Protein AF-0000000068764923 (afdb_homodimer)

Organism: NCBI:txid1432552

Radius of gyration: 31.27 Å; Cα contacts (8 Å, |Δi|>4): 2140; chains: 2; bounding box: 56×94×77 Å

Solvent-accessible surface area (backbone atoms only — not comparable to full-atom values): 47232 Å² total; per-residue (Å²): 127,62,71,65,59,90,81,52,29,37,33,24,18,56,44,36,68,24,25,23,21,57,48,64,47,67,68,20,26,53,31,45,53,64,51,40,36,46,62,86,60,22,57,45,35,33,51,14,73,40,88,62,92,67,84,58,90,91,56,55,43,50,33,43,45,40,57,38,33,69,86,36,44,70,63,53,49,50,53,43,43,71,34,52,28,41,24,39,32,36,37,50,56,47,13,29,32,25,30,49,44,74,63,93,64,67,37,66,55,26,51,51,51,52,50,51,52,41,49,54,32,50,75,60,61,23,41,41,32,39,25,52,28,58,42,49,42,21,38,50,34,31,74,74,54,44,22,33,64,27,71,64,44,34,56,37,50,36,52,52,43,49,49,49,50,62,75,38,58,90,56,50,48,38,35,28,46,40,50,32,56,53,43,26,81,59,26,25,16,43,50,43,37,34,68,69,60,92,89,56,63,59,62,40,46,46,52,39,18,47,50,36,51,48,43,27,43,13,47,36,41,46,47,38,38,70,76,37,74,77,45,40,35,26,48,29,39,66,57,41,48,41,34,23,53,33,51,40,61,58,12,43,48,35,8,52,52,52,41,47,62,58,39,50,59,53,42,24,41,63,69,20,42,78,56,55,44,51,60,42,53,27,57,77,63,70,36,80,76,87,77,58,94,60,44,68,65,41,22,53,36,40,49,65,30,45,25,30,29,48,63,30,50,37,21,24,40,67,80,62,44,86,86,62,31,43,82,85,40,75,67,76,28,34,79,57,91,77,49,57,59,47,93,80,66,47,37,57,40,36,63,35,52,26,51,33,53,49,54,50,36,64,48,66,73,46,42,33,29,44,54,27,35,56,52,65,39,77,83,59,69,46,98,88,67,46,34,78,45,58,70,50,43,52,53,49,42,48,36,51,50,24,47,36,50,35,42,46,35,46,49,55,59,54,33,43,17,34,33,26,50,41,39,35,38,32,83,84,64,34,28,34,58,49,29,37,28,31,25,44,47,39,45,42,67,87,70,48,68,81,58,49,77,42,76,29,49,42,32,59,49,46,24,45,19,46,77,47,53,63,73,44,76,120,129,64,70,66,59,89,81,51,29,39,34,24,18,56,45,36,69,26,25,22,20,58,49,64,48,67,67,20,27,55,31,45,53,65,52,38,36,46,62,85,59,22,56,44,35,33,51,13,74,40,89,63,89,66,84,58,90,92,55,54,44,48,31,43,44,40,58,38,33,67,84,37,43,69,62,52,49,50,53,42,43,70,34,52,30,40,25,40,33,37,37,48,55,46,13,29,31,26,29,50,43,75,61,93,66,67,37,65,55,25,52,50,49,51,50,51,52,41,50,54,32,48,75,59,61,24,40,40,32,39,24,53,27,59,41,49,43,22,38,49,33,31,74,75,54,43,23,33,65,28,71,63,44,33,57,38,49,36,52,50,44,49,50,49,51,62,75,36,57,89,54,52,47,38,37,29,46,41,49,33,55,56,44,26,80,58,26,26,17,43,48,43,38,35,69,68,60,90,89,56,62,59,61,40,46,45,54,39,17,48,51,36,52,48,42,26,43,12,46,37,42,46,47,40,38,72,75,35,73,77,45,39,35,25,49,29,39,66,55,40,48,40,33,23,53,33,51,39,61,56,13,42,50,35,9,52,51,52,40,47,61,58,39,50,60,52,43,24,43,64,70,18,42,79,56,56,46,52,61,41,53,27,58,75,63,68,35,79,77,87,77,58,96,60,46,66,65,40,23,55,36,40,48,64,31,46,26,29,30,46,64,32,50,37,22,24,40,66,81,64,44,86,87,62,32,43,84,86,39,77,66,77,28,34,81,57,91,76,49,56,58,47,92,77,66,47,37,56,41,37,62,36,51,26,51,34,53,51,54,51,35,65,48,65,73,46,41,32,29,44,54,27,33,59,53,67,39,79,82,60,70,45,96,86,68,45,34,77,45,59,70,50,45,52,53,49,42,47,36,52,51,23,46,35,50,35,41,47,34,47,50,55,60,53,34,43,17,34,34,24,50,40,38,36,39,32,84,85,64,34,28,35,57,49,29,37,30,32,26,43,46,38,45,41,67,86,69,49,68,82,56,48,75,43,75,28,50,42,31,60,48,47,25,46,19,48,76,46,53,64,73,42,74,119

Secondary structure (DSSP, 8-state):
---PPTT-EEEEE--HHHHT--TTSTTPPPBSGGG--SSTTHHHHHTTSS---S--TTS--GGGTTT-HHHHHHHHHHHHHHHT-SEEEEE--HHHH-SSS--SS--HHHHHHHHHHHHHHHHTTPEEEEEEESS--BHHHHHHH-GGGSTHHHHHHHHHHHHHHHHTBTTB-EEEEETTGGGGGT-HHHHH-----TT--HHHHHHHHHHHHHHHHHHHHHHHHHH-TT-EEEEEEE-PPEEESBS-HHHHHHHHHHHHHHHHHHHHHHHSS--TTHHHHHHHHT----PPTTHHHHTTS--SEEEEEES--EEE-TT--TTTS-TT-SS--BPPTTS-B-TTS-B--HHHHHHHHHHHHHHH---EEEEEE---B-----TTS----HHHHHHHHHHHHHHHHHHHTT--EEEEEEETSS----TTT--SSSB--SEEE---TTS-S---EEE-HHHHHHHHHHHTTTS---/---PPTT-EEEEE--HHHHT--TTSTTPPPBSGGG--SSTTHHHHHTTSS---S--TTS--GGGTTT-HHHHHHHHHHHHHHHT-SEEEEE--HHHH-SSS--SS--HHHHHHHHHHHHHHHHTTPEEEEEEESS--BHHHHHHH-GGGSTHHHHHHHHHHHHHHHHTTTT--EEEEETTGGGGGT-HHHHH-----TT--HHHHHHHHHHHHHHHHHHHHHHHHHH-TT-EEEEEEE-PPEEESBS-HHHHHHHHHHHHHHHHHHHHHHHSS--TTHHHHHHHHT----PPTTHHHHTT---SEEEEEES--EEE-TT--TTTS-TT-SS--B--TTS-B-TTS-B--HHHHHHHHHHHHHHH---EEEEEE---B-----TTS----HHHHHHHHHHHHHHHHHHHTT--EEEEEEETSS----TTT--SSSB--SEEE---TTS-S---EEE-HHHHHHHHHHHTTTS---

InterPro domains:
  IPR001360 Glycoside hydrolase family 1 [PF00232] (3-470)
  IPR001360 Glycoside hydrolase family 1 [PR00131] (302-316)
  IPR001360 Glycoside hydrolase family 1 [PR00131] (368-376)
  IPR001360 Glycoside hydrolase family 1 [PR00131] (389-400)
  IPR001360 Glycoside hydrolase family 1 [PR00131] (410-427)
  IPR001360 Glycoside hydrolase family 1 [PR00131] (435-447)
  IPR001360 Glycoside hydrolase family 1 [PTHR10353] (4-470)
  IPR017853 Glycoside hydrolase superfamily [SSF51445] (2-471)
  IPR018120 Glycoside hydrolase family 1, active site [PS00572] (368-376)
  IPR033132 Glycosyl hydrolases family 1, N-terminal conserved site [PS00653] (8-22)

Foldseek 3Di:
DFFFDPQFFEFAEDELQWAAACCCPLNFAHWLLQQQFFDDCRQCSLQQNDDGLDHDPVTHRCSNPWLNCLVCVLVVLVLRLLLPGQEYEYEQALRSQPVLLPDQGTRVSSLVSVLVNLVSCVVSNYAYAYEHAELTDRSNCCVPPVWLLHLCNLVSLLSSLLCVLQSCPPSHAHYEYAAQQLLCVLRVCSNTNHHDDPPDLVVQSSVLSSLSSLLSLLSSLVSNCVSPVRHFYEYEFEAFQADQLDPPPQSVVFSVVLVCSRCQSVCLQQVLDGDPCVVVVCVVSVYDHDDDPCSSVSSNSHGQAYEYEDEAHFYGGNPDDPVAFDPLDSRTGHQRPPADAAPSGGGQDLLSLLVRLVVVCVVRVHAYEHREYWAFDAWDQDPVRATAPVVGLVSVLSNLVSVSVSVVVVHHYNYHHYPPCEQTQDSRNRFSRRGTHQWYFAAGSSGDGDSDIDGHPVSVQSSVCSVVSNPDSD/DFFFDPQFFEFAEDELQWAAACCCPLNFAHWLLQQQFFDDCRQCSLQQNDDGLDHDPVTHRCSNPWLNCLVCVLVVLVLRLLLPGQEYEYEQALRSQPVLLPDQGTRVSSLVSVLVNLVSCVVSNYAYAYEHAELTDRSNCCVPPVWLLHLCNLVSLLSSLLCCLQSCPPSHAHYEYAAQQLLCLLRVCSNTNHHDDPPDLPVQSSVLSSLSSLLSLLSSLVSNCVSPVSHFYEYEFEAFQADQLDPPPQSVVFSVVLVCSRCQSVCLQQVLDGDPCVVVVCVVSVYDHDDDPCSSVSSNSHGQAYEYEDEAHFYGGNPDDPVAFDPLDSRTGHQRPPADAAPSGGGQDLLSLLVRLVVVCVVRVHAYEHREYWAFDQWDQDPVRATAPVVGLVSVLSNLVSVSVSVVVVHHYNYHHYPPCEQTQDSNNRFSRRGTHQWYFAAGSNGDGDSDIDGHPVSVQSSVCSVVSNPDSD

Structure (mmCIF, N/CA/C/O backbone):
data_AF-0000000068764923-model_v1
#
loop_
_entity.id
_entity.type
_entity.pdbx_description
1 polymer '6-phospho-beta-glucosidase ascB'
#
loop_
_atom_site.group_PDB
_atom_site.id
_atom_site.type_symbol
_atom_site.label_atom_id
_atom_site.label_alt_id
_atom_site.label_comp_id
_atom_site.label_asym_id
_atom_site.label_entity_id
_atom_site.label_seq_id
_atom_site.pdbx_PDB_ins_code
_atom_site.Cartn_x
_atom_site.Cartn_y
_atom_site.Cartn_z
_atom_site.occupancy
_atom_site.B_iso_or_equiv
_atom_site.auth_seq_id
_atom_site.auth_comp_id
_atom_site.auth_asym_id
_atom_site.auth_atom_id
_atom_site.pdbx_PDB_model_num
ATOM 1 N N . MET A 1 1 ? -26.125 1.589 7.277 1 59.94 1 MET A N 1
ATOM 2 C CA . MET A 1 1 ? -25.062 2.547 6.977 1 59.94 1 MET A CA 1
ATOM 3 C C . MET A 1 1 ? -24.047 2.602 8.109 1 59.94 1 MET A C 1
ATOM 5 O O . MET A 1 1 ? -24.391 2.396 9.273 1 59.94 1 MET A O 1
ATOM 9 N N . ALA A 1 2 ? -22.828 2.75 7.758 1 69.12 2 ALA A N 1
ATOM 10 C CA . ALA A 1 2 ? -21.797 2.803 8.797 1 69.12 2 ALA A CA 1
ATOM 11 C C . ALA A 1 2 ? -22.031 3.975 9.742 1 69.12 2 ALA A C 1
ATOM 13 O O . ALA A 1 2 ? -22.594 4.996 9.344 1 69.12 2 ALA A O 1
ATOM 14 N N . SER A 1 3 ? -21.844 3.689 11.031 1 87.06 3 SER A N 1
ATOM 15 C CA . SER A 1 3 ? -21.953 4.723 12.055 1 87.06 3 SER A CA 1
ATOM 16 C C . SER A 1 3 ? -20.594 5.02 12.68 1 87.06 3 SER A C 1
ATOM 18 O O . SER A 1 3 ? -19.672 4.203 12.594 1 87.06 3 SER A O 1
ATOM 20 N N . PHE A 1 4 ? -20.453 6.215 13.047 1 96.94 4 PHE A N 1
ATOM 21 C CA . PHE A 1 4 ? -19.234 6.566 13.758 1 96.94 4 PHE A CA 1
ATOM 22 C C . PHE A 1 4 ? -19.156 5.828 15.094 1 96.94 4 PHE A C 1
ATOM 24 O O . PHE A 1 4 ? -20.172 5.652 15.773 1 96.94 4 PHE A O 1
ATOM 31 N N . PRO A 1 5 ? -18.031 5.336 15.453 1 96 5 PRO A N 1
ATOM 32 C CA . PRO A 1 5 ? -17.906 4.539 16.672 1 96 5 PRO A CA 1
ATOM 33 C C . PRO A 1 5 ? -18.172 5.352 17.938 1 96 5 PRO A C 1
ATOM 35 O O . PRO A 1 5 ? -18.031 6.578 17.922 1 96 5 PRO A O 1
ATOM 38 N N . GLN A 1 6 ? -18.453 4.633 18.984 1 94.12 6 GLN A N 1
ATOM 39 C CA . GLN A 1 6 ? -18.562 5.27 20.297 1 94.12 6 GLN A CA 1
ATOM 40 C C . GLN A 1 6 ? -17.203 5.789 20.766 1 94.12 6 GLN A C 1
ATOM 42 O O . GLN A 1 6 ? -16.188 5.105 20.625 1 94.12 6 GLN A O 1
ATOM 47 N N . GLY A 1 7 ? -17.234 6.988 21.141 1 95.06 7 GLY A N 1
ATOM 48 C CA . GLY A 1 7 ? -15.992 7.582 21.609 1 95.06 7 GLY A CA 1
ATOM 49 C C . GLY A 1 7 ? -15.219 8.289 20.516 1 95.06 7 GLY A C 1
ATOM 50 O O . GLY A 1 7 ? -14.094 8.758 20.734 1 95.06 7 GLY A O 1
ATOM 51 N N . PHE A 1 8 ? -15.875 8.336 19.375 1 98.19 8 PHE A N 1
ATOM 52 C CA . PHE A 1 8 ? -15.258 9.078 18.281 1 98.19 8 PHE A CA 1
ATOM 53 C C . PHE A 1 8 ? -14.984 10.523 18.688 1 98.19 8 PHE A C 1
ATOM 55 O O . PHE A 1 8 ? -15.852 11.18 19.266 1 98.19 8 PHE A O 1
ATOM 62 N N . LEU A 1 9 ? -13.828 11.055 18.406 1 98.75 9 LEU A N 1
ATOM 63 C CA . LEU A 1 9 ? -13.445 12.406 18.781 1 98.75 9 LEU A CA 1
ATOM 64 C C . LEU A 1 9 ? -13.852 13.414 17.719 1 98.75 9 LEU A C 1
ATOM 66 O O . LEU A 1 9 ? -13.297 13.414 16.609 1 98.75 9 LEU A O 1
ATOM 70 N N . TRP A 1 10 ? -14.781 14.281 18.031 1 98.75 10 TRP A N 1
ATOM 71 C CA . TRP A 1 10 ? -15.234 15.352 17.141 1 98.75 10 TRP A CA 1
ATOM 72 C C . TRP A 1 10 ? -14.656 16.688 17.578 1 98.75 10 TRP A C 1
ATOM 74 O O . TRP A 1 10 ? -14.711 17.047 18.766 1 98.75 10 TRP A O 1
ATOM 84 N N . GLY A 1 11 ? -14.062 17.438 16.719 1 98.69 11 GLY A N 1
ATOM 85 C CA . GLY A 1 11 ? -13.578 18.75 17.141 1 98.69 11 GLY A CA 1
ATOM 86 C C . GLY A 1 11 ? -13.078 19.594 15.977 1 98.69 11 GLY A C 1
ATOM 87 O O . GLY A 1 11 ? -13.617 19.516 14.867 1 98.69 11 GLY A O 1
ATOM 88 N N . GLY A 1 12 ? -12.219 20.453 16.219 1 98.56 12 GLY A N 1
ATOM 89 C CA . GLY A 1 12 ? -11.602 21.391 15.289 1 98.56 12 GLY A CA 1
ATOM 90 C C . GLY A 1 12 ? -10.164 21.719 15.641 1 98.56 12 GLY A C 1
ATOM 91 O O . GLY A 1 12 ? -9.68 21.359 16.719 1 98.56 12 GLY A O 1
ATOM 92 N N . ALA A 1 13 ? -9.555 22.312 14.641 1 98.69 13 ALA A N 1
ATOM 93 C CA . ALA A 1 13 ? -8.117 22.547 14.773 1 98.69 13 ALA A CA 1
ATOM 94 C C . ALA A 1 13 ? -7.773 24.016 14.531 1 98.69 13 ALA A C 1
ATOM 96 O O . ALA A 1 13 ? -8.453 24.703 13.766 1 98.69 13 ALA A O 1
ATOM 97 N N . LEU A 1 14 ? -6.793 24.5 15.133 1 97.94 14 LEU A N 1
ATOM 98 C CA . LEU A 1 14 ? -6.074 25.719 14.82 1 97.94 14 LEU A CA 1
ATOM 99 C C . LEU A 1 14 ? -4.594 25.594 15.156 1 97.94 14 LEU A C 1
ATOM 101 O O . LEU A 1 14 ? -4.141 24.516 15.562 1 97.94 14 LEU A O 1
ATOM 105 N N . ALA A 1 15 ? -3.789 26.547 14.914 1 97.88 15 ALA A N 1
ATOM 106 C CA . ALA A 1 15 ? -2.359 26.562 15.211 1 97.88 15 ALA A CA 1
ATOM 107 C C . ALA A 1 15 ? -1.965 27.859 15.938 1 97.88 15 ALA A C 1
ATOM 109 O O . ALA A 1 15 ? -2.488 28.922 15.641 1 97.88 15 ALA A O 1
ATOM 110 N N . ALA A 1 16 ? -1.054 27.734 16.797 1 97.81 16 ALA A N 1
ATOM 111 C CA . ALA A 1 16 ? -0.562 28.875 17.562 1 97.81 16 ALA A CA 1
ATOM 112 C C . ALA A 1 16 ? -0.099 29.984 16.625 1 97.81 16 ALA A C 1
ATOM 114 O O . ALA A 1 16 ? -0.461 31.156 16.812 1 97.81 16 ALA A O 1
ATOM 115 N N . ASN A 1 17 ? 0.595 29.672 15.609 1 94.88 17 ASN A N 1
ATOM 116 C CA . ASN A 1 17 ? 1.232 30.656 14.75 1 94.88 17 ASN A CA 1
ATOM 117 C C . ASN A 1 17 ? 0.215 31.359 13.859 1 94.88 17 ASN A C 1
ATOM 119 O O . ASN A 1 17 ? 0.528 32.375 13.234 1 94.88 17 ASN A O 1
ATOM 123 N N . GLN A 1 18 ? -1.007 30.875 13.781 1 97.19 18 GLN A N 1
ATOM 124 C CA . GLN A 1 18 ? -2.027 31.469 12.914 1 97.19 18 GLN A CA 1
ATOM 125 C C . GLN A 1 18 ? -3.137 32.125 13.734 1 97.19 18 GLN A C 1
ATOM 127 O O . GLN A 1 18 ? -4.023 32.781 13.188 1 97.19 18 GLN A O 1
ATOM 132 N N . SER A 1 19 ? -3.074 31.969 15.117 1 98.31 19 SER A N 1
ATOM 133 C CA . SER A 1 19 ? -4.25 32.375 15.891 1 98.31 19 SER A CA 1
ATOM 134 C C . SER A 1 19 ? -3.854 33.156 17.125 1 98.31 19 SER A C 1
ATOM 136 O O . SER A 1 19 ? -4.523 34.156 17.484 1 98.31 19 SER A O 1
ATOM 138 N N . GLU A 1 20 ? -2.744 32.875 17.781 1 98.31 20 GLU A N 1
ATOM 139 C CA . GLU A 1 20 ? -2.467 33.375 19.125 1 98.31 20 GLU A CA 1
ATOM 140 C C . GLU A 1 20 ? -2.141 34.844 19.125 1 98.31 20 GLU A C 1
ATOM 142 O O . GLU A 1 20 ? -2.617 35.594 19.984 1 98.31 20 GLU A O 1
ATOM 147 N N . GLY A 1 21 ? -1.337 35.219 18.125 1 97.88 21 GLY A N 1
ATOM 148 C CA . GLY A 1 21 ? -0.789 36.562 18.234 1 97.88 21 GLY A CA 1
ATOM 149 C C . GLY A 1 21 ? 0.154 36.719 19.406 1 97.88 21 GLY A C 1
ATOM 150 O O . GLY A 1 21 ? 0.957 35.844 19.703 1 97.88 21 GLY A O 1
ATOM 151 N N . ALA A 1 22 ? 0.207 38 19.969 1 98.06 22 ALA A N 1
ATOM 152 C CA . ALA A 1 22 ? 1.109 38.25 21.094 1 98.06 22 ALA A CA 1
ATOM 153 C C . ALA A 1 22 ? 2.521 37.781 20.781 1 98.06 22 ALA A C 1
ATOM 155 O O . ALA A 1 22 ? 3.125 37.031 21.562 1 98.06 22 ALA A O 1
ATOM 156 N N . TYR A 1 23 ? 3.076 38.188 19.656 1 96.44 23 TYR A N 1
ATOM 157 C CA . TYR A 1 23 ? 4.242 37.531 19.078 1 96.44 23 TYR A CA 1
ATOM 158 C C . TYR A 1 23 ? 5.496 37.812 19.891 1 96.44 23 TYR A C 1
ATOM 160 O O . TYR A 1 23 ? 6.504 37.125 19.75 1 96.44 23 TYR A O 1
ATOM 168 N N . LEU A 1 24 ? 5.449 38.812 20.844 1 96.88 24 LEU A N 1
ATOM 169 C CA . LEU A 1 24 ? 6.582 39.062 21.734 1 96.88 24 LEU A CA 1
ATOM 170 C C . LEU A 1 24 ? 6.117 39.25 23.172 1 96.88 24 LEU A C 1
ATOM 172 O O . LEU A 1 24 ? 6.832 39.844 24 1 96.88 24 LEU A O 1
ATOM 176 N N . GLU A 1 25 ? 4.941 38.844 23.453 1 98.06 25 GLU A N 1
ATOM 177 C CA . GLU A 1 25 ? 4.41 38.969 24.812 1 98.06 25 GLU A CA 1
ATOM 178 C C . GLU A 1 25 ? 4.715 37.719 25.656 1 98.06 25 GLU A C 1
ATOM 180 O O . GLU A 1 25 ? 4.922 36.656 25.109 1 98.06 25 GLU A O 1
ATOM 185 N N . GLY A 1 26 ? 4.773 37.906 26.953 1 97.5 26 GLY A N 1
ATOM 186 C CA . GLY A 1 26 ? 4.957 36.812 27.875 1 97.5 26 GLY A CA 1
ATOM 187 C C . GLY A 1 26 ? 6.324 36.156 27.766 1 97.5 26 GLY A C 1
ATOM 188 O O . GLY A 1 26 ? 6.461 34.969 27.938 1 97.5 26 GLY A O 1
ATOM 189 N N . GLY A 1 27 ? 7.277 36.844 27.234 1 97.69 27 GLY A N 1
ATOM 190 C CA . GLY A 1 27 ? 8.633 36.344 27.125 1 97.69 27 GLY A CA 1
ATOM 191 C C . GLY A 1 27 ? 8.875 35.562 25.844 1 97.69 27 GLY A C 1
ATOM 192 O O . GLY A 1 27 ? 9.945 34.969 25.656 1 97.69 27 GLY A O 1
ATOM 193 N N . LYS A 1 28 ? 7.895 35.562 25 1 98.19 28 LYS A N 1
ATOM 194 C CA . LYS A 1 28 ? 8.023 34.812 23.75 1 98.19 28 LYS A CA 1
ATOM 195 C C . LYS A 1 28 ? 9.125 35.375 22.859 1 98.19 28 LYS A C 1
ATOM 197 O O . LYS A 1 28 ? 9.266 36.594 22.75 1 98.19 28 LYS A O 1
ATOM 202 N N . GLY A 1 29 ? 9.938 34.5 22.234 1 97.5 29 GLY A N 1
ATOM 203 C CA . GLY A 1 29 ? 10.891 34.906 21.219 1 97.5 29 GLY A CA 1
ATOM 204 C C . GLY A 1 29 ? 10.328 34.875 19.812 1 97.5 29 GLY A C 1
ATOM 205 O O . GLY A 1 29 ? 9.211 34.406 19.609 1 97.5 29 GLY A O 1
ATOM 206 N N . LEU A 1 30 ? 11.125 35.406 18.922 1 96.25 30 LEU A N 1
ATOM 207 C CA . LEU A 1 30 ? 10.742 35.375 17.516 1 96.25 30 LEU A CA 1
ATOM 208 C C . LEU A 1 30 ? 10.844 34 16.922 1 96.25 30 LEU A C 1
ATOM 210 O O . LEU A 1 30 ? 11.758 33.219 17.266 1 96.25 30 LEU A O 1
ATOM 214 N N . THR A 1 31 ? 9.938 33.688 16.016 1 95.94 31 THR A N 1
ATOM 215 C CA . THR A 1 31 ? 9.992 32.438 15.289 1 95.94 31 THR A CA 1
ATOM 216 C C . THR A 1 31 ? 9.969 32.688 13.781 1 95.94 31 THR A C 1
ATOM 218 O O . THR A 1 31 ? 9.773 33.812 13.336 1 95.94 31 THR A O 1
ATOM 221 N N . THR A 1 32 ? 10.141 31.625 12.984 1 95.12 32 THR A N 1
ATOM 222 C CA . THR A 1 32 ? 10.172 31.719 11.523 1 95.12 32 THR A CA 1
ATOM 223 C C . THR A 1 32 ? 8.867 32.281 10.992 1 95.12 32 THR A C 1
ATOM 225 O O . THR A 1 32 ? 8.875 33.125 10.094 1 95.12 32 THR A O 1
ATOM 228 N N . VAL A 1 33 ? 7.734 31.938 11.516 1 93.94 33 VAL A N 1
ATOM 229 C CA . VAL A 1 33 ? 6.441 32.375 11 1 93.94 33 VAL A CA 1
ATOM 230 C C . VAL A 1 33 ? 6.262 33.875 11.258 1 93.94 33 VAL A C 1
ATOM 232 O O . VAL A 1 33 ? 5.641 34.562 10.453 1 93.94 33 VAL A O 1
ATOM 235 N N . ASP A 1 34 ? 6.859 34.375 12.328 1 95.12 34 ASP A N 1
ATOM 236 C CA . ASP A 1 34 ? 6.773 35.812 12.656 1 95.12 34 ASP A CA 1
ATOM 237 C C . ASP A 1 34 ? 7.492 36.656 11.609 1 95.12 34 ASP A C 1
ATOM 239 O O . ASP A 1 34 ? 7.301 37.875 11.555 1 95.12 34 ASP A O 1
ATOM 243 N N . THR A 1 35 ? 8.266 36.031 10.82 1 94.94 35 THR A N 1
ATOM 244 C CA . THR A 1 35 ? 9.039 36.781 9.828 1 94.94 35 THR A CA 1
ATOM 245 C C . THR A 1 35 ? 8.398 36.656 8.453 1 94.94 35 THR A C 1
ATOM 247 O O . THR A 1 35 ? 8.945 37.156 7.465 1 94.94 35 THR A O 1
ATOM 250 N N . LEU A 1 36 ? 7.273 36 8.297 1 95.12 36 LEU A N 1
ATOM 251 C CA . LEU A 1 36 ? 6.57 35.875 7.027 1 95.12 36 LEU A CA 1
ATOM 252 C C . LEU A 1 36 ? 5.617 37.062 6.816 1 95.12 36 LEU A C 1
ATOM 254 O O . LEU A 1 36 ? 4.613 37.188 7.52 1 95.12 36 LEU A O 1
ATOM 258 N N . PRO A 1 37 ? 5.902 37.875 5.891 1 95.12 37 PRO A N 1
ATOM 259 C CA . PRO A 1 37 ? 5.02 39.031 5.652 1 95.12 37 PRO A CA 1
ATOM 260 C C . PRO A 1 37 ? 3.787 38.656 4.828 1 95.12 37 PRO A C 1
ATOM 262 O O . PRO A 1 37 ? 3.727 37.562 4.254 1 95.12 37 PRO A O 1
ATOM 265 N N . HIS A 1 38 ? 2.838 39.5 4.871 1 94.5 38 HIS A N 1
ATOM 266 C CA . HIS A 1 38 ? 1.777 39.438 3.871 1 94.5 38 HIS A CA 1
ATOM 267 C C . HIS A 1 38 ? 2.262 39.969 2.529 1 94.5 38 HIS A C 1
ATOM 269 O O . HIS A 1 38 ? 3.203 40.781 2.475 1 94.5 38 HIS A O 1
ATOM 275 N N . GLY A 1 39 ? 1.652 39.438 1.392 1 90 39 GLY A N 1
ATOM 276 C CA . GLY A 1 39 ? 1.951 40.031 0.093 1 90 39 GLY A CA 1
ATOM 277 C C . GLY A 1 39 ? 2.906 39.188 -0.733 1 90 39 GLY A C 1
ATOM 278 O O . GLY A 1 39 ? 3.045 38 -0.497 1 90 39 GLY A O 1
ATOM 279 N N . ALA A 1 40 ? 3.566 39.781 -1.659 1 88.81 40 ALA A N 1
ATOM 280 C CA . ALA A 1 40 ? 4.289 39.125 -2.734 1 88.81 40 ALA A CA 1
ATOM 281 C C . ALA A 1 40 ? 5.555 38.438 -2.207 1 88.81 40 ALA A C 1
ATOM 283 O O . ALA A 1 40 ? 6.027 37.469 -2.777 1 88.81 40 ALA A O 1
ATOM 284 N N . HIS A 1 41 ? 6.059 38.906 -1.112 1 91.31 41 HIS A N 1
ATOM 285 C CA . HIS A 1 41 ? 7.332 38.406 -0.616 1 91.31 41 HIS A CA 1
ATOM 286 C C . HIS A 1 41 ? 7.133 37.156 0.227 1 91.31 41 HIS A C 1
ATOM 288 O O . HIS A 1 41 ? 8.094 36.438 0.537 1 91.31 41 HIS A O 1
ATOM 294 N N . ARG A 1 42 ? 6 36.844 0.603 1 93.06 42 ARG A N 1
ATOM 295 C CA . ARG A 1 42 ? 5.727 35.75 1.534 1 93.06 42 ARG A CA 1
ATOM 296 C C . ARG A 1 42 ? 6.254 34.438 0.997 1 93.06 42 ARG A C 1
ATOM 298 O O . ARG A 1 42 ? 7 33.719 1.683 1 93.06 42 ARG A O 1
ATOM 305 N N . LEU A 1 43 ? 5.957 34.094 -0.267 1 89.94 43 LEU A N 1
ATOM 306 C CA . LEU A 1 43 ? 6.301 32.812 -0.817 1 89.94 43 LEU A CA 1
ATOM 307 C C . LEU A 1 43 ? 7.812 32.656 -0.955 1 89.94 43 LEU A C 1
ATOM 309 O O . LEU A 1 43 ? 8.375 31.641 -0.534 1 89.94 43 LEU A O 1
ATOM 313 N N . PRO A 1 44 ? 8.516 33.625 -1.48 1 89.88 44 PRO A N 1
ATOM 314 C CA . PRO A 1 44 ? 9.969 33.5 -1.544 1 89.88 44 PRO A CA 1
ATOM 315 C C . PRO A 1 44 ? 10.609 33.312 -0.171 1 89.88 44 PRO A C 1
ATOM 317 O O . PRO A 1 44 ? 11.578 32.562 -0.043 1 89.88 44 PRO A O 1
ATOM 320 N N . VAL A 1 45 ? 10.062 33.938 0.827 1 91.06 45 VAL A N 1
ATOM 321 C CA . VAL A 1 45 ? 10.594 33.75 2.176 1 91.06 45 VAL A CA 1
ATOM 322 C C . VAL A 1 45 ? 10.289 32.344 2.668 1 91.06 45 VAL A C 1
ATOM 324 O O . VAL A 1 45 ? 11.18 31.656 3.176 1 91.06 45 VAL A O 1
ATOM 327 N N . LYS A 1 46 ? 9.117 31.859 2.43 1 91.69 46 LYS A N 1
ATOM 328 C CA . LYS A 1 46 ? 8.68 30.531 2.857 1 91.69 46 LYS A CA 1
ATOM 329 C C . LYS A 1 46 ? 9.547 29.438 2.223 1 91.69 46 LYS A C 1
ATOM 331 O O . LYS A 1 46 ? 9.789 28.406 2.836 1 91.69 46 LYS A O 1
ATOM 336 N N . LEU A 1 47 ? 10.062 29.719 1.025 1 89.12 47 LEU A N 1
ATOM 337 C CA . LEU A 1 47 ? 10.836 28.734 0.274 1 89.12 47 LEU A CA 1
ATOM 338 C C . LEU A 1 47 ? 12.312 28.812 0.63 1 89.12 47 LEU A C 1
ATOM 340 O O . LEU A 1 47 ? 13.117 28.031 0.121 1 89.12 47 LEU A O 1
ATOM 344 N N . GLY A 1 48 ? 12.695 29.766 1.476 1 87.44 48 GLY A N 1
ATOM 345 C CA . GLY A 1 48 ? 14.078 29.938 1.881 1 87.44 48 GLY A CA 1
ATOM 346 C C . GLY A 1 48 ? 14.922 30.656 0.842 1 87.44 48 GLY A C 1
ATOM 347 O O . GLY A 1 48 ? 16.156 30.594 0.889 1 87.44 48 GLY A O 1
ATOM 348 N N . LEU A 1 49 ? 14.266 31.234 -0.124 1 86.94 49 LEU A N 1
ATOM 349 C CA . LEU A 1 49 ? 14.961 31.891 -1.224 1 86.94 49 LEU A CA 1
ATOM 350 C C . LEU A 1 49 ? 15.297 33.344 -0.866 1 86.94 49 LEU A C 1
ATOM 352 O O . LEU A 1 49 ? 16.281 33.906 -1.374 1 86.94 49 LEU A O 1
ATOM 356 N N . GLU A 1 50 ? 14.484 33.969 -0.112 1 87.62 50 GLU A N 1
ATOM 357 C CA . GLU A 1 50 ? 14.75 35.281 0.433 1 87.62 50 GLU A CA 1
ATOM 358 C C . GLU A 1 50 ? 15.008 35.219 1.935 1 87.62 50 GLU A C 1
ATOM 360 O O . GLU A 1 50 ? 14.117 34.906 2.715 1 87.62 50 GLU A O 1
ATOM 365 N N . LYS A 1 51 ? 16.25 35.562 2.211 1 87.62 51 LYS A N 1
ATOM 366 C CA . LYS A 1 51 ? 16.625 35.531 3.625 1 87.62 51 LYS A CA 1
ATOM 367 C C . LYS A 1 51 ? 15.938 36.656 4.391 1 87.62 51 LYS A C 1
ATOM 369 O O . LYS A 1 51 ? 15.969 37.812 3.963 1 87.62 51 LYS A O 1
ATOM 374 N N . ARG A 1 52 ? 15.203 36.219 5.473 1 82.44 52 ARG A N 1
ATOM 375 C CA . ARG A 1 52 ? 14.516 37.156 6.34 1 82.44 52 ARG A CA 1
ATOM 376 C C . ARG A 1 52 ? 14.859 36.906 7.805 1 82.44 52 ARG A C 1
ATOM 378 O O . ARG A 1 52 ? 14.102 36.25 8.516 1 82.44 52 ARG A O 1
ATOM 385 N N . PHE A 1 53 ? 15.914 37.562 8.266 1 85.5 53 PHE A N 1
ATOM 386 C CA . PHE A 1 53 ? 16.344 37.312 9.641 1 85.5 53 PHE A CA 1
ATOM 387 C C . PHE A 1 53 ? 15.891 38.469 10.547 1 85.5 53 PHE A C 1
ATOM 389 O O . PHE A 1 53 ? 15.875 38.312 11.773 1 85.5 53 PHE A O 1
ATOM 396 N N . THR A 1 54 ? 15.523 39.531 9.867 1 88.12 54 THR A N 1
ATOM 397 C CA . THR A 1 54 ? 15.031 40.688 10.625 1 88.12 54 THR A CA 1
ATOM 398 C C . THR A 1 54 ? 13.711 41.188 10.062 1 88.12 54 THR A C 1
ATOM 400 O O . THR A 1 54 ? 13.461 41.094 8.852 1 88.12 54 THR A O 1
ATOM 403 N N . LEU A 1 55 ? 12.914 41.688 10.961 1 94.25 55 LEU A N 1
ATOM 404 C CA . LEU A 1 55 ? 11.641 42.25 10.547 1 94.25 55 LEU A CA 1
ATOM 405 C C . LEU A 1 55 ? 11.844 43.594 9.82 1 94.25 55 LEU A C 1
ATOM 407 O O . LEU A 1 55 ? 12.719 44.375 10.188 1 94.25 55 LEU A O 1
ATOM 411 N N . ARG A 1 56 ? 11.031 43.781 8.859 1 93.75 56 ARG A N 1
ATOM 412 C CA . ARG A 1 56 ? 11.047 45.031 8.141 1 93.75 56 ARG A CA 1
ATOM 413 C C . ARG A 1 56 ? 9.906 45.938 8.594 1 93.75 56 ARG A C 1
ATOM 415 O O . ARG A 1 56 ? 8.781 45.469 8.789 1 93.75 56 ARG A O 1
ATOM 422 N N . GLY A 1 57 ? 10.211 47.219 8.68 1 92.06 57 GLY A N 1
ATOM 423 C CA . GLY A 1 57 ? 9.227 48.156 9.164 1 92.06 57 GLY A CA 1
ATOM 424 C C . GLY A 1 57 ? 8.141 48.469 8.156 1 92.06 57 GLY A C 1
ATOM 425 O O . GLY A 1 57 ? 7.066 48.938 8.516 1 92.06 57 GLY A O 1
ATOM 426 N N . ASP A 1 58 ? 8.359 48.219 6.859 1 92.75 58 ASP A N 1
ATOM 427 C CA . ASP A 1 58 ? 7.422 48.562 5.801 1 92.75 58 ASP A CA 1
ATOM 428 C C . ASP A 1 58 ? 6.539 47.375 5.43 1 92.75 58 ASP A C 1
ATOM 430 O O . ASP A 1 58 ? 5.879 47.375 4.387 1 92.75 58 ASP A O 1
ATOM 434 N N . GLU A 1 59 ? 6.586 46.312 6.246 1 93.75 59 GLU A N 1
ATOM 435 C CA . GLU A 1 59 ? 5.809 45.094 5.949 1 93.75 59 GLU A CA 1
ATOM 436 C C . GLU A 1 59 ? 4.809 44.812 7.062 1 93.75 59 GLU A C 1
ATOM 438 O O . GLU A 1 59 ? 5.023 45.188 8.211 1 93.75 59 GLU A O 1
ATOM 443 N N . PHE A 1 60 ? 3.711 44.219 6.629 1 95.81 60 PHE A N 1
ATOM 444 C CA . PHE A 1 60 ? 2.703 43.719 7.562 1 95.81 60 PHE A CA 1
ATOM 445 C C . PHE A 1 60 ? 2.885 42.25 7.828 1 95.81 60 PHE A C 1
ATOM 447 O O . PHE A 1 60 ? 3.02 41.438 6.895 1 95.81 60 PHE A O 1
ATOM 454 N N . TYR A 1 61 ? 2.936 41.875 9.07 1 96.56 61 TYR A N 1
ATOM 455 C CA . TYR A 1 61 ? 3.092 40.5 9.477 1 96.56 61 TYR A CA 1
ATOM 456 C C . TYR A 1 61 ? 1.812 39.969 10.117 1 96.56 61 TYR A C 1
ATOM 458 O O . TYR A 1 61 ? 1.562 40.188 11.305 1 96.56 61 TYR A O 1
ATOM 466 N N . PRO A 1 62 ? 1.046 39.188 9.445 1 96.62 62 PRO A N 1
ATOM 467 C CA . PRO A 1 62 ? -0.283 38.75 9.891 1 96.62 62 PRO A CA 1
ATOM 468 C C . PRO A 1 62 ? -0.245 38 11.211 1 96.62 62 PRO A C 1
ATOM 470 O O . PRO A 1 62 ? -1.177 38.094 12.016 1 96.62 62 PRO A O 1
ATOM 473 N N . SER A 1 63 ? 0.792 37.281 11.547 1 96.12 63 SER A N 1
ATOM 474 C CA . SER A 1 63 ? 0.869 36.406 12.703 1 96.12 63 SER A CA 1
ATOM 475 C C . SER A 1 63 ? 1.06 37.188 13.992 1 96.12 63 SER A C 1
ATOM 477 O O . SER A 1 63 ? 0.892 36.656 15.086 1 96.12 63 SER A O 1
ATOM 479 N N . HIS A 1 64 ? 1.484 38.438 13.922 1 97.38 64 HIS A N 1
ATOM 480 C CA . HIS A 1 64 ? 1.859 39.219 15.094 1 97.38 64 HIS A CA 1
ATOM 481 C C . HIS A 1 64 ? 0.666 39.406 16.016 1 97.38 64 HIS A C 1
ATOM 483 O O . HIS A 1 64 ? 0.807 39.375 17.25 1 97.38 64 HIS A O 1
ATOM 489 N N . GLN A 1 65 ? -0.435 39.625 15.359 1 97.56 65 GLN A N 1
ATOM 490 C CA . GLN A 1 65 ? -1.661 39.781 16.141 1 97.56 65 GLN A CA 1
ATOM 491 C C . GLN A 1 65 ? -2.598 38.594 15.906 1 97.56 65 GLN A C 1
ATOM 493 O O . GLN A 1 65 ? -3.324 38.188 16.812 1 97.56 65 GLN A O 1
ATOM 498 N N . ALA A 1 66 ? -2.529 38.094 14.648 1 97.94 66 ALA A N 1
ATOM 499 C CA . ALA A 1 66 ? -3.424 37.031 14.211 1 97.94 66 ALA A CA 1
ATOM 500 C C . ALA A 1 66 ? -4.867 37.344 14.594 1 97.94 66 ALA A C 1
ATOM 502 O O . ALA A 1 66 ? -5.398 38.406 14.266 1 97.94 66 ALA A O 1
ATOM 503 N N . ILE A 1 67 ? -5.449 36.469 15.383 1 98.44 67 ILE A N 1
ATOM 504 C CA . ILE A 1 67 ? -6.824 36.75 15.766 1 98.44 67 ILE A CA 1
ATOM 505 C C . ILE A 1 67 ? -6.902 36.969 17.281 1 98.44 67 ILE A C 1
ATOM 507 O O . ILE A 1 67 ? -7.977 36.812 17.875 1 98.44 67 ILE A O 1
ATOM 511 N N . ASP A 1 68 ? -5.77 37.094 17.906 1 98.56 68 ASP A N 1
ATOM 512 C CA . ASP A 1 68 ? -5.625 37.438 19.312 1 98.56 68 ASP A CA 1
ATOM 513 C C . ASP A 1 68 ? -6.176 36.312 20.203 1 98.56 68 ASP A C 1
ATOM 515 O O . ASP A 1 68 ? -6.773 36.594 21.25 1 98.56 68 ASP A O 1
ATOM 519 N N . PHE A 1 69 ? -6.035 35.125 19.797 1 98.69 69 PHE A N 1
ATOM 520 C CA . PHE A 1 69 ? -6.438 33.969 20.578 1 98.69 69 PHE A CA 1
ATOM 521 C C . PHE A 1 69 ? -5.75 33.969 21.938 1 98.69 69 PHE A C 1
ATOM 523 O O . PHE A 1 69 ? -6.344 33.562 22.938 1 98.69 69 PHE A O 1
ATOM 530 N N . TYR A 1 70 ? -4.52 34.438 22.047 1 98.75 70 TYR A N 1
ATOM 531 C CA . TYR A 1 70 ? -3.727 34.469 23.266 1 98.75 70 TYR A CA 1
ATOM 532 C C . TYR A 1 70 ? -4.492 35.156 24.391 1 98.75 70 TYR A C 1
ATOM 534 O O . TYR A 1 70 ? -4.496 34.656 25.531 1 98.75 70 TYR A O 1
ATOM 542 N N . HIS A 1 71 ? -5.18 36.219 24.141 1 98.5 71 HIS A N 1
ATOM 543 C CA . HIS A 1 71 ? -5.875 36.969 25.172 1 98.5 71 HIS A CA 1
ATOM 544 C C . HIS A 1 71 ? -7.34 36.562 25.266 1 98.5 71 HIS A C 1
ATOM 546 O O . HIS A 1 71 ? -8.047 36.969 26.188 1 98.5 71 HIS A O 1
ATOM 552 N N . ARG A 1 72 ? -7.758 35.719 24.312 1 98.44 72 ARG A N 1
ATOM 553 C CA . ARG A 1 72 ? -9.195 35.469 24.203 1 98.44 72 ARG A CA 1
ATOM 554 C C . ARG A 1 72 ? -9.5 33.969 24.234 1 98.44 72 ARG A C 1
ATOM 556 O O . ARG A 1 72 ? -10.617 33.562 23.938 1 98.44 72 ARG A O 1
ATOM 563 N N . TYR A 1 73 ? -8.562 33.125 24.547 1 98.5 73 TYR A N 1
ATOM 564 C CA . TYR A 1 73 ? -8.68 31.688 24.391 1 98.5 73 TYR A CA 1
ATOM 565 C C . TYR A 1 73 ? -9.836 31.156 25.234 1 98.5 73 TYR A C 1
ATOM 567 O O . TYR A 1 73 ? -10.469 30.156 24.875 1 98.5 73 TYR A O 1
ATOM 575 N N . LYS A 1 74 ? -10.125 31.719 26.391 1 98.56 74 LYS A N 1
ATOM 576 C CA . LYS A 1 74 ? -11.219 31.234 27.234 1 98.56 74 LYS A CA 1
ATOM 577 C C . LYS A 1 74 ? -12.562 31.375 26.516 1 98.56 74 LYS A C 1
ATOM 579 O O . LYS A 1 74 ? -13.375 30.453 26.531 1 98.56 74 LYS A O 1
ATOM 584 N N . GLU A 1 75 ? -12.742 32.562 25.906 1 98.25 75 GLU A N 1
ATOM 585 C CA . GLU A 1 75 ? -13.969 32.781 25.141 1 98.25 75 GLU A CA 1
ATOM 586 C C . GLU A 1 75 ? -14.031 31.891 23.906 1 98.25 75 GLU A C 1
ATOM 588 O O . GLU A 1 75 ? -15.102 31.359 23.578 1 98.25 75 GLU A O 1
ATOM 593 N N . ASP A 1 76 ? -12.961 31.797 23.266 1 98.62 76 ASP A N 1
ATOM 594 C CA . ASP A 1 76 ? -12.906 30.969 22.062 1 98.62 76 ASP A CA 1
ATOM 595 C C . ASP A 1 76 ? -13.18 29.5 22.422 1 98.62 76 ASP A C 1
ATOM 597 O O . ASP A 1 76 ? -13.93 28.812 21.719 1 98.62 76 ASP A O 1
ATOM 601 N N . ILE A 1 77 ? -12.594 28.969 23.516 1 98.62 77 ILE A N 1
ATOM 602 C CA . ILE A 1 77 ? -12.797 27.578 23.938 1 98.62 77 ILE A CA 1
ATOM 603 C C . ILE A 1 77 ? -14.258 27.375 24.328 1 98.62 77 ILE A C 1
ATOM 605 O O . ILE A 1 77 ? -14.836 26.312 24.078 1 98.62 77 ILE A O 1
ATOM 609 N N . ALA A 1 78 ? -14.844 28.406 24.922 1 98.62 78 ALA A N 1
ATOM 610 C CA . ALA A 1 78 ? -16.266 28.328 25.25 1 98.62 78 ALA A CA 1
ATOM 611 C C . ALA A 1 78 ? -17.109 28.125 24 1 98.62 78 ALA A C 1
ATOM 613 O O . ALA A 1 78 ? -18.109 27.406 24.031 1 98.62 78 ALA A O 1
ATOM 614 N N . LEU A 1 79 ? -16.734 28.781 22.891 1 98.69 79 LEU A N 1
ATOM 615 C CA . LEU A 1 79 ? -17.438 28.609 21.625 1 98.69 79 LEU A CA 1
ATOM 616 C C . LEU A 1 79 ? -17.266 27.172 21.109 1 98.69 79 LEU A C 1
ATOM 618 O O . LEU A 1 79 ? -18.203 26.578 20.578 1 98.69 79 LEU A O 1
ATOM 622 N N . MET A 1 80 ? -16.062 26.625 21.281 1 98.62 80 MET A N 1
ATOM 623 C CA . MET A 1 80 ? -15.805 25.234 20.891 1 98.62 80 MET A CA 1
ATOM 624 C C . MET A 1 80 ? -16.672 24.281 21.703 1 98.62 80 MET A C 1
ATOM 626 O O . MET A 1 80 ? -17.234 23.328 21.172 1 98.62 80 MET A O 1
ATOM 630 N N . ALA A 1 81 ? -16.703 24.578 22.984 1 98.69 81 ALA A N 1
ATOM 631 C CA . ALA A 1 81 ? -17.531 23.766 23.875 1 98.69 81 ALA A CA 1
ATOM 632 C C . ALA A 1 81 ? -19 23.844 23.484 1 98.69 81 ALA A C 1
ATOM 634 O O . ALA A 1 81 ? -19.719 22.844 23.547 1 98.69 81 ALA A O 1
ATOM 635 N N . GLU A 1 82 ? -19.422 25.047 23.141 1 98.56 82 GLU A N 1
ATOM 636 C CA . GLU A 1 82 ? -20.812 25.234 22.703 1 98.56 82 GLU A CA 1
ATOM 637 C C . GLU A 1 82 ? -21.141 24.375 21.484 1 98.56 82 GLU A C 1
ATOM 639 O O . GLU A 1 82 ? -22.25 23.859 21.359 1 98.56 82 GLU A O 1
ATOM 644 N N . MET A 1 83 ? -20.188 24.172 20.578 1 98.38 83 MET A N 1
ATOM 645 C CA . MET A 1 83 ? -20.359 23.344 19.391 1 98.38 83 MET A CA 1
ATOM 646 C C . MET A 1 83 ? -20.359 21.859 19.75 1 98.38 83 MET A C 1
ATOM 648 O O . MET A 1 83 ? -20.781 21.031 18.953 1 98.38 83 MET A O 1
ATOM 652 N N . GLY A 1 84 ? -19.797 21.516 20.938 1 98.5 84 GLY A N 1
ATOM 653 C CA . GLY A 1 84 ? -19.812 20.141 21.391 1 98.5 84 GLY A CA 1
ATOM 654 C C . GLY A 1 84 ? -18.5 19.422 21.156 1 98.5 84 GLY A C 1
ATOM 655 O O . GLY A 1 84 ? -18.453 18.188 21.125 1 98.5 84 GLY A O 1
ATOM 656 N N . PHE A 1 85 ? -17.406 20.109 21.047 1 98.75 85 PHE A N 1
ATOM 657 C CA . PHE A 1 85 ? -16.109 19.516 20.781 1 98.75 85 PHE A CA 1
ATOM 658 C C . PHE A 1 85 ? -15.742 18.5 21.859 1 98.75 85 PHE A C 1
ATOM 660 O O . PHE A 1 85 ? -15.922 18.766 23.047 1 98.75 85 PHE A O 1
ATOM 667 N N . SER A 1 86 ? -15.32 17.375 21.453 1 98.62 86 SER A N 1
ATOM 668 C CA . SER A 1 86 ? -14.703 16.422 22.375 1 98.62 86 SER A CA 1
ATOM 669 C C . SER A 1 86 ? -13.188 16.438 22.25 1 98.62 86 SER A C 1
ATOM 671 O O . SER A 1 86 ? -12.484 15.906 23.109 1 98.62 86 SER A O 1
ATOM 673 N N . VAL A 1 87 ? -12.695 17.047 21.172 1 98.81 87 VAL A N 1
ATOM 674 C CA . VAL A 1 87 ? -11.258 17.219 20.969 1 98.81 87 VAL A CA 1
ATOM 675 C C . VAL A 1 87 ? -10.977 18.594 20.375 1 98.81 87 VAL A C 1
ATOM 677 O O . VAL A 1 87 ? -11.781 19.125 19.609 1 98.81 87 VAL A O 1
ATOM 680 N N . PHE A 1 88 ? -9.922 19.219 20.75 1 98.81 88 PHE A N 1
ATOM 681 C CA . PHE A 1 88 ? -9.445 20.5 20.25 1 98.81 88 PHE A CA 1
ATOM 682 C C . PHE A 1 88 ? -7.965 20.422 19.875 1 98.81 88 PHE A C 1
ATOM 684 O O . PHE A 1 88 ? -7.113 20.219 20.75 1 98.81 88 PHE A O 1
ATOM 691 N N . ARG A 1 89 ? -7.676 20.484 18.547 1 98.88 89 ARG A N 1
ATOM 692 C CA . ARG A 1 89 ? -6.285 20.453 18.109 1 98.88 89 ARG A CA 1
ATOM 693 C C . ARG A 1 89 ? -5.668 21.844 18.125 1 98.88 89 ARG A C 1
ATOM 695 O O . ARG A 1 89 ? -6.223 22.781 17.531 1 98.88 89 ARG A O 1
ATOM 702 N N . THR A 1 90 ? -4.633 21.984 18.781 1 98.69 90 THR A N 1
ATOM 703 C CA . THR A 1 90 ? -3.838 23.219 18.797 1 98.69 90 THR A CA 1
ATOM 704 C C . THR A 1 90 ? -2.346 22.891 18.812 1 98.69 90 THR A C 1
ATOM 706 O O . THR A 1 90 ? -1.953 21.75 18.578 1 98.69 90 THR A O 1
ATOM 709 N N . SER A 1 91 ? -1.517 23.906 18.859 1 98.62 91 SER A N 1
ATOM 710 C CA . SER A 1 91 ? -0.071 23.719 18.938 1 98.62 91 SER A CA 1
ATOM 711 C C . SER A 1 91 ? 0.549 24.609 20 1 98.62 91 SER A C 1
ATOM 713 O O . SER A 1 91 ? -0.102 25.531 20.5 1 98.62 91 SER A O 1
ATOM 715 N N . ILE A 1 92 ? 1.668 24.25 20.391 1 98.56 92 ILE A N 1
ATOM 716 C CA . ILE A 1 92 ? 2.479 25.062 21.281 1 98.56 92 ILE A CA 1
ATOM 717 C C . ILE A 1 92 ? 3.521 25.828 20.484 1 98.56 92 ILE A C 1
ATOM 719 O O . ILE A 1 92 ? 4.199 25.266 19.625 1 98.56 92 ILE A O 1
ATOM 723 N N . ALA A 1 93 ? 3.551 27.125 20.703 1 98.12 93 ALA A N 1
ATOM 724 C CA . ALA A 1 93 ? 4.648 27.891 20.109 1 98.12 93 ALA A CA 1
ATOM 725 C C . ALA A 1 93 ? 5.965 27.594 20.828 1 98.12 93 ALA A C 1
ATOM 727 O O . ALA A 1 93 ? 6.117 27.922 22.016 1 98.12 93 ALA A O 1
ATOM 728 N N . TRP A 1 94 ? 6.902 27.016 20.125 1 98.25 94 TRP A N 1
ATOM 729 C CA . TRP A 1 94 ? 8.188 26.625 20.688 1 98.25 94 TRP A CA 1
ATOM 730 C C . TRP A 1 94 ? 8.844 27.797 21.406 1 98.25 94 TRP A C 1
ATOM 732 O O . TRP A 1 94 ? 9.305 27.672 22.547 1 98.25 94 TRP A O 1
ATOM 742 N N . SER A 1 95 ? 8.711 28.984 20.922 1 97.75 95 SER A N 1
ATOM 743 C CA . SER A 1 95 ? 9.422 30.156 21.422 1 97.75 95 SER A CA 1
ATOM 744 C C . SER A 1 95 ? 8.711 30.766 22.625 1 97.75 95 SER A C 1
ATOM 746 O O . SER A 1 95 ? 9.25 31.656 23.281 1 97.75 95 SER A O 1
ATOM 748 N N . ARG A 1 96 ? 7.5 30.359 22.859 1 98.31 96 ARG A N 1
ATOM 749 C CA . ARG A 1 96 ? 6.863 30.797 24.109 1 98.31 96 ARG A CA 1
ATOM 750 C C . ARG A 1 96 ? 7.438 30.062 25.312 1 98.31 96 ARG A C 1
ATOM 752 O O . ARG A 1 96 ? 7.461 30.594 26.422 1 98.31 96 ARG A O 1
ATOM 759 N N . LEU A 1 97 ? 7.895 28.812 25.078 1 98.56 97 LEU A N 1
ATOM 760 C CA . LEU A 1 97 ? 8.484 28.031 26.156 1 98.56 97 LEU A CA 1
ATOM 761 C C . LEU A 1 97 ? 9.992 28.234 26.219 1 98.56 97 LEU A C 1
ATOM 763 O O . LEU A 1 97 ? 10.562 28.344 27.312 1 98.56 97 LEU A O 1
ATOM 767 N N . PHE A 1 98 ? 10.609 28.25 25.047 1 98.69 98 PHE A N 1
ATOM 768 C CA . PHE A 1 98 ? 12.047 28.5 24.922 1 98.69 98 PHE A CA 1
ATOM 769 C C . PHE A 1 98 ? 12.305 29.594 23.906 1 98.69 98 PHE A C 1
ATOM 771 O O . PHE A 1 98 ? 12.555 29.328 22.719 1 98.69 98 PHE A O 1
ATOM 778 N N . PRO A 1 99 ? 12.375 30.859 24.328 1 98.44 99 PRO A N 1
ATOM 779 C CA . PRO A 1 99 ? 12.445 32.031 23.438 1 98.44 99 PRO A CA 1
ATOM 780 C C . PRO A 1 99 ? 13.617 31.953 22.453 1 98.44 99 PRO A C 1
ATOM 782 O O . PRO A 1 99 ? 13.477 32.344 21.297 1 98.44 99 PRO A O 1
ATOM 785 N N . ARG A 1 100 ? 14.711 31.406 22.922 1 98.06 100 ARG A N 1
ATOM 786 C CA . ARG A 1 100 ? 15.867 31.266 22.047 1 98.06 100 ARG A CA 1
ATOM 787 C C . ARG A 1 100 ? 16.016 29.828 21.562 1 98.06 100 ARG A C 1
ATOM 789 O O . ARG A 1 100 ? 16.734 29.578 20.594 1 98.06 100 ARG A O 1
ATOM 796 N N . GLY A 1 101 ? 15.383 28.891 22.156 1 98.12 101 GLY A N 1
ATOM 797 C CA . GLY A 1 101 ? 15.375 27.484 21.75 1 98.12 101 GLY A CA 1
ATOM 798 C C . GLY A 1 101 ? 16.469 26.672 22.406 1 98.12 101 GLY A C 1
ATOM 799 O O . GLY A 1 101 ? 16.391 25.438 22.453 1 98.12 101 GLY A O 1
ATOM 800 N N . ASP A 1 102 ? 17.5 27.328 22.906 1 98.12 102 ASP A N 1
ATOM 801 C CA . ASP A 1 102 ? 18.625 26.578 23.453 1 98.12 102 ASP A CA 1
ATOM 802 C C . ASP A 1 102 ? 18.797 26.828 24.953 1 98.12 102 ASP A C 1
ATOM 804 O O . ASP A 1 102 ? 19.844 26.531 25.516 1 98.12 102 ASP A O 1
ATOM 808 N N . GLU A 1 103 ? 17.797 27.391 25.562 1 97.81 103 GLU A N 1
ATOM 809 C CA . GLU A 1 103 ? 17.828 27.594 27 1 97.81 103 GLU A CA 1
ATOM 810 C C . GLU A 1 103 ? 17.781 26.266 27.75 1 97.81 103 GLU A C 1
ATOM 812 O O . GLU A 1 103 ? 17.25 25.281 27.234 1 97.81 103 GLU A O 1
ATOM 817 N N . GLN A 1 104 ? 18.203 26.312 28.984 1 97.31 104 GLN A N 1
ATOM 818 C CA . GLN A 1 104 ? 18.125 25.125 29.828 1 97.31 104 GLN A CA 1
ATOM 819 C C . GLN A 1 104 ? 16.797 25.062 30.578 1 97.31 104 GLN A C 1
ATOM 821 O O . GLN A 1 104 ? 16.297 23.969 30.875 1 97.31 104 GLN A O 1
ATOM 826 N N . GLN A 1 105 ? 16.328 26.234 30.906 1 98.25 105 GLN A N 1
ATOM 827 C CA . GLN A 1 105 ? 15.047 26.297 31.609 1 98.25 105 GLN A CA 1
ATOM 828 C C . GLN A 1 105 ? 13.984 26.969 30.75 1 98.25 105 GLN A C 1
ATOM 830 O O . GLN A 1 105 ? 14.266 27.922 30.031 1 98.25 105 GLN A O 1
ATOM 835 N N . PRO A 1 106 ? 12.789 26.5 30.859 1 98.62 106 PRO A N 1
ATOM 836 C CA . PRO A 1 106 ? 11.719 27.094 30.047 1 98.62 106 PRO A CA 1
ATOM 837 C C . PRO A 1 106 ? 11.234 28.422 30.625 1 98.62 106 PRO A C 1
ATOM 839 O O . PRO A 1 106 ? 11.445 28.703 31.797 1 98.62 106 PRO A O 1
ATOM 842 N N . ASN A 1 107 ? 10.672 29.188 29.812 1 98.62 107 ASN A N 1
ATOM 843 C CA . ASN A 1 107 ? 9.969 30.406 30.203 1 98.62 107 ASN A CA 1
ATOM 844 C C . ASN A 1 107 ? 8.711 30.109 31 1 98.62 107 ASN A C 1
ATOM 846 O O . ASN A 1 107 ? 7.754 29.531 30.469 1 98.62 107 ASN A O 1
ATOM 850 N N . PRO A 1 108 ? 8.656 30.5 32.281 1 98.44 108 PRO A N 1
ATOM 851 C CA . PRO A 1 108 ? 7.52 30.141 33.125 1 98.44 108 PRO A CA 1
ATOM 852 C C . PRO A 1 108 ? 6.199 30.703 32.594 1 98.44 108 PRO A C 1
ATOM 854 O O . PRO A 1 108 ? 5.145 30.078 32.781 1 98.44 108 PRO A O 1
ATOM 857 N N . GLN A 1 109 ? 6.234 31.828 31.984 1 98.44 109 GLN A N 1
ATOM 858 C CA . GLN A 1 109 ? 5.012 32.438 31.484 1 98.44 109 GLN A CA 1
ATOM 859 C C . GLN A 1 109 ? 4.43 31.625 30.328 1 98.44 109 GLN A C 1
ATOM 861 O O . GLN A 1 109 ? 3.207 31.531 30.172 1 98.44 109 GLN A O 1
ATOM 866 N N . GLY A 1 110 ? 5.305 31.094 29.562 1 98.5 110 GLY A N 1
ATOM 867 C CA . GLY A 1 110 ? 4.844 30.219 28.5 1 98.5 110 GLY A CA 1
ATOM 868 C C . GLY A 1 110 ? 4.184 28.953 29.016 1 98.5 110 GLY A C 1
ATOM 869 O O . GLY A 1 110 ? 3.119 28.562 28.531 1 98.5 110 GLY A O 1
ATOM 870 N N . ILE A 1 111 ? 4.809 28.359 29.984 1 98.81 111 ILE A N 1
ATOM 871 C CA . ILE A 1 111 ? 4.254 27.156 30.609 1 98.81 111 ILE A CA 1
ATOM 872 C C . ILE A 1 111 ? 2.885 27.469 31.219 1 98.81 111 ILE A C 1
ATOM 874 O O . ILE A 1 111 ? 1.929 26.719 31.031 1 98.81 111 ILE A O 1
ATOM 878 N N . ALA A 1 112 ? 2.811 28.594 31.875 1 98.75 112 ALA A N 1
ATOM 879 C CA . ALA A 1 112 ? 1.575 28.984 32.562 1 98.75 112 ALA A CA 1
ATOM 880 C C . ALA A 1 112 ? 0.448 29.203 31.547 1 98.75 112 ALA A C 1
ATOM 882 O O . ALA A 1 112 ? -0.702 28.828 31.812 1 98.75 112 ALA A O 1
ATOM 883 N N . PHE A 1 113 ? 0.726 29.812 30.516 1 98.62 113 PHE A N 1
ATOM 884 C CA . PHE A 1 113 ? -0.282 30.094 29.5 1 98.62 113 PHE A CA 1
ATOM 885 C C . PHE A 1 113 ? -0.888 28.797 28.969 1 98.62 113 PHE A C 1
ATOM 887 O O . PHE A 1 113 ? -2.107 28.625 28.984 1 98.62 113 PHE A O 1
ATOM 894 N N . TYR A 1 114 ? -0.046 27.875 28.5 1 98.88 114 TYR A N 1
ATOM 895 C CA . TYR A 1 114 ? -0.566 26.656 27.891 1 98.88 114 TYR A CA 1
ATOM 896 C C . TYR A 1 114 ? -1.211 25.75 28.938 1 98.88 114 TYR A C 1
ATOM 898 O O . TYR A 1 114 ? -2.186 25.062 28.641 1 98.88 114 TYR A O 1
ATOM 906 N N . ARG A 1 115 ? -0.628 25.734 30.141 1 98.81 115 ARG A N 1
ATOM 907 C CA . ARG A 1 115 ? -1.321 25.016 31.203 1 98.81 115 ARG A CA 1
ATOM 908 C C . ARG A 1 115 ? -2.746 25.531 31.375 1 98.81 115 ARG A C 1
ATOM 910 O O . ARG A 1 115 ? -3.689 24.75 31.484 1 98.81 115 ARG A O 1
ATOM 917 N N . SER A 1 116 ? -2.844 26.875 31.453 1 98.75 116 SER A N 1
ATOM 918 C CA . SER A 1 116 ? -4.16 27.484 31.594 1 98.75 116 SER A CA 1
ATOM 919 C C . SER A 1 116 ? -5.066 27.141 30.422 1 98.75 116 SER A C 1
ATOM 921 O O . SER A 1 116 ? -6.266 26.906 30.594 1 98.75 116 SER A O 1
ATOM 923 N N . LEU A 1 117 ? -4.531 27.156 29.281 1 98.81 117 LEU A N 1
ATOM 924 C CA . LEU A 1 117 ? -5.273 26.797 28.078 1 98.81 117 LEU A CA 1
ATOM 925 C C . LEU A 1 117 ? -5.797 25.375 28.156 1 98.81 117 LEU A C 1
ATOM 927 O O . LEU A 1 117 ? -6.98 25.125 27.906 1 98.81 117 LEU A O 1
ATOM 931 N N . PHE A 1 118 ? -4.961 24.422 28.516 1 98.88 118 PHE A N 1
ATOM 932 C CA . PHE A 1 118 ? -5.344 23.016 28.578 1 98.88 118 PHE A CA 1
ATOM 933 C C . PHE A 1 118 ? -6.301 22.75 29.734 1 98.88 118 PHE A C 1
ATOM 935 O O . PHE A 1 118 ? -7.207 21.922 29.625 1 98.88 118 PHE A O 1
ATOM 942 N N . GLU A 1 119 ? -6.09 23.484 30.812 1 98.81 119 GLU A N 1
ATOM 943 C CA . GLU A 1 119 ? -7.027 23.391 31.938 1 98.81 119 GLU A CA 1
ATOM 944 C C . GLU A 1 119 ? -8.414 23.891 31.531 1 98.81 119 GLU A C 1
ATOM 946 O O . GLU A 1 119 ? -9.43 23.328 31.969 1 98.81 119 GLU A O 1
ATOM 951 N N . GLU A 1 120 ? -8.414 24.984 30.766 1 98.81 120 GLU A N 1
ATOM 952 C CA . GLU A 1 120 ? -9.695 25.484 30.281 1 98.81 120 GLU A CA 1
ATOM 953 C C . GLU A 1 120 ? -10.406 24.453 29.406 1 98.81 120 GLU A C 1
ATOM 955 O O . GLU A 1 120 ? -11.625 24.281 29.5 1 98.81 120 GLU A O 1
ATOM 960 N N . CYS A 1 121 ? -9.664 23.734 28.531 1 98.81 121 CYS A N 1
ATOM 961 C CA . CYS A 1 121 ? -10.227 22.641 27.766 1 98.81 121 CYS A CA 1
ATOM 962 C C . CYS A 1 121 ? -10.82 21.578 28.672 1 98.81 121 CYS A C 1
ATOM 964 O O . CYS A 1 121 ? -11.953 21.125 28.453 1 98.81 121 CYS A O 1
ATOM 966 N N . LYS A 1 122 ? -10.062 21.188 29.641 1 98.31 122 LYS A N 1
ATOM 967 C CA . LYS A 1 122 ? -10.492 20.156 30.578 1 98.31 122 LYS A CA 1
ATOM 968 C C . LYS A 1 122 ? -11.789 20.562 31.281 1 98.31 122 LYS A C 1
ATOM 970 O O . LYS A 1 122 ? -12.672 19.719 31.5 1 98.31 122 LYS A O 1
ATOM 975 N N . LYS A 1 123 ? -11.867 21.812 31.656 1 98.38 123 LYS A N 1
ATOM 976 C CA . LYS A 1 123 ? -13.062 22.328 32.312 1 98.38 123 LYS A CA 1
ATOM 977 C C . LYS A 1 123 ? -14.305 22.078 31.453 1 98.38 123 LYS A C 1
ATOM 979 O O . LYS A 1 123 ? -15.398 21.875 32 1 98.38 123 LYS A O 1
ATOM 984 N N . HIS A 1 124 ? -14.117 22.078 30.188 1 98.5 124 HIS A N 1
ATOM 985 C CA . HIS A 1 124 ? -15.25 21.922 29.266 1 98.5 124 HIS A CA 1
ATOM 986 C C . HIS A 1 124 ? -15.344 20.5 28.75 1 98.5 124 HIS A C 1
ATOM 988 O O . HIS A 1 124 ? -16.125 20.219 27.844 1 98.5 124 HIS A O 1
ATOM 994 N N . GLY A 1 125 ? -14.492 19.562 29.25 1 97.88 125 GLY A N 1
ATOM 995 C CA . GLY A 1 125 ? -14.508 18.188 28.812 1 97.88 125 GLY A CA 1
ATOM 996 C C . GLY A 1 125 ? -13.914 17.984 27.422 1 97.88 125 GLY A C 1
ATOM 997 O O . GLY A 1 125 ? -14.273 17.047 26.719 1 97.88 125 GLY A O 1
ATOM 998 N N . ILE A 1 126 ? -13.07 18.891 26.969 1 98.69 126 ILE A N 1
ATOM 999 C CA . ILE A 1 126 ? -12.422 18.828 25.672 1 98.69 126 ILE A CA 1
ATOM 1000 C C . ILE A 1 126 ? -11.023 18.25 25.812 1 98.69 126 ILE A C 1
ATOM 1002 O O . ILE A 1 126 ? -10.242 18.688 26.656 1 98.69 126 ILE A O 1
ATOM 1006 N N . GLU A 1 127 ? -10.711 17.234 25.047 1 98.31 127 GLU A N 1
ATOM 1007 C CA . GLU A 1 127 ? -9.375 16.656 25.031 1 98.31 127 GLU A CA 1
ATOM 1008 C C . GLU A 1 127 ? -8.461 17.391 24.047 1 98.31 127 GLU A C 1
ATOM 1010 O O . GLU A 1 127 ? -8.758 17.484 22.859 1 98.31 127 GLU A O 1
ATOM 1015 N N . PRO A 1 128 ? -7.363 17.891 24.547 1 98.75 128 PRO A N 1
ATOM 1016 C CA . PRO A 1 128 ? -6.434 18.547 23.625 1 98.75 128 PRO A CA 1
ATOM 1017 C C . PRO A 1 128 ? -5.668 17.547 22.766 1 98.75 128 PRO A C 1
ATOM 1019 O O . PRO A 1 128 ? -5.297 16.469 23.234 1 98.75 128 PRO A O 1
ATOM 1022 N N . LEU A 1 129 ? -5.547 17.812 21.484 1 98.88 129 LEU A N 1
ATOM 1023 C CA . LEU A 1 129 ? -4.57 17.25 20.547 1 98.88 129 LEU A CA 1
ATOM 1024 C C . LEU A 1 129 ? -3.496 18.281 20.203 1 98.88 129 LEU A C 1
ATOM 1026 O O . LEU A 1 129 ? -3.77 19.266 19.516 1 98.88 129 LEU A O 1
ATOM 1030 N N . VAL A 1 130 ? -2.262 18.031 20.656 1 98.94 130 VAL A N 1
ATOM 1031 C CA . VAL A 1 130 ? -1.294 19.125 20.688 1 98.94 130 VAL A CA 1
ATOM 1032 C C . VAL A 1 130 ? -0.142 18.812 19.734 1 98.94 130 VAL A C 1
ATOM 1034 O O . VAL A 1 130 ? 0.467 17.75 19.812 1 98.94 130 VAL A O 1
ATOM 1037 N N . THR A 1 131 ? 0.125 19.703 18.844 1 98.75 131 THR A N 1
ATOM 1038 C CA . THR A 1 131 ? 1.287 19.641 17.969 1 98.75 131 THR A CA 1
ATOM 1039 C C . THR A 1 131 ? 2.469 20.391 18.578 1 98.75 131 THR A C 1
ATOM 1041 O O . THR A 1 131 ? 2.342 21.562 18.938 1 98.75 131 THR A O 1
ATOM 1044 N N . LEU A 1 132 ? 3.596 19.766 18.641 1 98.69 132 LEU A N 1
ATOM 1045 C CA . LEU A 1 132 ? 4.777 20.344 19.25 1 98.69 132 LEU A CA 1
ATOM 1046 C C . LEU A 1 132 ? 5.438 21.359 18.328 1 98.69 132 LEU A C 1
ATOM 1048 O O . LEU A 1 132 ? 5.91 22.406 18.766 1 98.69 132 LEU A O 1
ATOM 1052 N N . CYS A 1 133 ? 5.441 21 17.062 1 97.88 133 CYS A N 1
ATOM 1053 C CA . CYS A 1 133 ? 6.062 21.875 16.094 1 97.88 133 CYS A CA 1
ATOM 1054 C C . CYS A 1 133 ? 5.156 22.078 14.883 1 97.88 133 CYS A C 1
ATOM 1056 O O . CYS A 1 133 ? 5.133 21.25 13.969 1 97.88 133 CYS A O 1
ATOM 1058 N N . HIS A 1 134 ? 4.484 23.156 14.844 1 97.5 134 HIS A N 1
ATOM 1059 C CA . HIS A 1 134 ? 3.625 23.562 13.734 1 97.5 134 HIS A CA 1
ATOM 1060 C C . HIS A 1 134 ? 4.242 24.719 12.953 1 97.5 134 HIS A C 1
ATOM 1062 O O . HIS A 1 134 ? 3.787 25.859 13.055 1 97.5 134 HIS A O 1
ATOM 1068 N N . PHE A 1 135 ? 5.27 24.406 12.109 1 92.69 135 PHE A N 1
ATOM 1069 C CA . PHE A 1 135 ? 6.02 25.391 11.328 1 92.69 135 PHE A CA 1
ATOM 1070 C C . PHE A 1 135 ? 6.547 26.5 12.227 1 92.69 135 PHE A C 1
ATOM 1072 O O . PHE A 1 135 ? 6.359 27.688 11.93 1 92.69 135 PHE A O 1
ATOM 1079 N N . ASP A 1 136 ? 7.262 26.125 13.273 1 88.88 136 ASP A N 1
ATOM 1080 C CA . ASP A 1 136 ? 7.625 27.062 14.328 1 88.88 136 ASP A CA 1
ATOM 1081 C C . ASP A 1 136 ? 9.031 26.781 14.852 1 88.88 136 ASP A C 1
ATOM 1083 O O . ASP A 1 136 ? 9.211 25.984 15.766 1 88.88 136 ASP A O 1
ATOM 1087 N N . VAL A 1 137 ? 10.008 27.469 14.344 1 96.12 137 VAL A N 1
ATOM 1088 C CA . VAL A 1 137 ? 11.375 27.359 14.852 1 96.12 137 VAL A CA 1
ATOM 1089 C C . VAL A 1 137 ? 11.812 28.703 15.438 1 96.12 137 VAL A C 1
ATOM 1091 O O . VAL A 1 137 ? 11.727 29.734 14.766 1 96.12 137 VAL A O 1
ATOM 1094 N N . PRO A 1 138 ? 12.344 28.703 16.688 1 97.69 138 PRO A N 1
ATOM 1095 C CA . PRO A 1 138 ? 12.891 29.953 17.203 1 97.69 138 PRO A CA 1
ATOM 1096 C C . PRO A 1 138 ? 13.953 30.547 16.281 1 97.69 138 PRO A C 1
ATOM 1098 O O . PRO A 1 138 ? 14.859 29.844 15.844 1 97.69 138 PRO A O 1
ATOM 1101 N N . MET A 1 139 ? 13.859 31.844 16.031 1 96.94 139 MET A N 1
ATOM 1102 C CA . MET A 1 139 ? 14.727 32.5 15.07 1 96.94 139 MET A CA 1
ATOM 1103 C C . MET A 1 139 ? 16.188 32.438 15.508 1 96.94 139 MET A C 1
ATOM 1105 O O . MET A 1 139 ? 17.094 32.344 14.672 1 96.94 139 MET A O 1
ATOM 1109 N N . HIS A 1 140 ? 16.406 32.438 16.797 1 97.5 140 HIS A N 1
ATOM 1110 C CA . HIS A 1 140 ? 17.766 32.312 17.281 1 97.5 140 HIS A CA 1
ATOM 1111 C C . HIS A 1 140 ? 18.406 31.031 16.797 1 97.5 140 HIS A C 1
ATOM 1113 O O . HIS A 1 140 ? 19.578 31.016 16.422 1 97.5 140 HIS A O 1
ATOM 1119 N N . LEU A 1 141 ? 17.719 29.906 16.781 1 98.19 141 LEU A N 1
ATOM 1120 C CA . LEU A 1 141 ? 18.234 28.641 16.312 1 98.19 141 LEU A CA 1
ATOM 1121 C C . LEU A 1 141 ? 18.516 28.688 14.805 1 98.19 141 LEU A C 1
ATOM 1123 O O . LEU A 1 141 ? 19.453 28.031 14.328 1 98.19 141 LEU A O 1
ATOM 1127 N N . VAL A 1 142 ? 17.719 29.406 14.07 1 96.88 142 VAL A N 1
ATOM 1128 C CA . VAL A 1 142 ? 17.938 29.578 12.641 1 96.88 142 VAL A CA 1
ATOM 1129 C C . VAL A 1 142 ? 19.234 30.359 12.398 1 96.88 142 VAL A C 1
ATOM 1131 O O . VAL A 1 142 ? 20.078 29.922 11.609 1 96.88 142 VAL A O 1
ATOM 1134 N N . MET A 1 143 ? 19.391 31.422 13.102 1 95.75 143 MET A N 1
ATOM 1135 C CA . MET A 1 143 ? 20.5 32.344 12.867 1 95.75 143 MET A CA 1
ATOM 1136 C C . MET A 1 143 ? 21.812 31.781 13.398 1 95.75 143 MET A C 1
ATOM 1138 O O . MET A 1 143 ? 22.844 31.906 12.758 1 95.75 143 MET A O 1
ATOM 1142 N N . GLU A 1 144 ? 21.75 31.109 14.531 1 96.94 144 GLU A N 1
ATOM 1143 C CA . GLU A 1 144 ? 22.969 30.703 15.227 1 96.94 144 GLU A CA 1
ATOM 1144 C C . GLU A 1 144 ? 23.406 29.312 14.789 1 96.94 144 GLU A C 1
ATOM 1146 O O . GLU A 1 144 ? 24.609 29.016 14.734 1 96.94 144 GLU A O 1
ATOM 1151 N N . TYR A 1 145 ? 22.422 28.438 14.492 1 97.5 145 TYR A N 1
ATOM 1152 C CA . TYR A 1 145 ? 22.766 27.031 14.289 1 97.5 145 TYR A CA 1
ATOM 1153 C C . TYR A 1 145 ? 22.406 26.578 12.883 1 97.5 145 TYR A C 1
ATOM 1155 O O . TYR A 1 145 ? 22.766 25.469 12.461 1 97.5 145 TYR A O 1
ATOM 1163 N N . GLY A 1 146 ? 21.641 27.391 12.18 1 96 146 GLY A N 1
ATOM 1164 C CA . GLY A 1 146 ? 21.203 26.984 10.852 1 96 146 GLY A CA 1
ATOM 1165 C C . GLY A 1 146 ? 19.969 26.078 10.883 1 96 146 GLY A C 1
ATOM 1166 O O . GLY A 1 146 ? 19.688 25.391 9.906 1 96 146 GLY A O 1
ATOM 1167 N N . SER A 1 147 ? 19.391 26.016 12.023 1 97.69 147 SER A N 1
ATOM 1168 C CA . SER A 1 147 ? 18.156 25.25 12.227 1 97.69 147 SER A CA 1
ATOM 1169 C C . SER A 1 147 ? 18.375 23.766 11.969 1 97.69 147 SER A C 1
ATOM 1171 O O . SER A 1 147 ? 19.359 23.188 12.445 1 97.69 147 SER A O 1
ATOM 1173 N N . TRP A 1 148 ? 17.531 23.031 11.273 1 98.31 148 TRP A N 1
ATOM 1174 C CA . TRP A 1 148 ? 17.453 21.578 11.258 1 98.31 148 TRP A CA 1
ATOM 1175 C C . TRP A 1 148 ? 18.578 20.984 10.422 1 98.31 148 TRP A C 1
ATOM 1177 O O . TRP A 1 148 ? 18.781 19.766 10.438 1 98.31 148 TRP A O 1
ATOM 1187 N N . ARG A 1 149 ? 19.281 21.766 9.672 1 97.44 149 ARG A N 1
ATOM 1188 C CA . ARG A 1 149 ? 20.469 21.219 9.016 1 97.44 149 ARG A CA 1
ATOM 1189 C C . ARG A 1 149 ? 21.516 20.797 10.047 1 97.44 149 ARG A C 1
ATOM 1191 O O . ARG A 1 149 ? 22.406 20.016 9.734 1 97.44 149 ARG A O 1
ATOM 1198 N N . ASN A 1 150 ? 21.375 21.312 11.281 1 98.12 150 ASN A N 1
ATOM 1199 C CA . ASN A 1 150 ? 22.312 21.062 12.367 1 98.12 150 ASN A CA 1
ATOM 1200 C C . ASN A 1 150 ? 21.828 19.969 13.305 1 98.12 150 ASN A C 1
ATOM 1202 O O . ASN A 1 150 ? 20.703 20.016 13.812 1 98.12 150 ASN A O 1
ATOM 1206 N N . ARG A 1 151 ? 22.656 19.062 13.664 1 98.25 151 ARG A N 1
ATOM 1207 C CA . ARG A 1 151 ? 22.344 17.906 14.5 1 98.25 151 ARG A CA 1
ATOM 1208 C C . ARG A 1 151 ? 21.906 18.328 15.891 1 98.25 151 ARG A C 1
ATOM 1210 O O . ARG A 1 151 ? 21.109 17.656 16.531 1 98.25 151 ARG A O 1
ATOM 1217 N N . LYS A 1 152 ? 22.328 19.422 16.375 1 98.56 152 LYS A N 1
ATOM 1218 C CA . LYS A 1 152 ? 22.016 19.906 17.719 1 98.56 152 LYS A CA 1
ATOM 1219 C C . LYS A 1 152 ? 20.516 20.172 17.875 1 98.56 152 LYS A C 1
ATOM 1221 O O . LYS A 1 152 ? 20 20.219 19 1 98.56 152 LYS A O 1
ATOM 1226 N N . MET A 1 153 ? 19.891 20.359 16.734 1 98.69 153 MET A N 1
ATOM 1227 C CA . MET A 1 153 ? 18.438 20.594 16.781 1 98.69 153 MET A CA 1
ATOM 1228 C C . MET A 1 153 ? 17.719 19.406 17.406 1 98.69 153 MET A C 1
ATOM 1230 O O . MET A 1 153 ? 16.672 19.562 18.016 1 98.69 153 MET A O 1
ATOM 1234 N N . VAL A 1 154 ? 18.234 18.172 17.25 1 98.69 154 VAL A N 1
ATOM 1235 C CA . VAL A 1 154 ? 17.641 16.984 17.844 1 98.69 154 VAL A CA 1
ATOM 1236 C C . VAL A 1 154 ? 17.609 17.125 19.359 1 98.69 154 VAL A C 1
ATOM 1238 O O . VAL A 1 154 ? 16.578 16.859 20 1 98.69 154 VAL A O 1
ATOM 1241 N N . ASP A 1 155 ? 18.688 17.672 19.906 1 98.56 155 ASP A N 1
ATOM 1242 C CA . ASP A 1 155 ? 18.781 17.875 21.359 1 98.56 155 ASP A CA 1
ATOM 1243 C C . ASP A 1 155 ? 17.828 18.969 21.812 1 98.56 155 ASP A C 1
ATOM 1245 O O . ASP A 1 155 ? 17.141 18.828 22.828 1 98.56 155 ASP A O 1
ATOM 1249 N N . PHE A 1 156 ? 17.859 20.094 21.125 1 98.69 156 PHE A N 1
ATOM 1250 C CA . PHE A 1 156 ? 17 21.219 21.484 1 98.69 156 PHE A CA 1
ATOM 1251 C C . PHE A 1 156 ? 15.523 20.812 21.453 1 98.69 156 PHE A C 1
ATOM 1253 O O . PHE A 1 156 ? 14.781 21.094 22.391 1 98.69 156 PHE A O 1
ATOM 1260 N N . PHE A 1 157 ? 15.094 20.109 20.453 1 98.56 157 PHE A N 1
ATOM 1261 C CA . PHE A 1 157 ? 13.695 19.703 20.297 1 98.56 157 PHE A CA 1
ATOM 1262 C C . PHE A 1 157 ? 13.328 18.656 21.359 1 98.56 157 PHE A C 1
ATOM 1264 O O . PHE A 1 157 ? 12.219 18.688 21.891 1 98.56 157 PHE A O 1
ATOM 1271 N N . SER A 1 158 ? 14.258 17.703 21.594 1 98.62 158 SER A N 1
ATOM 1272 C CA . SER A 1 158 ? 13.977 16.672 22.594 1 98.62 158 SER A CA 1
ATOM 1273 C C . SER A 1 158 ? 13.805 17.281 23.984 1 98.62 158 SER A C 1
ATOM 1275 O O . SER A 1 158 ? 12.945 16.828 24.75 1 98.62 158 SER A O 1
ATOM 1277 N N . HIS A 1 159 ? 14.617 18.219 24.266 1 98.75 159 HIS A N 1
ATOM 1278 C CA . HIS A 1 159 ? 14.5 18.938 25.531 1 98.75 159 HIS A CA 1
ATOM 1279 C C . HIS A 1 159 ? 13.172 19.672 25.641 1 98.75 159 HIS A C 1
ATOM 1281 O O . HIS A 1 159 ? 12.492 19.594 26.656 1 98.75 159 HIS A O 1
ATOM 1287 N N . TYR A 1 160 ? 12.859 20.344 24.594 1 98.62 160 TYR A N 1
ATOM 1288 C CA . TYR A 1 160 ? 11.586 21.047 24.484 1 98.62 160 TYR A CA 1
ATOM 1289 C C . TYR A 1 160 ? 10.414 20.094 24.625 1 98.62 160 TYR A C 1
ATOM 1291 O O . TYR A 1 160 ? 9.492 20.344 25.422 1 98.62 160 TYR A O 1
ATOM 1299 N N . ALA A 1 161 ? 10.469 18.984 23.938 1 98.81 161 ALA A N 1
ATOM 1300 C CA . ALA A 1 161 ? 9.398 17.984 23.984 1 98.81 161 ALA A CA 1
ATOM 1301 C C . ALA A 1 161 ? 9.25 17.406 25.391 1 98.81 161 ALA A C 1
ATOM 1303 O O . ALA A 1 161 ? 8.133 17.297 25.906 1 98.81 161 ALA A O 1
ATOM 1304 N N . ARG A 1 162 ? 10.367 17.016 25.984 1 98.81 162 ARG A N 1
ATOM 1305 C CA . ARG A 1 162 ? 10.328 16.5 27.344 1 98.81 162 ARG A CA 1
ATOM 1306 C C . ARG A 1 162 ? 9.664 17.484 28.297 1 98.81 162 ARG A C 1
ATOM 1308 O O . ARG A 1 162 ? 8.836 17.094 29.125 1 98.81 162 ARG A O 1
ATOM 1315 N N . THR A 1 163 ? 10.062 18.75 28.141 1 98.88 163 THR A N 1
ATOM 1316 C CA . THR A 1 163 ? 9.484 19.797 28.969 1 98.88 163 THR A CA 1
ATOM 1317 C C . THR A 1 163 ? 7.965 19.844 28.797 1 98.88 163 THR A C 1
ATOM 1319 O O . THR A 1 163 ? 7.23 19.938 29.781 1 98.88 163 THR A O 1
ATOM 1322 N N . CYS A 1 164 ? 7.473 19.781 27.594 1 98.88 164 CYS A N 1
ATOM 1323 C CA . CYS A 1 164 ? 6.039 19.781 27.328 1 98.88 164 CYS A CA 1
ATOM 1324 C C . CYS A 1 164 ? 5.355 18.578 27.953 1 98.88 164 CYS A C 1
ATOM 1326 O O . CYS A 1 164 ? 4.336 18.719 28.641 1 98.88 164 CYS A O 1
ATOM 1328 N N . PHE A 1 165 ? 5.914 17.375 27.766 1 98.88 165 PHE A N 1
ATOM 1329 C CA . PHE A 1 165 ? 5.301 16.141 28.266 1 98.88 165 PHE A CA 1
ATOM 1330 C C . PHE A 1 165 ? 5.234 16.156 29.797 1 98.88 165 PHE A C 1
ATOM 1332 O O . PHE A 1 165 ? 4.254 15.695 30.375 1 98.88 165 PHE A O 1
ATOM 1339 N N . GLU A 1 166 ? 6.27 16.703 30.391 1 98.81 166 GLU A N 1
ATOM 1340 C CA . GLU A 1 166 ? 6.301 16.781 31.859 1 98.81 166 GLU A CA 1
ATOM 1341 C C . GLU A 1 166 ? 5.352 17.859 32.375 1 98.81 166 GLU A C 1
ATOM 1343 O O . GLU A 1 166 ? 4.566 17.609 33.281 1 98.81 166 GLU A O 1
ATOM 1348 N N . ALA A 1 167 ? 5.383 19 31.812 1 98.81 167 ALA A N 1
ATOM 1349 C CA . ALA A 1 167 ? 4.621 20.156 32.312 1 98.81 167 ALA A CA 1
ATOM 1350 C C . ALA A 1 167 ? 3.121 19.922 32.125 1 98.81 167 ALA A C 1
ATOM 1352 O O . ALA A 1 167 ? 2.318 20.391 32.938 1 98.81 167 ALA A O 1
ATOM 1353 N N . PHE A 1 168 ? 2.768 19.188 31.125 1 98.88 168 PHE A N 1
ATOM 1354 C CA . PHE A 1 168 ? 1.351 19.094 30.797 1 98.88 168 PHE A CA 1
ATOM 1355 C C . PHE A 1 168 ? 0.856 17.656 30.938 1 98.88 168 PHE A C 1
ATOM 1357 O O . PHE A 1 168 ? -0.161 17.281 30.359 1 98.88 168 PHE A O 1
ATOM 1364 N N . ASP A 1 169 ? 1.615 16.844 31.672 1 98.5 169 ASP A N 1
ATOM 1365 C CA . ASP A 1 169 ? 1.205 15.477 32 1 98.5 169 ASP A CA 1
ATOM 1366 C C . ASP A 1 169 ? -0.154 15.469 32.688 1 98.5 169 ASP A C 1
ATOM 1368 O O . ASP A 1 169 ? -0.385 16.234 33.625 1 98.5 169 ASP A O 1
ATOM 1372 N N . GLY A 1 170 ? -1.033 14.672 32.156 1 97.12 170 GLY A N 1
ATOM 1373 C CA . GLY A 1 170 ? -2.369 14.602 32.719 1 97.12 170 GLY A CA 1
ATOM 1374 C C . GLY A 1 170 ? -3.355 15.539 32.062 1 97.12 170 GLY A C 1
ATOM 1375 O O . GLY A 1 170 ? -4.57 15.359 32.188 1 97.12 170 GLY A O 1
ATOM 1376 N N . LEU A 1 171 ? -2.875 16.5 31.375 1 98.44 171 LEU A N 1
ATOM 1377 C CA . LEU A 1 171 ? -3.736 17.469 30.703 1 98.44 171 LEU A CA 1
ATOM 1378 C C . LEU A 1 171 ? -3.834 17.156 29.203 1 98.44 171 LEU A C 1
ATOM 1380 O O . LEU A 1 171 ? -4.84 17.469 28.562 1 98.44 171 LEU A O 1
ATOM 1384 N N . VAL A 1 172 ? -2.785 16.578 28.672 1 98.69 172 VAL A N 1
ATOM 1385 C CA . VAL A 1 172 ? -2.732 16.266 27.234 1 98.69 172 VAL A CA 1
ATOM 1386 C C . VAL A 1 172 ? -2.42 14.781 27.047 1 98.69 172 VAL A C 1
ATOM 1388 O O . VAL A 1 172 ? -1.467 14.258 27.641 1 98.69 172 VAL A O 1
ATOM 1391 N N . LYS A 1 173 ? -3.18 14.18 26.266 1 97.81 173 LYS A N 1
ATOM 1392 C CA . LYS A 1 173 ? -3.004 12.75 25.984 1 97.81 173 LYS A CA 1
ATOM 1393 C C . LYS A 1 173 ? -2.514 12.523 24.562 1 97.81 173 LYS A C 1
ATOM 1395 O O . LYS A 1 173 ? -1.695 11.633 24.312 1 97.81 173 LYS A O 1
ATOM 1400 N N . TYR A 1 174 ? -3.008 13.281 23.594 1 98.81 174 TYR A N 1
ATOM 1401 C CA . TYR A 1 174 ? -2.693 13.109 22.172 1 98.81 174 TYR A CA 1
ATOM 1402 C C . TYR A 1 174 ? -1.692 14.164 21.703 1 98.81 174 TYR A C 1
ATOM 1404 O O . TYR A 1 174 ? -1.925 15.359 21.859 1 98.81 174 TYR A O 1
ATOM 1412 N N . TRP A 1 175 ? -0.619 13.672 21.141 1 98.94 175 TRP A N 1
ATOM 1413 C CA . TRP A 1 175 ? 0.468 14.547 20.719 1 98.94 175 TRP A CA 1
ATOM 1414 C C . TRP A 1 175 ? 0.809 14.312 19.25 1 98.94 175 TRP A C 1
ATOM 1416 O O . TRP A 1 175 ? 0.708 13.188 18.75 1 98.94 175 TRP A O 1
ATOM 1426 N N . LEU A 1 176 ? 1.15 15.352 18.578 1 98.88 176 LEU A N 1
ATOM 1427 C CA . LEU A 1 176 ? 1.819 15.297 17.281 1 98.88 176 LEU A CA 1
ATOM 1428 C C . LEU A 1 176 ? 3.189 15.961 17.359 1 98.88 176 LEU A C 1
ATOM 1430 O O . LEU A 1 176 ? 3.342 17.016 17.969 1 98.88 176 LEU A O 1
ATOM 1434 N N . THR A 1 177 ? 4.164 15.422 16.781 1 98.5 177 THR A N 1
ATOM 1435 C CA . THR A 1 177 ? 5.504 16 16.859 1 98.5 177 THR A CA 1
ATOM 1436 C C . THR A 1 177 ? 5.664 17.156 15.875 1 98.5 177 THR A C 1
ATOM 1438 O O . THR A 1 177 ? 5.746 18.312 16.281 1 98.5 177 THR A O 1
ATOM 1441 N N . PHE A 1 178 ? 5.512 16.781 14.602 1 98.31 178 PHE A N 1
ATOM 1442 C CA . PHE A 1 178 ? 5.652 17.797 13.562 1 98.31 178 PHE A CA 1
ATOM 1443 C C . PHE A 1 178 ? 4.391 17.875 12.711 1 98.31 178 PHE A C 1
ATOM 1445 O O . PHE A 1 178 ? 3.881 16.859 12.258 1 98.31 178 PHE A O 1
ATOM 1452 N N . ASN A 1 179 ? 3.912 19.109 12.547 1 97.94 179 ASN A N 1
ATOM 1453 C CA . ASN A 1 179 ? 2.812 19.328 11.609 1 97.94 179 ASN A CA 1
ATOM 1454 C C . ASN A 1 179 ? 3.246 19.094 10.172 1 97.94 179 ASN A C 1
ATOM 1456 O O . ASN A 1 179 ? 4.238 19.672 9.711 1 97.94 179 ASN A O 1
ATOM 1460 N N . GLU A 1 180 ? 2.461 18.266 9.453 1 96.44 180 GLU A N 1
ATOM 1461 C CA . GLU A 1 180 ? 2.707 18.078 8.031 1 96.44 180 GLU A CA 1
ATOM 1462 C C . GLU A 1 180 ? 4.203 18.016 7.727 1 96.44 180 GLU A C 1
ATOM 1464 O O . GLU A 1 180 ? 4.703 18.797 6.906 1 96.44 180 GLU A O 1
ATOM 1469 N N . ILE A 1 181 ? 4.863 17.078 8.281 1 95.75 181 ILE A N 1
ATOM 1470 C CA . ILE A 1 181 ? 6.316 16.984 8.328 1 95.75 181 ILE A CA 1
ATOM 1471 C C . ILE A 1 181 ? 6.879 16.938 6.906 1 95.75 181 ILE A C 1
ATOM 1473 O O . ILE A 1 181 ? 7.977 17.438 6.648 1 95.75 181 ILE A O 1
ATOM 1477 N N . ASN A 1 182 ? 6.113 16.469 5.953 1 95.62 182 ASN A N 1
ATOM 1478 C CA . ASN A 1 182 ? 6.57 16.312 4.578 1 95.62 182 ASN A CA 1
ATOM 1479 C C . ASN A 1 182 ? 6.648 17.656 3.855 1 95.62 182 ASN A C 1
ATOM 1481 O O . ASN A 1 182 ? 7.297 17.766 2.812 1 95.62 182 ASN A O 1
ATOM 1485 N N . ILE A 1 183 ? 6.125 18.688 4.398 1 94.69 183 ILE A N 1
ATOM 1486 C CA . ILE A 1 183 ? 6.055 19.984 3.744 1 94.69 183 ILE A CA 1
ATOM 1487 C C . ILE A 1 183 ? 7.438 20.625 3.734 1 94.69 183 ILE A C 1
ATOM 1489 O O . ILE A 1 183 ? 7.719 21.5 2.906 1 94.69 183 ILE A O 1
ATOM 1493 N N . MET A 1 184 ? 8.312 20.234 4.641 1 94.44 184 MET A N 1
ATOM 1494 C CA . MET A 1 184 ? 9.641 20.844 4.711 1 94.44 184 MET A CA 1
ATOM 1495 C C . MET A 1 184 ? 10.414 20.609 3.416 1 94.44 184 MET A C 1
ATOM 1497 O O . MET A 1 184 ? 11.328 21.375 3.088 1 94.44 184 MET A O 1
ATOM 1501 N N . LEU A 1 185 ? 10.055 19.562 2.645 1 94.19 185 LEU A N 1
ATOM 1502 C CA . LEU A 1 185 ? 10.727 19.297 1.376 1 94.19 185 LEU A CA 1
ATOM 1503 C C . LEU A 1 185 ? 10.281 20.297 0.312 1 94.19 185 LEU A C 1
ATOM 1505 O O . LEU A 1 185 ? 10.984 20.516 -0.678 1 94.19 185 LEU A O 1
ATOM 1509 N N . HIS A 1 186 ? 9.141 20.953 0.561 1 92.25 186 HIS A N 1
ATOM 1510 C CA . HIS A 1 186 ? 8.555 21.844 -0.437 1 92.25 186 HIS A CA 1
ATOM 1511 C C . HIS A 1 186 ? 8.586 23.297 0.028 1 92.25 186 HIS A C 1
ATOM 1513 O O . HIS A 1 186 ? 8.586 24.203 -0.793 1 92.25 186 HIS A O 1
ATOM 1519 N N . SER A 1 187 ? 8.531 23.453 1.308 1 93.38 187 SER A N 1
ATOM 1520 C CA . SER A 1 187 ? 8.633 24.766 1.962 1 93.38 187 SER A CA 1
ATOM 1521 C C . SER A 1 187 ? 9.641 24.734 3.102 1 93.38 187 SER A C 1
ATOM 1523 O O . SER A 1 187 ? 9.266 24.812 4.273 1 93.38 187 SER A O 1
ATOM 1525 N N . PRO A 1 188 ? 10.914 24.781 2.744 1 95 188 PRO A N 1
ATOM 1526 C CA . PRO A 1 188 ? 11.961 24.438 3.711 1 95 188 PRO A CA 1
ATOM 1527 C C . PRO A 1 188 ? 12.102 25.5 4.809 1 95 188 PRO A C 1
ATOM 1529 O O . PRO A 1 188 ? 12.43 25.156 5.953 1 95 188 PRO A O 1
ATOM 1532 N N . TYR A 1 189 ? 11.836 26.781 4.539 1 94.75 189 TYR A N 1
ATOM 1533 C CA . TYR A 1 189 ? 11.961 27.812 5.574 1 94.75 189 TYR A CA 1
ATOM 1534 C C . TYR A 1 189 ? 10.812 27.719 6.57 1 94.75 189 TYR A C 1
ATOM 1536 O O . TYR A 1 189 ? 11.031 27.656 7.781 1 94.75 189 TYR A O 1
ATOM 1544 N N . SER A 1 190 ? 9.633 27.609 6.094 1 90.94 190 SER A N 1
ATOM 1545 C CA . SER A 1 190 ? 8.484 27.531 7 1 90.94 190 SER A CA 1
ATOM 1546 C C . SER A 1 190 ? 8.461 26.188 7.73 1 90.94 190 SER A C 1
ATOM 1548 O O . SER A 1 190 ? 8.102 26.125 8.906 1 90.94 190 SER A O 1
ATOM 1550 N N . GLY A 1 191 ? 8.922 25.156 7.035 1 92 191 GLY A N 1
ATOM 1551 C CA . GLY A 1 191 ? 8.82 23.812 7.59 1 92 191 GLY A CA 1
ATOM 1552 C C . GLY A 1 191 ? 9.977 23.453 8.5 1 92 191 GLY A C 1
ATOM 1553 O O . GLY A 1 191 ? 9.82 22.641 9.422 1 92 191 GLY A O 1
ATOM 1554 N N . ALA A 1 192 ? 11.164 24.109 8.234 1 95 192 ALA A N 1
ATOM 1555 C CA . ALA A 1 192 ? 12.328 23.609 8.969 1 95 192 ALA A CA 1
ATOM 1556 C C . ALA A 1 192 ? 13.336 24.734 9.227 1 95 192 ALA A C 1
ATOM 1558 O O . ALA A 1 192 ? 14.453 24.484 9.672 1 95 192 ALA A O 1
ATOM 1559 N N . GLY A 1 193 ? 12.984 25.938 8.867 1 96 193 GLY A N 1
ATOM 1560 C CA . GLY A 1 193 ? 13.867 27.062 9.117 1 96 193 GLY A CA 1
ATOM 1561 C C . GLY A 1 193 ? 15.102 27.062 8.242 1 96 193 GLY A C 1
ATOM 1562 O O . GLY A 1 193 ? 16.156 27.578 8.633 1 96 193 GLY A O 1
ATOM 1563 N N . LEU A 1 194 ? 15.008 26.484 7.059 1 96.31 194 LEU A N 1
ATOM 1564 C CA . LEU A 1 194 ? 16.172 26.359 6.191 1 96.31 194 LEU A CA 1
ATOM 1565 C C . LEU A 1 194 ? 16.25 27.531 5.219 1 96.31 194 LEU A C 1
ATOM 1567 O O . LEU A 1 194 ? 15.258 27.891 4.586 1 96.31 194 LEU A O 1
ATOM 1571 N N . VAL A 1 195 ? 17.359 28.125 5.188 1 93.19 195 VAL A N 1
ATOM 1572 C CA . VAL A 1 195 ? 17.719 29.141 4.207 1 93.19 195 VAL A CA 1
ATOM 1573 C C . VAL A 1 195 ? 18.938 28.688 3.422 1 93.19 195 VAL A C 1
ATOM 1575 O O . VAL A 1 195 ? 19.844 28.062 3.979 1 93.19 195 VAL A O 1
ATOM 1578 N N . PHE A 1 196 ? 18.938 28.984 2.135 1 92.31 196 PHE A N 1
ATOM 1579 C CA . PHE A 1 196 ? 19.984 28.422 1.292 1 92.31 196 PHE A CA 1
ATOM 1580 C C . PHE A 1 196 ? 20.922 29.516 0.792 1 92.31 196 PHE A C 1
ATOM 1582 O O . PHE A 1 196 ? 20.484 30.641 0.531 1 92.31 196 PHE A O 1
ATOM 1589 N N . GLU A 1 197 ? 22.203 29.141 0.721 1 89.69 197 GLU A N 1
ATOM 1590 C CA . GLU A 1 197 ? 23.188 29.984 0.06 1 89.69 197 GLU A CA 1
ATOM 1591 C C . GLU A 1 197 ? 23.266 29.672 -1.433 1 89.69 197 GLU A C 1
ATOM 1593 O O . GLU A 1 197 ? 22.859 28.594 -1.872 1 89.69 197 GLU A O 1
ATOM 1598 N N . GLU A 1 198 ? 23.812 30.625 -2.162 1 89.06 198 GLU A N 1
ATOM 1599 C CA . GLU A 1 198 ? 24 30.406 -3.592 1 89.06 198 GLU A CA 1
ATOM 1600 C C . GLU A 1 198 ? 24.922 29.219 -3.848 1 89.06 198 GLU A C 1
ATOM 1602 O O . GLU A 1 198 ? 25.984 29.109 -3.221 1 89.06 198 GLU A O 1
ATOM 1607 N N . GLY A 1 199 ? 24.516 28.312 -4.703 1 90.69 199 GLY A N 1
ATOM 1608 C CA . GLY A 1 199 ? 25.344 27.188 -5.102 1 90.69 199 GLY A CA 1
ATOM 1609 C C . GLY A 1 199 ? 25.219 26 -4.168 1 90.69 199 GLY A C 1
ATOM 1610 O O . GLY A 1 199 ? 25.781 24.922 -4.441 1 90.69 199 GLY A O 1
ATOM 1611 N N . GLU A 1 200 ? 24.531 26.172 -3.094 1 92.19 200 GLU A N 1
ATOM 1612 C CA . GLU A 1 200 ? 24.375 25.094 -2.131 1 92.19 200 GLU A CA 1
ATOM 1613 C C . GLU A 1 200 ? 23.469 24 -2.682 1 92.19 200 GLU A C 1
ATOM 1615 O O . GLU A 1 200 ? 22.484 24.281 -3.377 1 92.19 200 GLU A O 1
ATOM 1620 N N . ASN A 1 201 ? 23.828 22.703 -2.457 1 94.19 201 ASN A N 1
ATOM 1621 C CA . ASN A 1 201 ? 22.938 21.594 -2.787 1 94.19 201 ASN A CA 1
ATOM 1622 C C . ASN A 1 201 ? 21.719 21.562 -1.862 1 94.19 201 ASN A C 1
ATOM 1624 O O . ASN A 1 201 ? 21.781 20.984 -0.775 1 94.19 201 ASN A O 1
ATOM 1628 N N . GLN A 1 202 ? 20.688 22.094 -2.307 1 94.88 202 GLN A N 1
ATOM 1629 C CA . GLN A 1 202 ? 19.484 22.25 -1.49 1 94.88 202 GLN A CA 1
ATOM 1630 C C . GLN A 1 202 ? 18.922 20.891 -1.067 1 94.88 202 GLN A C 1
ATOM 1632 O O . GLN A 1 202 ? 18.438 20.734 0.053 1 94.88 202 GLN A O 1
ATOM 1637 N N . GLU A 1 203 ? 19.031 19.922 -2.033 1 96.62 203 GLU A N 1
ATOM 1638 C CA . GLU A 1 203 ? 18.516 18.594 -1.707 1 96.62 203 GLU A CA 1
ATOM 1639 C C . GLU A 1 203 ? 19.297 17.969 -0.553 1 96.62 203 GLU A C 1
ATOM 1641 O O . GLU A 1 203 ? 18.703 17.359 0.347 1 96.62 203 GLU A O 1
ATOM 1646 N N . GLN A 1 204 ? 20.594 18.094 -0.573 1 97.31 204 GLN A N 1
ATOM 1647 C CA . GLN A 1 204 ? 21.422 17.594 0.516 1 97.31 204 GLN A CA 1
ATOM 1648 C C . GLN A 1 204 ? 21 18.203 1.852 1 97.31 204 GLN A C 1
ATOM 1650 O O . GLN A 1 204 ? 20.875 17.484 2.85 1 97.31 204 GLN A O 1
ATOM 1655 N N . VAL A 1 205 ? 20.781 19.5 1.87 1 97 205 VAL A N 1
ATOM 1656 C CA . VAL A 1 205 ? 20.422 20.203 3.092 1 97 205 VAL A CA 1
ATOM 1657 C C . VAL A 1 205 ? 19.047 19.75 3.568 1 97 205 VAL A C 1
ATOM 1659 O O . VAL A 1 205 ? 18.859 19.438 4.746 1 97 205 VAL A O 1
ATOM 1662 N N . LYS A 1 206 ? 18.094 19.703 2.68 1 97.31 206 LYS A N 1
ATOM 1663 C CA . LYS A 1 206 ? 16.719 19.344 3.012 1 97.31 206 LYS A CA 1
ATOM 1664 C C . LYS A 1 206 ? 16.641 17.938 3.6 1 97.31 206 LYS A C 1
ATOM 1666 O O . LYS A 1 206 ? 16.047 17.734 4.652 1 97.31 206 LYS A O 1
ATOM 1671 N N . TYR A 1 207 ? 17.312 16.969 2.924 1 98.06 207 TYR A N 1
ATOM 1672 C CA . TYR A 1 207 ? 17.172 15.594 3.365 1 98.06 207 TYR A CA 1
ATOM 1673 C C . TYR A 1 207 ? 17.984 15.344 4.641 1 98.06 207 TYR A C 1
ATOM 1675 O O . TYR A 1 207 ? 17.594 14.516 5.473 1 98.06 207 TYR A O 1
ATOM 1683 N N . GLN A 1 208 ? 19.094 16.047 4.844 1 98.31 208 GLN A N 1
ATOM 1684 C CA . GLN A 1 208 ? 19.797 15.969 6.121 1 98.31 208 GLN A CA 1
ATOM 1685 C C . GLN A 1 208 ? 18.938 16.516 7.254 1 98.31 208 GLN A C 1
ATOM 1687 O O . GLN A 1 208 ? 18.875 15.93 8.336 1 98.31 208 GLN A O 1
ATOM 1692 N N . ALA A 1 209 ? 18.312 17.625 6.984 1 98.44 209 ALA A N 1
ATOM 1693 C CA . ALA A 1 209 ? 17.375 18.203 7.953 1 98.44 209 ALA A CA 1
ATOM 1694 C C . ALA A 1 209 ? 16.219 17.234 8.234 1 98.44 209 ALA A C 1
ATOM 1696 O O . ALA A 1 209 ? 15.805 17.094 9.383 1 98.44 209 ALA A O 1
ATOM 1697 N N . ALA A 1 210 ? 15.75 16.609 7.164 1 98.38 210 ALA A N 1
ATOM 1698 C CA . ALA A 1 210 ? 14.695 15.609 7.309 1 98.38 210 ALA A CA 1
ATOM 1699 C C . ALA A 1 210 ? 15.117 14.5 8.258 1 98.38 210 ALA A C 1
ATOM 1701 O O . ALA A 1 210 ? 14.344 14.078 9.125 1 98.38 210 ALA A O 1
ATOM 1702 N N . HIS A 1 211 ? 16.344 14.008 8.094 1 98.75 211 HIS A N 1
ATOM 1703 C CA . HIS A 1 211 ? 16.859 12.961 8.977 1 98.75 211 HIS A CA 1
ATOM 1704 C C . HIS A 1 211 ? 16.859 13.422 10.43 1 98.75 211 HIS A C 1
ATOM 1706 O O . HIS A 1 211 ? 16.438 12.68 11.32 1 98.75 211 HIS A O 1
ATOM 1712 N N . HIS A 1 212 ? 17.281 14.641 10.664 1 98.81 212 HIS A N 1
ATOM 1713 C CA . HIS A 1 212 ? 17.297 15.18 12.016 1 98.81 212 HIS A CA 1
ATOM 1714 C C . HIS A 1 212 ? 15.891 15.266 12.594 1 98.81 212 HIS A C 1
ATOM 1716 O O . HIS A 1 212 ? 15.664 14.883 13.742 1 98.81 212 HIS A O 1
ATOM 1722 N N . GLU A 1 213 ? 14.914 15.75 11.812 1 98.69 213 GLU A N 1
ATOM 1723 C CA . GLU A 1 213 ? 13.531 15.828 12.273 1 98.69 213 GLU A CA 1
ATOM 1724 C C . GLU A 1 213 ? 12.977 14.445 12.602 1 98.69 213 GLU A C 1
ATOM 1726 O O . GLU A 1 213 ? 12.25 14.281 13.578 1 98.69 213 GLU A O 1
ATOM 1731 N N . LEU A 1 214 ? 13.344 13.492 11.781 1 98.88 214 LEU A N 1
ATOM 1732 C CA . LEU A 1 214 ? 12.859 12.133 11.992 1 98.88 214 LEU A CA 1
ATOM 1733 C C . LEU A 1 214 ? 13.422 11.539 13.281 1 98.88 214 LEU A C 1
ATOM 1735 O O . LEU A 1 214 ? 12.688 10.93 14.062 1 98.88 214 LEU A O 1
ATOM 1739 N N . VAL A 1 215 ? 14.719 11.719 13.508 1 98.88 215 VAL A N 1
ATOM 1740 C CA . VAL A 1 215 ? 15.344 11.25 14.742 1 98.88 215 VAL A CA 1
ATOM 1741 C C . VAL A 1 215 ? 14.719 11.953 15.938 1 98.88 215 VAL A C 1
ATOM 1743 O O . VAL A 1 215 ? 14.383 11.312 16.938 1 98.88 215 VAL A O 1
ATOM 1746 N N . ALA A 1 216 ? 14.508 13.242 15.812 1 98.88 216 ALA A N 1
ATOM 1747 C CA . ALA A 1 216 ? 13.898 14.016 16.891 1 98.88 216 ALA A CA 1
ATOM 1748 C C . ALA A 1 216 ? 12.477 13.547 17.172 1 98.88 216 ALA A C 1
ATOM 1750 O O . ALA A 1 216 ? 12.07 13.43 18.328 1 98.88 216 ALA A O 1
ATOM 1751 N N . SER A 1 217 ? 11.742 13.32 16.156 1 98.81 217 SER A N 1
ATOM 1752 C CA . SER A 1 217 ? 10.367 12.836 16.297 1 98.81 217 SER A CA 1
ATOM 1753 C C . SER A 1 217 ? 10.32 11.5 17.016 1 98.81 217 SER A C 1
ATOM 1755 O O . SER A 1 217 ? 9.492 11.297 17.906 1 98.81 217 SER A O 1
ATOM 1757 N N . ALA A 1 218 ? 11.188 10.586 16.625 1 98.94 218 ALA A N 1
ATOM 1758 C CA . ALA A 1 218 ? 11.25 9.266 17.25 1 98.94 218 ALA A CA 1
ATOM 1759 C C . ALA A 1 218 ? 11.648 9.383 18.719 1 98.94 218 ALA A C 1
ATOM 1761 O O . ALA A 1 218 ? 11.094 8.688 19.578 1 98.94 218 ALA A O 1
ATOM 1762 N N . LEU A 1 219 ? 12.594 10.234 18.984 1 98.81 219 LEU A N 1
ATOM 1763 C CA . LEU A 1 219 ? 13.016 10.461 20.375 1 98.81 219 LEU A CA 1
ATOM 1764 C C . LEU A 1 219 ? 11.875 11.039 21.203 1 98.81 219 LEU A C 1
ATOM 1766 O O . LEU A 1 219 ? 11.68 10.656 22.359 1 98.81 219 LEU A O 1
ATOM 1770 N N . ALA A 1 220 ? 11.18 11.961 20.609 1 98.88 220 ALA A N 1
ATOM 1771 C CA . ALA A 1 220 ? 10.031 12.547 21.281 1 98.88 220 ALA A CA 1
ATOM 1772 C C . ALA A 1 220 ? 8.984 11.477 21.594 1 98.88 220 ALA A C 1
ATOM 1774 O O . ALA A 1 220 ? 8.375 11.492 22.672 1 98.88 220 ALA A O 1
ATOM 1775 N N . THR A 1 221 ? 8.75 10.594 20.719 1 98.94 221 THR A N 1
ATOM 1776 C CA . THR A 1 221 ? 7.816 9.492 20.938 1 98.94 221 THR A CA 1
ATOM 1777 C C . THR A 1 221 ? 8.258 8.633 22.109 1 98.94 221 THR A C 1
ATOM 1779 O O . THR A 1 221 ? 7.449 8.289 22.984 1 98.94 221 THR A O 1
ATOM 1782 N N . LYS A 1 222 ? 9.516 8.281 22.141 1 98.88 222 LYS A N 1
ATOM 1783 C CA . LYS A 1 222 ? 10.078 7.516 23.25 1 98.88 222 LYS A CA 1
ATOM 1784 C C . LYS A 1 222 ? 9.883 8.242 24.578 1 98.88 222 LYS A C 1
ATOM 1786 O O . LYS A 1 222 ? 9.406 7.645 25.547 1 98.88 222 LYS A O 1
ATOM 1791 N N . ILE A 1 223 ? 10.203 9.5 24.594 1 98.94 223 ILE A N 1
ATOM 1792 C CA . ILE A 1 223 ? 10.141 10.305 25.812 1 98.94 223 ILE A CA 1
ATOM 1793 C C . ILE A 1 223 ? 8.695 10.406 26.297 1 98.94 223 ILE A C 1
ATOM 1795 O O . ILE A 1 223 ? 8.422 10.297 27.484 1 98.94 223 ILE A O 1
ATOM 1799 N N . ALA A 1 224 ? 7.777 10.617 25.344 1 98.94 224 ALA A N 1
ATOM 1800 C CA . ALA A 1 224 ? 6.363 10.695 25.703 1 98.94 224 ALA A CA 1
ATOM 1801 C C . ALA A 1 224 ? 5.914 9.461 26.469 1 98.94 224 ALA A C 1
ATOM 1803 O O . ALA A 1 224 ? 5.246 9.57 27.5 1 98.94 224 ALA A O 1
ATOM 1804 N N . HIS A 1 225 ? 6.293 8.297 26.031 1 98.81 225 HIS A N 1
ATOM 1805 C CA . HIS A 1 225 ? 5.891 7.035 26.641 1 98.81 225 HIS A CA 1
ATOM 1806 C C . HIS A 1 225 ? 6.594 6.82 27.984 1 98.81 225 HIS A C 1
ATOM 1808 O O . HIS A 1 225 ? 6.023 6.23 28.906 1 98.81 225 HIS A O 1
ATOM 1814 N N . GLU A 1 226 ? 7.855 7.266 28.047 1 98.69 226 GLU A N 1
ATOM 1815 C CA . GLU A 1 226 ? 8.594 7.184 29.297 1 98.69 226 GLU A CA 1
ATOM 1816 C C . GLU A 1 226 ? 7.922 8 30.391 1 98.69 226 GLU A C 1
ATOM 1818 O O . GLU A 1 226 ? 7.867 7.578 31.547 1 98.69 226 GLU A O 1
ATOM 1823 N N . ILE A 1 227 ? 7.48 9.125 30.031 1 98.75 227 ILE A N 1
ATOM 1824 C CA . ILE A 1 227 ? 6.887 10.039 30.984 1 98.75 227 ILE A CA 1
ATOM 1825 C C . ILE A 1 227 ? 5.496 9.547 31.391 1 98.75 227 ILE A C 1
ATOM 1827 O O . ILE A 1 227 ? 5.137 9.562 32.562 1 98.75 227 ILE A O 1
ATOM 1831 N N . ASN A 1 228 ? 4.738 9.133 30.422 1 98.69 228 ASN A N 1
ATOM 1832 C CA . ASN A 1 228 ? 3.396 8.602 30.625 1 98.69 228 ASN A CA 1
ATOM 1833 C C . ASN A 1 228 ? 3.029 7.57 29.562 1 98.69 228 ASN A C 1
ATOM 1835 O O . ASN A 1 228 ? 2.787 7.922 28.406 1 98.69 228 ASN A O 1
ATOM 1839 N N . PRO A 1 229 ? 2.932 6.324 29.938 1 98.06 229 PRO A N 1
ATOM 1840 C CA . PRO A 1 229 ? 2.664 5.27 28.969 1 98.06 229 PRO A CA 1
ATOM 1841 C C . PRO A 1 229 ? 1.299 5.414 28.297 1 98.06 229 PRO A C 1
ATOM 1843 O O . PRO A 1 229 ? 1.022 4.746 27.297 1 98.06 229 PRO A O 1
ATOM 1846 N N . GLN A 1 230 ? 0.475 6.27 28.812 1 97.88 230 GLN A N 1
ATOM 1847 C CA . GLN A 1 230 ? -0.846 6.477 28.219 1 97.88 230 GLN A CA 1
ATOM 1848 C C . GLN A 1 230 ? -0.799 7.52 27.109 1 97.88 230 GLN A C 1
ATOM 1850 O O . GLN A 1 230 ? -1.759 7.668 26.359 1 97.88 230 GLN A O 1
ATOM 1855 N N . ASN A 1 231 ? 0.285 8.211 27.016 1 98.75 231 ASN A N 1
ATOM 1856 C CA . ASN A 1 231 ? 0.429 9.164 25.906 1 98.75 231 ASN A CA 1
ATOM 1857 C C . ASN A 1 231 ? 0.304 8.477 24.562 1 98.75 231 ASN A C 1
ATOM 1859 O O . ASN A 1 231 ? 0.809 7.367 24.375 1 98.75 231 ASN A O 1
ATOM 1863 N N . GLN A 1 232 ? -0.369 9.109 23.656 1 98.81 232 GLN A N 1
ATOM 1864 C CA . GLN A 1 232 ? -0.464 8.688 22.266 1 98.81 232 GLN A CA 1
ATOM 1865 C C . GLN A 1 232 ? 0.186 9.703 21.344 1 98.81 232 GLN A C 1
ATOM 1867 O O . GLN A 1 232 ? -0.224 10.867 21.297 1 98.81 232 GLN A O 1
ATOM 1872 N N . VAL A 1 233 ? 1.149 9.25 20.609 1 98.94 233 VAL A N 1
ATOM 1873 C CA . VAL A 1 233 ? 1.901 10.148 19.734 1 98.94 233 VAL A CA 1
ATOM 1874 C C . VAL A 1 233 ? 1.628 9.789 18.266 1 98.94 233 VAL A C 1
ATOM 1876 O O . VAL A 1 233 ? 1.715 8.617 17.891 1 98.94 233 VAL A O 1
ATOM 1879 N N . GLY A 1 234 ? 1.275 10.789 17.484 1 98.81 234 GLY A N 1
ATOM 1880 C CA . GLY A 1 234 ? 1.062 10.594 16.062 1 98.81 234 GLY A CA 1
ATOM 1881 C C . GLY A 1 234 ? 2.041 11.367 15.203 1 98.81 234 GLY A C 1
ATOM 1882 O O . GLY A 1 234 ? 2.721 12.273 15.688 1 98.81 234 GLY A O 1
ATOM 1883 N N . CYS A 1 235 ? 2.166 10.938 13.945 1 98.5 235 CYS A N 1
ATOM 1884 C CA . CYS A 1 235 ? 2.73 11.75 12.875 1 98.5 235 CYS A CA 1
ATOM 1885 C C . CYS A 1 235 ? 1.639 12.516 12.141 1 98.5 235 CYS A C 1
ATOM 1887 O O . CYS A 1 235 ? 0.458 12.391 12.469 1 98.5 235 CYS A O 1
ATOM 1889 N N . MET A 1 236 ? 2.086 13.336 11.195 1 98.31 236 MET A N 1
ATOM 1890 C CA . MET A 1 236 ? 1.073 14.047 10.422 1 98.31 236 MET A CA 1
ATOM 1891 C C . MET A 1 236 ? 1.509 14.211 8.969 1 98.31 236 MET A C 1
ATOM 1893 O O . MET A 1 236 ? 2.535 14.828 8.688 1 98.31 236 MET A O 1
ATOM 1897 N N . LEU A 1 237 ? 0.712 13.688 8.109 1 97.38 237 LEU A N 1
ATOM 1898 C CA . LEU A 1 237 ? 0.912 13.781 6.672 1 97.38 237 LEU A CA 1
ATOM 1899 C C . LEU A 1 237 ? 0.064 14.906 6.078 1 97.38 237 LEU A C 1
ATOM 1901 O O . LEU A 1 237 ? -1.113 15.047 6.418 1 97.38 237 LEU A O 1
ATOM 1905 N N . ALA A 1 238 ? 0.745 15.766 5.34 1 94.44 238 ALA A N 1
ATOM 1906 C CA . ALA A 1 238 ? -0.026 16.672 4.488 1 94.44 238 ALA A CA 1
ATOM 1907 C C . ALA A 1 238 ? -0.46 15.969 3.201 1 94.44 238 ALA A C 1
ATOM 1909 O O . ALA A 1 238 ? 0.346 15.781 2.287 1 94.44 238 ALA A O 1
ATOM 1910 N N . GLY A 1 239 ? -1.515 15.453 3.127 1 80.69 239 GLY A N 1
ATOM 1911 C CA . GLY A 1 239 ? -1.676 15.117 1.723 1 80.69 239 GLY A CA 1
ATOM 1912 C C . GLY A 1 239 ? -2.66 13.992 1.488 1 80.69 239 GLY A C 1
ATOM 1913 O O . GLY A 1 239 ? -2.889 13.164 2.375 1 80.69 239 GLY A O 1
ATOM 1914 N N . GLY A 1 240 ? -3.371 14.133 0.297 1 83.44 240 GLY A N 1
ATOM 1915 C CA . GLY A 1 240 ? -4.152 13.172 -0.458 1 83.44 240 GLY A CA 1
ATOM 1916 C C . GLY A 1 240 ? -3.32 12.344 -1.422 1 83.44 240 GLY A C 1
ATOM 1917 O O . GLY A 1 240 ? -2.176 12.703 -1.719 1 83.44 240 GLY A O 1
ATOM 1918 N N . ASN A 1 241 ? -3.707 11.273 -1.868 1 92.5 241 ASN A N 1
ATOM 1919 C CA . ASN A 1 241 ? -3.057 10.383 -2.828 1 92.5 241 ASN A CA 1
ATOM 1920 C C . ASN A 1 241 ? -2.91 11.047 -4.191 1 92.5 241 ASN A C 1
ATOM 1922 O O . ASN A 1 241 ? -3.639 11.992 -4.512 1 92.5 241 ASN A O 1
ATOM 1926 N N . PHE A 1 242 ? -1.921 10.695 -4.965 1 96.56 242 PHE A N 1
ATOM 1927 C CA . PHE A 1 242 ? -1.756 11.109 -6.355 1 96.56 242 PHE A CA 1
ATOM 1928 C C . PHE A 1 242 ? -2.432 10.117 -7.293 1 96.56 242 PHE A C 1
ATOM 1930 O O . PHE A 1 242 ? -2.049 8.945 -7.348 1 96.56 242 PHE A O 1
ATOM 1937 N N . TYR A 1 243 ? -3.424 10.633 -8.031 1 98.06 243 TYR A N 1
ATOM 1938 C CA . TYR A 1 243 ? -4.02 9.836 -9.102 1 98.06 243 TYR A CA 1
ATOM 1939 C C . TYR A 1 243 ? -3.131 9.836 -10.336 1 98.06 243 TYR A C 1
ATOM 1941 O O . T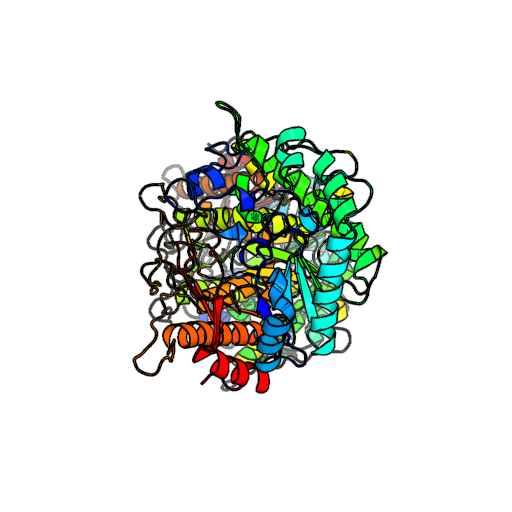YR A 1 243 ? -2.605 10.875 -10.734 1 98.06 243 TYR A O 1
ATOM 1949 N N . PRO A 1 244 ? -2.881 8.625 -10.945 1 98.38 244 PRO A N 1
ATOM 1950 C CA . PRO A 1 244 ? -2.352 8.734 -12.305 1 98.38 244 PRO A CA 1
ATOM 1951 C C . PRO A 1 244 ? -3.303 9.469 -13.25 1 98.38 244 PRO A C 1
ATOM 1953 O O . PRO A 1 244 ? -4.508 9.195 -13.25 1 98.38 244 PRO A O 1
ATOM 1956 N N . TYR A 1 245 ? -2.768 10.344 -13.984 1 97.5 245 TYR A N 1
ATOM 1957 C CA . TYR A 1 245 ? -3.584 11.148 -14.891 1 97.5 245 TYR A CA 1
ATOM 1958 C C . TYR A 1 245 ? -4.289 10.266 -15.914 1 97.5 245 TYR A C 1
ATOM 1960 O O . TYR A 1 245 ? -5.406 10.562 -16.328 1 97.5 245 TYR A O 1
ATOM 1968 N N . SER A 1 246 ? -3.633 9.195 -16.359 1 97.56 246 SER A N 1
ATOM 1969 C CA . SER A 1 246 ? -4.133 8.203 -17.297 1 97.56 246 SER A CA 1
ATOM 1970 C C . SER A 1 246 ? -3.609 6.809 -16.969 1 97.56 246 SER A C 1
ATOM 1972 O O . SER A 1 246 ? -2.859 6.637 -16 1 97.56 246 SER A O 1
ATOM 1974 N N . CYS A 1 247 ? -4.031 5.828 -17.781 1 97.94 247 CYS A N 1
ATOM 1975 C CA . CYS A 1 247 ? -3.574 4.465 -17.531 1 97.94 247 CYS A CA 1
ATOM 1976 C C . CYS A 1 247 ? -2.275 4.176 -18.281 1 97.94 247 CYS A C 1
ATOM 1978 O O . CYS A 1 247 ? -1.902 3.016 -18.453 1 97.94 247 CYS A O 1
ATOM 1980 N N . LYS A 1 248 ? -1.604 5.23 -18.797 1 97.69 248 LYS A N 1
ATOM 1981 C CA . LYS A 1 248 ? -0.232 5.047 -19.266 1 97.69 248 LYS A CA 1
ATOM 1982 C C . LYS A 1 248 ? 0.669 4.547 -18.141 1 97.69 248 LYS A C 1
ATOM 1984 O O . LYS A 1 248 ? 0.675 5.109 -17.031 1 97.69 248 LYS A O 1
ATOM 1989 N N . PRO A 1 249 ? 1.454 3.492 -18.406 1 98.19 249 PRO A N 1
ATOM 1990 C CA . PRO A 1 249 ? 2.328 2.984 -17.344 1 98.19 249 PRO A CA 1
ATOM 1991 C C . PRO A 1 249 ? 3.219 4.07 -16.734 1 98.19 249 PRO A C 1
ATOM 1993 O O . PRO A 1 249 ? 3.455 4.082 -15.531 1 98.19 249 PRO A O 1
ATOM 1996 N N . GLU A 1 250 ? 3.684 5.008 -17.547 1 98.38 250 GLU A N 1
ATOM 1997 C CA . GLU A 1 250 ? 4.562 6.07 -17.078 1 98.38 250 GLU A CA 1
ATOM 1998 C C . GLU A 1 250 ? 3.832 7.012 -16.125 1 98.38 250 GLU A C 1
ATOM 2000 O O . GLU A 1 250 ? 4.434 7.551 -15.195 1 98.38 250 GLU A O 1
ATOM 2005 N N . ASP A 1 251 ? 2.504 7.246 -16.359 1 98.38 251 ASP A N 1
ATOM 2006 C CA . ASP A 1 251 ? 1.701 8.062 -15.453 1 98.38 251 ASP A CA 1
ATOM 2007 C C . ASP A 1 251 ? 1.484 7.348 -14.125 1 98.38 251 ASP A C 1
ATOM 2009 O O . ASP A 1 251 ? 1.533 7.973 -13.062 1 98.38 251 ASP A O 1
ATOM 2013 N N . VAL A 1 252 ? 1.219 6.066 -14.242 1 98.5 252 VAL A N 1
ATOM 2014 C CA . VAL A 1 252 ? 1.024 5.266 -13.039 1 98.5 252 VAL A CA 1
ATOM 2015 C C . VAL A 1 252 ? 2.307 5.262 -12.211 1 98.5 252 VAL A C 1
ATOM 2017 O O . VAL A 1 252 ? 2.268 5.445 -10.992 1 98.5 252 VAL A O 1
ATOM 2020 N N . TRP A 1 253 ? 3.457 5.125 -12.859 1 98.25 253 TRP A N 1
ATOM 2021 C CA . TRP A 1 253 ? 4.754 5.141 -12.188 1 98.25 253 TRP A CA 1
ATOM 2022 C C . TRP A 1 253 ? 5.004 6.488 -11.516 1 98.25 253 TRP A C 1
ATOM 2024 O O . TRP A 1 253 ? 5.449 6.543 -10.367 1 98.25 253 TRP A O 1
ATOM 2034 N N . MET A 1 254 ? 4.652 7.535 -12.211 1 97.31 254 MET A N 1
ATOM 2035 C CA . MET A 1 254 ? 4.863 8.867 -11.664 1 97.31 254 MET A CA 1
ATOM 2036 C C . MET A 1 254 ? 3.994 9.094 -10.43 1 97.31 254 MET A C 1
ATOM 2038 O O . MET A 1 254 ? 4.453 9.656 -9.438 1 97.31 254 MET A O 1
ATOM 2042 N N . ALA A 1 255 ? 2.758 8.688 -10.5 1 97.62 255 ALA A N 1
ATOM 2043 C CA . ALA A 1 255 ? 1.875 8.805 -9.344 1 97.62 255 ALA A CA 1
ATOM 2044 C C . ALA A 1 255 ? 2.436 8.047 -8.148 1 97.62 255 ALA A C 1
ATOM 2046 O O . ALA A 1 255 ? 2.422 8.555 -7.023 1 97.62 255 ALA A O 1
ATOM 2047 N N . LEU A 1 256 ? 2.943 6.836 -8.414 1 97.31 256 LEU A N 1
ATOM 2048 C CA . LEU A 1 256 ? 3.559 6.039 -7.355 1 97.31 256 LEU A CA 1
ATOM 2049 C C . LEU A 1 256 ? 4.754 6.762 -6.75 1 97.31 256 LEU A C 1
ATOM 2051 O O . LEU A 1 256 ? 4.91 6.805 -5.527 1 97.31 256 LEU A O 1
ATOM 2055 N N . GLU A 1 257 ? 5.59 7.348 -7.562 1 95.56 257 GLU A N 1
ATOM 2056 C CA . GLU A 1 257 ? 6.777 8.055 -7.094 1 95.56 257 GLU A CA 1
ATOM 2057 C C . GLU A 1 257 ? 6.398 9.273 -6.254 1 95.56 257 GLU A C 1
ATOM 2059 O O . GLU A 1 257 ? 7.02 9.547 -5.227 1 95.56 257 GLU A O 1
ATOM 2064 N N . LYS A 1 258 ? 5.395 9.969 -6.664 1 95.06 258 LYS A N 1
ATOM 2065 C CA . LYS A 1 258 ? 4.945 11.141 -5.918 1 95.06 258 LYS A CA 1
ATOM 2066 C C . LYS A 1 258 ? 4.359 10.742 -4.566 1 95.06 258 LYS A C 1
ATOM 2068 O O . LYS A 1 258 ? 4.59 11.414 -3.559 1 95.06 258 LYS A O 1
ATOM 2073 N N . ASP A 1 259 ? 3.6 9.688 -4.559 1 96.19 259 ASP A N 1
ATOM 2074 C CA . ASP A 1 259 ? 3.082 9.188 -3.291 1 96.19 259 ASP A CA 1
ATOM 2075 C C . ASP A 1 259 ? 4.219 8.805 -2.346 1 96.19 259 ASP A C 1
ATOM 2077 O O . ASP A 1 259 ? 4.16 9.094 -1.148 1 96.19 259 ASP A O 1
ATOM 2081 N N . ARG A 1 260 ? 5.223 8.18 -2.889 1 93.94 260 ARG A N 1
ATOM 2082 C CA . ARG A 1 260 ? 6.367 7.762 -2.084 1 93.94 260 ARG A CA 1
ATOM 2083 C C . ARG A 1 260 ? 7.102 8.969 -1.51 1 93.94 260 ARG A C 1
ATOM 2085 O O . ARG A 1 260 ? 7.527 8.945 -0.354 1 93.94 260 ARG A O 1
ATOM 2092 N N . GLU A 1 261 ? 7.199 9.953 -2.314 1 92.75 261 GLU A N 1
ATOM 2093 C CA . GLU A 1 261 ? 7.809 11.18 -1.823 1 92.75 261 GLU A CA 1
ATOM 2094 C C . GLU A 1 261 ? 7.008 11.766 -0.662 1 92.75 261 GLU A C 1
ATOM 2096 O O . GLU A 1 261 ? 7.582 12.195 0.341 1 92.75 261 GLU A O 1
ATOM 2101 N N . ASN A 1 262 ? 5.781 11.68 -0.835 1 93.94 262 ASN A N 1
ATOM 2102 C CA . ASN A 1 262 ? 4.879 12.219 0.182 1 93.94 262 ASN A CA 1
ATOM 2103 C C . ASN A 1 262 ? 4.93 11.391 1.465 1 93.94 262 ASN A C 1
ATOM 2105 O O . ASN A 1 262 ? 4.797 11.93 2.562 1 93.94 262 ASN A O 1
ATOM 2109 N N . LEU A 1 263 ? 5.078 10.094 1.341 1 96.62 263 LEU A N 1
ATOM 2110 C CA . LEU A 1 263 ? 4.965 9.164 2.459 1 96.62 263 LEU A CA 1
ATOM 2111 C C . LEU A 1 263 ? 6.332 8.891 3.078 1 96.62 263 LEU A C 1
ATOM 2113 O O . LEU A 1 263 ? 6.438 8.133 4.047 1 96.62 263 LEU A O 1
ATOM 2117 N N . PHE A 1 264 ? 7.406 9.555 2.564 1 97.19 264 PHE A N 1
ATOM 2118 C CA . PHE A 1 264 ? 8.781 9.305 2.98 1 97.19 264 PHE A CA 1
ATOM 2119 C C . PHE A 1 264 ? 8.914 9.391 4.496 1 97.19 264 PHE A C 1
ATOM 2121 O O . PHE A 1 264 ? 9.398 8.461 5.137 1 97.19 264 PHE A O 1
ATOM 2128 N N . PHE A 1 265 ? 8.391 10.414 5.078 1 98.31 265 PHE A N 1
ATOM 2129 C CA . PHE A 1 265 ? 8.5 10.648 6.516 1 98.31 265 PHE A CA 1
ATOM 2130 C C . PHE A 1 265 ? 7.621 9.68 7.289 1 98.31 265 PHE A C 1
ATOM 2132 O O . PHE A 1 265 ? 8.047 9.125 8.305 1 98.31 265 PHE A O 1
ATOM 2139 N N . ILE A 1 266 ? 6.422 9.43 6.785 1 98.44 266 ILE A N 1
ATOM 2140 C CA . ILE A 1 266 ? 5.449 8.602 7.484 1 98.44 266 ILE A CA 1
ATOM 2141 C C . ILE A 1 266 ? 5.941 7.152 7.531 1 98.44 266 ILE A C 1
ATOM 2143 O O . ILE A 1 266 ? 5.785 6.469 8.547 1 98.44 266 ILE A O 1
ATOM 2147 N N . ASP A 1 267 ? 6.59 6.73 6.383 1 98.19 267 ASP A N 1
ATOM 2148 C CA . ASP A 1 267 ? 7.184 5.395 6.383 1 98.19 267 ASP A CA 1
ATOM 2149 C C . ASP A 1 267 ? 8.156 5.223 7.551 1 98.19 267 ASP A C 1
ATOM 2151 O O . ASP A 1 267 ? 8.117 4.207 8.25 1 98.19 267 ASP A O 1
ATOM 2155 N N . VAL A 1 268 ? 9.008 6.199 7.77 1 98.62 268 VAL A N 1
ATOM 2156 C CA . VAL A 1 268 ? 10.016 6.109 8.828 1 98.62 268 VAL A CA 1
ATOM 2157 C C . VAL A 1 268 ? 9.336 6.184 10.188 1 98.62 268 VAL A C 1
ATOM 2159 O O . VAL A 1 268 ? 9.625 5.383 11.078 1 98.62 268 VAL A O 1
ATOM 2162 N N . GLN A 1 269 ? 8.375 7.066 10.336 1 98.81 269 GLN A N 1
ATOM 2163 C CA . GLN A 1 269 ? 7.738 7.281 11.633 1 98.81 269 GLN A CA 1
ATOM 2164 C C . GLN A 1 269 ? 6.836 6.105 12 1 98.81 269 GLN A C 1
ATOM 2166 O O . GLN A 1 269 ? 6.727 5.75 13.172 1 98.81 269 GLN A O 1
ATOM 2171 N N . ALA A 1 270 ? 6.211 5.5 11.016 1 98.5 270 ALA A N 1
ATOM 2172 C CA . ALA A 1 270 ? 5.242 4.441 11.281 1 98.5 270 ALA A CA 1
ATOM 2173 C C . ALA A 1 270 ? 5.914 3.072 11.305 1 98.5 270 ALA A C 1
ATOM 2175 O O . ALA A 1 270 ? 5.473 2.168 12.016 1 98.5 270 ALA A O 1
ATOM 2176 N N . ARG A 1 271 ? 7.047 2.91 10.516 1 98.06 271 ARG A N 1
ATOM 2177 C CA . ARG A 1 271 ? 7.621 1.579 10.352 1 98.06 271 ARG A CA 1
ATOM 2178 C C . ARG A 1 271 ? 8.969 1.474 11.055 1 98.06 271 ARG A C 1
ATOM 2180 O O . ARG A 1 271 ? 9.477 0.372 11.273 1 98.06 271 ARG A O 1
ATOM 2187 N N . GLY A 1 272 ? 9.625 2.646 11.367 1 98.56 272 GLY A N 1
ATOM 2188 C CA . GLY A 1 272 ? 10.812 2.648 12.211 1 98.56 272 GLY A CA 1
ATOM 2189 C C . GLY A 1 272 ? 12.102 2.504 11.422 1 98.56 272 GLY A C 1
ATOM 2190 O O . GLY A 1 272 ? 13.172 2.271 11.992 1 98.56 272 GLY A O 1
ATOM 2191 N N . ALA A 1 273 ? 11.977 2.598 10.078 1 98.12 273 ALA A N 1
ATOM 2192 C CA . ALA A 1 273 ? 13.148 2.494 9.211 1 98.12 273 ALA A CA 1
ATOM 2193 C C . ALA A 1 273 ? 12.922 3.217 7.891 1 98.12 273 ALA A C 1
ATOM 2195 O O . ALA A 1 273 ? 11.773 3.426 7.48 1 98.12 273 ALA A O 1
ATOM 2196 N N . TYR A 1 274 ? 14 3.592 7.297 1 98 274 TYR A N 1
ATOM 2197 C CA . TYR A 1 274 ? 13.906 4.148 5.953 1 98 274 TYR A CA 1
ATOM 2198 C C . TYR A 1 274 ? 13.344 3.123 4.973 1 98 274 TYR A C 1
ATOM 2200 O O . TYR A 1 274 ? 13.695 1.942 5.035 1 98 274 TYR A O 1
ATOM 2208 N N . PRO A 1 275 ? 12.414 3.57 4.121 1 97.56 275 PRO A N 1
ATOM 2209 C CA . PRO A 1 275 ? 11.992 2.643 3.068 1 97.56 275 PRO A CA 1
ATOM 2210 C C . PRO A 1 275 ? 13.125 2.262 2.123 1 97.56 275 PRO A C 1
ATOM 2212 O O . PRO A 1 275 ? 14.047 3.053 1.907 1 97.56 275 PRO A O 1
ATOM 2215 N N . VAL A 1 276 ? 13.062 1.17 1.509 1 96.25 276 VAL A N 1
ATOM 2216 C CA . VAL A 1 276 ? 14.164 0.597 0.749 1 96.25 276 VAL A CA 1
ATOM 2217 C C . VAL A 1 276 ? 14.469 1.473 -0.465 1 96.25 276 VAL A C 1
ATOM 2219 O O . VAL A 1 276 ? 15.609 1.545 -0.917 1 96.25 276 VAL A O 1
ATOM 2222 N N . TRP A 1 277 ? 13.453 2.162 -0.977 1 96.31 277 TRP A N 1
ATOM 2223 C CA . TRP A 1 277 ? 13.625 2.953 -2.191 1 96.31 277 TRP A CA 1
ATOM 2224 C C . TRP A 1 277 ? 14.312 4.277 -1.89 1 96.31 277 TRP A C 1
ATOM 2226 O O . TRP A 1 277 ? 14.703 5.004 -2.807 1 96.31 277 TRP A O 1
ATOM 2236 N N . ALA A 1 278 ? 14.445 4.664 -0.578 1 96.94 278 ALA A N 1
ATOM 2237 C CA . ALA A 1 278 ? 15.094 5.914 -0.184 1 96.94 278 ALA A CA 1
ATOM 2238 C C . ALA A 1 278 ? 16.531 5.973 -0.689 1 96.94 278 ALA A C 1
ATOM 2240 O O . ALA A 1 278 ? 17.016 7.035 -1.093 1 96.94 278 ALA A O 1
ATOM 2241 N N . ALA A 1 279 ? 17.219 4.848 -0.642 1 95.69 279 ALA A N 1
ATOM 2242 C CA . ALA A 1 279 ? 18.609 4.805 -1.082 1 95.69 279 ALA A CA 1
ATOM 2243 C C . ALA A 1 279 ? 18.734 5.246 -2.537 1 95.69 279 ALA A C 1
ATOM 2245 O O . ALA A 1 279 ? 19.641 6.008 -2.885 1 95.69 279 ALA A O 1
ATOM 2246 N N . ARG A 1 280 ? 17.875 4.801 -3.375 1 94.81 280 ARG A N 1
ATOM 2247 C CA . ARG A 1 280 ? 17.875 5.199 -4.777 1 94.81 280 ARG A CA 1
ATOM 2248 C C . ARG A 1 280 ? 17.609 6.691 -4.926 1 94.81 280 ARG A C 1
ATOM 2250 O O . ARG A 1 280 ? 18.266 7.383 -5.699 1 94.81 280 ARG A O 1
ATOM 2257 N N . VAL A 1 281 ? 16.625 7.168 -4.172 1 94.94 281 VAL A N 1
ATOM 2258 C CA . VAL A 1 281 ? 16.266 8.578 -4.211 1 94.94 281 VAL A CA 1
ATOM 2259 C C . VAL A 1 281 ? 17.484 9.43 -3.842 1 94.94 281 VAL A C 1
ATOM 2261 O O . VAL A 1 281 ? 17.797 10.406 -4.527 1 94.94 281 VAL A O 1
ATOM 2264 N N . PHE A 1 282 ? 18.188 9.047 -2.803 1 97.12 282 PHE A N 1
ATOM 2265 C CA . PHE A 1 282 ? 19.375 9.789 -2.354 1 97.12 282 PHE A CA 1
ATOM 2266 C C . PHE A 1 282 ? 20.469 9.766 -3.414 1 97.12 282 PHE A C 1
ATOM 2268 O O . PHE A 1 282 ? 21.062 10.797 -3.723 1 97.12 282 PHE A O 1
ATOM 2275 N N . ARG A 1 283 ? 20.672 8.594 -4.008 1 95.81 283 ARG A N 1
ATOM 2276 C CA . ARG A 1 283 ? 21.688 8.477 -5.055 1 95.81 283 ARG A CA 1
ATOM 2277 C C . ARG A 1 283 ? 21.344 9.375 -6.242 1 95.81 283 ARG A C 1
ATOM 2279 O O . ARG A 1 283 ? 22.203 10.102 -6.738 1 95.81 283 ARG A O 1
ATOM 2286 N N . GLU A 1 284 ? 20.156 9.352 -6.656 1 94.75 284 GLU A N 1
ATOM 2287 C CA . GLU A 1 284 ? 19.719 10.117 -7.82 1 94.75 284 GLU A CA 1
ATOM 2288 C C . GLU A 1 284 ? 19.797 11.617 -7.559 1 94.75 284 GLU A C 1
ATOM 2290 O O . GLU A 1 284 ? 20.062 12.398 -8.477 1 94.75 284 GLU A O 1
ATOM 2295 N N . LYS A 1 285 ? 19.609 11.992 -6.316 1 94.69 285 LYS A N 1
ATOM 2296 C CA . LYS A 1 285 ? 19.609 13.414 -5.961 1 94.69 285 LYS A CA 1
ATOM 2297 C C . LYS A 1 285 ? 21 13.859 -5.516 1 94.69 285 LYS A C 1
ATOM 2299 O O . LYS A 1 285 ? 21.203 15.047 -5.23 1 94.69 285 LYS A O 1
ATOM 2304 N N . GLY A 1 286 ? 21.938 12.906 -5.402 1 96.19 286 GLY A N 1
ATOM 2305 C CA . GLY A 1 286 ? 23.266 13.227 -4.926 1 96.19 286 GLY A CA 1
ATOM 2306 C C . GLY A 1 286 ? 23.312 13.555 -3.445 1 96.19 286 GLY A C 1
ATOM 2307 O O . GLY A 1 286 ? 24.016 14.477 -3.027 1 96.19 286 GLY A O 1
ATOM 2308 N N . VAL A 1 287 ? 22.469 12.883 -2.674 1 97.5 287 VAL A N 1
ATOM 2309 C CA . VAL A 1 287 ? 22.328 13.125 -1.241 1 97.5 287 VAL A CA 1
ATOM 2310 C C . VAL A 1 287 ? 23.016 12.008 -0.458 1 97.5 287 VAL A C 1
ATOM 2312 O O . VAL A 1 287 ? 22.891 10.836 -0.807 1 97.5 287 VAL A O 1
ATOM 2315 N N . THR A 1 288 ? 23.797 12.336 0.492 1 97.56 288 THR A N 1
ATOM 2316 C CA . THR A 1 288 ? 24.359 11.414 1.476 1 97.56 288 THR A CA 1
ATOM 2317 C C . THR A 1 288 ? 23.953 11.828 2.889 1 97.56 288 THR A C 1
ATOM 2319 O O . THR A 1 288 ? 24.312 12.914 3.348 1 97.56 288 THR A O 1
ATOM 2322 N N . ILE A 1 289 ? 23.281 10.969 3.576 1 97.88 289 ILE A N 1
ATOM 2323 C CA . ILE A 1 289 ? 22.781 11.281 4.91 1 97.88 289 ILE A CA 1
ATOM 2324 C C . ILE A 1 289 ? 23.859 10.953 5.949 1 97.88 289 ILE A C 1
ATOM 2326 O O . ILE A 1 289 ? 24.328 9.82 6.027 1 97.88 289 ILE A O 1
ATOM 2330 N N . ALA A 1 290 ? 24.266 11.875 6.68 1 97.75 290 ALA A N 1
ATOM 2331 C CA . ALA A 1 290 ? 25.141 11.656 7.828 1 97.75 290 ALA A CA 1
ATOM 2332 C C . ALA A 1 290 ? 24.344 11.195 9.047 1 97.75 290 ALA A C 1
ATOM 2334 O O . ALA A 1 290 ? 23.625 11.984 9.664 1 97.75 290 ALA A O 1
ATOM 2335 N N . LYS A 1 291 ? 24.484 9.945 9.367 1 97.12 291 LYS A N 1
ATOM 2336 C CA . LYS A 1 291 ? 23.844 9.359 10.539 1 97.12 291 LYS A CA 1
ATOM 2337 C C . LYS A 1 291 ? 24.812 9.242 11.711 1 97.12 291 LYS A C 1
ATOM 2339 O O . LYS A 1 291 ? 26 8.969 11.516 1 97.12 291 LYS A O 1
ATOM 2344 N N . GLN A 1 292 ? 24.359 9.391 12.852 1 97.75 292 GLN A N 1
ATOM 2345 C CA . GLN A 1 292 ? 25.125 9.078 14.047 1 97.75 292 GLN A CA 1
ATOM 2346 C C . GLN A 1 292 ? 24.812 7.672 14.555 1 97.75 292 GLN A C 1
ATOM 2348 O O . GLN A 1 292 ? 23.719 7.148 14.297 1 97.75 292 GLN A O 1
ATOM 2353 N N . PRO A 1 293 ? 25.828 7.094 15.281 1 97.31 293 PRO A N 1
ATOM 2354 C CA . PRO A 1 293 ? 25.531 5.805 15.914 1 97.31 293 PRO A CA 1
ATOM 2355 C C . PRO A 1 293 ? 24.297 5.855 16.797 1 97.31 293 PRO A C 1
ATOM 2357 O O . PRO A 1 293 ? 24.125 6.789 17.594 1 97.31 293 PRO A O 1
ATOM 2360 N N . GLY A 1 294 ? 23.375 4.906 16.531 1 98.12 294 GLY A N 1
ATOM 2361 C CA . GLY A 1 294 ? 22.188 4.832 17.359 1 98.12 294 GLY A CA 1
ATOM 2362 C C . GLY A 1 294 ? 20.953 5.422 16.688 1 98.12 294 GLY A C 1
ATOM 2363 O O . GLY A 1 294 ? 19.828 5.176 17.125 1 98.12 294 GLY A O 1
ATOM 2364 N N . ASP A 1 295 ? 21.156 6.164 15.641 1 98.62 295 ASP A N 1
ATOM 2365 C CA . ASP A 1 295 ? 20.031 6.812 14.969 1 98.62 295 ASP A CA 1
ATOM 2366 C C . ASP A 1 295 ? 19 5.785 14.5 1 98.62 295 ASP A C 1
ATOM 2368 O O . ASP A 1 295 ? 17.797 5.957 14.727 1 98.62 295 ASP A O 1
ATOM 2372 N N . ASP A 1 296 ? 19.484 4.738 13.883 1 98.38 296 ASP A N 1
ATOM 2373 C CA . ASP A 1 296 ? 18.562 3.721 13.367 1 98.38 296 ASP A CA 1
ATOM 2374 C C . ASP A 1 296 ? 17.797 3.053 14.5 1 98.38 296 ASP A C 1
ATOM 2376 O O . ASP A 1 296 ? 16.625 2.697 14.328 1 98.38 296 ASP A O 1
ATOM 2380 N N . GLU A 1 297 ? 18.422 2.844 15.625 1 98.69 297 GLU A N 1
ATOM 2381 C CA . GLU A 1 297 ? 17.734 2.283 16.781 1 98.69 297 GLU A CA 1
ATOM 2382 C C . GLU A 1 297 ? 16.688 3.242 17.328 1 98.69 297 GLU A C 1
ATOM 2384 O O . GLU A 1 297 ? 15.594 2.82 17.703 1 98.69 297 GLU A O 1
ATOM 2389 N N . ILE A 1 298 ? 17 4.508 17.344 1 98.75 298 ILE A N 1
ATOM 2390 C CA . ILE A 1 298 ? 16.062 5.531 17.797 1 98.75 298 ILE A CA 1
ATOM 2391 C C . ILE A 1 298 ? 14.82 5.539 16.922 1 98.75 298 ILE A C 1
ATOM 2393 O O . ILE A 1 298 ? 13.695 5.652 17.422 1 98.75 298 ILE A O 1
ATOM 2397 N N . LEU A 1 299 ? 15.039 5.391 15.625 1 98.81 299 LEU A N 1
ATOM 2398 C CA . LEU A 1 299 ? 13.945 5.48 14.656 1 98.81 299 LEU A CA 1
ATOM 2399 C C . LEU A 1 299 ? 12.922 4.375 14.883 1 98.81 299 LEU A C 1
ATOM 2401 O O . LEU A 1 299 ? 11.797 4.457 14.398 1 98.81 299 LEU A O 1
ATOM 2405 N N . LYS A 1 300 ? 13.281 3.318 15.703 1 98.69 300 LYS A N 1
ATOM 2406 C CA . LYS A 1 300 ? 12.391 2.191 15.953 1 98.69 300 LYS A CA 1
ATOM 2407 C C . LYS A 1 300 ? 11.289 2.57 16.938 1 98.69 300 LYS A C 1
ATOM 2409 O O . LYS A 1 300 ? 10.352 1.801 17.156 1 98.69 300 LYS A O 1
ATOM 2414 N N . ASN A 1 301 ? 11.398 3.744 17.562 1 98.81 301 ASN A N 1
ATOM 2415 C CA . ASN A 1 301 ? 10.305 4.266 18.375 1 98.81 301 ASN A CA 1
ATOM 2416 C C . ASN A 1 301 ? 9.219 4.902 17.516 1 98.81 301 ASN A C 1
ATOM 2418 O O . ASN A 1 301 ? 9.211 6.121 17.312 1 98.81 301 ASN A O 1
ATOM 2422 N N . THR A 1 302 ? 8.297 4.086 17.031 1 98.75 302 THR A N 1
ATOM 2423 C CA . THR A 1 302 ? 7.316 4.473 16.031 1 98.75 302 THR A CA 1
ATOM 2424 C C . THR A 1 302 ? 6.082 5.094 16.672 1 98.75 302 THR A C 1
ATOM 2426 O O . THR A 1 302 ? 5.871 4.945 17.875 1 98.75 302 THR A O 1
ATOM 2429 N N . VAL A 1 303 ? 5.289 5.746 15.938 1 98.88 303 VAL A N 1
ATOM 2430 C CA . VAL A 1 303 ? 4.117 6.477 16.406 1 98.88 303 VAL A CA 1
ATOM 2431 C C . VAL A 1 303 ? 2.986 5.5 16.719 1 98.88 303 VAL A C 1
ATOM 2433 O O . VAL A 1 303 ? 2.988 4.367 16.234 1 98.88 303 VAL A O 1
ATOM 2436 N N . ASP A 1 304 ? 2.006 5.992 17.469 1 98.88 304 ASP A N 1
ATOM 2437 C CA . ASP A 1 304 ? 0.856 5.195 17.875 1 98.88 304 ASP A CA 1
ATOM 2438 C C . ASP A 1 304 ? -0.254 5.242 16.828 1 98.88 304 ASP A C 1
ATOM 2440 O O . ASP A 1 304 ? -1.032 4.293 16.703 1 98.88 304 ASP A O 1
ATOM 2444 N N . PHE A 1 305 ? -0.38 6.301 16.125 1 98.88 305 PHE A N 1
ATOM 2445 C CA . PHE A 1 305 ? -1.396 6.48 15.102 1 98.88 305 PHE A CA 1
ATOM 2446 C C . PHE A 1 305 ? -0.88 7.383 13.984 1 98.88 305 PHE A C 1
ATOM 2448 O O . PHE A 1 305 ? 0.15 8.039 14.133 1 98.88 305 PHE A O 1
ATOM 2455 N N . VAL A 1 306 ? -1.517 7.348 12.836 1 98.69 306 VAL A N 1
ATOM 2456 C CA . VAL A 1 306 ? -1.187 8.172 11.68 1 98.69 306 VAL A CA 1
ATOM 2457 C C . VAL A 1 306 ? -2.271 9.227 11.477 1 98.69 306 VAL A C 1
ATOM 2459 O O . VAL A 1 306 ? -3.436 8.898 11.242 1 98.69 306 VAL A O 1
ATOM 2462 N N . SER A 1 307 ? -1.911 10.445 11.594 1 98.62 307 SER A N 1
ATOM 2463 C CA . SER A 1 307 ? -2.842 11.539 11.312 1 98.62 307 SER A CA 1
ATOM 2464 C C . SER A 1 307 ? -2.471 12.258 10.016 1 98.62 307 SER A C 1
ATOM 2466 O O . SER A 1 307 ? -1.357 12.102 9.516 1 98.62 307 SER A O 1
ATOM 2468 N N . PHE A 1 308 ? -3.455 12.922 9.445 1 98.38 308 PHE A N 1
ATOM 2469 C CA . PHE A 1 308 ? -3.213 13.555 8.156 1 98.38 308 PHE A CA 1
ATOM 2470 C C . PHE A 1 308 ? -4.215 14.672 7.898 1 98.38 308 PHE A C 1
ATOM 2472 O O . PHE A 1 308 ? -5.242 14.758 8.578 1 98.38 308 PHE A O 1
ATOM 2479 N N . SER A 1 309 ? -3.822 15.586 7.109 1 97.81 309 SER A N 1
ATOM 2480 C CA . SER A 1 309 ? -4.738 16.562 6.531 1 97.81 309 SER A CA 1
ATOM 2481 C C . SER A 1 309 ? -5.203 16.141 5.145 1 97.81 309 SER A C 1
ATOM 2483 O O . SER A 1 309 ? -4.469 15.469 4.418 1 97.81 309 SER A O 1
ATOM 2485 N N . TYR A 1 310 ? -6.418 16.469 4.828 1 97.44 310 TYR A N 1
ATOM 2486 C CA . TYR A 1 310 ? -6.945 16.219 3.49 1 97.44 310 TYR A CA 1
ATOM 2487 C C . TYR A 1 310 ? -7.793 17.391 3.01 1 97.44 310 TYR A C 1
ATOM 2489 O O . TYR A 1 310 ? -8.844 17.672 3.58 1 97.44 310 TYR A O 1
ATOM 2497 N N . TYR A 1 311 ? -7.336 17.922 1.924 1 94.19 311 TYR A N 1
ATOM 2498 C CA . TYR A 1 311 ? -8.086 19.016 1.304 1 94.19 311 TYR A CA 1
ATOM 2499 C C . TYR A 1 311 ? -8.492 18.656 -0.122 1 94.19 311 TYR A C 1
ATOM 2501 O O . TYR A 1 311 ? -9.516 19.109 -0.623 1 94.19 311 TYR A O 1
ATOM 2509 N N . ALA A 1 312 ? -7.629 17.859 -0.738 1 92.69 312 ALA A N 1
ATOM 2510 C CA . ALA A 1 312 ? -7.855 17.453 -2.123 1 92.69 312 ALA A CA 1
ATOM 2511 C C . ALA A 1 312 ? -6.973 16.266 -2.498 1 92.69 312 ALA A C 1
ATOM 2513 O O . ALA A 1 312 ? -5.941 16.031 -1.863 1 92.69 312 ALA A O 1
ATOM 2514 N N . SER A 1 313 ? -7.438 15.547 -3.492 1 93.88 313 SER A N 1
ATOM 2515 C CA . SER A 1 313 ? -6.531 14.633 -4.176 1 93.88 313 SER A CA 1
ATOM 2516 C C . SER A 1 313 ? -5.641 15.375 -5.168 1 93.88 313 SER A C 1
ATOM 2518 O O . SER A 1 313 ? -5.84 16.562 -5.418 1 93.88 313 SER A O 1
ATOM 2520 N N . ARG A 1 314 ? -4.648 14.703 -5.633 1 93.75 314 ARG A N 1
ATOM 2521 C CA . ARG A 1 314 ? -3.715 15.258 -6.605 1 93.75 314 ARG A CA 1
ATOM 2522 C C . ARG A 1 314 ? -3.559 14.336 -7.809 1 93.75 314 ARG A C 1
ATOM 2524 O O . ARG A 1 314 ? -3.9 13.156 -7.734 1 93.75 314 ARG A O 1
ATOM 2531 N N . CYS A 1 315 ? -3.092 14.914 -8.93 1 94.81 315 CYS A N 1
ATOM 2532 C CA . CYS A 1 315 ? -2.809 14.109 -10.109 1 94.81 315 CYS A CA 1
ATOM 2533 C C . CYS A 1 315 ? -1.338 14.211 -10.5 1 94.81 315 CYS A C 1
ATOM 2535 O O . CYS A 1 315 ? -0.709 15.25 -10.305 1 94.81 315 CYS A O 1
ATOM 2537 N N . ALA A 1 316 ? -0.861 13.133 -11.062 1 96.06 316 ALA A N 1
ATOM 2538 C CA . ALA A 1 316 ? 0.515 13.094 -11.555 1 96.06 316 ALA A CA 1
ATOM 2539 C C . ALA A 1 316 ? 0.583 12.477 -12.945 1 96.06 316 ALA A C 1
ATOM 2541 O O . ALA A 1 316 ? -0.226 11.617 -13.297 1 96.06 316 ALA A O 1
ATOM 2542 N N . SER A 1 317 ? 1.479 12.93 -13.711 1 95.94 317 SER A N 1
ATOM 2543 C CA . SER A 1 317 ? 1.775 12.398 -15.039 1 95.94 317 SER A CA 1
ATOM 2544 C C . SER A 1 317 ? 3.27 12.469 -15.336 1 95.94 317 SER A C 1
ATOM 2546 O O . SER A 1 317 ? 3.986 13.289 -14.766 1 95.94 317 SER A O 1
ATOM 2548 N N . ALA A 1 318 ? 3.717 11.578 -16.188 1 93.81 318 ALA A N 1
ATOM 2549 C CA . ALA A 1 318 ? 5.117 11.594 -16.609 1 93.81 318 ALA A CA 1
ATOM 2550 C C . ALA A 1 318 ? 5.465 12.891 -17.328 1 93.81 318 ALA A C 1
ATOM 2552 O O . ALA A 1 318 ? 6.625 13.312 -17.344 1 93.81 318 ALA A O 1
ATOM 2553 N N . GLU A 1 319 ? 4.5 13.57 -17.828 1 91.44 319 GLU A N 1
ATOM 2554 C CA . GLU A 1 319 ? 4.727 14.773 -18.625 1 91.44 319 GLU A CA 1
ATOM 2555 C C . GLU A 1 319 ? 4.57 16.031 -17.781 1 91.44 319 GLU A C 1
ATOM 2557 O O . GLU A 1 319 ? 4.633 17.156 -18.297 1 91.44 319 GLU A O 1
ATOM 2562 N N . MET A 1 320 ? 4.32 15.82 -16.516 1 88.69 320 MET A N 1
ATOM 2563 C CA . MET A 1 320 ? 4.125 16.984 -15.664 1 88.69 320 MET A CA 1
ATOM 2564 C C . MET A 1 320 ? 5.406 17.812 -15.562 1 88.69 320 MET A C 1
ATOM 2566 O O . MET A 1 320 ? 6.504 17.25 -15.5 1 88.69 320 MET A O 1
ATOM 2570 N N . ASN A 1 321 ? 5.25 19.078 -15.648 1 83.12 321 ASN A N 1
ATOM 2571 C CA . ASN A 1 321 ? 6.332 20.062 -15.578 1 83.12 321 ASN A CA 1
ATOM 2572 C C . ASN A 1 321 ? 5.848 21.391 -15.008 1 83.12 321 ASN A C 1
ATOM 2574 O O . ASN A 1 321 ? 4.68 21.531 -14.641 1 83.12 321 ASN A O 1
ATOM 2578 N N . ALA A 1 322 ? 6.734 22.359 -14.875 1 74.5 322 ALA A N 1
ATOM 2579 C CA . ALA A 1 322 ? 6.438 23.625 -14.227 1 74.5 322 ALA A CA 1
ATOM 2580 C C . ALA A 1 322 ? 5.32 24.375 -14.961 1 74.5 322 ALA A C 1
ATOM 2582 O O . ALA A 1 322 ? 4.566 25.125 -14.344 1 74.5 322 ALA A O 1
ATOM 2583 N N . SER A 1 323 ? 5.121 24.078 -16.172 1 77.5 323 SER A N 1
ATOM 2584 C CA . SER A 1 323 ? 4.18 24.828 -16.984 1 77.5 323 SER A CA 1
ATOM 2585 C C . SER A 1 323 ? 2.768 24.266 -16.875 1 77.5 323 SER A C 1
ATOM 2587 O O . SER A 1 323 ? 1.791 24.953 -17.172 1 77.5 323 SER A O 1
ATOM 2589 N N . ASN A 1 324 ? 2.689 23.031 -16.391 1 80.94 324 ASN A N 1
ATOM 2590 C CA . ASN A 1 324 ? 1.353 22.453 -16.406 1 80.94 324 ASN A CA 1
ATOM 2591 C C . ASN A 1 324 ? 0.919 22.047 -15 1 80.94 324 ASN A C 1
ATOM 2593 O O . ASN A 1 324 ? -0.101 21.375 -14.836 1 80.94 324 ASN A O 1
ATOM 2597 N N . THR A 1 325 ? 1.794 22.406 -14.125 1 81.62 325 THR A N 1
ATOM 2598 C CA . THR A 1 325 ? 1.401 22.109 -12.75 1 81.62 325 THR A CA 1
ATOM 2599 C C . THR A 1 325 ? 0.708 23.297 -12.109 1 81.62 325 THR A C 1
ATOM 2601 O O . THR A 1 325 ? 0.919 24.438 -12.523 1 81.62 325 THR A O 1
ATOM 2604 N N . ASN A 1 326 ? -0.117 23.031 -11.156 1 69 326 ASN A N 1
ATOM 2605 C CA . ASN A 1 326 ? -0.887 24.047 -10.461 1 69 326 ASN A CA 1
ATOM 2606 C C . ASN A 1 326 ? 0.013 24.953 -9.625 1 69 326 ASN A C 1
ATOM 2608 O O . ASN A 1 326 ? 0.634 24.5 -8.664 1 69 326 ASN A O 1
ATOM 2612 N N . ALA A 1 327 ? 0.101 26.219 -9.875 1 57.28 327 ALA A N 1
ATOM 2613 C CA . ALA A 1 327 ? 0.986 27.203 -9.25 1 57.28 327 ALA A CA 1
ATOM 2614 C C . ALA A 1 327 ? 0.646 27.375 -7.773 1 57.28 327 ALA A C 1
ATOM 2616 O O . ALA A 1 327 ? 1.526 27.672 -6.961 1 57.28 327 ALA A O 1
ATOM 2617 N N . ALA A 1 328 ? -0.554 27.188 -7.449 1 57.91 328 ALA A N 1
ATOM 2618 C CA . ALA A 1 328 ? -1.062 27.438 -6.102 1 57.91 328 ALA A CA 1
ATOM 2619 C C . ALA A 1 328 ? -0.574 26.375 -5.121 1 57.91 328 ALA A C 1
ATOM 2621 O O . ALA A 1 328 ? -0.61 26.578 -3.906 1 57.91 328 ALA A O 1
ATOM 2622 N N . ASN A 1 329 ? -0.095 25.266 -5.688 1 69.88 329 ASN A N 1
ATOM 2623 C CA . ASN A 1 329 ? 0.186 24.141 -4.801 1 69.88 329 ASN A CA 1
ATOM 2624 C C . ASN A 1 329 ? 1.675 24.047 -4.48 1 69.88 329 ASN A C 1
ATOM 2626 O O . ASN A 1 329 ? 2.51 24.016 -5.387 1 69.88 329 ASN A O 1
ATOM 2630 N N . ILE A 1 330 ? 1.888 24.125 -3.201 1 76.38 330 ILE A N 1
ATOM 2631 C CA . ILE A 1 330 ? 3.256 23.938 -2.732 1 76.38 330 ILE A CA 1
ATOM 2632 C C . ILE A 1 330 ? 3.77 22.562 -3.184 1 76.38 330 ILE A C 1
ATOM 2634 O O . ILE A 1 330 ? 4.922 22.438 -3.6 1 76.38 330 ILE A O 1
ATOM 2638 N N . VAL A 1 331 ? 2.895 21.625 -3.232 1 78.75 331 VAL A N 1
ATOM 2639 C CA . VAL A 1 331 ? 3.195 20.312 -3.791 1 78.75 331 VAL A CA 1
ATOM 2640 C C . VAL A 1 331 ? 2.74 20.25 -5.246 1 78.75 331 VAL A C 1
ATOM 2642 O O . VAL A 1 331 ? 1.539 20.266 -5.531 1 78.75 331 VAL A O 1
ATOM 2645 N N . LYS A 1 332 ? 3.619 20.203 -6.133 1 81.75 332 LYS A N 1
ATOM 2646 C CA . LYS A 1 332 ? 3.33 20.25 -7.562 1 81.75 332 LYS A CA 1
ATOM 2647 C C . LYS A 1 332 ? 2.498 19.047 -8 1 81.75 332 LYS A C 1
ATOM 2649 O O . LYS A 1 332 ? 2.822 17.906 -7.672 1 81.75 332 LYS A O 1
ATOM 2654 N N . SER A 1 333 ? 1.345 19.328 -8.625 1 89.69 333 SER A N 1
ATOM 2655 C CA . SER A 1 333 ? 0.42 18.328 -9.133 1 89.69 333 SER A CA 1
ATOM 2656 C C . SER A 1 333 ? -0.408 18.875 -10.297 1 89.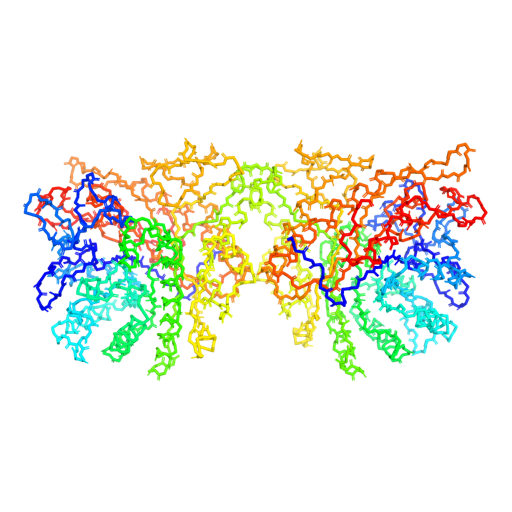69 333 SER A C 1
ATOM 2658 O O . SER A 1 333 ? -0.433 20.078 -10.531 1 89.69 333 SER A O 1
ATOM 2660 N N . LEU A 1 334 ? -1.032 18.047 -10.992 1 91.94 334 LEU A N 1
ATOM 2661 C CA . LEU A 1 334 ? -1.91 18.438 -12.086 1 91.94 334 LEU A CA 1
ATOM 2662 C C . LEU A 1 334 ? -3.348 18.594 -11.602 1 91.94 334 LEU A C 1
ATOM 2664 O O . LEU A 1 334 ? -3.764 17.938 -10.648 1 91.94 334 LEU A O 1
ATOM 2668 N N . LYS A 1 335 ? -4.031 19.453 -12.305 1 90.81 335 LYS A N 1
ATOM 2669 C CA . LYS A 1 335 ? -5.461 19.578 -12.047 1 90.81 335 LYS A CA 1
ATOM 2670 C C . LYS A 1 335 ? -6.227 18.375 -12.586 1 90.81 335 LYS A C 1
ATOM 2672 O O . LYS A 1 335 ? -5.984 17.922 -13.711 1 90.81 335 LYS A O 1
ATOM 2677 N N . ASN A 1 336 ? -7.066 17.781 -11.828 1 94.5 336 ASN A N 1
ATOM 2678 C CA . ASN A 1 336 ? -7.957 16.703 -12.273 1 94.5 336 ASN A CA 1
ATOM 2679 C C . ASN A 1 336 ? -9.156 17.266 -13.031 1 94.5 336 ASN A C 1
ATOM 2681 O O . ASN A 1 336 ? -9.977 18 -12.461 1 94.5 336 ASN A O 1
ATOM 2685 N N . PRO A 1 337 ? -9.32 16.984 -14.258 1 95.25 337 PRO A N 1
ATOM 2686 C CA . PRO A 1 337 ? -10.391 17.594 -15.047 1 95.25 337 PRO A CA 1
ATOM 2687 C C . PRO A 1 337 ? -11.766 17.016 -14.711 1 95.25 337 PRO A C 1
ATOM 2689 O O . PRO A 1 337 ? -12.789 17.5 -15.195 1 95.25 337 PRO A O 1
ATOM 2692 N N . HIS A 1 338 ? -11.836 16.016 -13.859 1 96.75 338 HIS A N 1
ATOM 2693 C CA . HIS A 1 338 ? -13.078 15.281 -13.648 1 96.75 338 HIS A CA 1
ATOM 2694 C C . HIS A 1 338 ? -13.727 15.656 -12.32 1 96.75 338 HIS A C 1
ATOM 2696 O O . HIS A 1 338 ? -14.734 15.07 -11.93 1 96.75 338 HIS A O 1
ATOM 2702 N N . ILE A 1 339 ? -13.164 16.562 -11.562 1 95.94 339 ILE A N 1
ATOM 2703 C CA . ILE A 1 339 ? -13.75 16.969 -10.297 1 95.94 339 ILE A CA 1
ATOM 2704 C C . ILE A 1 339 ? -13.875 18.5 -10.242 1 95.94 339 ILE A C 1
ATOM 2706 O O . ILE A 1 339 ? -13.109 19.203 -10.898 1 95.94 339 ILE A O 1
ATOM 2710 N N . PRO A 1 340 ? -14.875 19.062 -9.469 1 95.06 340 PRO A N 1
ATOM 2711 C CA . PRO A 1 340 ? -14.961 20.516 -9.297 1 95.06 340 PRO A CA 1
ATOM 2712 C C . PRO A 1 340 ? -13.82 21.078 -8.453 1 95.06 340 PRO A C 1
ATOM 2714 O O . PRO A 1 340 ? -13.109 20.328 -7.789 1 95.06 340 PRO A O 1
ATOM 2717 N N . ALA A 1 341 ? -13.602 22.391 -8.555 1 91.62 341 ALA A N 1
ATOM 2718 C CA . ALA A 1 341 ? -12.562 23.078 -7.789 1 91.62 341 ALA A CA 1
ATOM 2719 C C . ALA A 1 341 ? -13.148 24.219 -6.957 1 91.62 341 ALA A C 1
ATOM 2721 O O . ALA A 1 341 ? -14.18 24.797 -7.328 1 91.62 341 ALA A O 1
ATOM 2722 N N . SER A 1 342 ? -12.516 24.453 -5.844 1 88.06 342 SER A N 1
ATOM 2723 C CA . SER A 1 342 ? -12.875 25.609 -5.039 1 88.06 342 SER A CA 1
ATOM 2724 C C . SER A 1 342 ? -12.484 26.906 -5.738 1 88.06 342 SER A C 1
ATOM 2726 O O . SER A 1 342 ? -11.875 26.891 -6.809 1 88.06 342 SER A O 1
ATOM 2728 N N . GLU A 1 343 ? -12.828 28.031 -5.043 1 84 343 GLU A N 1
ATOM 2729 C CA . GLU A 1 343 ? -12.469 29.344 -5.562 1 84 343 GLU A CA 1
ATOM 2730 C C . GLU A 1 343 ? -10.961 29.547 -5.586 1 84 343 GLU A C 1
ATOM 2732 O O . GLU A 1 343 ? -10.453 30.375 -6.332 1 84 343 GLU A O 1
ATOM 2737 N N . TRP A 1 344 ? -10.289 28.766 -4.84 1 81.06 344 TRP A N 1
ATOM 2738 C CA . TRP A 1 344 ? -8.844 28.891 -4.754 1 81.06 344 TRP A CA 1
ATOM 2739 C C . TRP A 1 344 ? -8.148 27.828 -5.605 1 81.06 344 TRP A C 1
ATOM 2741 O O . TRP A 1 344 ? -6.938 27.641 -5.496 1 81.06 344 TRP A O 1
ATOM 2751 N N . GLY A 1 345 ? -8.953 27.016 -6.332 1 83.75 345 GLY A N 1
ATOM 2752 C CA . GLY A 1 345 ? -8.383 26.109 -7.32 1 83.75 345 GLY A CA 1
ATOM 2753 C C . GLY A 1 345 ? -8.109 24.719 -6.773 1 83.75 345 GLY A C 1
ATOM 2754 O O . GLY A 1 345 ? -7.531 23.875 -7.461 1 83.75 345 GLY A O 1
ATOM 2755 N N . TRP A 1 346 ? -8.492 24.391 -5.562 1 87.62 346 TRP A N 1
ATOM 2756 C CA . TRP A 1 346 ? -8.305 23.062 -4.996 1 87.62 346 TRP A CA 1
ATOM 2757 C C . TRP A 1 346 ? -9.453 22.141 -5.383 1 87.62 346 TRP A C 1
ATOM 2759 O O . TRP A 1 346 ? -10.625 22.516 -5.297 1 87.62 346 TRP A O 1
ATOM 2769 N N . GLY A 1 347 ? -9.109 20.984 -5.883 1 91.69 347 GLY A N 1
ATOM 2770 C CA . GLY A 1 347 ? -10.133 20.016 -6.246 1 91.69 347 GLY A CA 1
ATOM 2771 C C . GLY A 1 347 ? -10.984 19.562 -5.07 1 91.69 347 GLY A C 1
ATOM 2772 O O . GLY A 1 347 ? -10.477 19.438 -3.951 1 91.69 347 GLY A O 1
ATOM 2773 N N . ILE A 1 348 ? -12.211 19.453 -5.277 1 96.44 348 ILE A N 1
ATOM 2774 C CA . ILE A 1 348 ? -13.133 18.922 -4.277 1 96.44 348 ILE A CA 1
ATOM 2775 C C . ILE A 1 348 ? -13.414 17.453 -4.551 1 96.44 348 ILE A C 1
ATOM 2777 O O . ILE A 1 348 ? -14.102 17.109 -5.52 1 96.44 348 ILE A O 1
ATOM 2781 N N . ASP A 1 349 ? -12.883 16.578 -3.766 1 97.44 349 ASP A N 1
ATOM 2782 C CA . ASP A 1 349 ? -12.906 15.133 -4.023 1 97.44 349 ASP A CA 1
ATOM 2783 C C . ASP A 1 349 ? -13.172 14.352 -2.738 1 97.44 349 ASP A C 1
ATOM 2785 O O . ASP A 1 349 ? -12.258 13.742 -2.178 1 97.44 349 ASP A O 1
ATOM 2789 N N . PRO A 1 350 ? -14.422 14.234 -2.297 1 98.12 350 PRO A N 1
ATOM 2790 C CA . PRO A 1 350 ? -14.727 13.461 -1.09 1 98.12 350 PRO A CA 1
ATOM 2791 C C . PRO A 1 350 ? -14.328 11.992 -1.212 1 98.12 350 PRO A C 1
ATOM 2793 O O . PRO A 1 350 ? -13.82 11.406 -0.253 1 98.12 350 PRO A O 1
ATOM 2796 N N . LEU A 1 351 ? -14.516 11.383 -2.375 1 98.44 351 LEU A N 1
ATOM 2797 C CA . LEU A 1 351 ? -14.117 9.992 -2.559 1 98.44 351 LEU A CA 1
ATOM 2798 C C . LEU A 1 351 ? -12.609 9.836 -2.408 1 98.44 351 LEU A C 1
ATOM 2800 O O . LEU A 1 351 ? -12.133 8.812 -1.911 1 98.44 351 LEU A O 1
ATOM 2804 N N . GLY A 1 352 ? -11.914 10.867 -2.826 1 98.31 352 GLY A N 1
ATOM 2805 C CA . GLY A 1 352 ? -10.469 10.883 -2.641 1 98.31 352 GLY A CA 1
ATOM 2806 C C . GLY A 1 352 ? -10.055 10.734 -1.188 1 98.31 352 GLY A C 1
ATOM 2807 O O . GLY A 1 352 ? -9.008 10.156 -0.889 1 98.31 352 GLY A O 1
ATOM 2808 N N . LEU A 1 353 ? -10.836 11.273 -0.287 1 98.56 353 LEU A N 1
ATOM 2809 C CA . LEU A 1 353 ? -10.57 11.086 1.135 1 98.56 353 LEU A CA 1
ATOM 2810 C C . LEU A 1 353 ? -10.664 9.609 1.517 1 98.56 353 LEU A C 1
ATOM 2812 O O . LEU A 1 353 ? -9.773 9.086 2.193 1 98.56 353 LEU A O 1
ATOM 2816 N N . ARG A 1 354 ? -11.711 8.953 1.095 1 98.44 354 ARG A N 1
ATOM 2817 C CA . ARG A 1 354 ? -11.875 7.531 1.374 1 98.44 354 ARG A CA 1
ATOM 2818 C C . ARG A 1 354 ? -10.711 6.727 0.798 1 98.44 354 ARG A C 1
ATOM 2820 O O . ARG A 1 354 ? -10.164 5.848 1.47 1 98.44 354 ARG A O 1
ATOM 2827 N N . ILE A 1 355 ? -10.344 7.043 -0.45 1 98.5 355 ILE A N 1
ATOM 2828 C CA . ILE A 1 355 ? -9.242 6.363 -1.123 1 98.5 355 ILE A CA 1
ATOM 2829 C C . ILE A 1 355 ? -7.949 6.551 -0.325 1 98.5 355 ILE A C 1
ATOM 2831 O O . ILE A 1 355 ? -7.23 5.586 -0.058 1 98.5 355 ILE A O 1
ATOM 2835 N N . THR A 1 356 ? -7.703 7.77 0.109 1 98.19 356 THR A N 1
ATOM 2836 C CA . THR A 1 356 ? -6.5 8.094 0.868 1 98.19 356 THR A CA 1
ATOM 2837 C C . THR A 1 356 ? -6.457 7.312 2.176 1 98.19 356 THR A C 1
ATOM 2839 O O . THR A 1 356 ? -5.426 6.73 2.523 1 98.19 356 THR A O 1
ATOM 2842 N N . MET A 1 357 ? -7.559 7.273 2.871 1 98.38 357 MET A N 1
ATOM 2843 C CA . MET A 1 357 ? -7.637 6.57 4.148 1 98.38 357 MET A CA 1
ATOM 2844 C C . MET A 1 357 ? -7.387 5.074 3.965 1 98.38 357 MET A C 1
ATOM 2846 O O . MET A 1 357 ? -6.664 4.461 4.75 1 98.38 357 MET A O 1
ATOM 2850 N N . ASN A 1 358 ? -7.969 4.523 2.957 1 97.94 358 ASN A N 1
ATOM 2851 C CA . ASN A 1 358 ? -7.773 3.102 2.689 1 97.94 358 ASN A CA 1
ATOM 2852 C C . ASN A 1 358 ? -6.324 2.793 2.326 1 97.94 358 ASN A C 1
ATOM 2854 O O . ASN A 1 358 ? -5.75 1.822 2.82 1 97.94 358 ASN A O 1
ATOM 2858 N N . MET A 1 359 ? -5.77 3.623 1.506 1 96.56 359 MET A N 1
ATOM 2859 C CA . MET A 1 359 ? -4.387 3.406 1.097 1 96.56 359 MET A CA 1
ATOM 2860 C C . MET A 1 359 ? -3.445 3.49 2.295 1 96.56 359 MET A C 1
ATOM 2862 O O . MET A 1 359 ? -2.535 2.67 2.434 1 96.56 359 MET A O 1
ATOM 2866 N N . MET A 1 360 ? -3.641 4.418 3.195 1 97 360 MET A N 1
ATOM 2867 C CA . MET A 1 360 ? -2.787 4.582 4.371 1 97 360 MET A CA 1
ATOM 2868 C C . MET A 1 360 ? -2.926 3.389 5.312 1 97 360 MET A C 1
ATOM 2870 O O . MET A 1 360 ? -1.927 2.867 5.809 1 97 360 MET A O 1
ATOM 2874 N N . TYR A 1 361 ? -4.137 2.951 5.5 1 97.44 361 TYR A N 1
ATOM 2875 C CA . TYR A 1 361 ? -4.312 1.841 6.43 1 97.44 361 TYR A CA 1
ATOM 2876 C C . TYR A 1 361 ? -3.775 0.543 5.836 1 97.44 361 TYR A C 1
ATOM 2878 O O . TYR A 1 361 ? -3.211 -0.286 6.555 1 97.44 361 TYR A O 1
ATOM 2886 N N . ASP A 1 362 ? -3.988 0.378 4.52 1 96.31 362 ASP A N 1
ATOM 2887 C CA . ASP A 1 362 ? -3.443 -0.804 3.857 1 96.31 362 ASP A CA 1
ATOM 2888 C C . ASP A 1 362 ? -1.926 -0.866 4.008 1 96.31 362 ASP A C 1
ATOM 2890 O O . ASP A 1 362 ? -1.347 -1.953 4.062 1 96.31 362 ASP A O 1
ATOM 2894 N N . ARG A 1 363 ? -1.313 0.236 4.086 1 95.69 363 ARG A N 1
ATOM 2895 C CA . ARG A 1 363 ? 0.142 0.324 4.129 1 95.69 363 ARG A CA 1
ATOM 2896 C C . ARG A 1 363 ? 0.66 0.175 5.555 1 95.69 363 ARG A C 1
ATOM 2898 O O . ARG A 1 363 ? 1.591 -0.594 5.805 1 95.69 363 ARG A O 1
ATOM 2905 N N . TYR A 1 364 ? -0.029 0.812 6.594 1 97 364 TYR A N 1
ATOM 2906 C CA . TYR A 1 364 ? 0.61 0.972 7.895 1 97 364 TYR A CA 1
ATOM 2907 C C . TYR A 1 364 ? -0.117 0.162 8.961 1 97 364 TYR A C 1
ATOM 2909 O O . TYR A 1 364 ? 0.447 -0.131 10.016 1 97 364 TYR A O 1
ATOM 2917 N N . GLN A 1 365 ? -1.449 -0.126 8.742 1 96.62 365 GLN A N 1
ATOM 2918 C CA . GLN A 1 365 ? -2.275 -0.842 9.703 1 96.62 365 GLN A CA 1
ATOM 2919 C C . GLN A 1 365 ? -2.191 -0.198 11.086 1 96.62 365 GLN A C 1
ATOM 2921 O O . GLN A 1 365 ? -1.995 -0.89 12.086 1 96.62 365 GLN A O 1
ATOM 2926 N N . LYS A 1 366 ? -2.244 1.145 11.164 1 98.06 366 LYS A N 1
ATOM 2927 C CA . LYS A 1 366 ? -2.35 1.952 12.383 1 98.06 366 LYS A CA 1
ATOM 2928 C C . LYS A 1 366 ? -3.613 2.805 12.367 1 98.06 366 LYS A C 1
ATOM 2930 O O . LYS A 1 366 ? -4.059 3.244 11.305 1 98.06 366 LYS A O 1
ATOM 2935 N N . PRO A 1 367 ? -4.211 3.01 13.547 1 98.62 367 PRO A N 1
ATOM 2936 C CA . PRO A 1 367 ? -5.375 3.895 13.562 1 98.62 367 PRO A CA 1
ATOM 2937 C C . PRO A 1 367 ? -5.113 5.234 12.883 1 98.62 367 PRO A C 1
ATOM 2939 O O . PRO A 1 367 ? -3.996 5.754 12.938 1 98.62 367 PRO A O 1
ATOM 2942 N N . LEU A 1 368 ? -6.137 5.703 12.211 1 98.62 368 LEU A N 1
ATOM 2943 C CA . LEU A 1 368 ? -6.02 6.98 11.516 1 98.62 368 LEU A CA 1
ATOM 2944 C C . LEU A 1 368 ? -6.703 8.094 12.305 1 98.62 368 LEU A C 1
ATOM 2946 O O . LEU A 1 368 ? -7.574 7.824 13.141 1 98.62 368 LEU A O 1
ATOM 2950 N N . PHE A 1 369 ? -6.258 9.328 12.109 1 98.81 369 PHE A N 1
ATOM 2951 C CA . PHE A 1 369 ? -6.863 10.531 12.664 1 98.81 369 PHE A CA 1
ATOM 2952 C C . PHE A 1 369 ? -6.883 11.656 11.633 1 98.81 369 PHE A C 1
ATOM 2954 O O . PHE A 1 369 ? -5.828 12.148 11.227 1 98.81 369 PHE A O 1
ATOM 2961 N N . LEU A 1 370 ? -8.062 12 11.094 1 98.69 370 LEU A N 1
ATOM 2962 C CA . LEU A 1 370 ? -8.18 13.141 10.195 1 98.69 370 LEU A CA 1
ATOM 2963 C C . LEU A 1 370 ? -8.172 14.453 10.977 1 98.69 370 LEU A C 1
ATOM 2965 O O . LEU A 1 370 ? -9.195 14.859 11.516 1 98.69 370 LEU A O 1
ATOM 2969 N N . VAL A 1 371 ? -7.016 15.094 10.914 1 98.62 371 VAL A N 1
ATOM 2970 C CA . VAL A 1 371 ? -6.848 16.156 11.898 1 98.62 371 VAL A CA 1
ATOM 2971 C C . VAL A 1 371 ? -6.922 17.516 11.219 1 98.62 371 VAL A C 1
ATOM 2973 O O . VAL A 1 371 ? -6.805 18.562 11.875 1 98.62 371 VAL A O 1
ATOM 2976 N N . GLU A 1 372 ? -7.066 17.578 9.898 1 98.31 372 GLU A N 1
ATOM 2977 C CA . GLU A 1 372 ? -7.402 18.797 9.164 1 98.31 372 GLU A CA 1
ATOM 2978 C C . GLU A 1 372 ? -8.234 18.484 7.926 1 98.31 372 GLU A C 1
ATOM 2980 O O . GLU A 1 372 ? -7.844 17.656 7.102 1 98.31 372 GLU A O 1
ATOM 2985 N N . ASN A 1 373 ? -9.289 19.094 7.766 1 97.94 373 ASN A N 1
ATOM 2986 C CA . ASN A 1 373 ? -10.172 19.062 6.609 1 97.94 373 ASN A CA 1
ATOM 2987 C C . ASN A 1 373 ? -11.055 20.312 6.543 1 97.94 373 ASN A C 1
ATOM 2989 O O . ASN A 1 373 ? -11.523 20.797 7.57 1 97.94 373 ASN A O 1
ATOM 2993 N N . GLY A 1 374 ? -11.188 20.844 5.402 1 96.19 374 GLY A N 1
ATOM 2994 C CA . GLY A 1 374 ? -12.008 22.047 5.324 1 96.19 374 GLY A CA 1
ATOM 2995 C C . GLY A 1 374 ? -11.906 22.75 3.986 1 96.19 374 GLY A C 1
ATOM 2996 O O . GLY A 1 374 ? -11.203 22.297 3.088 1 96.19 374 GLY A O 1
ATOM 2997 N N . LEU A 1 375 ? -12.672 23.844 3.869 1 95.56 375 LEU A N 1
ATOM 2998 C CA . LEU A 1 375 ? -12.773 24.625 2.645 1 95.56 375 LEU A CA 1
ATOM 2999 C C . LEU A 1 375 ? -12.461 26.094 2.914 1 95.56 375 LEU A C 1
ATOM 3001 O O . LEU A 1 375 ? -13.133 26.734 3.729 1 95.56 375 LEU A O 1
ATOM 3005 N N . GLY A 1 376 ? -11.391 26.578 2.271 1 92.94 376 GLY A N 1
ATOM 3006 C CA . GLY A 1 376 ? -11.219 28.031 2.252 1 92.94 376 GLY A CA 1
ATOM 3007 C C . GLY A 1 376 ? -12.188 28.734 1.326 1 92.94 376 GLY A C 1
ATOM 3008 O O . GLY A 1 376 ? -12.289 28.391 0.147 1 92.94 376 GLY A O 1
ATOM 3009 N N . ALA A 1 377 ? -12.93 29.656 1.862 1 93.69 377 ALA A N 1
ATOM 3010 C CA . ALA A 1 377 ? -13.922 30.375 1.069 1 93.69 377 ALA A CA 1
ATOM 3011 C C . ALA A 1 377 ? -13.992 31.844 1.473 1 93.69 377 ALA A C 1
ATOM 3013 O O . ALA A 1 377 ? -13.516 32.219 2.543 1 93.69 377 ALA A O 1
ATOM 3014 N N . ARG A 1 378 ? -14.539 32.594 0.572 1 93.62 378 ARG A N 1
ATOM 3015 C CA . ARG A 1 378 ? -14.844 34 0.889 1 93.62 378 ARG A CA 1
ATOM 3016 C C . ARG A 1 378 ? -16.25 34.156 1.446 1 93.62 378 ARG A C 1
ATOM 3018 O O . ARG A 1 378 ? -17.234 33.969 0.72 1 93.62 378 ARG A O 1
ATOM 3025 N N . ASP A 1 379 ? -16.266 34.5 2.711 1 94.75 379 ASP A N 1
ATOM 3026 C CA . ASP A 1 379 ? -17.562 34.656 3.369 1 94.75 379 ASP A CA 1
ATOM 3027 C C . ASP A 1 379 ? -18.156 36.031 3.176 1 94.75 379 ASP A C 1
ATOM 3029 O O . ASP A 1 379 ? -17.406 37.031 3.148 1 94.75 379 ASP A O 1
ATOM 3033 N N . GLU A 1 380 ? -19.469 36.031 3.029 1 93.75 380 GLU A N 1
ATOM 3034 C CA . GLU A 1 380 ? -20.188 37.312 2.928 1 93.75 380 GLU A CA 1
ATOM 3035 C C . GLU A 1 380 ? -21.188 37.469 4.074 1 93.75 380 GLU A C 1
ATOM 3037 O O . GLU A 1 380 ? -21.891 36.5 4.418 1 93.75 380 GLU A O 1
ATOM 3042 N N . ILE A 1 381 ? -21.188 38.594 4.668 1 94.69 381 ILE A N 1
ATOM 3043 C CA . ILE A 1 381 ? -22.172 38.938 5.684 1 94.69 381 ILE A CA 1
ATOM 3044 C C . ILE A 1 381 ? -23.422 39.531 5.012 1 94.69 381 ILE A C 1
ATOM 3046 O O . ILE A 1 381 ? -23.344 40.5 4.281 1 94.69 381 ILE A O 1
ATOM 3050 N N . ASP A 1 382 ? -24.516 38.938 5.289 1 95.69 382 ASP A N 1
ATOM 3051 C CA . ASP A 1 382 ? -25.719 39.406 4.609 1 95.69 382 ASP A CA 1
ATOM 3052 C C . ASP A 1 382 ? -26.328 40.625 5.312 1 95.69 382 ASP A C 1
ATOM 3054 O O . ASP A 1 382 ? -25.719 41.156 6.238 1 95.69 382 ASP A O 1
ATOM 3058 N N . ALA A 1 383 ? -27.516 41.031 4.812 1 95.94 383 ALA A N 1
ATOM 3059 C CA . ALA A 1 383 ? -28.156 42.25 5.293 1 95.94 383 ALA A CA 1
ATOM 3060 C C . ALA A 1 383 ? -28.562 42.125 6.758 1 95.94 383 ALA A C 1
ATOM 3062 O O . ALA A 1 383 ? -28.609 43.125 7.488 1 95.94 383 ALA A O 1
ATOM 3063 N N . ASN A 1 384 ? -28.766 40.938 7.246 1 95.25 384 ASN A N 1
ATOM 3064 C CA . ASN A 1 384 ? -29.156 40.688 8.625 1 95.25 384 ASN A CA 1
ATOM 3065 C C . ASN A 1 384 ? -27.938 40.469 9.523 1 95.25 384 ASN A C 1
ATOM 3067 O O . ASN A 1 384 ? -28.094 40.25 10.727 1 95.25 384 ASN A O 1
ATOM 3071 N N . GLY A 1 385 ? -26.75 40.438 8.93 1 94.38 385 GLY A N 1
ATOM 3072 C CA . GLY A 1 385 ? -25.531 40.25 9.688 1 94.38 385 GLY A CA 1
ATOM 3073 C C . GLY A 1 385 ? -25.125 38.781 9.797 1 94.38 385 GLY A C 1
ATOM 3074 O O . GLY A 1 385 ? -24.188 38.438 10.523 1 94.38 385 GLY A O 1
ATOM 3075 N N . ASP A 1 386 ? -25.812 37.969 9.109 1 96.19 386 ASP A N 1
ATOM 3076 C CA . ASP A 1 386 ? -25.562 36.531 9.203 1 96.19 386 ASP A CA 1
ATOM 3077 C C . ASP A 1 386 ? -24.641 36.062 8.078 1 96.19 386 ASP A C 1
ATOM 3079 O O . ASP A 1 386 ? -24.5 36.719 7.059 1 96.19 386 ASP A O 1
ATOM 3083 N N . ILE A 1 387 ? -23.906 35.031 8.328 1 97.44 387 ILE A N 1
ATOM 3084 C CA . ILE A 1 387 ? -23.078 34.375 7.316 1 97.44 387 ILE A CA 1
ATOM 3085 C C . ILE A 1 387 ? -23.672 33 6.98 1 97.44 387 ILE A C 1
ATOM 3087 O O . ILE A 1 387 ? -23.625 32.094 7.805 1 97.44 387 ILE A O 1
ATOM 3091 N N . ASN A 1 388 ? -24.188 32.906 5.77 1 97.5 388 ASN A N 1
ATOM 3092 C CA . ASN A 1 388 ? -24.797 31.656 5.293 1 97.5 388 ASN A CA 1
ATOM 3093 C C . ASN A 1 388 ? -23.828 30.859 4.43 1 97.5 388 ASN A C 1
ATOM 3095 O O . ASN A 1 388 ? -23.938 30.859 3.201 1 97.5 388 ASN A O 1
ATOM 3099 N N . ASP A 1 389 ? -23.031 30.078 5.012 1 97.12 389 ASP A N 1
ATOM 3100 C CA . ASP A 1 389 ? -21.953 29.391 4.312 1 97.12 389 ASP A CA 1
ATOM 3101 C C . ASP A 1 389 ? -22.344 27.953 3.971 1 97.12 389 ASP A C 1
ATOM 3103 O O . ASP A 1 389 ? -21.625 27.016 4.289 1 97.12 389 ASP A O 1
ATOM 3107 N N . ASP A 1 390 ? -23.359 27.812 3.123 1 97.12 390 ASP A N 1
ATOM 3108 C CA . ASP A 1 390 ? -23.828 26.516 2.643 1 97.12 390 ASP A CA 1
ATOM 3109 C C . ASP A 1 390 ? -22.734 25.797 1.853 1 97.12 390 ASP A C 1
ATOM 3111 O O . ASP A 1 390 ? -22.688 24.562 1.833 1 97.12 390 ASP A O 1
ATOM 3115 N N . TYR A 1 391 ? -21.875 26.547 1.201 1 96 391 TYR A N 1
ATOM 3116 C CA . TYR A 1 391 ? -20.766 25.969 0.456 1 96 391 TYR A CA 1
ATOM 3117 C C . TYR A 1 391 ? -19.828 25.203 1.385 1 96 391 TYR A C 1
ATOM 3119 O O . TYR A 1 391 ? -19.312 24.141 1.028 1 96 391 TYR A O 1
ATOM 3127 N N . ARG A 1 392 ? -19.594 25.719 2.551 1 97.06 392 ARG A N 1
ATOM 3128 C CA . ARG A 1 392 ? -18.75 25.062 3.545 1 97.06 392 ARG A CA 1
ATOM 3129 C C . ARG A 1 392 ? -19.438 23.828 4.105 1 97.06 392 ARG A C 1
ATOM 3131 O O . ARG A 1 392 ? -18.828 22.766 4.219 1 97.06 392 ARG A O 1
ATOM 3138 N N . ILE A 1 393 ? -20.719 23.953 4.434 1 98.12 393 ILE A N 1
ATOM 3139 C CA . ILE A 1 393 ? -21.5 22.859 4.957 1 98.12 393 ILE A CA 1
ATOM 3140 C C . ILE A 1 393 ? -21.516 21.703 3.957 1 98.12 393 ILE A C 1
ATOM 3142 O O . ILE A 1 393 ? -21.297 20.547 4.328 1 98.12 393 ILE A O 1
ATOM 3146 N N . SER A 1 394 ? -21.734 22.062 2.723 1 97.56 394 SER A N 1
ATOM 3147 C CA . SER A 1 394 ? -21.781 21.047 1.682 1 97.56 394 SER A CA 1
ATOM 3148 C C . SER A 1 394 ? -20.453 20.297 1.575 1 97.56 394 SER A C 1
ATOM 3150 O O . SER A 1 394 ? -20.438 19.078 1.483 1 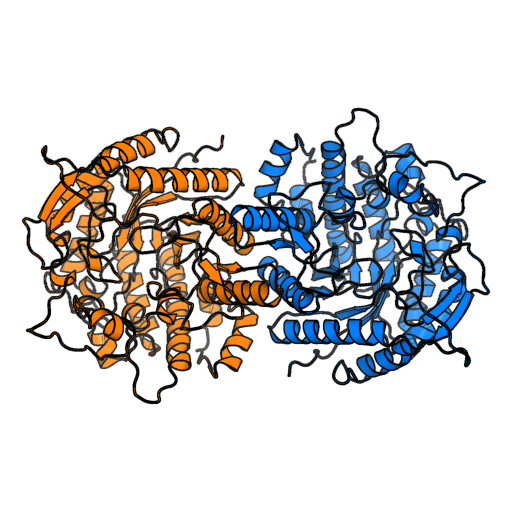97.56 394 SER A O 1
ATOM 3152 N N . TYR A 1 395 ? -19.391 21.031 1.555 1 97.5 395 TYR A N 1
ATOM 3153 C CA . TYR A 1 395 ? -18.062 20.438 1.484 1 97.5 395 TYR A CA 1
ATOM 3154 C C . TYR A 1 395 ? -17.828 19.484 2.654 1 97.5 395 TYR A C 1
ATOM 3156 O O . TYR A 1 395 ? -17.438 18.328 2.457 1 97.5 395 TYR A O 1
ATOM 3164 N N . LEU A 1 396 ? -18.062 19.953 3.83 1 98.25 396 LEU A N 1
ATOM 3165 C CA . LEU A 1 396 ? -17.797 19.172 5.031 1 98.25 396 LEU A CA 1
ATOM 3166 C C . LEU A 1 396 ? -18.703 17.953 5.098 1 98.25 396 LEU A C 1
ATOM 3168 O O . LEU A 1 396 ? -18.266 16.859 5.449 1 98.25 396 LEU A O 1
ATOM 3172 N N . ARG A 1 397 ? -19.922 18.156 4.75 1 98.31 397 ARG A N 1
ATOM 3173 C CA . ARG A 1 397 ? -20.891 17.062 4.754 1 98.31 397 ARG A CA 1
ATOM 3174 C C . ARG A 1 397 ? -20.422 15.906 3.877 1 98.31 397 ARG A C 1
ATOM 3176 O O . ARG A 1 397 ? -20.422 14.75 4.312 1 98.31 397 ARG A O 1
ATOM 3183 N N . GLU A 1 398 ? -19.984 16.219 2.695 1 98 398 GLU A N 1
ATOM 3184 C CA . GLU A 1 398 ? -19.594 15.18 1.744 1 98 398 GLU A CA 1
ATOM 3185 C C . GLU A 1 398 ? -18.328 14.469 2.203 1 98 398 GLU A C 1
ATOM 3187 O O . GLU A 1 398 ? -18.188 13.258 2.008 1 98 398 GLU A O 1
ATOM 3192 N N . HIS A 1 399 ? -17.438 15.156 2.787 1 98.38 399 HIS A N 1
ATOM 3193 C CA . HIS A 1 399 ? -16.203 14.531 3.24 1 98.38 399 HIS A CA 1
ATOM 3194 C C . HIS A 1 399 ? -16.422 13.719 4.512 1 98.38 399 HIS A C 1
ATOM 3196 O O . HIS A 1 399 ? -15.812 12.664 4.699 1 98.38 399 HIS A O 1
ATOM 3202 N N . ILE A 1 400 ? -17.312 14.188 5.395 1 98.62 400 ILE A N 1
ATOM 3203 C CA . ILE A 1 400 ? -17.656 13.406 6.578 1 98.62 400 ILE A CA 1
ATOM 3204 C C . ILE A 1 400 ? -18.344 12.117 6.16 1 98.62 400 ILE A C 1
ATOM 3206 O O . ILE A 1 400 ? -18.094 11.055 6.727 1 98.62 400 ILE A O 1
ATOM 3210 N N . ARG A 1 401 ? -19.188 12.227 5.141 1 98.25 401 ARG A N 1
ATOM 3211 C CA . ARG A 1 401 ? -19.812 11.023 4.609 1 98.25 401 ARG A CA 1
ATOM 3212 C C . ARG A 1 401 ? -18.781 10.047 4.078 1 98.25 401 ARG A C 1
ATOM 3214 O O . ARG A 1 401 ? -18.859 8.844 4.328 1 98.25 401 ARG A O 1
ATOM 3221 N N . ALA A 1 402 ? -17.812 10.562 3.324 1 98.25 402 ALA A N 1
ATOM 3222 C CA . ALA A 1 402 ? -16.734 9.719 2.791 1 98.25 402 ALA A CA 1
ATOM 3223 C C . ALA A 1 402 ? -15.938 9.07 3.918 1 98.25 402 ALA A C 1
ATOM 3225 O O . ALA A 1 402 ? -15.555 7.906 3.818 1 98.25 402 ALA A O 1
ATOM 3226 N N . MET A 1 403 ? -15.664 9.812 4.973 1 98.56 403 MET A N 1
ATOM 3227 C CA . MET A 1 403 ? -14.977 9.266 6.137 1 98.56 403 MET A CA 1
ATOM 3228 C C . MET A 1 403 ? -15.797 8.156 6.785 1 98.56 403 MET A C 1
ATOM 3230 O O . MET A 1 403 ? -15.25 7.129 7.188 1 98.56 403 MET A O 1
ATOM 3234 N N . ARG A 1 404 ? -17.062 8.391 6.895 1 98.25 404 ARG A N 1
ATOM 3235 C CA . ARG A 1 404 ? -17.953 7.359 7.426 1 98.25 404 ARG A CA 1
ATOM 3236 C C . ARG A 1 404 ? -17.844 6.074 6.613 1 98.25 404 ARG A C 1
ATOM 3238 O O . ARG A 1 404 ? -17.797 4.977 7.176 1 98.25 404 ARG A O 1
ATOM 3245 N N . ASP A 1 405 ? -17.828 6.234 5.312 1 97.75 405 ASP A N 1
ATOM 3246 C CA . ASP A 1 405 ? -17.688 5.074 4.438 1 97.75 405 ASP A CA 1
ATOM 3247 C C . ASP A 1 405 ? -16.359 4.363 4.688 1 97.75 405 ASP A C 1
ATOM 3249 O O . ASP A 1 405 ? -16.297 3.133 4.652 1 97.75 405 ASP A O 1
ATOM 3253 N N . ALA A 1 406 ? -15.281 5.105 4.863 1 98.19 406 ALA A N 1
ATOM 3254 C CA . ALA A 1 406 ? -13.977 4.516 5.164 1 98.19 406 ALA A CA 1
ATOM 3255 C C . ALA A 1 406 ? -14.016 3.74 6.477 1 98.19 406 ALA A C 1
ATOM 3257 O O . ALA A 1 406 ? -13.406 2.674 6.59 1 98.19 406 ALA A O 1
ATOM 3258 N N . ILE A 1 407 ? -14.695 4.316 7.504 1 98.19 407 ILE A N 1
ATOM 3259 C CA . ILE A 1 407 ? -14.891 3.6 8.758 1 98.19 407 ILE A CA 1
ATOM 3260 C C . ILE A 1 407 ? -15.664 2.309 8.5 1 98.19 407 ILE A C 1
ATOM 3262 O O . ILE A 1 407 ? -15.344 1.261 9.07 1 98.19 407 ILE A O 1
ATOM 3266 N N . GLY A 1 408 ? -16.641 2.383 7.609 1 96.88 408 GLY A N 1
ATOM 3267 C CA . GLY A 1 408 ? -17.406 1.208 7.207 1 96.88 408 GLY A CA 1
ATOM 3268 C C . GLY A 1 408 ? -16.547 0.16 6.516 1 96.88 408 GLY A C 1
ATOM 3269 O O . GLY A 1 408 ? -16.891 -1.023 6.512 1 96.88 408 GLY A O 1
ATOM 3270 N N . ASP A 1 409 ? -15.461 0.602 5.887 1 97.25 409 ASP A N 1
ATOM 3271 C CA . ASP A 1 409 ? -14.516 -0.325 5.273 1 97.25 409 ASP A CA 1
ATOM 3272 C C . ASP A 1 409 ? -13.734 -1.094 6.336 1 97.25 409 ASP A C 1
ATOM 3274 O O . ASP A 1 409 ? -13.023 -2.049 6.02 1 97.25 409 ASP A O 1
ATOM 3278 N N . GLY A 1 410 ? -13.805 -0.668 7.617 1 96.88 410 GLY A N 1
ATOM 3279 C CA . GLY A 1 410 ? -13.156 -1.356 8.719 1 96.88 410 GLY A CA 1
ATOM 3280 C C . GLY A 1 410 ? -11.984 -0.585 9.297 1 96.88 410 GLY A C 1
ATOM 3281 O O . GLY A 1 410 ? -11.336 -1.046 10.242 1 96.88 410 GLY A O 1
ATOM 3282 N N . ILE A 1 411 ? -11.734 0.609 8.852 1 97.94 411 ILE A N 1
ATOM 3283 C CA . ILE A 1 411 ? -10.562 1.379 9.273 1 97.94 411 ILE A CA 1
ATOM 3284 C C . ILE A 1 411 ? -10.812 1.981 10.648 1 97.94 411 ILE A C 1
ATOM 3286 O O . ILE A 1 411 ? -11.805 2.676 10.867 1 97.94 411 ILE A O 1
ATOM 3290 N N . PRO A 1 412 ? -10 1.708 11.586 1 98.25 412 PRO A N 1
ATOM 3291 C CA . PRO A 1 412 ? -10.102 2.404 12.875 1 98.25 412 PRO A CA 1
ATOM 3292 C C . PRO A 1 412 ? -9.727 3.881 12.781 1 98.25 412 PRO A C 1
ATOM 3294 O O . PRO A 1 412 ? -8.586 4.211 12.438 1 98.25 412 PRO A O 1
ATOM 3297 N N . VAL A 1 413 ? -10.641 4.723 13.031 1 98.56 413 VAL A N 1
ATOM 3298 C CA . VAL A 1 413 ? -10.43 6.168 12.992 1 98.56 413 VAL A CA 1
ATOM 3299 C C . VAL A 1 413 ? -10.695 6.77 14.367 1 98.56 413 VAL A C 1
ATOM 3301 O O . VAL A 1 413 ? -11.766 6.566 14.945 1 98.56 413 VAL A O 1
ATOM 3304 N N . LEU A 1 414 ? -9.766 7.527 14.875 1 98.69 414 LEU A N 1
ATOM 3305 C CA . LEU A 1 414 ? -9.836 8.055 16.234 1 98.69 414 LEU A CA 1
ATOM 3306 C C . LEU A 1 414 ? -10.766 9.258 16.297 1 98.69 414 LEU A C 1
ATOM 3308 O O . LEU A 1 414 ? -11.438 9.477 17.312 1 98.69 414 LEU A O 1
ATOM 3312 N N . GLY A 1 415 ? -10.703 10.031 15.219 1 98.75 415 GLY A N 1
ATOM 3313 C CA . GLY A 1 415 ? -11.492 11.25 15.289 1 98.75 415 GLY A CA 1
ATOM 3314 C C . GLY A 1 415 ? -11.336 12.141 14.07 1 98.75 415 GLY A C 1
ATOM 3315 O O . GLY A 1 415 ? -10.734 11.727 13.07 1 98.75 415 GLY A O 1
ATOM 3316 N N . TYR A 1 416 ? -12 13.281 14.117 1 98.69 416 TYR A N 1
ATOM 3317 C CA . TYR A 1 416 ? -12.062 14.281 13.047 1 98.69 416 TYR A CA 1
ATOM 3318 C C . TYR A 1 416 ? -11.961 15.688 13.617 1 98.69 416 TYR A C 1
ATOM 3320 O O . TYR A 1 416 ? -12.727 16.062 14.516 1 98.69 416 TYR A O 1
ATOM 3328 N N . THR A 1 417 ? -10.992 16.438 13.078 1 98.81 417 THR A N 1
ATOM 3329 C CA . THR A 1 417 ? -10.953 17.859 13.398 1 98.81 417 THR A CA 1
ATOM 3330 C C . THR A 1 417 ? -11.039 18.703 12.125 1 98.81 417 THR A C 1
ATOM 3332 O O . THR A 1 417 ? -10.227 18.547 11.211 1 98.81 417 THR A O 1
ATOM 3335 N N . SER A 1 418 ? -11.969 19.609 12.086 1 98.12 418 SER A N 1
ATOM 3336 C CA . SER A 1 418 ? -12.078 20.562 10.984 1 98.12 418 SER A CA 1
ATOM 3337 C C . SER A 1 418 ? -11.008 21.641 11.078 1 98.12 418 SER A C 1
ATOM 3339 O O . SER A 1 418 ? -10.578 22 12.172 1 98.12 418 SER A O 1
ATOM 3341 N N . TRP A 1 419 ? -10.5 22.062 9.852 1 96.75 419 TRP A N 1
ATOM 3342 C CA . TRP A 1 419 ? -9.602 23.219 9.789 1 96.75 419 TRP A CA 1
ATOM 3343 C C . TRP A 1 419 ? -10.32 24.438 9.211 1 96.75 419 TRP A C 1
ATOM 3345 O O . TRP A 1 419 ? -10.875 24.375 8.117 1 96.75 419 TRP A O 1
ATOM 3355 N N . GLY A 1 420 ? -10.172 25.641 9.883 1 88.25 420 GLY A N 1
ATOM 3356 C CA . GLY A 1 420 ? -9.992 26.281 11.18 1 88.25 420 GLY A CA 1
ATOM 3357 C C . GLY A 1 420 ? -11.289 26.469 11.938 1 88.25 420 GLY A C 1
ATOM 3358 O O . GLY A 1 420 ? -12.242 27.031 11.398 1 88.25 420 GLY A O 1
ATOM 3359 N N . CYS A 1 421 ? -11.5 25.797 13.109 1 94.75 421 CYS A N 1
ATOM 3360 C CA . CYS A 1 421 ? -12.766 25.859 13.836 1 94.75 421 CYS A CA 1
ATOM 3361 C C . CYS A 1 421 ? -13.156 27.297 14.133 1 94.75 421 CYS A C 1
ATOM 3363 O O . CYS A 1 421 ? -14.305 27.578 14.469 1 94.75 421 CYS A O 1
ATOM 3365 N N . ILE A 1 422 ? -12.258 28.25 13.93 1 98.38 422 ILE A N 1
ATOM 3366 C CA . ILE A 1 422 ? -12.398 29.703 13.992 1 98.38 422 ILE A CA 1
ATOM 3367 C C . ILE A 1 422 ? -11.531 30.344 12.914 1 98.38 422 ILE A C 1
ATOM 3369 O O . ILE A 1 422 ? -10.453 29.828 12.578 1 98.38 422 ILE A O 1
ATOM 3373 N N . ASP A 1 423 ? -12.07 31.438 12.266 1 98.12 423 ASP A N 1
ATOM 3374 C CA . ASP A 1 423 ? -11.266 32.094 11.234 1 98.12 423 ASP A CA 1
ATOM 3375 C C . ASP A 1 423 ? -9.898 32.5 11.789 1 98.12 423 ASP A C 1
ATOM 3377 O O . ASP A 1 423 ? -9.797 33 12.906 1 98.12 423 ASP A O 1
ATOM 3381 N N . LEU A 1 424 ? -8.875 32.219 10.992 1 97.94 424 LEU A N 1
ATOM 3382 C CA . LEU A 1 424 ? -7.5 32.531 11.367 1 97.94 424 LEU A CA 1
ATOM 3383 C C . LEU A 1 424 ? -6.664 32.875 10.141 1 97.94 424 LEU A C 1
ATOM 3385 O O . LEU A 1 424 ? -7.16 32.812 9.008 1 97.94 424 LEU A O 1
ATOM 3389 N N . VAL A 1 425 ? -5.43 33.25 10.336 1 96.56 425 VAL A N 1
ATOM 3390 C CA . VAL A 1 425 ? -4.535 33.625 9.25 1 96.56 425 VAL A CA 1
ATOM 3391 C C . VAL A 1 425 ? -4.184 32.406 8.422 1 96.56 425 VAL A C 1
ATOM 3393 O O . VAL A 1 425 ? -3.74 31.391 8.961 1 96.56 425 VAL A O 1
ATOM 3396 N N . SER A 1 426 ? -4.441 32.469 7.164 1 93.31 426 SER A N 1
ATOM 3397 C CA . SER A 1 426 ? -4.078 31.328 6.309 1 93.31 426 SER A CA 1
ATOM 3398 C C . SER A 1 426 ? -2.564 31.141 6.254 1 93.31 426 SER A C 1
ATOM 3400 O O . SER A 1 426 ? -1.813 32.125 6.254 1 93.31 426 SER A O 1
ATOM 3402 N N . ALA A 1 427 ? -2.109 29.969 6.145 1 89.69 427 ALA A N 1
ATOM 3403 C CA . ALA A 1 427 ? -0.686 29.641 6.207 1 89.69 427 ALA A CA 1
ATOM 3404 C C . ALA A 1 427 ? 0.026 30.047 4.918 1 89.69 427 ALA A C 1
ATOM 3406 O O . ALA A 1 427 ? 1.098 30.656 4.957 1 89.69 427 ALA A O 1
ATOM 3407 N N . SER A 1 428 ? -0.534 29.734 3.768 1 86.56 428 SER A N 1
ATOM 3408 C CA . SER A 1 428 ? 0.141 29.906 2.484 1 86.56 428 SER A CA 1
ATOM 3409 C C . SER A 1 428 ? 0.177 31.375 2.061 1 86.56 428 SER A C 1
ATOM 3411 O O . SER A 1 428 ? 1.233 31.891 1.694 1 86.56 428 SER A O 1
ATOM 3413 N N . THR A 1 429 ? -0.966 32.125 2.281 1 87.19 429 THR A N 1
ATOM 3414 C CA . THR A 1 429 ? -1.043 33.469 1.706 1 87.19 429 THR A CA 1
ATOM 3415 C C . THR A 1 429 ? -1.04 34.531 2.803 1 87.19 429 THR A C 1
ATOM 3417 O O . THR A 1 429 ? -0.87 35.719 2.523 1 87.19 429 THR A O 1
ATOM 3420 N N . GLY A 1 430 ? -1.25 34.094 4.043 1 92.25 430 GLY A N 1
ATOM 3421 C CA . GLY A 1 430 ? -1.289 35.062 5.137 1 92.25 430 GLY A CA 1
ATOM 3422 C C . GLY A 1 430 ? -2.557 35.875 5.16 1 92.25 430 GLY A C 1
ATOM 3423 O O . GLY A 1 430 ? -2.58 36.969 5.734 1 92.25 430 GLY A O 1
ATOM 3424 N N . GLU A 1 431 ? -3.59 35.375 4.539 1 93.31 431 GLU A N 1
ATOM 3425 C CA . GLU A 1 431 ? -4.816 36.156 4.367 1 93.31 431 GLU A CA 1
ATOM 3426 C C . GLU A 1 431 ? -5.859 35.75 5.414 1 93.31 431 GLU A C 1
ATOM 3428 O O . GLU A 1 431 ? -5.992 34.594 5.766 1 93.31 431 GLU A O 1
ATOM 3433 N N . MET A 1 432 ? -6.59 36.75 5.871 1 95.88 432 MET A N 1
ATOM 3434 C CA . MET A 1 432 ? -7.789 36.531 6.672 1 95.88 432 MET A CA 1
ATOM 3435 C C . MET A 1 432 ? -9.008 36.344 5.777 1 95.88 432 MET A C 1
ATOM 3437 O O . MET A 1 432 ? -9.984 35.719 6.188 1 95.88 432 MET A O 1
ATOM 3441 N N . SER A 1 433 ? -8.922 36.781 4.555 1 94 433 SER A N 1
ATOM 3442 C CA . SER A 1 433 ? -10.055 36.719 3.631 1 94 433 SER A CA 1
ATOM 3443 C C . SER A 1 433 ? -10.32 35.25 3.223 1 94 433 SER A C 1
ATOM 3445 O O . SER A 1 433 ? -11.43 34.938 2.783 1 94 433 SER A O 1
ATOM 3447 N N . LYS A 1 434 ? -9.281 34.406 3.242 1 93.06 434 LYS A N 1
ATOM 3448 C CA . LYS A 1 434 ? -9.492 32.969 3.1 1 93.06 434 LYS A CA 1
ATOM 3449 C C . LYS A 1 434 ? -10.008 32.344 4.398 1 93.06 434 LYS A C 1
ATOM 3451 O O . LYS A 1 434 ? -9.219 31.938 5.258 1 93.06 434 LYS A O 1
ATOM 3456 N N . ARG A 1 435 ? -11.328 32.25 4.445 1 94.81 435 ARG A N 1
ATOM 3457 C CA . ARG A 1 435 ? -11.984 31.891 5.695 1 94.81 435 ARG A CA 1
ATOM 3458 C C . ARG A 1 435 ? -12.258 30.391 5.75 1 94.81 435 ARG A C 1
ATOM 3460 O O . ARG A 1 435 ? -12.758 29.797 4.785 1 94.81 435 ARG A O 1
ATOM 3467 N N . TYR A 1 436 ? -11.945 29.766 6.93 1 94.19 436 TYR A N 1
ATOM 3468 C CA . TYR A 1 436 ? -12.156 28.344 7.109 1 94.19 436 TYR A CA 1
ATOM 3469 C C . TYR A 1 436 ? -13.148 28.078 8.242 1 94.19 436 TYR A C 1
ATOM 3471 O O . TYR A 1 436 ? -13.852 27.062 8.227 1 94.19 436 TYR A O 1
ATOM 3479 N N . GLY A 1 437 ? -13.258 29.016 9.164 1 96.94 437 GLY A N 1
ATOM 3480 C CA . GLY A 1 437 ? -13.797 28.703 10.469 1 96.94 437 GLY A CA 1
ATOM 3481 C C . GLY A 1 437 ? -15.312 28.672 10.5 1 96.94 437 GLY A C 1
ATOM 3482 O O . GLY A 1 437 ? -15.969 29.219 9.609 1 96.94 437 GLY A O 1
ATOM 3483 N N . PHE A 1 438 ? -15.828 28 11.57 1 98.44 438 PHE A N 1
ATOM 3484 C CA . PHE A 1 438 ? -17.234 28.062 11.922 1 98.44 438 PHE A CA 1
ATOM 3485 C C . PHE A 1 438 ? -17.578 29.391 12.586 1 98.44 438 PHE A C 1
ATOM 3487 O O . PHE A 1 438 ? -18.75 29.766 12.664 1 98.44 438 PHE A O 1
ATOM 3494 N N . VAL A 1 439 ? -16.609 29.984 13.125 1 98.62 439 VAL A N 1
ATOM 3495 C CA . VAL A 1 439 ? -16.719 31.266 13.797 1 98.62 439 VAL A CA 1
ATOM 3496 C C . VAL A 1 439 ? -16 32.344 12.984 1 98.62 439 VAL A C 1
ATOM 3498 O O . VAL A 1 439 ? -14.797 32.25 12.727 1 98.62 439 VAL A O 1
ATOM 3501 N N . TYR A 1 440 ? -16.719 33.312 12.602 1 98.12 440 TYR A N 1
ATOM 3502 C CA . TYR A 1 440 ? -16.172 34.438 11.875 1 98.12 440 TYR A CA 1
ATOM 3503 C C . TYR A 1 440 ? -15.438 35.406 12.82 1 98.12 440 TYR A C 1
ATOM 3505 O O . TYR A 1 440 ? -15.906 35.656 13.93 1 98.12 440 TYR A O 1
ATOM 3513 N N . VAL A 1 441 ? -14.297 35.844 12.477 1 98.38 441 VAL A N 1
ATOM 3514 C CA . VAL A 1 441 ? -13.57 36.875 13.219 1 98.38 441 VAL A CA 1
ATOM 3515 C C . VAL A 1 441 ? -13.5 38.156 12.383 1 98.38 441 VAL A C 1
ATOM 3517 O O . VAL A 1 441 ? -12.992 38.156 11.258 1 98.38 441 VAL A O 1
ATOM 3520 N N . ASP A 1 442 ? -13.93 39.219 12.93 1 97.5 442 ASP A N 1
ATOM 3521 C CA . ASP A 1 442 ? -13.93 40.531 12.234 1 97.5 442 ASP A CA 1
ATOM 3522 C C . ASP A 1 442 ? -12.516 41.094 12.133 1 97.5 442 ASP A C 1
ATOM 3524 O O . ASP A 1 442 ? -12.133 41.938 12.93 1 97.5 442 ASP A O 1
ATOM 3528 N N . ARG A 1 443 ? -11.82 40.656 11.094 1 97.19 443 ARG A N 1
ATOM 3529 C CA . ARG A 1 443 ? -10.477 41.125 10.75 1 97.19 443 ARG A CA 1
ATOM 3530 C C . ARG A 1 443 ? -10.188 40.906 9.266 1 97.19 443 ARG A C 1
ATOM 3532 O O . ARG A 1 443 ? -10.578 39.875 8.695 1 97.19 443 ARG A O 1
ATOM 3539 N N . ASP A 1 444 ? -9.609 41.844 8.672 1 96.56 444 ASP A N 1
ATOM 3540 C CA . ASP A 1 444 ? -9.344 41.688 7.242 1 96.56 444 ASP A CA 1
ATOM 3541 C C . ASP A 1 444 ? -7.859 41.469 6.973 1 96.56 444 ASP A C 1
ATOM 3543 O O . ASP A 1 444 ? -7.082 41.25 7.906 1 96.56 444 ASP A O 1
ATOM 3547 N N . ASP A 1 445 ? -7.457 41.438 5.758 1 95.75 445 ASP A N 1
ATOM 3548 C CA . ASP A 1 445 ? -6.109 41.062 5.344 1 95.75 445 ASP A CA 1
ATOM 3549 C C . ASP A 1 445 ? -5.09 42.094 5.793 1 95.75 445 ASP A C 1
ATOM 3551 O O . ASP A 1 445 ? -3.898 41.812 5.91 1 95.75 445 ASP A O 1
ATOM 3555 N N . ALA A 1 446 ? -5.539 43.344 6.074 1 94.81 446 ALA A N 1
ATOM 3556 C CA . ALA A 1 446 ? -4.652 44.406 6.473 1 94.81 446 ALA A CA 1
ATOM 3557 C C . ALA A 1 446 ? -4.598 44.562 7.992 1 94.81 446 ALA A C 1
ATOM 3559 O O . ALA A 1 446 ? -3.912 45.438 8.523 1 94.81 446 ALA A O 1
ATOM 3560 N N . GLY A 1 447 ? -5.309 43.688 8.656 1 95.44 447 GLY A N 1
ATOM 3561 C CA . GLY A 1 447 ? -5.293 43.688 10.109 1 95.44 447 GLY A CA 1
ATOM 3562 C C . GLY A 1 447 ? -6.344 44.625 10.711 1 95.44 447 GLY A C 1
ATOM 3563 O O . GLY A 1 447 ? -6.328 44.875 11.922 1 95.44 447 GLY A O 1
ATOM 3564 N N . ASN A 1 448 ? -7.238 45.094 9.859 1 97 448 ASN A N 1
ATOM 3565 C CA . ASN A 1 448 ? -8.297 45.938 10.367 1 97 448 ASN A CA 1
ATOM 3566 C C . ASN A 1 448 ? -9.5 45.156 10.844 1 97 448 ASN A C 1
ATOM 3568 O O . ASN A 1 448 ? -9.797 44.094 10.297 1 97 448 ASN A O 1
ATOM 3572 N N . GLY A 1 449 ? -10.234 45.688 11.844 1 97 449 GLY A N 1
ATOM 3573 C CA . GLY A 1 449 ? -11.43 45.062 12.383 1 97 449 GLY A CA 1
ATOM 3574 C C . GLY A 1 449 ? -11.477 45.062 13.898 1 97 449 GLY A C 1
ATOM 3575 O O . GLY A 1 449 ? -10.539 45.531 14.555 1 97 449 GLY A O 1
ATOM 3576 N N . THR A 1 450 ? -12.484 44.531 14.5 1 97.69 450 THR A N 1
ATOM 3577 C CA . THR A 1 450 ? -12.727 44.625 15.938 1 97.69 450 THR A CA 1
ATOM 3578 C C . THR A 1 450 ? -12.32 43.312 16.625 1 97.69 450 THR A C 1
ATOM 3580 O O . THR A 1 450 ? -12.312 43.219 17.844 1 97.69 450 THR A O 1
ATOM 3583 N N . LEU A 1 451 ? -12.062 42.25 15.828 1 98.06 451 LEU A N 1
ATOM 3584 C CA . LEU A 1 451 ? -11.758 40.906 16.297 1 98.06 451 LEU A CA 1
ATOM 3585 C C . LEU A 1 451 ? -12.992 40.25 16.891 1 98.06 451 LEU A C 1
ATOM 3587 O O . LEU A 1 451 ? -12.891 39.188 17.516 1 98.06 451 LEU A O 1
ATOM 3591 N N . ALA A 1 452 ? -14.125 40.844 16.734 1 97.69 452 ALA A N 1
ATOM 3592 C CA . ALA A 1 452 ? -15.359 40.281 17.25 1 97.69 452 ALA A CA 1
ATOM 3593 C C . ALA A 1 452 ? -15.617 38.906 16.609 1 97.69 452 ALA A C 1
ATOM 3595 O O . ALA A 1 452 ? -15.32 38.688 15.438 1 97.69 452 ALA A O 1
ATOM 3596 N N . ARG A 1 453 ? -16.141 37.969 17.391 1 98.06 453 ARG A N 1
ATOM 3597 C CA . ARG A 1 453 ? -16.5 36.625 16.922 1 98.06 453 ARG A CA 1
ATOM 3598 C C . ARG A 1 453 ? -18 36.531 16.625 1 98.06 453 ARG A C 1
ATOM 3600 O O . ARG A 1 453 ? -18.812 37.062 17.375 1 98.06 453 ARG A O 1
ATOM 3607 N N . LYS A 1 454 ? -18.281 35.906 15.539 1 97.38 454 LYS A N 1
ATOM 3608 C CA . LYS A 1 454 ? -19.656 35.656 15.141 1 97.38 454 LYS A CA 1
ATOM 3609 C C . LYS A 1 454 ? -19.844 34.219 14.664 1 97.38 454 LYS A C 1
ATOM 3611 O O . LYS A 1 454 ? -19.047 33.719 13.867 1 97.38 454 LYS A O 1
ATOM 3616 N N . ARG A 1 455 ? -20.906 33.562 15.156 1 98.25 455 ARG A N 1
ATOM 3617 C CA . ARG A 1 455 ? -21.219 32.219 14.719 1 98.25 455 ARG A CA 1
ATOM 3618 C C . ARG A 1 455 ? -21.766 32.219 13.297 1 98.25 455 ARG A C 1
ATOM 3620 O O . ARG A 1 455 ? -22.688 32.969 12.977 1 98.25 455 ARG A O 1
ATOM 3627 N N . LYS A 1 456 ? -21.203 31.406 12.414 1 98.38 456 LYS A N 1
ATOM 3628 C CA . LYS A 1 456 ? -21.734 31.203 11.07 1 98.38 456 LYS A CA 1
ATOM 3629 C C . LYS A 1 456 ? -22.844 30.156 11.07 1 98.38 456 LYS A C 1
ATOM 3631 O O . LYS A 1 456 ? -23.109 29.531 12.102 1 98.38 456 LYS A O 1
ATOM 3636 N N . LYS A 1 457 ? -23.484 29.984 9.922 1 98.31 457 LYS A N 1
ATOM 3637 C CA . LYS A 1 457 ? -24.484 28.938 9.789 1 98.31 457 LYS A CA 1
ATOM 3638 C C . LYS A 1 457 ? -23.875 27.562 10.039 1 98.31 457 LYS A C 1
ATOM 3640 O O . LYS A 1 457 ? -24.516 26.703 10.664 1 98.31 457 LYS A O 1
ATOM 3645 N N . SER A 1 458 ? -22.703 27.312 9.602 1 98.5 458 SER A N 1
ATOM 3646 C CA . SER A 1 458 ? -22.031 26.031 9.734 1 98.5 458 SER A CA 1
ATOM 3647 C C . SER A 1 458 ? -21.766 25.703 11.195 1 98.5 458 SER A C 1
ATOM 3649 O O . SER A 1 458 ? -21.641 24.531 11.555 1 98.5 458 SER A O 1
ATOM 3651 N N . PHE A 1 459 ? -21.688 26.734 12.047 1 98.62 459 PHE A N 1
ATOM 3652 C CA . PHE A 1 459 ? -21.516 26.531 13.477 1 98.62 459 PHE A CA 1
ATOM 3653 C C . PHE A 1 459 ? -22.625 25.641 14.031 1 98.62 459 PHE A C 1
ATOM 3655 O O . PHE A 1 459 ? -22.359 24.641 14.695 1 98.62 459 PHE A O 1
ATOM 3662 N N . PHE A 1 460 ? -23.797 25.953 13.711 1 98.56 460 PHE A N 1
ATOM 3663 C CA . PHE A 1 460 ? -24.953 25.266 14.227 1 98.56 460 PHE A CA 1
ATOM 3664 C C . PHE A 1 460 ? -25.141 23.906 13.539 1 98.56 460 PHE A C 1
ATOM 3666 O O . PHE A 1 460 ? -25.594 22.953 14.148 1 98.56 460 PHE A O 1
ATOM 3673 N N . TRP A 1 461 ? -24.797 23.859 12.305 1 98.62 461 TRP A N 1
ATOM 3674 C CA . TRP A 1 461 ? -24.812 22.578 11.586 1 98.62 461 TRP A CA 1
ATOM 3675 C C . TRP A 1 461 ? -23.859 21.578 12.234 1 98.62 461 TRP A C 1
ATOM 3677 O O . TRP A 1 461 ? -24.219 20.438 12.492 1 98.62 461 TRP A O 1
ATOM 3687 N N . TYR A 1 462 ? -22.672 22.031 12.508 1 98.62 462 TYR A N 1
ATOM 3688 C CA . TYR A 1 462 ? -21.656 21.141 13.07 1 98.62 462 TYR A CA 1
ATOM 3689 C C . TYR A 1 462 ? -22.031 20.719 14.484 1 98.62 462 TYR A C 1
ATOM 3691 O O . TYR A 1 462 ? -21.75 19.594 14.898 1 98.62 462 TYR A O 1
ATOM 3699 N N . GLN A 1 463 ? -22.625 21.641 15.195 1 98.5 463 GLN A N 1
ATOM 3700 C CA . GLN A 1 463 ? -23.156 21.312 16.516 1 98.5 463 GLN A CA 1
ATOM 3701 C C . GLN A 1 463 ? -24.094 20.109 16.438 1 98.5 463 GLN A C 1
ATOM 3703 O O . GLN A 1 463 ? -24.016 19.203 17.266 1 98.5 463 GLN A O 1
ATOM 3708 N N . LYS A 1 464 ? -24.922 20.109 15.43 1 98.12 464 LYS A N 1
ATOM 3709 C CA . LYS A 1 464 ? -25.859 19.016 15.227 1 98.12 464 LYS A CA 1
ATOM 3710 C C . LYS A 1 464 ? -25.141 17.719 14.836 1 98.12 464 LYS A C 1
ATOM 3712 O O . LYS A 1 464 ? -25.516 16.641 15.273 1 98.12 464 LYS A O 1
ATOM 3717 N N . VAL A 1 465 ? -24.125 17.844 14.016 1 98.25 465 VAL A N 1
ATOM 3718 C CA . VAL A 1 465 ? -23.328 16.703 13.594 1 98.25 465 VAL A CA 1
ATOM 3719 C C . VAL A 1 465 ? -22.719 16.016 14.812 1 98.25 465 VAL A C 1
ATOM 3721 O O . VAL A 1 465 ? -22.828 14.797 14.969 1 98.25 465 VAL A O 1
ATOM 3724 N N . ILE A 1 466 ? -22.156 16.797 15.742 1 98.31 466 ILE A N 1
ATOM 3725 C CA . ILE A 1 466 ? -21.469 16.25 16.906 1 98.31 466 ILE A CA 1
ATOM 3726 C C . ILE A 1 466 ? -22.484 15.641 17.875 1 98.31 466 ILE A C 1
ATOM 3728 O O . ILE A 1 466 ? -22.297 14.523 18.359 1 98.31 466 ILE A O 1
ATOM 3732 N N . ALA A 1 467 ? -23.562 16.344 18.062 1 97.88 467 ALA A N 1
ATOM 3733 C CA . ALA A 1 467 ? -24.578 15.883 19 1 97.88 467 ALA A CA 1
ATOM 3734 C C . ALA A 1 467 ? -25.172 14.539 18.578 1 97.88 467 ALA A C 1
ATOM 3736 O O . ALA A 1 467 ? -25.562 13.734 19.422 1 97.88 467 ALA A O 1
ATOM 3737 N N . SER A 1 468 ? -25.156 14.297 17.297 1 97.69 468 SER A N 1
ATOM 3738 C CA . SER A 1 468 ? -25.734 13.07 16.781 1 97.69 468 SER A CA 1
ATOM 3739 C C . SER A 1 468 ? -24.672 12.016 16.5 1 97.69 468 SER A C 1
ATOM 3741 O O . SER A 1 468 ? -24.938 10.984 15.891 1 97.69 468 SER A O 1
ATOM 3743 N N . ASN A 1 469 ? -23.5 12.297 16.828 1 97.94 469 ASN A N 1
ATOM 3744 C CA . ASN A 1 469 ? -22.375 11.43 16.516 1 97.94 469 ASN A CA 1
ATOM 3745 C C . ASN A 1 469 ? -22.297 11.102 15.031 1 97.94 469 ASN A C 1
ATOM 3747 O O . ASN A 1 469 ? -22.125 9.945 14.648 1 97.94 469 ASN A O 1
ATOM 3751 N N . GLY A 1 470 ? -22.578 12.148 14.195 1 97.31 470 GLY A N 1
ATOM 3752 C CA . GLY A 1 470 ? -22.422 12.023 12.75 1 97.31 470 GLY A CA 1
ATOM 3753 C C . GLY A 1 470 ? -23.656 11.438 12.078 1 97.31 470 GLY A C 1
ATOM 3754 O O . GLY A 1 470 ? -23.641 11.195 10.867 1 97.31 470 GLY A O 1
ATOM 3755 N N . ALA A 1 471 ? -24.734 11.156 12.766 1 96.69 471 ALA A N 1
ATOM 3756 C CA . ALA A 1 471 ? -25.938 10.555 12.18 1 96.69 471 ALA A CA 1
ATOM 3757 C C . ALA A 1 471 ? -26.734 11.578 11.383 1 96.69 471 ALA A C 1
ATOM 3759 O O . ALA A 1 471 ? -27.391 11.234 10.398 1 96.69 471 ALA A O 1
ATOM 3760 N N . ASP A 1 472 ? -26.703 12.875 11.797 1 97 472 ASP A N 1
ATOM 3761 C CA . ASP A 1 472 ? -27.422 13.953 11.125 1 97 472 ASP A CA 1
ATOM 3762 C C . ASP A 1 472 ? -26.453 14.891 10.398 1 97 472 ASP A C 1
ATOM 3764 O O . ASP A 1 472 ? -25.844 15.766 11.016 1 97 472 ASP A O 1
ATOM 3768 N N . LEU A 1 473 ? -26.469 14.773 9.125 1 96.62 473 LEU A N 1
ATOM 3769 C CA . LEU A 1 473 ? -25.578 15.602 8.336 1 96.62 473 LEU A CA 1
ATOM 3770 C C . LEU A 1 473 ? -26.359 16.625 7.52 1 96.62 473 LEU A C 1
ATOM 3772 O O . LEU A 1 473 ? -25.797 17.297 6.652 1 96.62 473 LEU A O 1
ATOM 3776 N N . ASP A 1 474 ? -27.641 16.703 7.754 1 92.5 474 ASP A N 1
ATOM 3777 C CA . ASP A 1 474 ? -28.484 17.641 7.016 1 92.5 474 ASP A CA 1
ATOM 3778 C C . ASP A 1 474 ? -28.609 18.969 7.754 1 92.5 474 ASP A C 1
ATOM 3780 O O . ASP A 1 474 ? -28.562 19.016 8.984 1 92.5 474 ASP A O 1
ATOM 3784 N N . MET B 1 1 ? 24.375 0.955 -13.195 1 59.59 1 MET B N 1
ATOM 3785 C CA . MET B 1 1 ? 23.109 0.238 -13.391 1 59.59 1 MET B CA 1
ATOM 3786 C C . MET B 1 1 ? 22.938 -0.863 -12.344 1 59.59 1 MET B C 1
ATOM 3788 O O . MET B 1 1 ? 23.938 -1.44 -11.883 1 59.59 1 MET B O 1
ATOM 3792 N N . ALA B 1 2 ? 21.75 -1.062 -11.906 1 69 2 ALA B N 1
ATOM 3793 C CA . ALA B 1 2 ? 21.531 -2.102 -10.906 1 69 2 ALA B CA 1
ATOM 3794 C C . ALA B 1 2 ? 21.938 -3.475 -11.438 1 69 2 ALA B C 1
ATOM 3796 O O . ALA B 1 2 ? 21.859 -3.721 -12.648 1 69 2 ALA B O 1
ATOM 3797 N N . SER B 1 3 ? 22.609 -4.234 -10.562 1 87.06 3 SER B N 1
ATOM 3798 C CA . SER B 1 3 ? 22.984 -5.602 -10.891 1 87.06 3 SER B CA 1
ATOM 3799 C C . SER B 1 3 ? 22.219 -6.609 -10.047 1 87.06 3 SER B C 1
ATOM 3801 O O . SER B 1 3 ? 21.688 -6.262 -8.984 1 87.06 3 SER B O 1
ATOM 3803 N N . PHE B 1 4 ? 21.984 -7.699 -10.648 1 96.94 4 PHE B N 1
ATOM 3804 C CA . PHE B 1 4 ? 21.359 -8.766 -9.883 1 96.94 4 PHE B CA 1
ATOM 3805 C C . PHE B 1 4 ? 22.266 -9.227 -8.742 1 96.94 4 PHE B C 1
ATOM 3807 O O . PHE B 1 4 ? 23.484 -9.305 -8.906 1 96.94 4 PHE B O 1
ATOM 3814 N N . PRO B 1 5 ? 21.734 -9.453 -7.602 1 96.06 5 PRO B N 1
ATOM 3815 C CA . PRO B 1 5 ? 22.562 -9.812 -6.441 1 96.06 5 PRO B CA 1
ATOM 3816 C C . PRO B 1 5 ? 23.266 -11.164 -6.605 1 96.06 5 PRO B C 1
ATOM 3818 O O . PRO B 1 5 ? 22.812 -12 -7.387 1 96.06 5 PRO B O 1
ATOM 3821 N N . GLN B 1 6 ? 24.281 -11.336 -5.816 1 94.12 6 GLN B N 1
ATOM 3822 C CA . GLN B 1 6 ? 24.938 -12.641 -5.754 1 94.12 6 GLN B CA 1
ATOM 3823 C C . GLN B 1 6 ? 24.016 -13.688 -5.137 1 94.12 6 GLN B C 1
ATOM 3825 O O . GLN B 1 6 ? 23.344 -13.422 -4.137 1 94.12 6 GLN B O 1
ATOM 3830 N N . GLY B 1 7 ? 23.922 -14.734 -5.824 1 95.12 7 GLY B N 1
ATOM 3831 C CA . GLY B 1 7 ? 23.062 -15.797 -5.324 1 95.12 7 GLY B CA 1
ATOM 3832 C C . GLY B 1 7 ? 21.641 -15.719 -5.852 1 95.12 7 GLY B C 1
ATOM 3833 O O . GLY B 1 7 ? 20.781 -16.484 -5.434 1 95.12 7 GLY B O 1
ATOM 3834 N N . PHE B 1 8 ? 21.5 -14.781 -6.75 1 98.19 8 PHE B N 1
ATOM 3835 C CA . PHE B 1 8 ? 20.188 -14.68 -7.391 1 98.19 8 PHE B CA 1
ATOM 3836 C C . PHE B 1 8 ? 19.812 -16 -8.055 1 98.19 8 PHE B C 1
ATOM 3838 O O . PHE B 1 8 ? 20.625 -16.609 -8.75 1 98.19 8 PHE B O 1
ATOM 3845 N N . LEU B 1 9 ? 18.594 -16.469 -7.895 1 98.75 9 LEU B N 1
ATOM 3846 C CA . LEU B 1 9 ? 18.141 -17.734 -8.445 1 98.75 9 LEU B CA 1
ATOM 3847 C C . LEU B 1 9 ? 17.562 -17.547 -9.844 1 98.75 9 LEU B C 1
ATOM 3849 O O . LEU B 1 9 ? 16.5 -16.938 -10 1 98.75 9 LEU B O 1
ATOM 3853 N N . TRP B 1 10 ? 18.219 -18.078 -10.836 1 98.75 10 TRP B N 1
ATOM 3854 C CA . TRP B 1 10 ? 17.766 -18.047 -12.227 1 98.75 10 TRP B CA 1
ATOM 3855 C C . TRP B 1 10 ? 17.188 -19.406 -12.633 1 98.75 10 TRP B C 1
ATOM 3857 O O . TRP B 1 10 ? 17.812 -20.453 -12.398 1 98.75 10 TRP B O 1
ATOM 3867 N N . GLY B 1 11 ? 16.031 -19.469 -13.188 1 98.69 11 GLY B N 1
ATOM 3868 C CA . GLY B 1 11 ? 15.531 -20.75 -13.641 1 98.69 11 GLY B CA 1
ATOM 3869 C C . GLY B 1 11 ? 14.25 -20.641 -14.438 1 98.69 11 GLY B C 1
ATOM 3870 O O . GLY B 1 11 ? 14.055 -19.672 -15.18 1 98.69 11 GLY B O 1
ATOM 3871 N N . GLY B 1 12 ? 13.484 -21.641 -14.445 1 98.56 12 GLY B N 1
ATOM 3872 C CA . GLY B 1 12 ? 12.211 -21.766 -15.141 1 98.56 12 GLY B CA 1
ATOM 3873 C C . GLY B 1 12 ? 11.219 -22.625 -14.391 1 98.56 12 GLY B C 1
ATOM 3874 O O . GLY B 1 12 ? 11.562 -23.266 -13.383 1 98.56 12 GLY B O 1
ATOM 3875 N N . ALA B 1 13 ? 10 -22.5 -14.883 1 98.69 13 ALA B N 1
ATOM 3876 C CA . ALA B 1 13 ? 8.906 -23.141 -14.164 1 98.69 13 ALA B CA 1
ATOM 3877 C C . ALA B 1 13 ? 8.094 -24.047 -15.086 1 98.69 13 ALA B C 1
ATOM 3879 O O . ALA B 1 13 ? 7.988 -23.781 -16.281 1 98.69 13 ALA B O 1
ATOM 3880 N N . LEU B 1 14 ? 7.555 -25.047 -14.586 1 97.94 14 LEU B N 1
ATOM 3881 C CA . LEU B 1 14 ? 6.477 -25.844 -15.172 1 97.94 14 LEU B CA 1
ATOM 3882 C C . LEU B 1 14 ? 5.566 -26.406 -14.086 1 97.94 14 LEU B C 1
ATOM 3884 O O . LEU B 1 14 ? 5.754 -26.125 -12.898 1 97.94 14 LEU B O 1
ATOM 3888 N N . ALA B 1 15 ? 4.531 -27.109 -14.406 1 97.88 15 ALA B N 1
ATOM 3889 C CA . ALA B 1 15 ? 3.592 -27.719 -13.469 1 97.88 15 ALA B CA 1
ATOM 3890 C C . ALA B 1 15 ? 3.348 -29.188 -13.82 1 97.88 15 ALA B C 1
ATOM 3892 O O . ALA B 1 15 ? 3.285 -29.547 -14.992 1 97.88 15 ALA B O 1
ATOM 3893 N N . ALA B 1 16 ? 3.17 -29.953 -12.836 1 97.81 16 ALA B N 1
ATOM 3894 C CA . ALA B 1 16 ? 2.906 -31.375 -13.023 1 97.81 16 ALA B CA 1
ATOM 3895 C C . ALA B 1 16 ? 1.711 -31.594 -13.945 1 97.81 16 ALA B C 1
ATOM 3897 O O . ALA B 1 16 ? 1.781 -32.406 -14.883 1 97.81 16 ALA B O 1
ATOM 3898 N N . ASN B 1 17 ? 0.676 -30.875 -13.758 1 94.88 17 ASN B N 1
ATOM 3899 C CA . ASN B 1 17 ? -0.582 -31.109 -14.461 1 94.88 17 ASN B CA 1
ATOM 3900 C C . ASN B 1 17 ? -0.498 -30.672 -15.922 1 94.88 17 ASN B C 1
ATOM 3902 O O . ASN B 1 17 ? -1.372 -31.016 -16.719 1 94.88 17 ASN B O 1
ATOM 3906 N N . GLN B 1 18 ? 0.528 -29.953 -16.312 1 97.25 18 GLN B N 1
ATOM 3907 C CA . GLN B 1 18 ? 0.659 -29.453 -17.672 1 97.25 18 GLN B CA 1
ATOM 3908 C C . GLN B 1 18 ? 1.804 -30.156 -18.406 1 97.25 18 GLN B C 1
ATOM 3910 O O . GLN B 1 18 ? 1.987 -29.969 -19.609 1 97.25 18 GLN B O 1
ATOM 3915 N N . SER B 1 19 ? 2.59 -31.047 -17.672 1 98.31 19 SER B N 1
ATOM 3916 C CA . SER B 1 19 ? 3.826 -31.516 -18.297 1 98.31 19 SER B CA 1
ATOM 3917 C C . SER B 1 19 ? 4.004 -33.031 -18.078 1 98.31 19 SER B C 1
ATOM 3919 O O . SER B 1 19 ? 4.445 -33.719 -18.984 1 98.31 19 SER B O 1
ATOM 3921 N N . GLU B 1 20 ? 3.594 -33.594 -16.969 1 98.31 20 GLU B N 1
ATOM 3922 C CA . GLU B 1 20 ? 4.016 -34.938 -16.547 1 98.31 20 GLU B CA 1
ATOM 3923 C C . GLU B 1 20 ? 3.348 -36 -17.406 1 98.31 20 GLU B C 1
ATOM 3925 O O . GLU B 1 20 ? 4 -36.969 -17.828 1 98.31 20 GLU B O 1
ATOM 3930 N N . GLY B 1 21 ? 2.062 -35.75 -17.625 1 97.94 21 GLY B N 1
ATOM 3931 C CA . GLY B 1 21 ? 1.327 -36.875 -18.203 1 97.94 21 GLY B CA 1
ATOM 3932 C C . GLY B 1 21 ? 1.224 -38.062 -17.266 1 97.94 21 GLY B C 1
ATOM 3933 O O . GLY B 1 21 ? 1.011 -37.906 -16.062 1 97.94 21 GLY B O 1
ATOM 3934 N N . ALA B 1 22 ? 1.154 -39.312 -17.859 1 98.12 22 ALA B N 1
ATOM 3935 C CA . ALA B 1 22 ? 1.023 -40.5 -17.047 1 98.12 22 ALA B CA 1
ATOM 3936 C C . ALA B 1 22 ? -0.112 -40.344 -16.031 1 98.12 22 ALA B C 1
ATOM 3938 O O . ALA B 1 22 ? 0.076 -40.594 -14.836 1 98.12 22 ALA B O 1
ATOM 3939 N N . TYR B 1 23 ? -1.304 -40 -16.5 1 96.56 23 TYR B N 1
ATOM 3940 C CA . TYR B 1 23 ? -2.355 -39.5 -15.625 1 96.56 23 TYR B CA 1
ATOM 3941 C C . TYR B 1 23 ? -2.936 -40.594 -14.75 1 96.56 23 TYR B C 1
ATOM 3943 O O . TYR B 1 23 ? -3.602 -40.312 -13.75 1 96.56 23 TYR B O 1
ATOM 3951 N N . LEU B 1 24 ? -2.621 -41.906 -15.047 1 96.94 24 LEU B N 1
ATOM 3952 C CA . LEU B 1 24 ? -3.059 -43 -14.188 1 96.94 24 LEU B CA 1
ATOM 3953 C C . LEU B 1 24 ? -1.925 -44 -13.953 1 96.94 24 LEU B C 1
ATOM 3955 O O . LEU B 1 24 ? -2.168 -45.156 -13.586 1 96.94 24 LEU B O 1
ATOM 3959 N N . GLU B 1 25 ? -0.735 -43.594 -14.219 1 98.12 25 GLU B N 1
ATOM 3960 C CA . GLU B 1 25 ? 0.41 -44.5 -14.031 1 98.12 25 GLU B CA 1
ATOM 3961 C C . GLU B 1 25 ? 1.003 -44.344 -12.633 1 98.12 25 GLU B C 1
ATOM 3963 O O . GLU B 1 25 ? 0.831 -43.281 -11.992 1 98.12 25 GLU B O 1
ATOM 3968 N N . GLY B 1 26 ? 1.639 -45.375 -12.164 1 97.56 26 GLY B N 1
ATOM 3969 C CA . GLY B 1 26 ? 2.336 -45.312 -10.891 1 97.56 26 GLY B CA 1
ATOM 3970 C C . GLY B 1 26 ? 1.4 -45.188 -9.695 1 97.56 26 GLY B C 1
ATOM 3971 O O . GLY B 1 26 ? 1.739 -44.562 -8.703 1 97.56 26 GLY B O 1
ATOM 3972 N N . GLY B 1 27 ? 0.165 -45.531 -9.867 1 97.75 27 GLY B N 1
ATOM 3973 C CA . GLY B 1 27 ? -0.795 -45.5 -8.773 1 97.75 27 GLY B CA 1
ATOM 3974 C C . GLY B 1 27 ? -1.496 -44.156 -8.648 1 97.75 27 GLY B C 1
ATOM 3975 O O . GLY B 1 27 ? -2.264 -43.938 -7.707 1 97.75 27 GLY B O 1
ATOM 3976 N N . LYS B 1 28 ? -1.229 -43.312 -9.586 1 98.19 28 LYS B N 1
ATOM 3977 C CA . LYS B 1 28 ? -1.831 -41.969 -9.531 1 98.19 28 LYS B CA 1
ATOM 3978 C C . LYS B 1 28 ? -3.348 -42.062 -9.688 1 98.19 28 LYS B C 1
ATOM 3980 O O . LYS B 1 28 ? -3.855 -42.812 -10.508 1 98.19 28 LYS B O 1
ATOM 3985 N N . GLY B 1 29 ? -4.086 -41.25 -8.875 1 97.56 29 GLY B N 1
ATOM 3986 C CA . GLY B 1 29 ? -5.52 -41.094 -9.062 1 97.56 29 GLY B CA 1
ATOM 3987 C C . GLY B 1 29 ? -5.875 -39.938 -9.969 1 97.56 29 GLY B C 1
ATOM 3988 O O . GLY B 1 29 ? -5.004 -39.156 -10.375 1 97.56 29 GLY B O 1
ATOM 3989 N N . LEU B 1 30 ? -7.148 -39.875 -10.258 1 96.31 30 LEU B N 1
ATOM 3990 C CA . LEU B 1 30 ? -7.66 -38.781 -11.086 1 96.31 30 LEU B CA 1
ATOM 3991 C C . LEU B 1 30 ? -7.676 -37.469 -10.305 1 96.31 30 LEU B C 1
ATOM 3993 O O . LEU B 1 30 ? -7.977 -37.438 -9.109 1 96.31 30 LEU B O 1
ATOM 3997 N N . THR B 1 31 ? -7.406 -36.406 -11 1 95.94 31 THR B N 1
ATOM 3998 C CA . THR B 1 31 ? -7.52 -35.062 -10.414 1 95.94 31 THR B CA 1
ATOM 3999 C C . THR B 1 31 ? -8.43 -34.188 -11.25 1 95.94 31 THR B C 1
ATOM 4001 O O . THR B 1 31 ? -8.852 -34.562 -12.344 1 95.94 31 THR B O 1
ATOM 4004 N N . THR B 1 32 ? -8.719 -32.969 -10.789 1 95 32 THR B N 1
ATOM 4005 C CA . THR B 1 32 ? -9.602 -32.031 -11.469 1 95 32 THR B CA 1
ATOM 4006 C C . THR B 1 32 ? -9.062 -31.672 -12.852 1 95 32 THR B C 1
ATOM 4008 O O . THR B 1 32 ? -9.82 -31.609 -13.82 1 95 32 THR B O 1
ATOM 4011 N N . VAL B 1 33 ? -7.793 -31.484 -13.023 1 93.94 33 VAL B N 1
ATOM 4012 C CA . VAL B 1 33 ? -7.211 -31.062 -14.289 1 93.94 33 VAL B CA 1
ATOM 4013 C C . VAL B 1 33 ? -7.348 -32.188 -15.32 1 93.94 33 VAL B C 1
ATOM 4015 O O . VAL B 1 33 ? -7.527 -31.922 -16.516 1 93.94 33 VAL B O 1
ATOM 4018 N N . ASP B 1 34 ? -7.344 -33.438 -14.867 1 95.12 34 ASP B N 1
ATOM 4019 C CA . ASP B 1 34 ? -7.484 -34.594 -15.766 1 95.12 34 ASP B CA 1
ATOM 4020 C C . ASP B 1 34 ? -8.875 -34.625 -16.391 1 95.12 34 ASP B C 1
ATOM 4022 O O . ASP B 1 34 ? -9.102 -35.344 -17.375 1 95.12 34 ASP B O 1
ATOM 4026 N N . THR B 1 35 ? -9.742 -33.875 -15.852 1 94.94 35 THR B N 1
ATOM 4027 C CA . THR B 1 35 ? -11.109 -33.875 -16.359 1 94.94 35 THR B CA 1
ATOM 4028 C C . THR B 1 35 ? -11.375 -32.656 -17.25 1 94.94 35 THR B C 1
ATOM 4030 O O . THR B 1 35 ? -12.5 -32.469 -17.703 1 94.94 35 THR B O 1
ATOM 4033 N N . LEU B 1 36 ? -10.414 -31.828 -17.5 1 95.12 36 LEU B N 1
ATOM 4034 C CA . LEU B 1 36 ? -10.562 -30.672 -18.375 1 95.12 36 LEU B CA 1
ATOM 4035 C C . LEU B 1 36 ? -10.273 -31.031 -19.828 1 95.12 36 LEU B C 1
ATOM 4037 O O . LEU B 1 36 ? -9.133 -31.344 -20.188 1 95.12 36 LEU B O 1
ATOM 4041 N N . PRO B 1 37 ? -11.242 -31.016 -20.641 1 95.12 37 PRO B N 1
ATOM 4042 C CA . PRO B 1 37 ? -11.016 -31.359 -22.047 1 95.12 37 PRO B CA 1
ATOM 4043 C C . PRO B 1 37 ? -10.438 -30.203 -22.859 1 95.12 37 PRO B C 1
ATOM 4045 O O . PRO B 1 37 ? -10.422 -29.062 -22.375 1 95.12 37 PRO B O 1
ATOM 4048 N N . HIS B 1 38 ? -9.922 -30.531 -23.953 1 94.56 38 HIS B N 1
ATOM 4049 C CA . HIS B 1 38 ? -9.664 -29.5 -24.953 1 94.56 38 HIS B CA 1
ATOM 4050 C C . HIS B 1 38 ? -10.953 -29.062 -25.641 1 94.56 38 HIS B C 1
ATOM 4052 O O . HIS B 1 38 ? -11.938 -29.797 -25.656 1 94.56 38 HIS B O 1
ATOM 4058 N N . GLY B 1 39 ? -10.984 -27.75 -26.109 1 90.19 39 GLY B N 1
ATOM 4059 C CA . GLY B 1 39 ? -12.125 -27.312 -26.906 1 90.19 39 GLY B CA 1
ATOM 4060 C C . GLY B 1 39 ? -13.102 -26.453 -26.125 1 90.19 39 GLY B C 1
ATOM 4061 O O . GLY B 1 39 ? -12.742 -25.859 -25.109 1 90.19 39 GLY B O 1
ATOM 4062 N N . ALA B 1 40 ? -14.312 -26.375 -26.578 1 89.06 40 ALA B N 1
ATOM 4063 C CA . ALA B 1 40 ? -15.297 -25.391 -26.156 1 89.06 40 ALA B CA 1
ATOM 4064 C C . ALA B 1 40 ? -15.789 -25.656 -24.734 1 89.06 40 ALA B C 1
ATOM 4066 O O . ALA B 1 40 ? -16.203 -24.75 -24.031 1 89.06 40 ALA B O 1
ATOM 4067 N N . HIS B 1 41 ? -15.672 -26.875 -24.297 1 91.25 41 HIS B N 1
ATOM 4068 C CA . HIS B 1 41 ? -16.234 -27.234 -23 1 91.25 41 HIS B CA 1
ATOM 4069 C C . HIS B 1 41 ? -15.242 -26.938 -21.875 1 91.25 41 HIS B C 1
ATOM 4071 O O . HIS B 1 41 ? -15.609 -26.953 -20.703 1 91.25 41 HIS B O 1
ATOM 4077 N N . ARG B 1 42 ? -14.062 -26.688 -22.156 1 93.06 42 ARG B N 1
ATOM 4078 C CA . ARG B 1 42 ? -13.016 -26.531 -21.156 1 93.06 42 ARG B CA 1
ATOM 4079 C C . ARG B 1 42 ? -13.359 -25.422 -20.156 1 93.06 42 ARG B C 1
ATOM 4081 O O . ARG B 1 42 ? -13.352 -25.641 -18.953 1 93.06 42 ARG B O 1
ATOM 4088 N N . LEU B 1 43 ? -13.766 -24.25 -20.656 1 89.88 43 LEU B N 1
ATOM 4089 C CA . LEU B 1 43 ? -13.977 -23.094 -19.797 1 89.88 43 LEU B CA 1
ATOM 4090 C C . LEU B 1 43 ? -15.18 -23.312 -18.875 1 89.88 43 LEU B C 1
ATOM 4092 O O . LEU B 1 43 ? -15.086 -23.109 -17.672 1 89.88 43 LEU B O 1
ATOM 4096 N N . PRO B 1 44 ? -16.281 -23.797 -19.391 1 89.75 44 PRO B N 1
ATOM 4097 C CA . PRO B 1 44 ? -17.406 -24.062 -18.5 1 89.75 44 PRO B CA 1
ATOM 4098 C C . PRO B 1 44 ? -17.062 -25.062 -17.406 1 89.75 44 PRO B C 1
ATOM 4100 O O . PRO B 1 44 ? -17.531 -24.922 -16.266 1 89.75 44 PRO B O 1
ATOM 4103 N N . VAL B 1 45 ? -16.25 -26.031 -17.719 1 90.94 45 VAL B N 1
ATOM 4104 C CA . VAL B 1 45 ? -15.844 -27 -16.719 1 90.94 45 VAL B CA 1
ATOM 4105 C C . VAL B 1 45 ? -14.93 -26.328 -15.688 1 90.94 45 VAL B C 1
ATOM 4107 O O . VAL B 1 45 ? -15.133 -26.469 -14.477 1 90.94 45 VAL B O 1
ATOM 4110 N N . LYS B 1 46 ? -14.031 -25.516 -16.125 1 91.69 46 LYS B N 1
ATOM 4111 C CA . LYS B 1 46 ? -13.078 -24.812 -15.266 1 91.69 46 LYS B CA 1
ATOM 4112 C C . LYS B 1 46 ? -13.805 -23.891 -14.289 1 91.69 46 LYS B C 1
ATOM 4114 O O . LYS B 1 46 ? -13.352 -23.688 -13.156 1 91.69 46 LYS B O 1
ATOM 4119 N N . LEU B 1 47 ? -14.961 -23.375 -14.711 1 89 47 LEU B N 1
ATOM 4120 C CA . LEU B 1 47 ? -15.711 -22.406 -13.906 1 89 47 LEU B CA 1
ATOM 4121 C C . LEU B 1 47 ? -16.672 -23.125 -12.961 1 89 47 LEU B C 1
ATOM 4123 O O . LEU B 1 47 ? -17.359 -22.469 -12.172 1 89 47 LEU B O 1
ATOM 4127 N N . GLY B 1 48 ? -16.75 -24.453 -13.047 1 87.19 48 GLY B N 1
ATOM 4128 C CA . GLY B 1 48 ? -17.625 -25.219 -12.195 1 87.19 48 GLY B CA 1
ATOM 4129 C C . GLY B 1 48 ? -19.078 -25.219 -12.664 1 87.19 48 GLY B C 1
ATOM 4130 O O . GLY B 1 48 ? -19.984 -25.547 -11.898 1 87.19 48 GLY B O 1
ATOM 4131 N N . LEU B 1 49 ? -19.297 -24.75 -13.859 1 86.81 49 LEU B N 1
ATOM 4132 C CA . LEU B 1 49 ? -20.641 -24.609 -14.398 1 86.81 49 LEU B CA 1
ATOM 4133 C C . LEU B 1 49 ? -21.094 -25.906 -15.062 1 86.81 49 LEU B C 1
ATOM 4135 O O . LEU B 1 49 ? -22.297 -26.203 -15.117 1 86.81 49 LEU B O 1
ATOM 4139 N N . GLU B 1 50 ? -20.203 -26.625 -15.625 1 87.5 50 GLU B N 1
ATOM 4140 C CA . GLU B 1 50 ? -20.469 -27.953 -16.156 1 87.5 50 GLU B CA 1
ATOM 4141 C C . GLU B 1 50 ? -19.797 -29.031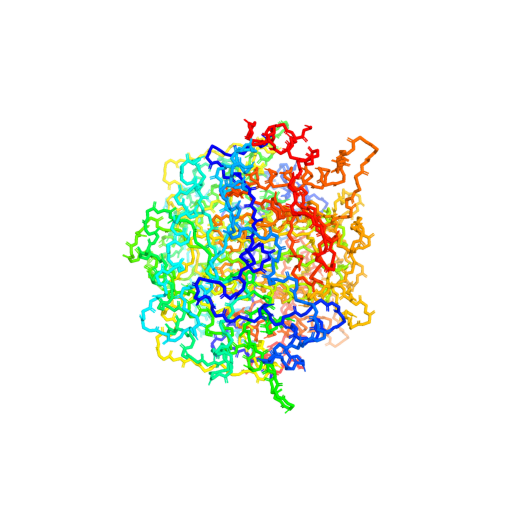 -15.312 1 87.5 50 GLU B C 1
ATOM 4143 O O . GLU B 1 50 ? -18.562 -29.109 -15.258 1 87.5 50 GLU B O 1
ATOM 4148 N N . LYS B 1 51 ? -20.688 -29.781 -14.695 1 87.38 51 LYS B N 1
ATOM 4149 C CA . LYS B 1 51 ? -20.141 -30.844 -13.852 1 87.38 51 LYS B CA 1
ATOM 4150 C C . LYS B 1 51 ? -19.5 -31.938 -14.695 1 87.38 51 LYS B C 1
ATOM 4152 O O . LYS B 1 51 ? -20.109 -32.406 -15.656 1 87.38 51 LYS B O 1
ATOM 4157 N N . ARG B 1 52 ? -18.203 -32.188 -14.352 1 82.31 52 ARG B N 1
ATOM 4158 C CA . ARG B 1 52 ? -17.438 -33.219 -15.023 1 82.31 52 ARG B CA 1
ATOM 4159 C C . ARG B 1 52 ? -16.781 -34.156 -14.016 1 82.31 52 ARG B C 1
ATOM 4161 O O . ARG B 1 52 ? -15.617 -34 -13.664 1 82.31 52 ARG B O 1
ATOM 4168 N N . PHE B 1 53 ? -17.516 -35.219 -13.656 1 85.44 53 PHE B N 1
ATOM 4169 C CA . PHE B 1 53 ? -16.969 -36.125 -12.648 1 85.44 53 PHE B CA 1
ATOM 4170 C C . PHE B 1 53 ? -16.438 -37.375 -13.297 1 85.44 53 PHE B C 1
ATOM 4172 O O . PHE B 1 53 ? -15.672 -38.125 -12.68 1 85.44 53 PHE B O 1
ATOM 4179 N N . THR B 1 54 ? -16.859 -37.531 -14.555 1 88.12 54 THR B N 1
ATOM 4180 C CA . THR B 1 54 ? -16.359 -38.688 -15.297 1 88.12 54 THR B CA 1
ATOM 4181 C C . THR B 1 54 ? -15.797 -38.25 -16.656 1 88.12 54 THR B C 1
ATOM 4183 O O . THR B 1 54 ? -16.266 -37.281 -17.234 1 88.12 54 THR B O 1
ATOM 4186 N N . LEU B 1 55 ? -14.82 -39 -17.062 1 94.31 55 LEU B N 1
ATOM 4187 C CA . LEU B 1 55 ? -14.219 -38.75 -18.375 1 94.31 55 LEU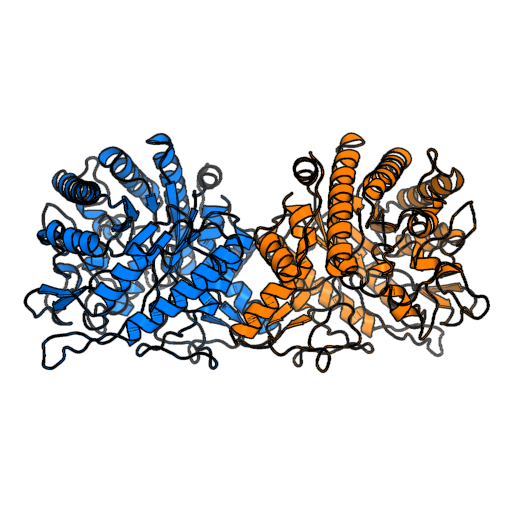 B CA 1
ATOM 4188 C C . LEU B 1 55 ? -15.164 -39.188 -19.484 1 94.31 55 LEU B C 1
ATOM 4190 O O . LEU B 1 55 ? -15.859 -40.188 -19.359 1 94.31 55 LEU B O 1
ATOM 4194 N N . ARG B 1 56 ? -15.109 -38.438 -20.484 1 93.31 56 ARG B N 1
ATOM 4195 C CA . ARG B 1 56 ? -15.883 -38.781 -21.672 1 93.31 56 ARG B CA 1
ATOM 4196 C C . ARG B 1 56 ? -14.992 -39.375 -22.75 1 93.31 56 ARG B C 1
ATOM 4198 O O . ARG B 1 56 ? -13.883 -38.875 -22.984 1 93.31 56 ARG B O 1
ATOM 4205 N N . GLY B 1 57 ? -15.531 -40.344 -23.453 1 92.19 57 GLY B N 1
ATOM 4206 C CA . GLY B 1 57 ? -14.766 -41.031 -24.469 1 92.19 57 GLY B CA 1
ATOM 4207 C C . GLY B 1 57 ? -14.594 -40.25 -25.734 1 92.19 57 GLY B C 1
ATOM 4208 O O . GLY B 1 57 ? -13.688 -40.5 -26.531 1 92.19 57 GLY B O 1
ATOM 4209 N N . ASP B 1 58 ? -15.453 -39.219 -25.984 1 92.75 58 ASP B N 1
ATOM 4210 C CA . ASP B 1 58 ? -15.438 -38.438 -27.219 1 92.75 58 ASP B CA 1
ATOM 4211 C C . ASP B 1 58 ? -14.641 -37.156 -27.062 1 92.75 58 ASP B C 1
ATOM 4213 O O . ASP B 1 58 ? -14.727 -36.25 -27.891 1 92.75 58 ASP B O 1
ATOM 4217 N N . GLU B 1 59 ? -13.914 -37.031 -25.938 1 93.75 59 GLU B N 1
ATOM 4218 C CA . GLU B 1 59 ? -13.156 -35.812 -25.672 1 93.75 59 GLU B CA 1
ATOM 4219 C C . GLU B 1 59 ? -11.664 -36.094 -25.562 1 93.75 59 GLU B C 1
ATOM 4221 O O . GLU B 1 59 ? -11.273 -37.219 -25.203 1 93.75 59 GLU B O 1
ATOM 4226 N N . PHE B 1 60 ? -10.906 -35.125 -25.969 1 95.88 60 PHE B N 1
ATOM 4227 C CA . PHE B 1 60 ? -9.453 -35.156 -25.797 1 95.88 60 PHE B CA 1
ATOM 4228 C C . PHE B 1 60 ? -9.031 -34.406 -24.547 1 95.88 60 PHE B C 1
ATOM 4230 O O . PHE B 1 60 ? -9.453 -33.281 -24.328 1 95.88 60 PHE B O 1
ATOM 4237 N N . TYR B 1 61 ? -8.258 -35.062 -23.734 1 96.56 61 TYR B N 1
ATOM 4238 C CA . TYR B 1 61 ? -7.762 -34.469 -22.5 1 96.56 61 TYR B CA 1
ATOM 4239 C C . TYR B 1 61 ? -6.262 -34.219 -22.594 1 96.56 61 TYR B C 1
ATOM 4241 O O . TYR B 1 61 ? -5.457 -35.125 -22.375 1 96.56 61 TYR B O 1
ATOM 4249 N N . PRO B 1 62 ? -5.836 -33 -22.766 1 96.69 62 PRO B N 1
ATOM 4250 C CA . PRO B 1 62 ? -4.434 -32.656 -23.047 1 96.69 62 PRO B CA 1
ATOM 4251 C C . PRO B 1 62 ? -3.494 -33.094 -21.922 1 96.69 62 PRO B C 1
ATOM 4253 O O . PRO B 1 62 ? -2.344 -33.469 -22.172 1 96.69 62 PRO B O 1
ATOM 4256 N N . SER B 1 63 ? -3.912 -33.125 -20.703 1 96.19 63 SER B N 1
ATOM 4257 C CA . SER B 1 63 ? -3.061 -33.375 -19.531 1 96.19 63 SER B CA 1
ATOM 4258 C C . SER B 1 63 ? -2.689 -34.844 -19.422 1 96.19 63 SER B C 1
ATOM 4260 O O . SER B 1 63 ? -1.779 -35.219 -18.672 1 96.19 63 SER B O 1
ATOM 4262 N N . HIS B 1 64 ? -3.404 -35.75 -20.062 1 97.44 64 HIS B N 1
ATOM 4263 C CA . HIS B 1 64 ? -3.238 -37.188 -19.875 1 97.44 64 HIS B CA 1
ATOM 4264 C C . HIS B 1 64 ? -1.846 -37.625 -20.297 1 97.44 64 HIS B C 1
ATOM 4266 O O . HIS B 1 64 ? -1.235 -38.469 -19.656 1 97.44 64 HIS B O 1
ATOM 4272 N N . GLN B 1 65 ? -1.442 -37 -21.375 1 97.62 65 GLN B N 1
ATOM 4273 C CA . GLN B 1 65 ? -0.091 -37.312 -21.844 1 97.62 65 GLN B CA 1
ATOM 4274 C C . GLN B 1 65 ? 0.828 -36.094 -21.656 1 97.62 65 GLN B C 1
ATOM 4276 O O . GLN B 1 65 ? 2.023 -36.25 -21.391 1 97.62 65 GLN B O 1
ATOM 4281 N N . ALA B 1 66 ? 0.186 -34.938 -21.812 1 97.94 66 ALA B N 1
ATOM 4282 C CA . ALA B 1 66 ? 0.925 -33.656 -21.781 1 97.94 66 ALA B CA 1
ATOM 4283 C C . ALA B 1 66 ? 2.176 -33.75 -22.656 1 97.94 66 ALA B C 1
ATOM 4285 O O . ALA B 1 66 ? 2.096 -34.062 -23.844 1 97.94 66 ALA B O 1
ATOM 4286 N N . ILE B 1 67 ? 3.314 -33.562 -22.047 1 98.44 67 ILE B N 1
ATOM 4287 C CA . ILE B 1 67 ? 4.516 -33.625 -22.875 1 98.44 67 ILE B CA 1
ATOM 4288 C C . ILE B 1 67 ? 5.387 -34.812 -22.391 1 98.44 67 ILE B C 1
ATOM 4290 O O . ILE B 1 67 ? 6.59 -34.844 -22.656 1 98.44 67 ILE B O 1
ATOM 4294 N N . ASP B 1 68 ? 4.84 -35.656 -21.562 1 98.62 68 ASP B N 1
ATOM 4295 C CA . ASP B 1 68 ? 5.441 -36.875 -21.094 1 98.62 68 ASP B CA 1
ATOM 4296 C C . ASP B 1 68 ? 6.688 -36.625 -20.266 1 98.62 68 ASP B C 1
ATOM 4298 O O . ASP B 1 68 ? 7.672 -37.344 -20.344 1 98.62 68 ASP B O 1
ATOM 4302 N N . PHE B 1 69 ? 6.664 -35.562 -19.531 1 98.69 69 PHE B N 1
ATOM 4303 C CA . PHE B 1 69 ? 7.746 -35.25 -18.609 1 98.69 69 PHE B CA 1
ATOM 4304 C C . PHE B 1 69 ? 7.996 -36.375 -17.625 1 98.69 69 PHE B C 1
ATOM 4306 O O . PHE B 1 69 ? 9.141 -36.625 -17.25 1 98.69 69 PHE B O 1
ATOM 4313 N N . TYR B 1 70 ? 6.973 -37.094 -17.203 1 98.69 70 TYR B N 1
ATOM 4314 C CA . TYR B 1 70 ? 7.051 -38.188 -16.234 1 98.69 70 TYR B CA 1
ATOM 4315 C C . TYR B 1 70 ? 8.102 -39.219 -16.656 1 98.69 70 TYR B C 1
ATOM 4317 O O . TYR B 1 70 ? 8.891 -39.656 -15.828 1 98.69 70 TYR B O 1
ATOM 4325 N N . HIS B 1 71 ? 8.188 -39.531 -17.891 1 98.5 71 HIS B N 1
ATOM 4326 C CA . HIS B 1 71 ? 9.102 -40.562 -18.375 1 98.5 71 HIS B CA 1
ATOM 4327 C C . HIS B 1 71 ? 10.406 -39.938 -18.891 1 98.5 71 HIS B C 1
ATOM 4329 O O . HIS B 1 71 ? 11.359 -40.656 -19.172 1 98.5 71 HIS B O 1
ATOM 4335 N N . ARG B 1 72 ? 10.414 -38.625 -18.969 1 98.44 72 ARG B N 1
ATOM 4336 C CA . ARG B 1 72 ? 11.531 -38 -19.672 1 98.44 72 ARG B CA 1
ATOM 4337 C C . ARG B 1 72 ? 12.195 -36.938 -18.781 1 98.44 72 ARG B C 1
ATOM 4339 O O . ARG B 1 72 ? 13 -36.125 -19.281 1 98.44 72 ARG B O 1
ATOM 4346 N N . TYR B 1 73 ? 11.891 -36.844 -17.531 1 98.5 73 TYR B N 1
ATOM 4347 C CA . TYR B 1 73 ? 12.305 -35.75 -16.656 1 98.5 73 TYR B CA 1
ATOM 4348 C C . TYR B 1 73 ? 13.828 -35.656 -16.578 1 98.5 73 TYR B C 1
ATOM 4350 O O . TYR B 1 73 ? 14.383 -34.562 -16.406 1 98.5 73 TYR B O 1
ATOM 4358 N N . LYS B 1 74 ? 14.547 -36.781 -16.641 1 98.56 74 LYS B N 1
ATOM 4359 C CA . LYS B 1 74 ? 16 -36.719 -16.562 1 98.56 74 LYS B CA 1
ATOM 4360 C C . LYS B 1 74 ? 16.594 -35.969 -17.734 1 98.56 74 LYS B C 1
ATOM 4362 O O . LYS B 1 74 ? 17.484 -35.125 -17.562 1 98.56 74 LYS B O 1
ATOM 4367 N N . GLU B 1 75 ? 16.047 -36.25 -18.922 1 98.25 75 GLU B N 1
ATOM 4368 C CA . GLU B 1 75 ? 16.5 -35.531 -20.125 1 98.25 75 GLU B CA 1
ATOM 4369 C C . GLU B 1 75 ? 16.094 -34.062 -20.078 1 98.25 75 GLU B C 1
ATOM 4371 O O . GLU B 1 75 ? 16.875 -33.188 -20.469 1 98.25 75 GLU B O 1
ATOM 4376 N N . ASP B 1 76 ? 14.914 -33.875 -19.672 1 98.62 76 ASP B N 1
ATOM 4377 C CA . ASP B 1 76 ? 14.43 -32.5 -19.578 1 98.62 76 ASP B CA 1
ATOM 4378 C C . ASP B 1 76 ? 15.242 -31.688 -18.578 1 98.62 76 ASP B C 1
ATOM 4380 O O . ASP B 1 76 ? 15.609 -30.531 -18.844 1 98.62 76 ASP B O 1
ATOM 4384 N N . ILE B 1 77 ? 15.57 -32.25 -17.391 1 98.62 77 ILE B N 1
ATOM 4385 C CA . ILE B 1 77 ? 16.359 -31.578 -16.359 1 98.62 77 ILE B CA 1
ATOM 4386 C C . ILE B 1 77 ? 17.766 -31.312 -16.891 1 98.62 77 ILE B C 1
ATOM 4388 O O . ILE B 1 77 ? 18.359 -30.266 -16.594 1 98.62 77 ILE B O 1
ATOM 4392 N N . ALA B 1 78 ? 18.281 -32.219 -17.688 1 98.62 78 ALA B N 1
ATOM 4393 C CA . ALA B 1 78 ? 19.578 -32.031 -18.312 1 98.62 78 ALA B CA 1
ATOM 4394 C C . ALA B 1 78 ? 19.578 -30.781 -19.203 1 98.62 78 ALA B C 1
ATOM 4396 O O . ALA B 1 78 ? 20.562 -30.047 -19.266 1 98.62 78 ALA B O 1
ATOM 4397 N N . LEU B 1 79 ? 18.453 -30.562 -19.922 1 98.69 79 LEU B N 1
ATOM 4398 C CA . LEU B 1 79 ? 18.312 -29.359 -20.734 1 98.69 79 LEU B CA 1
ATOM 4399 C C . LEU B 1 79 ? 18.281 -28.109 -19.875 1 98.69 79 LEU B C 1
ATOM 4401 O O . LEU B 1 79 ? 18.875 -27.078 -20.234 1 98.69 79 LEU B O 1
ATOM 4405 N N . MET B 1 80 ? 17.609 -28.188 -18.719 1 98.62 80 MET B N 1
ATOM 4406 C CA . MET B 1 80 ? 17.578 -27.078 -17.781 1 98.62 80 MET B CA 1
ATOM 4407 C C . MET B 1 80 ? 18.984 -26.766 -17.266 1 98.62 80 MET B C 1
ATOM 4409 O O . MET B 1 80 ? 19.375 -25.609 -17.156 1 98.62 80 MET B O 1
ATOM 4413 N N . ALA B 1 81 ? 19.656 -27.844 -16.938 1 98.69 81 ALA B N 1
ATOM 4414 C CA . ALA B 1 81 ? 21.031 -27.703 -16.469 1 98.69 81 ALA B CA 1
ATOM 4415 C C . ALA B 1 81 ? 21.922 -27.062 -17.531 1 98.69 81 ALA B C 1
ATOM 4417 O O . ALA B 1 81 ? 22.781 -26.234 -17.219 1 98.69 81 ALA B O 1
ATOM 4418 N N . GLU B 1 82 ? 21.719 -27.5 -18.766 1 98.56 82 GLU B N 1
ATOM 4419 C CA . GLU B 1 82 ? 22.484 -26.938 -19.875 1 98.56 82 GLU B CA 1
ATOM 4420 C C . GLU B 1 82 ? 22.281 -25.438 -20 1 98.56 82 GLU B C 1
ATOM 4422 O O . GLU B 1 82 ? 23.203 -24.703 -20.328 1 98.56 82 GLU B O 1
ATOM 4427 N N . MET B 1 83 ? 21.078 -24.922 -19.703 1 98.38 83 MET B N 1
ATOM 4428 C CA . MET B 1 83 ? 20.766 -23.5 -19.75 1 98.38 83 MET B CA 1
ATOM 4429 C C . MET B 1 83 ? 21.375 -22.766 -18.562 1 98.38 83 MET B C 1
ATOM 4431 O O . MET B 1 83 ? 21.469 -21.547 -18.562 1 98.38 83 MET B O 1
ATOM 4435 N N . GLY B 1 84 ? 21.734 -23.531 -17.469 1 98.44 84 GLY B N 1
ATOM 4436 C CA . GLY B 1 84 ? 22.391 -22.922 -16.328 1 98.44 84 GLY B CA 1
ATOM 4437 C C . GLY B 1 84 ? 21.438 -22.641 -15.18 1 98.44 84 GLY B C 1
ATOM 4438 O O . GLY B 1 84 ? 21.719 -21.812 -14.312 1 98.44 84 GLY B O 1
ATOM 4439 N N . PHE B 1 85 ? 20.344 -23.344 -15.086 1 98.75 85 PHE B N 1
ATOM 4440 C CA . PHE B 1 85 ? 19.344 -23.125 -14.039 1 98.75 85 PHE B CA 1
ATOM 4441 C C . PHE B 1 85 ? 19.969 -23.297 -12.656 1 98.75 85 PHE B C 1
ATOM 4443 O O . PHE B 1 85 ? 20.719 -24.25 -12.422 1 98.75 85 PHE B O 1
ATOM 4450 N N . SER B 1 86 ? 19.734 -22.359 -11.812 1 98.62 86 SER B N 1
ATOM 4451 C CA . SER B 1 86 ? 20.047 -22.547 -10.398 1 98.62 86 SER B CA 1
ATOM 4452 C C . SER B 1 86 ? 18.797 -22.891 -9.594 1 98.62 86 SER B C 1
ATOM 4454 O O . SER B 1 86 ? 18.891 -23.328 -8.445 1 98.62 86 SER B O 1
ATOM 4456 N N . VAL B 1 87 ? 17.625 -22.688 -10.203 1 98.88 87 VAL B N 1
ATOM 4457 C CA . VAL B 1 87 ? 16.359 -23.047 -9.578 1 98.88 87 VAL B CA 1
ATOM 4458 C C . VAL B 1 87 ? 15.422 -23.625 -10.633 1 98.88 87 VAL B C 1
ATOM 4460 O O . VAL B 1 87 ? 15.461 -23.234 -11.797 1 98.88 87 VAL B O 1
ATOM 4463 N N . PHE B 1 88 ? 14.656 -24.594 -10.297 1 98.81 88 PHE B N 1
ATOM 4464 C CA . PHE B 1 88 ? 13.641 -25.219 -11.133 1 98.81 88 PHE B CA 1
ATOM 4465 C C . PHE B 1 88 ? 12.312 -25.312 -10.391 1 98.81 88 PHE B C 1
ATOM 4467 O O . PHE B 1 88 ? 12.203 -26.031 -9.398 1 98.81 88 PHE B O 1
ATOM 4474 N N . ARG B 1 89 ? 11.312 -24.531 -10.859 1 98.88 89 ARG B N 1
ATOM 4475 C CA . ARG B 1 89 ? 10 -24.594 -10.219 1 98.88 89 ARG B CA 1
ATOM 4476 C C . ARG B 1 89 ? 9.133 -25.688 -10.836 1 98.88 89 ARG B C 1
ATOM 4478 O O . ARG B 1 89 ? 8.953 -25.719 -12.055 1 98.88 89 ARG B O 1
ATOM 4485 N N . THR B 1 90 ? 8.68 -26.531 -10.055 1 98.69 90 THR B N 1
ATOM 4486 C CA . THR B 1 90 ? 7.738 -27.578 -10.43 1 98.69 90 THR B CA 1
ATOM 4487 C C . THR B 1 90 ? 6.688 -27.781 -9.344 1 98.69 90 THR B C 1
ATOM 4489 O O . THR B 1 90 ? 6.566 -26.953 -8.43 1 98.69 90 THR B O 1
ATOM 4492 N N . SER B 1 91 ? 5.793 -28.734 -9.555 1 98.62 91 SER B N 1
ATOM 4493 C CA . SER B 1 91 ? 4.77 -29.062 -8.562 1 98.62 91 SER B CA 1
ATOM 4494 C C . SER B 1 91 ? 4.652 -30.562 -8.359 1 98.62 91 SER B C 1
ATOM 4496 O O . SER B 1 91 ? 5.188 -31.344 -9.156 1 98.62 91 SER B O 1
ATOM 4498 N N . ILE B 1 92 ? 4.113 -30.891 -7.293 1 98.62 92 ILE B N 1
ATOM 4499 C CA . ILE B 1 92 ? 3.768 -32.281 -7.008 1 98.62 92 ILE B CA 1
ATOM 4500 C C . ILE B 1 92 ? 2.287 -32.5 -7.293 1 98.62 92 ILE B C 1
ATOM 4502 O O . ILE B 1 92 ? 1.437 -31.719 -6.887 1 98.62 92 ILE B O 1
ATOM 4506 N N . ALA B 1 93 ? 2.025 -33.531 -8.086 1 98.19 93 ALA B N 1
ATOM 4507 C CA . ALA B 1 93 ? 0.629 -33.938 -8.242 1 98.19 93 ALA B CA 1
ATOM 4508 C C . ALA B 1 93 ? 0.105 -34.594 -6.973 1 98.19 93 ALA B C 1
ATOM 4510 O O . ALA B 1 93 ? 0.572 -35.688 -6.594 1 98.19 93 ALA B O 1
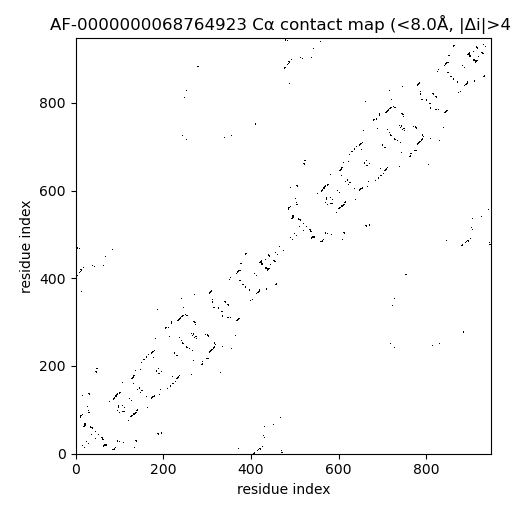ATOM 4511 N N . TRP B 1 94 ? -0.858 -34 -6.332 1 98.31 94 TRP B N 1
ATOM 4512 C CA . TRP B 1 94 ? -1.426 -34.469 -5.082 1 98.31 94 TRP B CA 1
ATOM 4513 C C . TRP B 1 94 ? -1.846 -35.938 -5.215 1 98.31 94 TRP B C 1
ATOM 4515 O O . TRP B 1 94 ? -1.518 -36.781 -4.363 1 98.31 94 TRP B O 1
ATOM 4525 N N . SER B 1 95 ? -2.354 -36.344 -6.332 1 97.75 95 SER B N 1
ATOM 4526 C CA . SER B 1 95 ? -2.943 -37.656 -6.523 1 97.75 95 SER B CA 1
ATOM 4527 C C . SER B 1 95 ? -1.875 -38.688 -6.832 1 97.75 95 SER B C 1
ATOM 4529 O O . SER B 1 95 ? -2.16 -39.906 -6.859 1 97.75 95 SER B O 1
ATOM 4531 N N . ARG B 1 96 ? -0.688 -38.25 -7.125 1 98.31 96 ARG B N 1
ATOM 4532 C CA . ARG B 1 96 ? 0.39 -39.25 -7.262 1 98.31 96 ARG B CA 1
ATOM 4533 C C . ARG B 1 96 ? 0.843 -39.75 -5.898 1 98.31 96 ARG B C 1
ATOM 4535 O O . ARG B 1 96 ? 1.308 -40.875 -5.777 1 98.31 96 ARG B O 1
ATOM 4542 N N . LEU B 1 97 ? 0.706 -38.875 -4.867 1 98.56 97 LEU B N 1
ATOM 4543 C CA . LEU B 1 97 ? 1.088 -39.281 -3.516 1 98.56 97 LEU B CA 1
ATOM 4544 C C . LEU B 1 97 ? -0.099 -39.875 -2.768 1 98.56 97 LEU B C 1
ATOM 4546 O O . LEU B 1 97 ? 0.053 -40.875 -2.039 1 98.56 97 LEU B O 1
ATOM 4550 N N . PHE B 1 98 ? -1.255 -39.25 -2.922 1 98.69 98 PHE B N 1
ATOM 4551 C CA . PHE B 1 98 ? -2.504 -39.719 -2.334 1 98.69 98 PHE B CA 1
ATOM 4552 C C . PHE B 1 98 ? -3.598 -39.812 -3.389 1 98.69 98 PHE B C 1
ATOM 4554 O O . PHE B 1 98 ? -4.379 -38.875 -3.57 1 98.69 98 PHE B O 1
ATOM 4561 N N . PRO B 1 99 ? -3.76 -40.938 -4.043 1 98.44 99 PRO B N 1
ATOM 4562 C CA . PRO B 1 99 ? -4.648 -41.125 -5.195 1 98.44 99 PRO B CA 1
ATOM 4563 C C . PRO B 1 99 ? -6.09 -40.719 -4.898 1 98.44 99 PRO B C 1
ATOM 4565 O O . PRO B 1 99 ? -6.754 -40.156 -5.758 1 98.44 99 PRO B O 1
ATOM 4568 N N . ARG B 1 100 ? -6.504 -41 -3.691 1 98.06 100 ARG B N 1
ATOM 4569 C CA . ARG B 1 100 ? -7.859 -40.625 -3.314 1 98.06 100 ARG B CA 1
ATOM 4570 C C . ARG B 1 100 ? -7.852 -39.375 -2.445 1 98.06 100 ARG B C 1
ATOM 4572 O O . ARG B 1 100 ? -8.891 -38.719 -2.266 1 98.06 100 ARG B O 1
ATOM 4579 N N . GLY B 1 101 ? -6.758 -39 -1.89 1 98.06 101 GLY B N 1
ATOM 4580 C CA . GLY B 1 101 ? -6.594 -37.781 -1.106 1 98.06 101 GLY B CA 1
ATOM 4581 C C . GLY B 1 101 ? -6.836 -37.969 0.377 1 98.06 101 GLY B C 1
ATOM 4582 O O . GLY B 1 101 ? -6.391 -37.188 1.203 1 98.06 101 GLY B O 1
ATOM 4583 N N . ASP B 1 102 ? -7.527 -39.062 0.732 1 98.06 102 ASP B N 1
ATOM 4584 C CA . ASP B 1 102 ? -7.875 -39.25 2.137 1 98.06 102 ASP B CA 1
ATOM 4585 C C . ASP B 1 102 ? -7.215 -40.5 2.701 1 98.06 102 ASP B C 1
ATOM 4587 O O . ASP B 1 102 ? -7.605 -41 3.766 1 98.06 102 ASP B O 1
ATOM 4591 N N . GLU B 1 103 ? -6.25 -41.031 2.004 1 97.81 103 GLU B N 1
ATOM 4592 C CA . GLU B 1 103 ? -5.5 -42.156 2.504 1 97.81 103 GLU B CA 1
ATOM 4593 C C . GLU B 1 103 ? -4.664 -41.781 3.723 1 97.81 103 GLU B C 1
ATOM 4595 O O . GLU B 1 103 ? -4.285 -40.625 3.889 1 97.81 103 GLU B O 1
ATOM 4600 N N . GLN B 1 104 ? -4.285 -42.812 4.469 1 97.31 104 GLN B N 1
ATOM 4601 C CA . GLN B 1 104 ? -3.418 -42.594 5.621 1 97.31 104 GLN B CA 1
ATOM 4602 C C . GLN B 1 104 ? -1.947 -42.688 5.23 1 97.31 104 GLN B C 1
ATOM 4604 O O . GLN B 1 104 ? -1.093 -42.031 5.828 1 97.31 104 GLN B O 1
ATOM 4609 N N . GLN B 1 105 ? -1.72 -43.562 4.281 1 98.25 105 GLN B N 1
ATOM 4610 C CA . GLN B 1 105 ? -0.351 -43.75 3.807 1 98.25 105 GLN B CA 1
ATOM 4611 C C . GLN B 1 105 ? -0.205 -43.281 2.357 1 98.25 105 GLN B C 1
ATOM 4613 O O . GLN B 1 105 ? -1.105 -43.5 1.542 1 98.25 105 GLN B O 1
ATOM 4618 N N . PRO B 1 106 ? 0.907 -42.719 2.062 1 98.62 106 PRO B N 1
ATOM 4619 C CA . PRO B 1 106 ? 1.104 -42.281 0.685 1 98.62 106 PRO B CA 1
ATOM 4620 C C . PRO B 1 106 ? 1.432 -43.406 -0.274 1 98.62 106 PRO B C 1
ATOM 4622 O O . PRO B 1 106 ? 1.873 -44.469 0.16 1 98.62 106 PRO B O 1
ATOM 4625 N N . ASN B 1 107 ? 1.185 -43.188 -1.485 1 98.62 107 ASN B N 1
ATOM 4626 C CA . ASN B 1 107 ? 1.606 -44.094 -2.566 1 98.62 107 ASN B CA 1
ATOM 4627 C C . ASN B 1 107 ? 3.123 -44.094 -2.727 1 98.62 107 ASN B C 1
ATOM 4629 O O . ASN B 1 107 ? 3.715 -43.094 -3.111 1 98.62 107 ASN B O 1
ATOM 4633 N N . PRO B 1 108 ? 3.77 -45.219 -2.477 1 98.44 108 PRO B N 1
ATOM 4634 C CA . PRO B 1 108 ? 5.234 -45.25 -2.51 1 98.44 108 PRO B CA 1
ATOM 4635 C C . PRO B 1 108 ? 5.797 -44.906 -3.887 1 98.44 108 PRO B C 1
ATOM 4637 O O . PRO B 1 108 ? 6.879 -44.312 -3.986 1 98.44 108 PRO B O 1
ATOM 4640 N N . GLN B 1 109 ? 5.098 -45.219 -4.91 1 98.5 109 GLN B N 1
ATOM 4641 C CA . GLN B 1 109 ? 5.582 -44.938 -6.254 1 98.5 109 GLN B CA 1
ATOM 4642 C C . GLN B 1 109 ? 5.598 -43.438 -6.527 1 98.5 109 GLN B C 1
ATOM 4644 O O . GLN B 1 109 ? 6.484 -42.938 -7.223 1 98.5 109 GLN B O 1
ATOM 4649 N N . GLY B 1 110 ? 4.633 -42.812 -5.98 1 98.5 110 GLY B N 1
ATOM 4650 C CA . GLY B 1 110 ? 4.625 -41.344 -6.094 1 98.5 110 GLY B CA 1
ATOM 4651 C C . GLY B 1 110 ? 5.785 -40.688 -5.371 1 98.5 110 GLY B C 1
ATOM 4652 O O . GLY B 1 110 ? 6.445 -39.812 -5.922 1 98.5 110 GLY B O 1
ATOM 4653 N N . ILE B 1 111 ? 6.043 -41.156 -4.18 1 98.81 111 ILE B N 1
ATOM 4654 C CA . ILE B 1 111 ? 7.16 -40.656 -3.396 1 98.81 111 ILE B CA 1
ATOM 4655 C C . ILE B 1 111 ? 8.469 -40.906 -4.145 1 98.81 111 ILE B C 1
ATOM 4657 O O . ILE B 1 111 ? 9.312 -40 -4.246 1 98.81 111 ILE B O 1
ATOM 4661 N N . ALA B 1 112 ? 8.594 -42.062 -4.676 1 98.75 112 ALA B N 1
ATOM 4662 C CA . ALA B 1 112 ? 9.82 -42.469 -5.367 1 98.75 112 ALA B CA 1
ATOM 4663 C C . ALA B 1 112 ? 10.055 -41.594 -6.598 1 98.75 112 ALA B C 1
ATOM 4665 O O . ALA B 1 112 ? 11.188 -41.219 -6.891 1 98.75 112 ALA B O 1
ATOM 4666 N N . PHE B 1 113 ? 9.07 -41.344 -7.301 1 98.62 113 PHE B N 1
ATOM 4667 C CA . PHE B 1 113 ? 9.188 -40.562 -8.516 1 98.62 113 PHE B CA 1
ATOM 4668 C C . PHE B 1 113 ? 9.703 -39.156 -8.195 1 98.62 113 PHE B C 1
ATOM 4670 O O . PHE B 1 113 ? 10.711 -38.719 -8.766 1 98.62 113 PHE B O 1
ATOM 4677 N N . TYR B 1 114 ? 9.055 -38.469 -7.27 1 98.88 114 TYR B N 1
ATOM 4678 C CA . TYR B 1 114 ? 9.445 -37.094 -6.984 1 98.88 114 TYR B CA 1
ATOM 4679 C C . TYR B 1 114 ? 10.797 -37.031 -6.273 1 98.88 114 TYR B C 1
ATOM 4681 O O . TYR B 1 114 ? 11.578 -36.094 -6.473 1 98.88 114 TYR B O 1
ATOM 4689 N N . ARG B 1 115 ? 11.047 -38.031 -5.406 1 98.81 115 ARG B N 1
ATOM 4690 C CA . ARG B 1 115 ? 12.391 -38.094 -4.844 1 98.81 115 ARG B CA 1
ATOM 4691 C C . ARG B 1 115 ? 13.445 -38.156 -5.945 1 98.81 115 ARG B C 1
ATOM 4693 O O . ARG B 1 115 ? 14.445 -37.438 -5.898 1 98.81 115 ARG B O 1
ATOM 4700 N N . SER B 1 116 ? 13.188 -39.062 -6.906 1 98.81 116 SER B N 1
ATOM 4701 C CA . SER B 1 116 ? 14.109 -39.219 -8.023 1 98.81 116 SER B CA 1
ATOM 4702 C C . SER B 1 116 ? 14.234 -37.906 -8.812 1 98.81 116 SER B C 1
ATOM 4704 O O . SER B 1 116 ? 15.328 -37.562 -9.258 1 98.81 116 SER B O 1
ATOM 4706 N N . LEU B 1 117 ? 13.164 -37.281 -9.008 1 98.81 117 LEU B N 1
ATOM 4707 C CA . LEU B 1 117 ? 13.141 -36 -9.711 1 98.81 117 LEU B CA 1
ATOM 4708 C C . LEU B 1 117 ? 13.992 -34.969 -8.984 1 98.81 117 LEU B C 1
ATOM 4710 O O . LEU B 1 117 ? 14.828 -34.312 -9.602 1 98.81 117 LEU B O 1
ATOM 4714 N N . PHE B 1 118 ? 13.828 -34.844 -7.684 1 98.88 118 PHE B N 1
ATOM 4715 C CA . PHE B 1 118 ? 14.547 -33.812 -6.906 1 98.88 118 PHE B CA 1
ATOM 4716 C C . PHE B 1 118 ? 16.016 -34.188 -6.773 1 98.88 118 PHE B C 1
ATOM 4718 O O . PHE B 1 118 ? 16.891 -33.312 -6.766 1 98.88 118 PHE B O 1
ATOM 4725 N N . GLU B 1 119 ? 16.266 -35.5 -6.695 1 98.81 119 GLU B N 1
ATOM 4726 C CA . GLU B 1 119 ? 17.656 -35.938 -6.676 1 98.81 119 GLU B CA 1
ATOM 4727 C C . GLU B 1 119 ? 18.359 -35.625 -7.992 1 98.81 119 GLU B C 1
ATOM 4729 O O . GLU B 1 119 ? 19.547 -35.281 -8 1 98.81 119 GLU B O 1
ATOM 4734 N N . GLU B 1 120 ? 17.609 -35.781 -9.078 1 98.81 120 GLU B N 1
ATOM 4735 C CA . GLU B 1 120 ? 18.188 -35.438 -10.375 1 98.81 120 GLU B CA 1
ATOM 4736 C C . GLU B 1 120 ? 18.516 -33.938 -10.438 1 98.81 120 GLU B C 1
ATOM 4738 O O . GLU B 1 120 ? 19.547 -33.562 -10.984 1 98.81 120 GLU B O 1
ATOM 4743 N N . CYS B 1 121 ? 17.641 -33.094 -9.898 1 98.81 121 CYS B N 1
ATOM 4744 C CA . CYS B 1 121 ? 17.938 -31.656 -9.805 1 98.81 121 CYS B CA 1
ATOM 4745 C C . CYS B 1 121 ? 19.219 -31.422 -9.008 1 98.81 121 CYS B C 1
ATOM 4747 O O . CYS B 1 121 ? 20.094 -30.672 -9.438 1 98.81 121 CYS B O 1
ATOM 4749 N N . LYS B 1 122 ? 19.312 -32.062 -7.887 1 98.31 122 LYS B N 1
ATOM 4750 C CA . LYS B 1 122 ? 20.469 -31.891 -7.008 1 98.31 122 LYS B CA 1
ATOM 4751 C C . LYS B 1 122 ? 21.75 -32.281 -7.719 1 98.31 122 LYS B C 1
ATOM 4753 O O . LYS B 1 122 ? 22.781 -31.641 -7.555 1 98.31 122 LYS B O 1
ATOM 4758 N N . LYS B 1 123 ? 21.672 -33.344 -8.469 1 98.38 123 LYS B N 1
ATOM 4759 C CA . LYS B 1 123 ? 22.812 -33.844 -9.234 1 98.38 123 LYS B CA 1
ATOM 4760 C C . LYS B 1 123 ? 23.359 -32.719 -10.141 1 98.38 123 LYS B C 1
ATOM 4762 O O . LYS B 1 123 ? 24.578 -32.688 -10.398 1 98.38 123 LYS B O 1
ATOM 4767 N N . HIS B 1 124 ? 22.484 -31.906 -10.594 1 98.5 124 HIS B N 1
ATOM 4768 C CA . HIS B 1 124 ? 22.875 -30.859 -11.531 1 98.5 124 HIS B CA 1
ATOM 4769 C C . HIS B 1 124 ? 23.047 -29.516 -10.812 1 98.5 124 HIS B C 1
ATOM 4771 O O . HIS B 1 124 ? 23.203 -28.484 -11.461 1 98.5 124 HIS B O 1
ATOM 4777 N N . GLY B 1 125 ? 22.938 -29.484 -9.469 1 97.94 125 GLY B N 1
ATOM 4778 C CA . GLY B 1 125 ? 23.078 -28.25 -8.711 1 97.94 125 GLY B CA 1
ATOM 4779 C C . GLY B 1 125 ? 21.891 -27.312 -8.844 1 97.94 125 GLY B C 1
ATOM 4780 O O . GLY B 1 125 ? 22.031 -26.094 -8.711 1 97.94 125 GLY B O 1
ATOM 4781 N N . ILE B 1 126 ? 20.719 -27.828 -9.164 1 98.69 126 ILE B N 1
ATOM 4782 C CA . ILE B 1 126 ? 19.5 -27.062 -9.328 1 98.69 126 ILE B CA 1
ATOM 4783 C C . ILE B 1 126 ? 18.656 -27.172 -8.055 1 98.69 126 ILE B C 1
ATOM 4785 O O . ILE B 1 126 ? 18.422 -28.266 -7.543 1 98.69 126 ILE B O 1
ATOM 4789 N N . GLU B 1 127 ? 18.266 -26.047 -7.512 1 98.38 127 GLU B N 1
ATOM 4790 C CA . GLU B 1 127 ? 17.391 -26 -6.348 1 98.38 127 GLU B CA 1
ATOM 4791 C C . GLU B 1 127 ? 15.922 -26.078 -6.766 1 98.38 127 GLU B C 1
ATOM 4793 O O . GLU B 1 127 ? 15.445 -25.234 -7.512 1 98.38 127 GLU B O 1
ATOM 4798 N N . PRO B 1 128 ? 15.227 -27.062 -6.258 1 98.75 128 PRO B N 1
ATOM 4799 C CA . PRO B 1 128 ? 13.797 -27.109 -6.578 1 98.75 128 PRO B CA 1
ATOM 4800 C C . PRO B 1 128 ? 12.992 -26.047 -5.82 1 98.75 128 PRO B C 1
ATOM 4802 O O . PRO B 1 128 ? 13.281 -25.766 -4.656 1 98.75 128 PRO B O 1
ATOM 4805 N N . LEU B 1 129 ? 12.086 -25.375 -6.492 1 98.88 129 LEU B N 1
ATOM 4806 C CA . LEU B 1 129 ? 10.961 -24.641 -5.949 1 98.88 129 LEU B CA 1
ATOM 4807 C C . LEU B 1 129 ? 9.648 -25.375 -6.195 1 98.88 129 LEU B C 1
ATOM 4809 O O . LEU B 1 129 ? 9.195 -25.484 -7.336 1 98.88 129 LEU B O 1
ATOM 4813 N N . VAL B 1 130 ? 9.023 -25.859 -5.121 1 98.94 130 VAL B N 1
ATOM 4814 C CA . VAL B 1 130 ? 7.988 -26.859 -5.316 1 98.94 130 VAL B CA 1
ATOM 4815 C C . VAL B 1 130 ? 6.641 -26.312 -4.855 1 98.94 130 VAL B C 1
ATOM 4817 O O . VAL B 1 130 ? 6.516 -25.828 -3.732 1 98.94 130 VAL B O 1
ATOM 4820 N N . THR B 1 131 ? 5.676 -26.375 -5.711 1 98.81 131 THR B N 1
ATOM 4821 C CA . THR B 1 131 ? 4.297 -26.047 -5.375 1 98.81 131 THR B CA 1
ATOM 4822 C C . THR B 1 131 ? 3.521 -27.297 -4.961 1 98.81 131 THR B C 1
ATOM 4824 O O . THR B 1 131 ? 3.502 -28.281 -5.691 1 98.81 131 THR B O 1
ATOM 4827 N N . LEU B 1 132 ? 2.865 -27.219 -3.846 1 98.69 132 LEU B N 1
ATOM 4828 C CA . LEU B 1 132 ? 2.148 -28.375 -3.309 1 98.69 132 LEU B CA 1
ATOM 4829 C C . LEU B 1 132 ? 0.82 -28.578 -4.031 1 98.69 132 LEU B C 1
ATOM 4831 O O . LEU B 1 132 ? 0.416 -29.703 -4.297 1 98.69 132 LEU B O 1
ATOM 4835 N N . CYS B 1 133 ? 0.198 -27.453 -4.332 1 97.94 133 CYS B N 1
ATOM 4836 C CA . CYS B 1 133 ? -1.088 -27.531 -5.016 1 97.94 133 CYS B CA 1
ATOM 4837 C C . CYS B 1 133 ? -1.133 -26.578 -6.203 1 97.94 133 CYS B C 1
ATOM 4839 O O . CYS B 1 133 ? -1.398 -25.391 -6.035 1 97.94 133 CYS B O 1
ATOM 4841 N N . HIS B 1 134 ? -0.934 -27.078 -7.344 1 97.5 134 HIS B N 1
ATOM 4842 C CA . HIS B 1 134 ? -1.015 -26.328 -8.602 1 97.5 134 HIS B CA 1
ATOM 4843 C C . HIS B 1 134 ? -2.26 -26.719 -9.391 1 97.5 134 HIS B C 1
ATOM 4845 O O . HIS B 1 134 ? -2.166 -27.438 -10.391 1 97.5 134 HIS B O 1
ATOM 4851 N N . PHE B 1 135 ? -3.447 -26.219 -8.961 1 92.88 135 PHE B N 1
ATOM 4852 C CA . PHE B 1 135 ? -4.742 -26.531 -9.547 1 92.88 135 PHE B CA 1
ATOM 4853 C C . PHE B 1 135 ? -4.949 -28.047 -9.625 1 92.88 135 PHE B C 1
ATOM 4855 O O . PHE B 1 135 ? -5.305 -28.578 -10.68 1 92.88 135 PHE B O 1
ATOM 4862 N N . ASP B 1 136 ? -4.797 -28.703 -8.492 1 88.94 136 ASP B N 1
ATOM 4863 C CA . ASP B 1 136 ? -4.73 -30.156 -8.469 1 88.94 136 ASP B CA 1
ATOM 4864 C C . ASP B 1 136 ? -5.445 -30.734 -7.246 1 88.94 136 ASP B C 1
ATOM 4866 O O . ASP B 1 136 ? -4.844 -30.859 -6.18 1 88.94 136 ASP B O 1
ATOM 4870 N N . VAL B 1 137 ? -6.676 -31.109 -7.379 1 96.12 137 VAL B N 1
ATOM 4871 C CA . VAL B 1 137 ? -7.414 -31.766 -6.309 1 96.12 137 VAL B CA 1
ATOM 4872 C C . VAL B 1 137 ? -7.793 -33.188 -6.734 1 96.12 137 VAL B C 1
ATOM 4874 O O . VAL B 1 137 ? -8.391 -33.375 -7.793 1 96.12 137 VAL B O 1
ATOM 4877 N N . PRO B 1 138 ? -7.48 -34.188 -5.887 1 97.69 138 PRO B N 1
ATOM 4878 C CA . PRO B 1 138 ? -7.961 -35.531 -6.215 1 97.69 138 PRO B CA 1
ATOM 4879 C C . PRO B 1 138 ? -9.469 -35.594 -6.418 1 97.69 138 PRO B C 1
ATOM 4881 O O . PRO B 1 138 ? -10.227 -35.062 -5.602 1 97.69 138 PRO B O 1
ATOM 4884 N N . MET B 1 139 ? -9.906 -36.25 -7.48 1 96.94 139 MET B N 1
ATOM 4885 C CA . MET B 1 139 ? -11.312 -36.25 -7.859 1 96.94 139 MET B CA 1
ATOM 4886 C C . MET B 1 139 ? -12.164 -36.938 -6.781 1 96.94 139 MET B C 1
ATOM 4888 O O . MET B 1 139 ? -13.312 -36.531 -6.562 1 96.94 139 MET B O 1
ATOM 4892 N N . HIS B 1 140 ? -11.594 -37.875 -6.117 1 97.5 140 HIS B N 1
ATOM 4893 C CA . HIS B 1 140 ? -12.328 -38.5 -5.027 1 97.5 140 HIS B CA 1
ATOM 4894 C C . HIS B 1 140 ? -12.742 -37.5 -3.975 1 97.5 140 HIS B C 1
ATOM 4896 O O . HIS B 1 140 ? -13.859 -37.531 -3.451 1 97.5 140 HIS B O 1
ATOM 4902 N N . LEU B 1 141 ? -11.906 -36.562 -3.598 1 98.12 141 LEU B N 1
ATOM 4903 C CA . LEU B 1 141 ? -12.219 -35.531 -2.615 1 98.12 141 LEU B CA 1
ATOM 4904 C C . LEU B 1 141 ? -13.305 -34.594 -3.135 1 98.12 141 LEU B C 1
ATOM 4906 O O . LEU B 1 141 ? -14.125 -34.094 -2.357 1 98.12 141 LEU B O 1
ATOM 4910 N N . VAL B 1 142 ? -13.32 -34.344 -4.422 1 96.81 142 VAL B N 1
ATOM 4911 C CA . VAL B 1 142 ? -14.359 -33.531 -5.043 1 96.81 142 VAL B CA 1
ATOM 4912 C C . VAL B 1 142 ? -15.711 -34.219 -4.938 1 96.81 142 VAL B C 1
ATOM 4914 O O . VAL B 1 142 ? -16.688 -33.625 -4.484 1 96.81 142 VAL B O 1
ATOM 4917 N N . MET B 1 143 ? -15.727 -35.469 -5.277 1 95.75 143 MET B N 1
ATOM 4918 C CA . MET B 1 143 ? -16.969 -36.219 -5.391 1 95.75 143 MET B CA 1
ATOM 4919 C C . MET B 1 143 ? -17.516 -36.594 -4.012 1 95.75 143 MET B C 1
ATOM 4921 O O . MET B 1 143 ? -18.719 -36.5 -3.777 1 95.75 143 MET B O 1
ATOM 4925 N N . GLU B 1 144 ? -16.641 -36.906 -3.098 1 96.94 144 GLU B N 1
ATOM 4926 C CA . GLU B 1 144 ? -17.062 -37.438 -1.813 1 96.94 144 GLU B CA 1
ATOM 4927 C C . GLU B 1 144 ? -17.266 -36.344 -0.782 1 96.94 144 GLU B C 1
ATOM 4929 O O . GLU B 1 144 ? -18.141 -36.438 0.078 1 96.94 144 GLU B O 1
ATOM 4934 N N . TYR B 1 145 ? -16.422 -35.281 -0.871 1 97.5 145 TYR B N 1
ATOM 4935 C CA . TYR B 1 145 ? -16.422 -34.312 0.213 1 97.5 145 TYR B CA 1
ATOM 4936 C C . TYR B 1 145 ? -16.812 -32.938 -0.295 1 97.5 145 TYR B C 1
ATOM 4938 O O . TYR B 1 145 ? -17.016 -32 0.496 1 97.5 145 TYR B O 1
ATOM 4946 N N . GLY B 1 146 ? -16.859 -32.781 -1.602 1 96 146 GLY B N 1
ATOM 4947 C CA . GLY B 1 146 ? -17.156 -31.453 -2.146 1 96 146 GLY B CA 1
ATOM 4948 C C . GLY B 1 146 ? -15.953 -30.547 -2.211 1 96 146 GLY B C 1
ATOM 4949 O O . GLY B 1 146 ? -16.094 -29.328 -2.322 1 96 146 GLY B O 1
ATOM 4950 N N . SER B 1 147 ? -14.812 -31.141 -2.006 1 97.69 147 SER B N 1
ATOM 4951 C CA . SER B 1 147 ? -13.539 -30.438 -2.09 1 97.69 147 SER B CA 1
ATOM 4952 C C . SER B 1 147 ? -13.445 -29.328 -1.045 1 97.69 147 SER B C 1
ATOM 4954 O O . SER B 1 147 ? -13.773 -29.547 0.124 1 97.69 147 SER B O 1
ATOM 4956 N N . TRP B 1 148 ? -12.984 -28.141 -1.324 1 98.31 148 TRP B N 1
ATOM 4957 C CA . TRP B 1 148 ? -12.523 -27.125 -0.37 1 98.31 148 TRP B CA 1
ATOM 4958 C C . TRP B 1 148 ? -13.703 -26.469 0.335 1 98.31 148 TRP B C 1
ATOM 4960 O O . TRP B 1 148 ? -13.516 -25.734 1.312 1 98.31 148 TRP B O 1
ATOM 4970 N N . ARG B 1 149 ? -14.898 -26.656 -0.133 1 97.44 149 ARG B N 1
ATOM 4971 C CA . ARG B 1 149 ? -16.031 -26.172 0.642 1 97.44 149 ARG B CA 1
ATOM 4972 C C . ARG B 1 149 ? -16.125 -26.891 1.981 1 97.44 149 ARG B C 1
ATOM 4974 O O . ARG B 1 149 ? -16.781 -26.406 2.906 1 97.44 149 ARG B O 1
ATOM 4981 N N . ASN B 1 150 ? -15.453 -28.062 2.076 1 98.12 150 ASN B N 1
ATOM 4982 C CA . ASN B 1 150 ? -15.484 -28.922 3.256 1 98.12 150 ASN B CA 1
ATOM 4983 C C . ASN B 1 150 ? -14.273 -28.688 4.152 1 98.12 150 ASN B C 1
ATOM 4985 O O . ASN B 1 150 ? -13.133 -28.766 3.689 1 98.12 150 ASN B O 1
ATOM 4989 N N . ARG B 1 151 ? -14.453 -28.578 5.41 1 98.25 151 ARG B N 1
ATOM 4990 C CA . ARG B 1 151 ? -13.414 -28.297 6.398 1 98.25 151 ARG B CA 1
ATOM 4991 C C . ARG B 1 151 ? -12.398 -29.438 6.457 1 98.25 151 ARG B C 1
ATOM 4993 O O . ARG B 1 151 ? -11.219 -29.203 6.746 1 98.25 151 ARG B O 1
ATOM 5000 N N . LYS B 1 152 ? -12.742 -30.609 6.145 1 98.56 152 LYS B N 1
ATOM 5001 C CA . LYS B 1 152 ? -11.867 -31.766 6.219 1 98.56 152 LYS B CA 1
ATOM 5002 C C . LYS B 1 152 ? -10.703 -31.641 5.246 1 98.56 152 LYS B C 1
ATOM 5004 O O . LYS B 1 152 ? -9.68 -32.312 5.398 1 98.56 152 LYS B O 1
ATOM 5009 N N . MET B 1 153 ? -10.922 -30.797 4.254 1 98.69 153 MET B N 1
ATOM 5010 C CA . MET B 1 153 ? -9.852 -30.578 3.287 1 98.69 153 MET B CA 1
ATOM 5011 C C . MET B 1 153 ? -8.609 -30.016 3.969 1 98.69 153 MET B C 1
ATOM 5013 O O . MET B 1 153 ? -7.484 -30.281 3.525 1 98.69 153 MET B O 1
ATOM 5017 N N . VAL B 1 154 ? -8.758 -29.25 5.047 1 98.75 154 VAL B N 1
ATOM 5018 C CA . VAL B 1 154 ? -7.625 -28.719 5.797 1 98.75 154 VAL B CA 1
ATOM 5019 C C . VAL B 1 154 ? -6.773 -29.859 6.332 1 98.75 154 VAL B C 1
ATOM 5021 O O . VAL B 1 154 ? -5.547 -29.828 6.211 1 98.75 154 VAL B O 1
ATOM 5024 N N . ASP B 1 155 ? -7.445 -30.906 6.809 1 98.56 155 ASP B N 1
ATOM 5025 C CA . ASP B 1 155 ? -6.738 -32.062 7.352 1 98.56 155 ASP B CA 1
ATOM 5026 C C . ASP B 1 155 ? -6.051 -32.844 6.238 1 98.56 155 ASP B C 1
ATOM 5028 O O . ASP B 1 155 ? -4.898 -33.281 6.387 1 98.56 155 ASP B O 1
ATOM 5032 N N . PHE B 1 156 ? -6.781 -33.125 5.176 1 98.69 156 PHE B N 1
ATOM 5033 C CA . PHE B 1 156 ? -6.227 -33.875 4.059 1 98.69 156 PHE B CA 1
ATOM 5034 C C . PHE B 1 156 ? -4.992 -33.188 3.494 1 98.69 156 PHE B C 1
ATOM 5036 O O . PHE B 1 156 ? -3.961 -33.812 3.275 1 98.69 156 PHE B O 1
ATOM 5043 N N . PHE B 1 157 ? -5.039 -31.875 3.299 1 98.56 157 PHE B N 1
ATOM 5044 C CA . PHE B 1 157 ? -3.936 -31.125 2.719 1 98.56 157 PHE B CA 1
ATOM 5045 C C . PHE B 1 157 ? -2.756 -31.062 3.682 1 98.56 157 PHE B C 1
ATOM 5047 O O . PHE B 1 157 ? -1.6 -31.156 3.262 1 98.56 157 PHE B O 1
ATOM 5054 N N . SER B 1 158 ? -3.074 -30.859 4.992 1 98.62 158 SER B N 1
ATOM 5055 C CA . SER B 1 158 ? -2 -30.797 5.977 1 98.62 158 SER B CA 1
ATOM 5056 C C . SER B 1 158 ? -1.239 -32.125 6.059 1 98.62 158 SER B C 1
ATOM 5058 O O . SER B 1 158 ? -0.015 -32.125 6.203 1 98.62 158 SER B O 1
ATOM 5060 N N . HIS B 1 159 ? -1.971 -33.156 5.988 1 98.75 159 HIS B N 1
ATOM 5061 C CA . HIS B 1 159 ? -1.357 -34.5 5.98 1 98.75 159 HIS B CA 1
ATOM 5062 C C . HIS B 1 159 ? -0.483 -34.688 4.746 1 98.75 159 HIS B C 1
ATOM 5064 O O . HIS B 1 159 ? 0.65 -35.156 4.855 1 98.75 159 HIS B O 1
ATOM 5070 N N . TYR B 1 160 ? -1.022 -34.312 3.656 1 98.69 160 TYR B N 1
ATOM 5071 C CA . TYR B 1 160 ? -0.302 -34.344 2.389 1 98.69 160 TYR B CA 1
ATOM 5072 C C . TYR B 1 160 ? 0.955 -33.5 2.443 1 98.69 160 TYR B C 1
ATOM 5074 O O . TYR B 1 160 ? 2.043 -33.938 2.086 1 98.69 160 TYR B O 1
ATOM 5082 N N . ALA B 1 161 ? 0.832 -32.312 2.949 1 98.81 161 ALA B N 1
ATOM 5083 C CA . ALA B 1 161 ? 1.957 -31.375 3.049 1 98.81 161 ALA B CA 1
ATOM 5084 C C . ALA B 1 161 ? 3.039 -31.922 3.973 1 98.81 161 ALA B C 1
ATOM 5086 O O . ALA B 1 161 ? 4.227 -31.906 3.633 1 98.81 161 ALA B O 1
ATOM 5087 N N . ARG B 1 162 ? 2.625 -32.375 5.129 1 98.81 162 ARG B N 1
ATOM 5088 C CA . ARG B 1 162 ? 3.578 -32.969 6.066 1 98.81 162 ARG B CA 1
ATOM 5089 C C . ARG B 1 162 ? 4.363 -34.094 5.406 1 98.81 162 ARG B C 1
ATOM 5091 O O . ARG B 1 162 ? 5.582 -34.188 5.562 1 98.81 162 ARG B O 1
ATOM 5098 N N . THR B 1 163 ? 3.607 -34.938 4.688 1 98.88 163 THR B N 1
ATOM 5099 C CA . THR B 1 163 ? 4.242 -36.062 3.992 1 98.88 163 THR B CA 1
ATOM 5100 C C . THR B 1 163 ? 5.301 -35.562 3.016 1 98.88 163 THR B C 1
ATOM 5102 O O . THR B 1 163 ? 6.406 -36.094 2.953 1 98.88 163 THR B O 1
ATOM 5105 N N . CYS B 1 164 ? 5.012 -34.531 2.258 1 98.88 164 CYS B N 1
ATOM 5106 C CA . CYS B 1 164 ? 5.957 -33.969 1.31 1 98.88 164 CYS B CA 1
ATOM 5107 C C . CYS B 1 164 ? 7.184 -33.406 2.027 1 98.88 164 CYS B C 1
ATOM 5109 O O . CYS B 1 164 ? 8.312 -33.688 1.641 1 98.88 164 CYS B O 1
ATOM 5111 N N . PHE B 1 165 ? 6.977 -32.625 3.107 1 98.88 165 PHE B N 1
ATOM 5112 C CA . PHE B 1 165 ? 8.078 -32 3.822 1 98.88 165 PHE B CA 1
ATOM 5113 C C . PHE B 1 165 ? 9 -33.062 4.438 1 98.88 165 PHE B C 1
ATOM 5115 O O . PHE B 1 165 ? 10.219 -32.875 4.441 1 98.88 165 PHE B O 1
ATOM 5122 N N . GLU B 1 166 ? 8.391 -34.125 4.906 1 98.81 166 GLU B N 1
ATOM 5123 C CA . GLU B 1 166 ? 9.18 -35.188 5.504 1 98.81 166 GLU B CA 1
ATOM 5124 C C . GLU B 1 166 ? 9.906 -36 4.434 1 98.81 166 GLU B C 1
ATOM 5126 O O . GLU B 1 166 ? 11.109 -36.25 4.551 1 98.81 166 GLU B O 1
ATOM 5131 N N . ALA B 1 167 ? 9.25 -36.375 3.416 1 98.81 167 ALA B N 1
ATOM 5132 C CA . ALA B 1 167 ? 9.797 -37.25 2.391 1 98.81 167 ALA B CA 1
ATOM 5133 C C . ALA B 1 167 ? 10.914 -36.562 1.615 1 98.81 167 ALA B C 1
ATOM 5135 O O . ALA B 1 167 ? 11.867 -37.219 1.179 1 98.81 167 ALA B O 1
ATOM 5136 N N . PHE B 1 168 ? 10.82 -35.281 1.495 1 98.88 168 PHE B N 1
ATOM 5137 C CA . PHE B 1 168 ? 11.75 -34.594 0.608 1 98.88 168 PHE B CA 1
ATOM 5138 C C . PHE B 1 168 ? 12.617 -33.625 1.387 1 98.88 168 PHE B C 1
ATOM 5140 O O . PHE B 1 168 ? 13.172 -32.688 0.812 1 98.88 168 PHE B O 1
ATOM 5147 N N . ASP B 1 169 ? 12.688 -33.812 2.709 1 98.5 169 ASP B N 1
ATOM 5148 C CA . ASP B 1 169 ? 13.57 -33.031 3.564 1 98.5 169 ASP B CA 1
ATOM 5149 C C . ASP B 1 169 ? 15.016 -33.125 3.096 1 98.5 169 ASP B C 1
ATOM 5151 O O . ASP B 1 169 ? 15.516 -34.219 2.832 1 98.5 169 ASP B O 1
ATOM 5155 N N . GLY B 1 170 ? 15.594 -31.969 2.902 1 97.12 170 GLY B N 1
ATOM 5156 C CA . GLY B 1 170 ? 16.969 -31.938 2.438 1 97.12 170 GLY B CA 1
ATOM 5157 C C . GLY B 1 170 ? 17.094 -31.828 0.93 1 97.12 170 GLY B C 1
ATOM 5158 O O . GLY B 1 170 ? 18.156 -31.453 0.41 1 97.12 170 GLY B O 1
ATOM 5159 N N . LEU B 1 171 ? 16.062 -32.125 0.244 1 98.44 171 LEU B N 1
ATOM 5160 C CA . LEU B 1 171 ? 16.062 -32.062 -1.213 1 98.44 171 LEU B CA 1
ATOM 5161 C C . LEU B 1 171 ? 15.375 -30.781 -1.703 1 98.44 171 LEU B C 1
ATOM 5163 O O . LEU B 1 171 ? 15.703 -30.266 -2.775 1 98.44 171 LEU B O 1
ATOM 5167 N N . VAL B 1 172 ? 14.414 -30.312 -0.935 1 98.69 172 VAL B N 1
ATOM 5168 C CA . VAL B 1 172 ? 13.648 -29.141 -1.306 1 98.69 172 VAL B CA 1
ATOM 5169 C C . VAL B 1 172 ? 13.711 -28.109 -0.181 1 98.69 172 VAL B C 1
ATOM 5171 O O . VAL B 1 172 ? 13.461 -28.422 0.981 1 98.69 172 VAL B O 1
ATOM 5174 N N . LYS B 1 173 ? 14.016 -26.938 -0.54 1 97.88 173 LYS B N 1
ATOM 5175 C CA . LYS B 1 173 ? 14.125 -25.844 0.431 1 97.88 173 LYS B CA 1
ATOM 5176 C C . LYS B 1 173 ? 12.992 -24.844 0.254 1 97.88 173 LYS B C 1
ATOM 5178 O O . LYS B 1 173 ? 12.469 -24.312 1.235 1 97.88 173 LYS B O 1
ATOM 5183 N N . TYR B 1 174 ? 12.609 -24.547 -0.987 1 98.81 174 TYR B N 1
ATOM 5184 C CA . TYR B 1 174 ? 11.602 -23.531 -1.305 1 98.81 174 TYR B CA 1
ATOM 5185 C C . TYR B 1 174 ? 10.273 -24.188 -1.663 1 98.81 174 TYR B C 1
ATOM 5187 O O . TYR B 1 174 ? 10.203 -25.031 -2.561 1 98.81 174 TYR B O 1
ATOM 5195 N N . TRP B 1 175 ? 9.25 -23.75 -0.952 1 98.94 175 TRP B N 1
ATOM 5196 C CA . TRP B 1 175 ? 7.926 -24.344 -1.122 1 98.94 175 TRP B CA 1
ATOM 5197 C C . TRP B 1 175 ? 6.891 -23.25 -1.401 1 98.94 175 TRP B C 1
ATOM 5199 O O . TRP B 1 175 ? 6.996 -22.141 -0.888 1 98.94 175 TRP B O 1
ATOM 5209 N N . LEU B 1 176 ? 5.953 -23.578 -2.215 1 98.88 176 LEU B N 1
ATOM 5210 C CA . LEU B 1 176 ? 4.707 -22.828 -2.355 1 98.88 176 LEU B CA 1
ATOM 5211 C C . LEU B 1 176 ? 3.508 -23.703 -2 1 98.88 176 LEU B C 1
ATOM 5213 O O . LEU B 1 176 ? 3.455 -24.875 -2.375 1 98.88 176 LEU B O 1
ATOM 5217 N N . THR B 1 177 ? 2.576 -23.203 -1.317 1 98.5 177 THR B N 1
ATOM 5218 C CA . THR B 1 177 ? 1.437 -24.016 -0.912 1 98.5 177 THR B CA 1
ATOM 5219 C C . THR B 1 177 ? 0.428 -24.141 -2.051 1 98.5 177 THR B C 1
ATOM 5221 O O . THR B 1 177 ? 0.263 -25.219 -2.625 1 98.5 177 THR B O 1
ATOM 5224 N N . PHE B 1 178 ? -0.08 -22.984 -2.439 1 98.31 178 PHE B N 1
ATOM 5225 C CA . PHE B 1 178 ? -1.062 -22.969 -3.518 1 98.31 178 PHE B CA 1
ATOM 5226 C C . PHE B 1 178 ? -0.598 -22.078 -4.664 1 98.31 178 PHE B C 1
ATOM 5228 O O . PHE B 1 178 ? -0.187 -20.938 -4.441 1 98.31 178 PHE B O 1
ATOM 5235 N N . ASN B 1 179 ? -0.664 -22.641 -5.867 1 97.94 179 ASN B N 1
ATOM 5236 C CA . ASN B 1 179 ? -0.413 -21.828 -7.055 1 97.94 179 ASN B CA 1
ATOM 5237 C C . ASN B 1 179 ? -1.509 -20.797 -7.266 1 97.94 179 ASN B C 1
ATOM 5239 O O . ASN B 1 179 ? -2.693 -21.125 -7.285 1 97.94 179 ASN B O 1
ATOM 5243 N N . GLU B 1 180 ? -1.083 -19.531 -7.453 1 96.44 180 GLU B N 1
ATOM 5244 C CA . GLU B 1 180 ? -2.037 -18.484 -7.797 1 96.44 180 GLU B CA 1
ATOM 5245 C C . GLU B 1 180 ? -3.346 -18.656 -7.031 1 96.44 180 GLU B C 1
ATOM 5247 O O . GLU B 1 180 ? -4.418 -18.734 -7.637 1 96.44 180 GLU B O 1
ATOM 5252 N N . ILE B 1 181 ? -3.275 -18.594 -5.762 1 95.81 181 ILE B N 1
ATOM 5253 C CA . ILE B 1 181 ? -4.344 -18.969 -4.84 1 95.81 181 ILE B CA 1
ATOM 5254 C C . ILE B 1 181 ? -5.574 -18.109 -5.098 1 95.81 181 ILE B C 1
ATOM 5256 O O . ILE B 1 181 ? -6.707 -18.562 -4.922 1 95.81 181 ILE B O 1
ATOM 5260 N N . ASN B 1 182 ? -5.402 -16.922 -5.625 1 95.62 182 ASN B N 1
ATOM 5261 C CA . ASN B 1 182 ? -6.504 -15.984 -5.844 1 95.62 182 ASN B CA 1
ATOM 5262 C C . ASN B 1 182 ? -7.352 -16.391 -7.043 1 95.62 182 ASN B C 1
ATOM 5264 O O . ASN B 1 182 ? -8.477 -15.93 -7.203 1 95.62 182 ASN B O 1
ATOM 5268 N N . ILE B 1 183 ? -6.922 -17.312 -7.828 1 94.69 183 ILE B N 1
ATOM 5269 C CA . ILE B 1 183 ? -7.605 -17.703 -9.055 1 94.69 183 ILE B CA 1
ATOM 5270 C C . ILE B 1 183 ? -8.859 -18.5 -8.719 1 94.69 183 ILE B C 1
ATOM 5272 O O . ILE B 1 183 ? -9.789 -18.578 -9.516 1 94.69 183 ILE B O 1
ATOM 5276 N N . MET B 1 184 ? -8.906 -19.125 -7.543 1 94.38 184 MET B N 1
ATOM 5277 C CA . MET B 1 184 ? -10.055 -19.938 -7.172 1 94.38 184 MET B CA 1
ATOM 5278 C C . MET B 1 184 ? -11.328 -19.094 -7.137 1 94.38 184 MET B C 1
ATOM 5280 O O . MET B 1 184 ? -12.43 -19.625 -7.293 1 94.38 184 MET B O 1
ATOM 5284 N N . LEU B 1 185 ? -11.211 -17.766 -6.945 1 94.19 185 LEU B N 1
ATOM 5285 C CA . LEU B 1 185 ? -12.383 -16.906 -6.93 1 94.19 185 LEU B CA 1
ATOM 5286 C C . LEU B 1 185 ? -12.93 -16.703 -8.344 1 94.19 185 LEU B C 1
ATOM 5288 O O . LEU B 1 185 ? -14.102 -16.359 -8.516 1 94.19 185 LEU B O 1
ATOM 5292 N N . HIS B 1 186 ? -12.078 -16.969 -9.344 1 92.19 186 HIS B N 1
ATOM 5293 C CA . HIS B 1 186 ? -12.445 -16.703 -10.734 1 92.19 186 HIS B CA 1
ATOM 5294 C C . HIS B 1 186 ? -12.609 -18 -11.516 1 92.19 186 HIS B C 1
ATOM 5296 O O . HIS B 1 186 ? -13.336 -18.047 -12.508 1 92.19 186 HIS B O 1
ATOM 5302 N N . SER B 1 187 ? -11.883 -19 -11.109 1 93.38 187 SER B N 1
ATOM 5303 C CA . SER B 1 187 ? -11.938 -20.344 -11.672 1 93.38 187 SER B CA 1
ATOM 5304 C C . SER B 1 187 ? -12.062 -21.391 -10.578 1 93.38 187 SER B C 1
ATOM 5306 O O . SER B 1 187 ? -11.125 -22.156 -10.344 1 93.38 187 SER B O 1
ATOM 5308 N N . PRO B 1 188 ? -13.258 -21.531 -10.031 1 95 188 PRO B N 1
ATOM 5309 C CA . PRO B 1 188 ? -13.414 -22.266 -8.773 1 95 188 PRO B CA 1
ATOM 5310 C C . PRO B 1 188 ? -13.188 -23.766 -8.945 1 95 188 PRO B C 1
ATOM 5312 O O . PRO B 1 188 ? -12.695 -24.422 -8.031 1 95 188 PRO B O 1
ATOM 5315 N N . TYR B 1 189 ? -13.5 -24.359 -10.117 1 94.75 189 TYR B N 1
ATOM 5316 C CA . TYR B 1 189 ? -13.281 -25.797 -10.312 1 94.75 189 TYR B CA 1
ATOM 5317 C C . TYR B 1 189 ? -11.797 -26.109 -10.469 1 94.75 189 TYR B C 1
ATOM 5319 O O . TYR B 1 189 ? -11.266 -26.984 -9.773 1 94.75 189 TYR B O 1
ATOM 5327 N N . SER B 1 190 ? -11.141 -25.391 -11.289 1 91 190 SER B N 1
ATOM 5328 C CA . SER B 1 190 ? -9.719 -25.641 -11.484 1 91 190 SER B CA 1
ATOM 5329 C C . SER B 1 190 ? -8.906 -25.25 -10.25 1 91 190 SER B C 1
ATOM 5331 O O . SER B 1 190 ? -7.938 -25.922 -9.898 1 91 190 SER B O 1
ATOM 5333 N N . GLY B 1 191 ? -9.367 -24.203 -9.57 1 92.06 191 GLY B N 1
ATOM 5334 C CA . GLY B 1 191 ? -8.594 -23.672 -8.461 1 92.06 191 GLY B CA 1
ATOM 5335 C C . GLY B 1 191 ? -8.867 -24.391 -7.148 1 92.06 191 GLY B C 1
ATOM 5336 O O . GLY B 1 191 ? -7.992 -24.453 -6.281 1 92.06 191 GLY B O 1
ATOM 5337 N N . ALA B 1 192 ? -10.125 -24.969 -7.035 1 95.06 192 ALA B N 1
ATOM 5338 C CA . ALA B 1 192 ? -10.469 -25.469 -5.707 1 95.06 192 ALA B CA 1
ATOM 5339 C C . ALA B 1 192 ? -11.398 -26.672 -5.801 1 95.06 192 ALA B C 1
ATOM 5341 O O . ALA B 1 192 ? -11.938 -27.125 -4.789 1 95.06 192 ALA B O 1
ATOM 5342 N N . GLY B 1 193 ? -11.672 -27.125 -6.996 1 96.06 193 GLY B N 1
ATOM 5343 C CA . GLY B 1 193 ? -12.516 -28.297 -7.164 1 96.06 193 GLY B CA 1
ATOM 5344 C C . GLY B 1 193 ? -13.977 -28.031 -6.836 1 96.06 193 GLY B C 1
ATOM 5345 O O . GLY B 1 193 ? -14.695 -28.922 -6.41 1 96.06 193 GLY B O 1
ATOM 5346 N N . LEU B 1 194 ? -14.422 -26.797 -7 1 96.31 194 LEU B N 1
ATOM 5347 C CA . LEU B 1 194 ? -15.781 -26.422 -6.621 1 96.31 194 LEU B CA 1
ATOM 5348 C C . LEU B 1 194 ? -16.734 -26.547 -7.809 1 96.31 194 LEU B C 1
ATOM 5350 O O . LEU B 1 194 ? -16.422 -26.078 -8.906 1 96.31 194 LEU B O 1
ATOM 5354 N N . VAL B 1 195 ? -17.766 -27.219 -7.613 1 93 195 VAL B N 1
ATOM 5355 C CA . VAL B 1 195 ? -18.891 -27.312 -8.531 1 93 195 VAL B CA 1
ATOM 5356 C C . VAL B 1 195 ? -20.156 -26.797 -7.855 1 93 195 VAL B C 1
ATOM 5358 O O . VAL B 1 195 ? -20.344 -27 -6.652 1 93 195 VAL B O 1
ATOM 5361 N N . PHE B 1 196 ? -20.969 -26.109 -8.625 1 92.44 196 PHE B N 1
ATOM 5362 C CA . PHE B 1 196 ? -22.109 -25.438 -8 1 92.44 196 PHE B CA 1
ATOM 5363 C C . PHE B 1 196 ? -23.422 -26.062 -8.445 1 92.44 196 PHE B C 1
ATOM 5365 O O . PHE B 1 196 ? -23.547 -26.516 -9.586 1 92.44 196 PHE B O 1
ATOM 5372 N N . GLU B 1 197 ? -24.344 -26.125 -7.469 1 89.56 197 GLU B N 1
ATOM 5373 C CA . GLU B 1 197 ? -25.719 -26.5 -7.777 1 89.56 197 GLU B CA 1
ATOM 5374 C C . GLU B 1 197 ? -26.547 -25.281 -8.164 1 89.56 197 GLU B C 1
ATOM 5376 O O . GLU B 1 197 ? -26.188 -24.141 -7.84 1 89.56 197 GLU B O 1
ATOM 5381 N N . GLU B 1 198 ? -27.641 -25.547 -8.844 1 89.12 198 GLU B N 1
ATOM 5382 C CA . GLU B 1 198 ? -28.531 -24.453 -9.203 1 89.12 198 GLU B CA 1
ATOM 5383 C C . GLU B 1 198 ? -29.078 -23.75 -7.965 1 89.12 198 GLU B C 1
ATOM 5385 O O . GLU B 1 198 ? -29.5 -24.406 -7.012 1 89.12 198 GLU B O 1
ATOM 5390 N N . GLY B 1 199 ? -28.984 -22.453 -7.934 1 90.75 199 GLY B N 1
ATOM 5391 C CA . GLY B 1 199 ? -29.547 -21.656 -6.848 1 90.75 199 GLY B CA 1
ATOM 5392 C C . GLY B 1 199 ? -28.578 -21.484 -5.688 1 90.75 199 GLY B C 1
ATOM 5393 O O . GLY B 1 199 ? -28.859 -20.734 -4.746 1 90.75 199 GLY B O 1
ATOM 5394 N N . GLU B 1 200 ? -27.484 -22.172 -5.746 1 92.19 200 GLU B N 1
ATOM 5395 C CA . GLU B 1 200 ? -26.516 -22.078 -4.664 1 92.19 200 GLU B CA 1
ATOM 5396 C C . GLU B 1 200 ? -25.812 -20.719 -4.656 1 92.19 200 GLU B C 1
ATOM 5398 O O . GLU B 1 200 ? -25.547 -20.156 -5.715 1 92.19 200 GLU B O 1
ATOM 5403 N N . ASN B 1 201 ? -25.625 -20.125 -3.438 1 94.25 201 ASN B N 1
ATOM 5404 C CA . ASN B 1 201 ? -24.812 -18.906 -3.324 1 94.25 201 ASN B CA 1
ATOM 5405 C C . ASN B 1 201 ? -23.344 -19.203 -3.598 1 94.25 201 ASN B C 1
ATOM 5407 O O . ASN B 1 201 ? -22.594 -19.594 -2.691 1 94.25 201 ASN B O 1
ATOM 5411 N N . GLN B 1 202 ? -22.938 -18.953 -4.754 1 94.88 202 GLN B N 1
ATOM 5412 C CA . GLN B 1 202 ? -21.578 -19.281 -5.195 1 94.88 202 GLN B CA 1
ATOM 5413 C C . GLN B 1 202 ? -20.531 -18.531 -4.391 1 94.88 202 GLN B C 1
ATOM 5415 O O . GLN B 1 202 ? -19.469 -19.062 -4.082 1 94.88 202 GLN B O 1
ATOM 5420 N N . GLU B 1 203 ? -20.906 -17.234 -4.074 1 96.62 203 GLU B N 1
ATOM 5421 C CA . GLU B 1 203 ? -19.953 -16.438 -3.307 1 96.62 203 GLU B CA 1
ATOM 5422 C C . GLU B 1 203 ? -19.719 -17.047 -1.925 1 96.62 203 GLU B C 1
ATOM 5424 O O . GLU B 1 203 ? -18.578 -17.109 -1.456 1 96.62 203 GLU B O 1
ATOM 5429 N N . GLN B 1 204 ? -20.766 -17.484 -1.285 1 97.31 204 GLN B N 1
ATOM 5430 C CA . GLN B 1 204 ? -20.641 -18.141 0.013 1 97.31 204 GLN B CA 1
ATOM 5431 C C . GLN B 1 204 ? -19.719 -19.344 -0.068 1 97.31 204 GLN B C 1
ATOM 5433 O O . GLN B 1 204 ? -18.844 -19.531 0.78 1 97.31 204 GLN B O 1
ATOM 5438 N N . VAL B 1 205 ? -19.891 -20.156 -1.094 1 97 205 VAL B N 1
ATOM 5439 C CA . VAL B 1 205 ? -19.109 -21.375 -1.263 1 97 205 VAL B CA 1
ATOM 5440 C C . VAL B 1 205 ? -17.641 -21.016 -1.53 1 97 205 VAL B C 1
ATOM 5442 O O . VAL B 1 205 ? -16.734 -21.578 -0.905 1 97 205 VAL B O 1
ATOM 5445 N N . LYS B 1 206 ? -17.406 -20.109 -2.422 1 97.31 206 LYS B N 1
ATOM 5446 C CA . LYS B 1 206 ? -16.062 -19.719 -2.818 1 97.31 206 LYS B CA 1
ATOM 5447 C C . LYS B 1 206 ? -15.273 -19.172 -1.63 1 97.31 206 LYS B C 1
ATOM 5449 O O . LYS B 1 206 ? -14.141 -19.594 -1.378 1 97.31 206 LYS B O 1
ATOM 5454 N N . TYR B 1 207 ? -15.914 -18.25 -0.871 1 98.06 207 TYR B N 1
ATOM 5455 C CA . TYR B 1 207 ? -15.172 -17.609 0.204 1 98.06 207 TYR B CA 1
ATOM 5456 C C . TYR B 1 207 ? -14.984 -18.547 1.388 1 98.06 207 TYR B C 1
ATOM 5458 O O . TYR B 1 207 ? -13.984 -18.469 2.1 1 98.06 207 TYR B O 1
ATOM 5466 N N . GLN B 1 208 ? -15.93 -19.469 1.624 1 98.31 208 GLN B N 1
ATOM 5467 C CA . GLN B 1 208 ? -15.711 -20.5 2.635 1 98.31 208 GLN B CA 1
ATOM 5468 C C . GLN B 1 208 ? -14.547 -21.406 2.248 1 98.31 208 GLN B C 1
ATOM 5470 O O . GLN B 1 208 ? -13.719 -21.75 3.088 1 98.31 208 GLN B O 1
ATOM 5475 N N . ALA B 1 209 ? -14.531 -21.781 1 1 98.44 209 ALA B N 1
ATOM 5476 C CA . ALA B 1 209 ? -13.414 -22.578 0.489 1 98.44 209 ALA B CA 1
ATOM 5477 C C . ALA B 1 209 ? -12.102 -21.812 0.619 1 98.44 209 ALA B C 1
ATOM 5479 O O . ALA B 1 209 ? -11.07 -22.391 0.985 1 98.44 209 ALA B O 1
ATOM 5480 N N . ALA B 1 210 ? -12.18 -20.531 0.329 1 98.38 210 ALA B N 1
ATOM 5481 C CA . ALA B 1 210 ? -11.008 -19.672 0.481 1 98.38 210 ALA B CA 1
ATOM 5482 C C . ALA B 1 210 ? -10.477 -19.719 1.913 1 98.38 210 ALA B C 1
ATOM 5484 O O . ALA B 1 210 ? -9.266 -19.828 2.133 1 98.38 210 ALA B O 1
ATOM 5485 N N . HIS B 1 211 ? -11.383 -19.609 2.883 1 98.75 211 HIS B N 1
ATOM 5486 C CA . HIS B 1 211 ? -10.977 -19.688 4.285 1 98.75 211 HIS B CA 1
ATOM 5487 C C . HIS B 1 211 ? -10.273 -21 4.594 1 98.75 211 HIS B C 1
ATOM 5489 O O . HIS B 1 211 ? -9.227 -21 5.254 1 98.75 211 HIS B O 1
ATOM 5495 N N . HIS B 1 212 ? -10.805 -22.078 4.086 1 98.81 212 HIS B N 1
ATOM 5496 C CA . HIS B 1 212 ? -10.195 -23.375 4.312 1 98.81 212 HIS B CA 1
ATOM 5497 C C . HIS B 1 212 ? -8.805 -23.453 3.691 1 98.81 212 HIS B C 1
ATOM 5499 O O . HIS B 1 212 ? -7.859 -23.922 4.324 1 98.81 212 HIS B O 1
ATOM 5505 N N . GLU B 1 213 ? -8.633 -22.953 2.461 1 98.69 213 GLU B N 1
ATOM 5506 C CA . GLU B 1 213 ? -7.328 -22.938 1.813 1 98.69 213 GLU B CA 1
ATOM 5507 C C . GLU B 1 213 ? -6.328 -22.094 2.602 1 98.69 213 GLU B C 1
ATOM 5509 O O . GLU B 1 213 ? -5.16 -22.469 2.729 1 98.69 213 GLU B O 1
ATOM 5514 N N . LEU B 1 214 ? -6.816 -21 3.121 1 98.88 214 LEU B N 1
ATOM 5515 C CA . LEU B 1 214 ? -5.941 -20.109 3.875 1 98.88 214 LEU B CA 1
ATOM 5516 C C . LEU B 1 214 ? -5.477 -20.766 5.168 1 98.88 214 LEU B C 1
ATOM 5518 O O . LEU B 1 214 ? -4.293 -20.703 5.512 1 98.88 214 LEU B O 1
ATOM 5522 N N . VAL B 1 215 ? -6.387 -21.406 5.879 1 98.88 215 VAL B N 1
ATOM 5523 C CA . VAL B 1 215 ? -6.031 -22.125 7.102 1 98.88 215 VAL B CA 1
ATOM 5524 C C . VAL B 1 215 ? -5.055 -23.25 6.777 1 98.88 215 VAL B C 1
ATOM 5526 O O . VAL B 1 215 ? -4.047 -23.422 7.461 1 98.88 215 VAL B O 1
ATOM 5529 N N . ALA B 1 216 ? -5.328 -23.953 5.707 1 98.88 216 ALA B N 1
ATOM 5530 C CA . ALA B 1 216 ? -4.457 -25.062 5.285 1 98.88 216 ALA B CA 1
ATOM 5531 C C . ALA B 1 216 ? -3.066 -24.547 4.922 1 98.88 216 ALA B C 1
ATOM 5533 O O . ALA B 1 216 ? -2.059 -25.156 5.273 1 98.88 216 ALA B O 1
ATOM 5534 N N . SER B 1 217 ? -3.021 -23.484 4.215 1 98.81 217 SER B N 1
ATOM 5535 C CA . SER B 1 217 ? -1.753 -22.875 3.822 1 98.81 217 SER B CA 1
ATOM 5536 C C . SER B 1 217 ? -0.927 -22.484 5.043 1 98.81 217 SER B C 1
ATOM 5538 O O . SER B 1 217 ? 0.277 -22.734 5.094 1 98.81 217 SER B O 1
ATOM 5540 N N . ALA B 1 218 ? -1.566 -21.828 6 1 98.94 218 ALA B N 1
ATOM 5541 C CA . ALA B 1 218 ? -0.885 -21.422 7.223 1 98.94 218 ALA B CA 1
ATOM 5542 C C . ALA B 1 218 ? -0.385 -22.625 8.008 1 98.94 218 ALA B C 1
ATOM 5544 O O . ALA B 1 218 ? 0.726 -22.609 8.547 1 98.94 218 ALA B O 1
ATOM 5545 N N . LEU B 1 219 ? -1.198 -23.641 8.062 1 98.81 219 LEU B N 1
ATOM 5546 C CA . LEU B 1 219 ? -0.793 -24.859 8.75 1 98.81 219 LEU B CA 1
ATOM 5547 C C . LEU B 1 219 ? 0.399 -25.516 8.055 1 98.81 219 LEU B C 1
ATOM 5549 O O . LEU B 1 219 ? 1.318 -26 8.711 1 98.81 219 LEU B O 1
ATOM 5553 N N . ALA B 1 220 ? 0.335 -25.516 6.762 1 98.88 220 ALA B N 1
ATOM 5554 C CA . ALA B 1 220 ? 1.455 -26.062 5.996 1 98.88 220 ALA B CA 1
ATOM 5555 C C . ALA B 1 220 ? 2.738 -25.281 6.273 1 98.88 220 ALA B C 1
ATOM 5557 O O . ALA B 1 220 ? 3.816 -25.875 6.387 1 98.88 220 ALA B O 1
ATOM 5558 N N . THR B 1 221 ? 2.656 -24.016 6.379 1 98.94 221 THR B N 1
ATOM 5559 C CA . THR B 1 221 ? 3.807 -23.188 6.699 1 98.94 221 THR B CA 1
ATOM 5560 C C . THR B 1 221 ? 4.379 -23.547 8.062 1 98.94 221 THR B C 1
ATOM 5562 O O . THR B 1 221 ? 5.594 -23.719 8.211 1 98.94 221 THR B O 1
ATOM 5565 N N . LYS B 1 222 ? 3.52 -23.688 9.031 1 98.88 222 LYS B N 1
ATOM 5566 C CA . LYS B 1 222 ? 3.934 -24.109 10.375 1 98.88 222 LYS B CA 1
ATOM 5567 C C . LYS B 1 222 ? 4.645 -25.453 10.336 1 98.88 222 LYS B C 1
ATOM 5569 O O . LYS B 1 222 ? 5.73 -25.609 10.898 1 98.88 222 LYS B O 1
ATOM 5574 N N . ILE B 1 223 ? 4.062 -26.391 9.641 1 98.94 223 ILE B N 1
ATOM 5575 C CA . ILE B 1 223 ? 4.582 -27.75 9.57 1 98.94 223 ILE B CA 1
ATOM 5576 C C . ILE B 1 223 ? 5.945 -27.75 8.883 1 98.94 223 ILE B C 1
ATOM 5578 O O . ILE B 1 223 ? 6.871 -28.438 9.32 1 98.94 223 ILE B O 1
ATOM 5582 N N . ALA B 1 224 ? 6.047 -26.984 7.805 1 98.94 224 ALA B N 1
ATOM 5583 C CA . ALA B 1 224 ? 7.316 -26.891 7.09 1 98.94 224 ALA B CA 1
ATOM 5584 C C . ALA B 1 224 ? 8.445 -26.484 8.031 1 98.94 224 ALA B C 1
ATOM 5586 O O . ALA B 1 224 ? 9.523 -27.078 8.016 1 98.94 224 ALA B O 1
ATOM 5587 N N . HIS B 1 225 ? 8.227 -25.516 8.867 1 98.81 225 HIS B N 1
ATOM 5588 C CA . HIS B 1 225 ? 9.242 -24.984 9.781 1 98.81 225 HIS B CA 1
ATOM 5589 C C . HIS B 1 225 ? 9.523 -25.969 10.914 1 98.81 225 HIS B C 1
ATOM 5591 O O . HIS B 1 225 ? 10.648 -26.047 11.398 1 98.81 225 HIS B O 1
ATOM 5597 N N . GLU B 1 226 ? 8.469 -26.656 11.352 1 98.69 226 GLU B N 1
ATOM 5598 C CA . GLU B 1 226 ? 8.641 -27.672 12.383 1 98.69 226 GLU B CA 1
ATOM 5599 C C . GLU B 1 226 ? 9.555 -28.797 11.906 1 98.69 226 GLU B C 1
ATOM 5601 O O . GLU B 1 226 ? 10.383 -29.297 12.664 1 98.69 226 GLU B O 1
ATOM 5606 N N . ILE B 1 227 ? 9.375 -29.156 10.719 1 98.75 227 ILE B N 1
ATOM 5607 C CA . ILE B 1 227 ? 10.125 -30.266 10.156 1 98.75 227 ILE B CA 1
ATOM 5608 C C . ILE B 1 227 ? 11.562 -29.828 9.875 1 98.75 227 ILE B C 1
ATOM 5610 O O . ILE B 1 227 ? 12.516 -30.562 10.172 1 98.75 227 ILE B O 1
ATOM 5614 N N . ASN B 1 228 ? 11.703 -28.672 9.297 1 98.69 228 ASN B N 1
ATOM 5615 C CA . ASN B 1 228 ? 13.008 -28.094 8.992 1 98.69 228 ASN B CA 1
ATOM 5616 C C . ASN B 1 228 ? 12.977 -26.578 9.039 1 98.69 228 ASN B C 1
ATOM 5618 O O . ASN B 1 228 ? 12.391 -25.938 8.156 1 98.69 228 ASN B O 1
ATOM 5622 N N . PRO B 1 229 ? 13.609 -25.984 10 1 98.06 229 PRO B N 1
ATOM 5623 C CA . PRO B 1 229 ? 13.555 -24.531 10.156 1 98.06 229 PRO B CA 1
ATOM 5624 C C . PRO B 1 229 ? 14.18 -23.781 8.984 1 98.06 229 PRO B C 1
ATOM 5626 O O . PRO B 1 229 ? 14 -22.578 8.859 1 98.06 229 PRO B O 1
ATOM 5629 N N . GLN B 1 230 ? 14.859 -24.484 8.133 1 97.88 230 GLN B N 1
ATOM 5630 C CA . GLN B 1 230 ? 15.484 -23.844 6.977 1 97.88 230 GLN B CA 1
ATOM 5631 C C . GLN B 1 230 ? 14.523 -23.781 5.797 1 97.88 230 GLN B C 1
ATOM 5633 O O . GLN B 1 230 ? 14.781 -23.078 4.812 1 97.88 230 GLN B O 1
ATOM 5638 N N . ASN B 1 231 ? 13.438 -24.469 5.91 1 98.75 231 ASN B N 1
ATOM 5639 C CA . ASN B 1 231 ? 12.43 -24.375 4.855 1 98.75 231 ASN B CA 1
ATOM 5640 C C . ASN B 1 231 ? 11.938 -22.938 4.672 1 98.75 231 ASN B C 1
ATOM 5642 O O . ASN B 1 231 ? 11.75 -22.219 5.648 1 98.75 231 ASN B O 1
ATOM 5646 N N . GLN B 1 232 ? 11.773 -22.562 3.449 1 98.75 232 GLN B N 1
ATOM 5647 C CA . GLN B 1 232 ? 11.164 -21.281 3.084 1 98.75 232 GLN B CA 1
ATOM 5648 C C . GLN B 1 232 ? 9.844 -21.5 2.346 1 98.75 232 GLN B C 1
ATOM 5650 O O . GLN B 1 232 ? 9.812 -22.125 1.288 1 98.75 232 GLN B O 1
ATOM 5655 N N . VAL B 1 233 ? 8.812 -20.953 2.896 1 98.94 233 VAL B N 1
ATOM 5656 C CA . VAL B 1 233 ? 7.484 -21.141 2.33 1 98.94 233 VAL B CA 1
ATOM 5657 C C . VAL B 1 233 ? 6.957 -19.812 1.789 1 98.94 233 VAL B C 1
ATOM 5659 O O . VAL B 1 233 ? 7 -18.781 2.48 1 98.94 233 VAL B O 1
ATOM 5662 N N . GLY B 1 234 ? 6.5 -19.828 0.557 1 98.81 234 GLY B N 1
ATOM 5663 C CA . GLY B 1 234 ? 5.902 -18.656 -0.046 1 98.81 234 GLY B CA 1
ATOM 5664 C C . GLY B 1 234 ? 4.441 -18.844 -0.397 1 98.81 234 GLY B C 1
ATOM 5665 O O . GLY B 1 234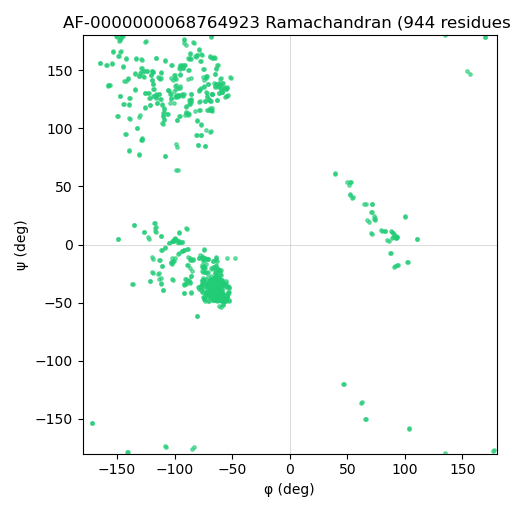 ? 3.941 -19.969 -0.427 1 98.81 234 GLY B O 1
ATOM 5666 N N . CYS B 1 235 ? 3.746 -17.703 -0.568 1 98.5 235 CYS B N 1
ATOM 5667 C CA . CYS B 1 235 ? 2.471 -17.656 -1.275 1 98.5 235 CYS B CA 1
ATOM 5668 C C . CYS B 1 235 ? 2.68 -17.359 -2.756 1 98.5 235 CYS B C 1
ATOM 5670 O O . CYS B 1 235 ? 3.814 -17.188 -3.205 1 98.5 235 CYS B O 1
ATOM 5672 N N . MET B 1 236 ? 1.567 -17.375 -3.486 1 98.31 236 MET B N 1
ATOM 5673 C CA . MET B 1 236 ? 1.709 -17.031 -4.898 1 98.31 236 MET B CA 1
ATOM 5674 C C . MET B 1 236 ? 0.497 -16.25 -5.391 1 98.31 236 MET B C 1
ATOM 5676 O O . MET B 1 236 ? -0.627 -16.75 -5.359 1 98.31 236 MET B O 1
ATOM 5680 N N . LEU B 1 237 ? 0.768 -15.086 -5.848 1 97.44 237 LEU B N 1
ATOM 5681 C CA . LEU B 1 237 ? -0.24 -14.203 -6.426 1 97.44 237 LEU B CA 1
ATOM 5682 C C . LEU B 1 237 ? -0.24 -14.305 -7.949 1 97.44 237 LEU B C 1
ATOM 5684 O O . LEU B 1 237 ? 0.823 -14.312 -8.57 1 97.44 237 LEU B O 1
ATOM 5688 N N . ALA B 1 238 ? -1.433 -14.523 -8.484 1 94.56 238 ALA B N 1
ATOM 5689 C CA . ALA B 1 238 ? -1.576 -14.32 -9.922 1 94.56 238 ALA B CA 1
ATOM 5690 C C . ALA B 1 238 ? -1.779 -12.844 -10.25 1 94.56 238 ALA B C 1
ATOM 5692 O O . ALA B 1 238 ? -2.875 -12.312 -10.07 1 94.56 238 ALA B O 1
ATOM 5693 N N . GLY B 1 239 ? -0.859 -12.188 -10.531 1 81.25 239 GLY B N 1
ATOM 5694 C CA . GLY B 1 239 ? -1.434 -10.953 -11.039 1 81.25 239 GLY B CA 1
ATOM 5695 C C . GLY B 1 239 ? -0.512 -9.758 -10.883 1 81.25 239 GLY B C 1
ATOM 5696 O O . GLY B 1 239 ? 0.385 -9.766 -10.039 1 81.25 239 GLY B O 1
ATOM 5697 N N . GLY B 1 240 ? -0.671 -8.805 -11.883 1 83.44 240 GLY B N 1
ATOM 5698 C CA . GLY B 1 240 ? -0.229 -7.422 -11.977 1 83.44 240 GLY B CA 1
ATOM 5699 C C . GLY B 1 240 ? -1.2 -6.441 -11.352 1 83.44 240 GLY B C 1
ATOM 5700 O O . GLY B 1 240 ? -2.352 -6.785 -11.078 1 83.44 240 GLY B O 1
ATOM 5701 N N . ASN B 1 241 ? -0.864 -5.316 -11.023 1 92.56 241 ASN B N 1
ATOM 5702 C CA . ASN B 1 241 ? -1.671 -4.242 -10.453 1 92.56 241 ASN B CA 1
ATOM 5703 C C . ASN B 1 241 ? -2.75 -3.775 -11.422 1 92.56 241 ASN B C 1
ATOM 5705 O O . ASN B 1 241 ? -2.627 -3.973 -12.633 1 92.56 241 ASN B O 1
ATOM 5709 N N . PHE B 1 242 ? -3.852 -3.275 -10.953 1 96.62 242 PHE B N 1
ATOM 5710 C CA . PHE B 1 242 ? -4.891 -2.623 -11.75 1 96.62 242 PHE B CA 1
ATOM 5711 C C . PHE B 1 242 ? -4.629 -1.126 -11.852 1 96.62 242 PHE B C 1
ATOM 5713 O O . PHE B 1 242 ? -4.629 -0.417 -10.844 1 96.62 242 PHE B O 1
ATOM 5720 N N . TYR B 1 243 ? -4.445 -0.687 -13.102 1 98.06 243 TYR B N 1
ATOM 5721 C CA . TYR B 1 243 ? -4.379 0.748 -13.359 1 98.06 243 TYR B CA 1
ATOM 5722 C C . TYR B 1 243 ? -5.77 1.362 -13.383 1 98.06 243 TYR B C 1
ATOM 5724 O O . TYR B 1 243 ? -6.695 0.801 -13.977 1 98.06 243 TYR B O 1
ATOM 5732 N N . PRO B 1 244 ? -5.973 2.518 -12.656 1 98.38 244 PRO B N 1
ATOM 5733 C CA . PRO B 1 244 ? -7.191 3.244 -13.023 1 98.38 244 PRO B CA 1
ATOM 5734 C C . PRO B 1 244 ? -7.203 3.682 -14.484 1 98.38 244 PRO B C 1
ATOM 5736 O O . PRO B 1 244 ? -6.199 4.188 -14.992 1 98.38 244 PRO B O 1
ATOM 5739 N N . TYR B 1 245 ? -8.281 3.453 -15.117 1 97.56 245 TYR B N 1
ATOM 5740 C CA . TYR B 1 245 ? -8.391 3.775 -16.531 1 97.56 245 TYR B CA 1
ATOM 5741 C C . TYR B 1 245 ? -8.195 5.266 -16.781 1 97.56 245 TYR B C 1
ATOM 5743 O O . TYR B 1 245 ? -7.66 5.672 -17.812 1 97.56 245 TYR B O 1
ATOM 5751 N N . SER B 1 246 ? -8.656 6.102 -15.844 1 97.56 246 SER B N 1
ATOM 5752 C CA . SER B 1 246 ? -8.531 7.559 -15.852 1 97.56 246 SER B CA 1
ATOM 5753 C C . SER B 1 246 ? -8.359 8.102 -14.438 1 97.56 246 SER B C 1
ATOM 5755 O O . SER B 1 246 ? -8.344 7.34 -13.469 1 97.56 246 SER B O 1
ATOM 5757 N N . CYS B 1 247 ? -8.234 9.438 -14.352 1 97.88 247 CYS B N 1
ATOM 5758 C CA . CYS B 1 247 ? -8.062 10.039 -13.031 1 97.88 247 CYS B CA 1
ATOM 5759 C C . CYS B 1 247 ? -9.414 10.383 -12.414 1 97.88 247 CYS B C 1
ATOM 5761 O O . CYS B 1 247 ? -9.484 11.172 -11.461 1 97.88 247 CYS B O 1
ATOM 5763 N N . LYS B 1 248 ? -10.516 9.859 -12.977 1 97.69 248 LYS B N 1
ATOM 5764 C CA . LYS B 1 248 ? -11.789 9.922 -12.266 1 97.69 248 LYS B CA 1
ATOM 5765 C C . LYS B 1 248 ? -11.695 9.227 -10.914 1 97.69 248 LYS B C 1
ATOM 5767 O O . LYS B 1 248 ? -11.227 8.094 -10.828 1 97.69 248 LYS B O 1
ATOM 5772 N N . PRO B 1 249 ? -12.164 9.898 -9.852 1 98.19 249 PRO B N 1
ATOM 5773 C CA . PRO B 1 249 ? -12.086 9.258 -8.531 1 98.19 249 PRO B CA 1
ATOM 5774 C C . PRO B 1 249 ? -12.727 7.875 -8.516 1 98.19 249 PRO B C 1
ATOM 5776 O O . PRO B 1 249 ? -12.219 6.961 -7.867 1 98.19 249 PRO B O 1
ATOM 5779 N N . GLU B 1 250 ? -13.812 7.688 -9.25 1 98.38 250 GLU B N 1
ATOM 5780 C CA . GLU B 1 250 ? -14.516 6.406 -9.281 1 98.38 250 GLU B CA 1
ATOM 5781 C C . GLU B 1 250 ? -13.672 5.324 -9.945 1 98.38 250 GLU B C 1
ATOM 5783 O O . GLU B 1 250 ? -13.75 4.152 -9.562 1 98.38 250 GLU B O 1
ATOM 5788 N N . ASP B 1 251 ? -12.852 5.699 -10.969 1 98.38 251 ASP B N 1
ATOM 5789 C CA . ASP B 1 251 ? -11.938 4.75 -11.602 1 98.38 251 ASP B CA 1
ATOM 5790 C C . ASP B 1 251 ? -10.805 4.363 -10.648 1 98.38 251 ASP B C 1
ATOM 5792 O O . ASP B 1 251 ? -10.406 3.197 -10.602 1 98.38 251 ASP B O 1
ATOM 5796 N N . VAL B 1 252 ? -10.312 5.367 -9.961 1 98.5 252 VAL B N 1
ATOM 5797 C CA . VAL B 1 252 ? -9.25 5.117 -8.992 1 98.5 252 VAL B CA 1
ATOM 5798 C C . VAL B 1 252 ? -9.758 4.188 -7.895 1 98.5 252 VAL B C 1
ATOM 5800 O O . VAL B 1 252 ? -9.086 3.23 -7.52 1 98.5 252 VAL B O 1
ATOM 5803 N N . TRP B 1 253 ? -10.977 4.414 -7.422 1 98.25 253 TRP B N 1
ATOM 5804 C CA . TRP B 1 253 ? -11.594 3.578 -6.398 1 98.25 253 TRP B CA 1
ATOM 5805 C C . TRP B 1 253 ? -11.781 2.148 -6.898 1 98.25 253 TRP B C 1
ATOM 5807 O O . TRP B 1 253 ? -11.484 1.189 -6.184 1 98.25 253 TRP B O 1
ATOM 5817 N N . MET B 1 254 ? -12.203 2.039 -8.133 1 97.31 254 MET B N 1
ATOM 5818 C CA . MET B 1 254 ? -12.422 0.712 -8.703 1 97.31 254 MET B CA 1
ATOM 5819 C C . MET B 1 254 ? -11.102 -0.052 -8.82 1 97.31 254 MET B C 1
ATOM 5821 O O . MET B 1 254 ? -11.047 -1.246 -8.523 1 97.31 254 MET B O 1
ATOM 5825 N N . ALA B 1 255 ? -10.078 0.619 -9.273 1 97.62 255 ALA B N 1
ATOM 5826 C CA . ALA B 1 255 ? -8.773 -0.023 -9.367 1 97.62 255 ALA B CA 1
ATOM 5827 C C . ALA B 1 255 ? -8.305 -0.507 -7.996 1 97.62 255 ALA B C 1
ATOM 5829 O O . ALA B 1 255 ? -7.789 -1.62 -7.863 1 97.62 255 ALA B O 1
ATOM 5830 N N . LEU B 1 256 ? -8.508 0.332 -6.984 1 97.31 256 LEU B N 1
ATOM 5831 C CA . LEU B 1 256 ? -8.156 -0.041 -5.617 1 97.31 256 LEU B CA 1
ATOM 5832 C C . LEU B 1 256 ? -8.93 -1.276 -5.176 1 97.31 256 LEU B C 1
ATOM 5834 O O . LEU B 1 256 ? -8.359 -2.195 -4.586 1 97.31 256 LEU B O 1
ATOM 5838 N N . GLU B 1 257 ? -10.195 -1.331 -5.453 1 95.56 257 GLU B N 1
ATOM 5839 C CA . GLU B 1 257 ? -11.047 -2.457 -5.066 1 95.56 257 GLU B CA 1
ATOM 5840 C C . GLU B 1 257 ? -10.609 -3.74 -5.766 1 95.56 257 GLU B C 1
ATOM 5842 O O . GLU B 1 257 ? -10.57 -4.809 -5.148 1 95.56 257 GLU B O 1
ATOM 5847 N N . LYS B 1 258 ? -10.266 -3.643 -6.996 1 95 258 LYS B N 1
ATOM 5848 C CA . LYS B 1 258 ? -9.812 -4.812 -7.746 1 95 258 LYS B CA 1
ATOM 5849 C C . LYS B 1 258 ? -8.477 -5.324 -7.219 1 95 258 LYS B C 1
ATOM 5851 O O . LYS B 1 258 ? -8.266 -6.535 -7.117 1 95 258 LYS B O 1
ATOM 5856 N N . ASP B 1 259 ? -7.598 -4.414 -6.922 1 96.19 259 ASP B N 1
ATOM 5857 C CA . ASP B 1 259 ? -6.332 -4.816 -6.32 1 96.19 259 ASP B CA 1
ATOM 5858 C C . ASP B 1 259 ? -6.559 -5.539 -4.992 1 96.19 259 ASP B C 1
ATOM 5860 O O . ASP B 1 259 ? -5.906 -6.547 -4.711 1 96.19 259 ASP B O 1
ATOM 5864 N N . ARG B 1 260 ? -7.469 -5.023 -4.215 1 93.88 260 ARG B N 1
ATOM 5865 C CA . ARG B 1 260 ? -7.77 -5.629 -2.924 1 93.88 260 ARG B CA 1
ATOM 5866 C C . ARG B 1 260 ? -8.344 -7.031 -3.096 1 93.88 260 ARG B C 1
ATOM 5868 O O . ARG B 1 260 ? -8.008 -7.945 -2.338 1 93.88 260 ARG B O 1
ATOM 5875 N N . GLU B 1 261 ? -9.156 -7.145 -4.07 1 92.75 261 GLU B N 1
ATOM 5876 C CA . GLU B 1 261 ? -9.688 -8.477 -4.367 1 92.75 261 GLU B CA 1
ATOM 5877 C C . GLU B 1 261 ? -8.562 -9.445 -4.73 1 92.75 261 GLU B C 1
ATOM 5879 O O . GLU B 1 261 ? -8.547 -10.586 -4.266 1 92.75 261 GLU B O 1
ATOM 5884 N N . ASN B 1 262 ? -7.703 -8.922 -5.445 1 93.94 262 ASN B N 1
ATOM 5885 C CA . ASN B 1 262 ? -6.574 -9.734 -5.895 1 93.94 262 ASN B CA 1
ATOM 5886 C C . ASN B 1 262 ? -5.648 -10.094 -4.738 1 93.94 262 ASN B C 1
ATOM 5888 O O . ASN B 1 262 ? -5.078 -11.188 -4.711 1 93.94 262 ASN B O 1
ATOM 5892 N N . LEU B 1 263 ? -5.477 -9.195 -3.803 1 96.62 263 LEU B N 1
ATOM 5893 C CA . LEU B 1 263 ? -4.488 -9.32 -2.738 1 96.62 263 LEU B CA 1
ATOM 5894 C C . LEU B 1 263 ? -5.109 -9.953 -1.495 1 96.62 263 LEU B C 1
ATOM 5896 O O . LEU B 1 263 ? -4.426 -10.148 -0.487 1 96.62 263 LEU B O 1
ATOM 5900 N N . PHE B 1 264 ? -6.418 -10.336 -1.564 1 97.19 264 PHE B N 1
ATOM 5901 C CA . PHE B 1 264 ? -7.168 -10.836 -0.42 1 97.19 264 PHE B CA 1
ATOM 5902 C C . PHE B 1 264 ? -6.43 -11.984 0.253 1 97.19 264 PHE B C 1
ATOM 5904 O O . PHE B 1 264 ? -6.176 -11.945 1.459 1 97.19 264 PHE B O 1
ATOM 5911 N N . PHE B 1 265 ? -5.973 -12.922 -0.499 1 98.31 265 PHE B N 1
ATOM 5912 C CA . PHE B 1 265 ? -5.297 -14.109 0.022 1 98.31 265 PHE B CA 1
ATOM 5913 C C . PHE B 1 265 ? -3.906 -13.758 0.531 1 98.31 265 PHE B C 1
ATOM 5915 O O . PHE B 1 265 ? -3.496 -14.219 1.6 1 98.31 265 PHE B O 1
ATOM 5922 N N . ILE B 1 266 ? -3.207 -12.914 -0.2 1 98.44 266 ILE B N 1
ATOM 5923 C CA . ILE B 1 266 ? -1.824 -12.578 0.124 1 98.44 266 ILE B CA 1
ATOM 5924 C C . ILE B 1 266 ? -1.777 -11.789 1.432 1 98.44 266 ILE B C 1
ATOM 5926 O O . ILE B 1 266 ? -0.886 -12 2.258 1 98.44 266 ILE B O 1
ATOM 5930 N N . ASP B 1 267 ? -2.818 -10.891 1.598 1 98.19 267 ASP B N 1
ATOM 5931 C CA . ASP B 1 267 ? -2.906 -10.172 2.865 1 98.19 267 ASP B CA 1
ATOM 5932 C C . ASP B 1 267 ? -2.938 -11.141 4.047 1 98.19 267 ASP B C 1
ATOM 5934 O O . ASP B 1 267 ? -2.229 -10.945 5.035 1 98.19 267 ASP B O 1
ATOM 5938 N N . VAL B 1 268 ? -3.74 -12.18 3.953 1 98.62 268 VAL B N 1
ATOM 5939 C CA . VAL B 1 268 ? -3.887 -13.133 5.047 1 98.62 268 VAL B CA 1
ATOM 5940 C C . VAL B 1 268 ? -2.604 -13.945 5.203 1 98.62 268 VAL B C 1
ATOM 5942 O O . VAL B 1 268 ? -2.096 -14.109 6.316 1 98.62 268 VAL B O 1
ATOM 5945 N N . GLN B 1 269 ? -2.021 -14.359 4.102 1 98.81 269 GLN B N 1
ATOM 5946 C CA . GLN B 1 269 ? -0.847 -15.227 4.152 1 98.81 269 GLN B CA 1
ATOM 5947 C C . GLN B 1 269 ? 0.385 -14.453 4.613 1 98.81 269 GLN B C 1
ATOM 5949 O O . GLN B 1 269 ? 1.24 -15 5.312 1 98.81 269 GLN B O 1
ATOM 5954 N N . ALA B 1 270 ? 0.469 -13.195 4.258 1 98.5 270 ALA B N 1
ATOM 5955 C CA . ALA B 1 270 ? 1.664 -12.406 4.551 1 98.5 270 ALA B CA 1
ATOM 5956 C C . ALA B 1 270 ? 1.538 -11.703 5.898 1 98.5 270 ALA B C 1
ATOM 5958 O O . ALA B 1 270 ? 2.539 -11.469 6.582 1 98.5 270 ALA B O 1
ATOM 5959 N N . ARG B 1 271 ? 0.256 -11.359 6.312 1 98.06 271 ARG B N 1
ATOM 5960 C CA . ARG B 1 271 ? 0.086 -10.516 7.496 1 98.06 271 ARG B CA 1
ATOM 5961 C C . ARG B 1 271 ? -0.522 -11.312 8.648 1 98.06 271 ARG B C 1
ATOM 5963 O O . ARG B 1 271 ? -0.488 -10.875 9.797 1 98.06 271 ARG B O 1
ATOM 5970 N N . GLY B 1 272 ? -1.16 -12.492 8.344 1 98.56 272 GLY B N 1
ATOM 5971 C CA . GLY B 1 272 ? -1.6 -13.406 9.391 1 98.56 272 GLY B CA 1
ATOM 5972 C C . GLY B 1 272 ? -3.004 -13.117 9.883 1 98.56 272 GLY B C 1
ATOM 5973 O O . GLY B 1 272 ? -3.43 -13.648 10.914 1 98.56 272 GLY B O 1
ATOM 5974 N N . ALA B 1 273 ? -3.703 -12.211 9.156 1 98.12 273 ALA B N 1
ATOM 5975 C CA . ALA B 1 273 ? -5.074 -11.859 9.523 1 98.12 273 ALA B CA 1
ATOM 5976 C C . ALA B 1 273 ? -5.855 -11.359 8.312 1 98.12 273 ALA B C 1
ATOM 5978 O O . ALA B 1 273 ? -5.266 -10.898 7.332 1 98.12 273 ALA B O 1
ATOM 5979 N N . TYR B 1 274 ? -7.125 -11.5 8.414 1 98 274 TYR B N 1
ATOM 5980 C CA . TYR B 1 274 ? -7.98 -10.906 7.395 1 98 274 TYR B CA 1
ATOM 5981 C C . TYR B 1 274 ? -7.824 -9.391 7.359 1 98 274 TYR B C 1
ATOM 5983 O O . TYR B 1 274 ? -7.734 -8.742 8.406 1 98 274 TYR B O 1
ATOM 5991 N N . PRO B 1 275 ? -7.73 -8.836 6.148 1 97.56 275 PRO B N 1
ATOM 5992 C CA . PRO B 1 275 ? -7.746 -7.371 6.094 1 97.56 275 PRO B CA 1
ATOM 5993 C C . PRO B 1 275 ? -9.055 -6.77 6.598 1 97.56 275 PRO B C 1
ATOM 5995 O O . PRO B 1 275 ? -10.109 -7.398 6.484 1 97.56 275 PRO B O 1
ATOM 5998 N N . VAL B 1 276 ? -9.047 -5.598 7.055 1 96.25 276 VAL B N 1
ATOM 5999 C CA . VAL B 1 276 ? -10.172 -5 7.758 1 96.25 276 VAL B CA 1
ATOM 6000 C C . VAL B 1 276 ? -11.352 -4.824 6.797 1 96.25 276 VAL B C 1
ATOM 6002 O O . VAL B 1 276 ? -12.508 -4.875 7.211 1 96.25 276 VAL B O 1
ATOM 6005 N N . TRP B 1 277 ? -11.055 -4.645 5.512 1 96.25 277 TRP B N 1
ATOM 6006 C CA . TRP B 1 277 ? -12.102 -4.371 4.535 1 96.25 277 TRP B CA 1
ATOM 6007 C C . TRP B 1 277 ? -12.828 -5.652 4.141 1 96.25 277 TRP B C 1
ATOM 6009 O O . TRP B 1 277 ? -13.859 -5.605 3.469 1 96.25 277 TRP B O 1
ATOM 6019 N N . ALA B 1 278 ? -12.289 -6.855 4.516 1 96.94 278 ALA B N 1
ATOM 6020 C CA . ALA B 1 278 ? -12.906 -8.141 4.184 1 96.94 278 ALA B CA 1
ATOM 6021 C C . ALA B 1 278 ? -14.32 -8.227 4.746 1 96.94 278 ALA B C 1
ATOM 6023 O O . ALA B 1 278 ? -15.219 -8.781 4.102 1 96.94 278 ALA B O 1
ATOM 6024 N N . ALA B 1 279 ? -14.516 -7.699 5.941 1 95.69 279 ALA B N 1
ATOM 6025 C CA . ALA B 1 279 ? -15.828 -7.754 6.574 1 95.69 279 ALA B CA 1
ATOM 6026 C C . ALA B 1 279 ? -16.875 -7.07 5.711 1 95.69 279 ALA B C 1
ATOM 6028 O O . ALA B 1 279 ? -17.984 -7.582 5.547 1 95.69 279 ALA B O 1
ATOM 6029 N N . ARG B 1 280 ? -16.562 -5.945 5.16 1 94.88 280 ARG B N 1
ATOM 6030 C CA . ARG B 1 280 ? -17.484 -5.238 4.277 1 94.88 280 ARG B CA 1
ATOM 6031 C C . ARG B 1 280 ? -17.766 -6.047 3.018 1 94.88 280 ARG B C 1
ATOM 6033 O O . ARG B 1 280 ? -18.922 -6.148 2.584 1 94.88 280 ARG B O 1
ATOM 6040 N N . VAL B 1 281 ? -16.719 -6.621 2.453 1 94.94 281 VAL B N 1
ATOM 6041 C CA . VAL B 1 281 ? -16.859 -7.434 1.248 1 94.94 281 VAL B CA 1
ATOM 6042 C C . VAL B 1 281 ? -17.828 -8.586 1.513 1 94.94 281 VAL B C 1
ATOM 6044 O O . VAL B 1 281 ? -18.734 -8.844 0.715 1 94.94 281 VAL B O 1
ATOM 6047 N N . PHE B 1 282 ? -17.672 -9.25 2.641 1 97.12 282 PHE B N 1
ATOM 6048 C CA . PHE B 1 282 ? -18.531 -10.383 2.996 1 97.12 282 PHE B CA 1
ATOM 6049 C C . PHE B 1 282 ? -19.969 -9.93 3.178 1 97.12 282 PHE B C 1
ATOM 6051 O O . PHE B 1 282 ? -20.891 -10.562 2.666 1 97.12 282 PHE B O 1
ATOM 6058 N N . ARG B 1 283 ? -20.141 -8.797 3.861 1 95.81 283 ARG B N 1
ATOM 6059 C CA . ARG B 1 283 ? -21.484 -8.266 4.062 1 95.81 283 ARG B CA 1
ATOM 6060 C C . ARG B 1 283 ? -22.156 -7.945 2.729 1 95.81 283 ARG B C 1
ATOM 6062 O O . ARG B 1 283 ? -23.312 -8.32 2.502 1 95.81 283 ARG B O 1
ATOM 6069 N N . GLU B 1 284 ? -21.453 -7.309 1.876 1 94.75 284 GLU B N 1
ATOM 6070 C CA . GLU B 1 284 ? -22 -6.887 0.589 1 94.75 284 GLU B CA 1
ATOM 6071 C C . GLU B 1 284 ? -22.328 -8.086 -0.292 1 94.75 284 GLU B C 1
ATOM 6073 O O . GLU B 1 284 ? -23.281 -8.039 -1.088 1 94.75 284 GLU B O 1
ATOM 6078 N N . LYS B 1 285 ? -21.578 -9.148 -0.13 1 94.62 285 LYS B N 1
ATOM 6079 C CA . LYS B 1 285 ? -21.781 -10.336 -0.958 1 94.62 285 LYS B CA 1
ATOM 6080 C C . LYS B 1 285 ? -22.719 -11.328 -0.285 1 94.62 285 LYS B C 1
ATOM 6082 O O . LYS B 1 285 ? -23.047 -12.367 -0.859 1 94.62 285 LYS B O 1
ATOM 6087 N N . GLY B 1 286 ? -23.109 -11.031 0.972 1 96.19 286 GLY B N 1
ATOM 6088 C CA . GLY B 1 286 ? -23.953 -11.945 1.72 1 96.19 286 GLY B CA 1
ATOM 6089 C C . GLY B 1 286 ? -23.234 -13.203 2.154 1 96.19 286 GLY B C 1
ATOM 6090 O O . GLY B 1 286 ? -23.797 -14.305 2.1 1 96.19 286 GLY B O 1
ATOM 6091 N N . VAL B 1 287 ? -21.938 -13.062 2.488 1 97.5 287 VAL B N 1
ATOM 6092 C CA . VAL B 1 287 ? -21.094 -14.188 2.861 1 97.5 287 VAL B CA 1
ATOM 6093 C C . VAL B 1 287 ? -20.859 -14.18 4.371 1 97.5 287 VAL B C 1
ATOM 6095 O O . VAL B 1 287 ? -20.641 -13.125 4.965 1 97.5 287 VAL B O 1
ATOM 6098 N N . THR B 1 288 ? -21 -15.281 5.008 1 97.62 288 THR B N 1
ATOM 6099 C CA . THR B 1 288 ? -20.609 -15.508 6.395 1 97.62 288 THR B CA 1
ATOM 6100 C C . THR B 1 288 ? -19.609 -16.641 6.496 1 97.62 288 THR B C 1
ATOM 6102 O O . THR B 1 288 ? -19.922 -17.781 6.145 1 97.62 288 THR B O 1
ATOM 6105 N N . ILE B 1 289 ? -18.453 -16.375 6.992 1 97.88 289 ILE B N 1
ATOM 6106 C CA . ILE B 1 289 ? -17.391 -17.375 7.074 1 97.88 289 ILE B CA 1
ATOM 6107 C C . ILE B 1 289 ? -17.531 -18.172 8.367 1 97.88 289 ILE B C 1
ATOM 6109 O O . ILE B 1 289 ? -17.547 -17.594 9.461 1 97.88 289 ILE B O 1
ATOM 6113 N N . ALA B 1 290 ? -17.688 -19.391 8.281 1 97.75 290 ALA B N 1
ATOM 6114 C CA . ALA B 1 290 ? -17.656 -20.297 9.43 1 97.75 290 ALA B CA 1
ATOM 6115 C C . ALA B 1 290 ? -16.219 -20.609 9.828 1 97.75 290 ALA B C 1
ATOM 6117 O O . ALA B 1 290 ? -15.523 -21.375 9.141 1 97.75 290 ALA B O 1
ATOM 6118 N N . LYS B 1 291 ? -15.789 -20.047 10.914 1 97.12 291 LYS B N 1
ATOM 6119 C CA . LYS B 1 291 ? -14.453 -20.297 11.453 1 97.12 291 LYS B CA 1
ATOM 6120 C C . LYS B 1 291 ? -14.508 -21.297 12.602 1 97.12 291 LYS B C 1
ATOM 6122 O O . LYS B 1 291 ? -15.461 -21.312 13.383 1 97.12 291 LYS B O 1
ATOM 6127 N N . GLN B 1 292 ? -13.539 -22.078 12.734 1 97.75 292 GLN B N 1
ATOM 6128 C CA . GLN B 1 292 ? -13.359 -22.906 13.914 1 97.75 292 GLN B CA 1
ATOM 6129 C C . GLN B 1 292 ? -12.43 -22.25 14.922 1 97.75 292 GLN B C 1
ATOM 6131 O O . GLN B 1 292 ? -11.594 -21.422 14.555 1 97.75 292 GLN B O 1
ATOM 6136 N N . PRO B 1 293 ? -12.648 -22.656 16.234 1 97.31 293 PRO B N 1
ATOM 6137 C CA . PRO B 1 293 ? -11.695 -22.156 17.219 1 97.31 293 PRO B CA 1
ATOM 6138 C C . PRO B 1 293 ? -10.25 -22.453 16.859 1 97.31 293 PRO B C 1
ATOM 6140 O O . PRO B 1 293 ? -9.93 -23.594 16.469 1 97.31 293 PRO B O 1
ATOM 6143 N N . GLY B 1 294 ? -9.43 -21.391 16.891 1 98.12 294 GLY B N 1
ATOM 6144 C CA . GLY B 1 294 ? -8.016 -21.594 16.609 1 98.12 294 GLY B CA 1
ATOM 6145 C C . GLY B 1 294 ? -7.617 -21.172 15.211 1 98.12 294 GLY B C 1
ATOM 6146 O O . GLY B 1 294 ? -6.43 -21 14.93 1 98.12 294 GLY B O 1
ATOM 6147 N N . ASP B 1 295 ? -8.586 -20.984 14.352 1 98.62 295 ASP B N 1
ATOM 6148 C CA . ASP B 1 295 ? -8.281 -20.641 12.969 1 98.62 295 ASP B CA 1
ATOM 6149 C C . ASP B 1 295 ? -7.465 -19.359 12.891 1 98.62 295 ASP B C 1
ATOM 6151 O O . ASP B 1 295 ? -6.457 -19.281 12.18 1 98.62 295 ASP B O 1
ATOM 6155 N N . ASP B 1 296 ? -7.895 -18.359 13.633 1 98.38 296 ASP B N 1
ATOM 6156 C CA . ASP B 1 296 ? -7.203 -17.078 13.594 1 98.38 296 ASP B CA 1
ATOM 6157 C C . ASP B 1 296 ? -5.77 -17.203 14.102 1 98.38 296 ASP B C 1
ATOM 6159 O O . ASP B 1 296 ? -4.867 -16.531 13.602 1 98.38 296 ASP B O 1
ATOM 6163 N N . GLU B 1 297 ? -5.547 -18.031 15.094 1 98.69 297 GLU B N 1
ATOM 6164 C CA . GLU B 1 297 ? -4.199 -18.281 15.594 1 98.69 297 GLU B CA 1
ATOM 6165 C C . GLU B 1 297 ? -3.346 -19 14.555 1 98.69 297 GLU B C 1
ATOM 6167 O O . GLU B 1 297 ? -2.168 -18.672 14.383 1 98.69 297 GLU B O 1
ATOM 6172 N N . ILE B 1 298 ? -3.939 -19.922 13.852 1 98.81 298 ILE B N 1
ATOM 6173 C CA . ILE B 1 298 ? -3.242 -20.672 12.812 1 98.81 298 ILE B CA 1
ATOM 6174 C C . ILE B 1 298 ? -2.793 -19.719 11.711 1 98.81 298 ILE B C 1
ATOM 6176 O O . ILE B 1 298 ? -1.672 -19.812 11.203 1 98.81 298 ILE B O 1
ATOM 6180 N N . LEU B 1 299 ? -3.66 -18.766 11.383 1 98.81 299 LEU B N 1
ATOM 6181 C CA . LEU B 1 299 ? -3.4 -17.844 10.273 1 98.81 299 LEU B CA 1
ATOM 6182 C C . LEU B 1 299 ? -2.17 -16.984 10.555 1 98.81 299 LEU B C 1
ATOM 6184 O O . LEU B 1 299 ? -1.599 -16.391 9.641 1 98.81 299 LEU B O 1
ATOM 6188 N N . LYS B 1 300 ? -1.671 -16.969 11.844 1 98.69 300 LYS B N 1
ATOM 6189 C CA . LYS B 1 300 ? -0.524 -16.141 12.227 1 98.69 300 LYS B CA 1
ATOM 6190 C C . LYS B 1 300 ? 0.783 -16.781 11.758 1 98.69 300 LYS B C 1
ATOM 6192 O O . LYS B 1 300 ? 1.846 -16.156 11.852 1 98.69 300 LYS B O 1
ATOM 6197 N N . ASN B 1 301 ? 0.715 -18.016 11.273 1 98.81 301 ASN B N 1
ATOM 6198 C CA . ASN B 1 301 ? 1.878 -18.625 10.641 1 98.81 301 ASN B CA 1
ATOM 6199 C C . ASN B 1 301 ? 2.045 -18.141 9.195 1 98.81 301 ASN B C 1
ATOM 6201 O O . ASN B 1 301 ? 1.608 -18.828 8.266 1 98.81 301 ASN B O 1
ATOM 6205 N N . THR B 1 302 ? 2.711 -17.016 9.031 1 98.75 302 THR B N 1
ATOM 6206 C CA . THR B 1 302 ? 2.781 -16.297 7.766 1 98.75 302 THR B CA 1
ATOM 6207 C C . THR B 1 302 ? 3.932 -16.828 6.91 1 98.75 302 THR B C 1
ATOM 6209 O O . THR B 1 302 ? 4.828 -17.5 7.414 1 98.75 302 THR B O 1
ATOM 6212 N N . VAL B 1 303 ? 3.945 -16.516 5.688 1 98.88 303 VAL B N 1
ATOM 6213 C CA . VAL B 1 303 ? 4.91 -17 4.711 1 98.88 303 VAL B CA 1
ATOM 6214 C C . VAL B 1 303 ? 6.234 -16.266 4.875 1 98.88 303 VAL B C 1
ATOM 6216 O O . VAL B 1 303 ? 6.277 -15.18 5.457 1 98.88 303 VAL B O 1
ATOM 6219 N N . ASP B 1 304 ? 7.281 -16.828 4.293 1 98.88 304 ASP B N 1
ATOM 6220 C CA . ASP B 1 304 ? 8.625 -16.281 4.367 1 98.88 304 ASP B CA 1
ATOM 6221 C C . ASP B 1 304 ? 8.867 -15.273 3.242 1 98.88 304 ASP B C 1
ATOM 6223 O O . ASP B 1 304 ? 9.656 -14.336 3.396 1 98.88 304 ASP B O 1
ATOM 6227 N N . PHE B 1 305 ? 8.258 -15.445 2.127 1 98.88 305 PHE B N 1
ATOM 6228 C CA . PHE B 1 305 ? 8.398 -14.57 0.97 1 98.88 305 PHE B CA 1
ATOM 6229 C C . PHE B 1 305 ? 7.109 -14.531 0.158 1 98.88 305 PHE B C 1
ATOM 6231 O O . PHE B 1 305 ? 6.219 -15.367 0.355 1 98.88 305 PHE B O 1
ATOM 6238 N N . VAL B 1 306 ? 6.961 -13.539 -0.676 1 98.69 306 VAL B N 1
ATOM 6239 C CA . VAL B 1 306 ? 5.812 -13.375 -1.562 1 98.69 306 VAL B CA 1
ATOM 6240 C C . VAL B 1 306 ? 6.234 -13.633 -3.008 1 98.69 306 VAL B C 1
ATOM 6242 O O . VAL B 1 306 ? 7.098 -12.93 -3.541 1 98.69 306 VAL B O 1
ATOM 6245 N N . SER B 1 307 ? 5.684 -14.617 -3.602 1 98.62 307 SER B N 1
ATOM 6246 C CA . SER B 1 307 ? 5.934 -14.883 -5.012 1 98.62 307 SER B CA 1
ATOM 6247 C C . SER B 1 307 ? 4.711 -14.562 -5.863 1 98.62 307 SER B C 1
ATOM 6249 O O . SER B 1 307 ? 3.605 -14.414 -5.34 1 98.62 307 SER B O 1
ATOM 6251 N N . PHE B 1 308 ? 4.961 -14.344 -7.137 1 98.38 308 PHE B N 1
ATOM 6252 C CA . PHE B 1 308 ? 3.857 -13.93 -7.996 1 98.38 308 PHE B CA 1
ATOM 6253 C C . PHE B 1 308 ? 4.176 -14.211 -9.461 1 98.38 308 PHE B C 1
ATOM 6255 O O . PHE B 1 308 ? 5.332 -14.461 -9.812 1 98.38 308 PHE B O 1
ATOM 6262 N N . SER B 1 309 ? 3.162 -14.375 -10.211 1 97.81 309 SER B N 1
ATOM 6263 C CA . SER B 1 309 ? 3.266 -14.375 -11.664 1 97.81 309 SER B CA 1
ATOM 6264 C C . SER B 1 309 ? 2.949 -12.992 -12.234 1 97.81 309 SER B C 1
ATOM 6266 O O . SER B 1 309 ? 2.156 -12.242 -11.664 1 97.81 309 SER B O 1
ATOM 6268 N N . TYR B 1 310 ? 3.607 -12.664 -13.297 1 97.5 310 TYR B N 1
ATOM 6269 C CA . TYR B 1 310 ? 3.314 -11.422 -14.008 1 97.5 310 TYR B CA 1
ATOM 6270 C C . TYR B 1 310 ? 3.361 -11.633 -15.516 1 97.5 310 TYR B C 1
ATOM 6272 O O . TYR B 1 310 ? 4.422 -11.93 -16.078 1 97.5 310 TYR B O 1
ATOM 6280 N N . TYR B 1 311 ? 2.244 -11.352 -16.094 1 94.19 311 TYR B N 1
ATOM 6281 C CA . TYR B 1 311 ? 2.168 -11.43 -17.547 1 94.19 311 TYR B CA 1
ATOM 6282 C C . TYR B 1 311 ? 1.758 -10.094 -18.141 1 94.19 311 TYR B C 1
ATOM 6284 O O . TYR B 1 311 ? 2.133 -9.766 -19.281 1 94.19 311 TYR B O 1
ATOM 6292 N N . ALA B 1 312 ? 0.965 -9.375 -17.375 1 92.69 312 ALA B N 1
ATOM 6293 C CA . ALA B 1 312 ? 0.463 -8.078 -17.828 1 92.69 312 ALA B CA 1
ATOM 6294 C C . ALA B 1 312 ? -0.104 -7.277 -16.656 1 92.69 312 ALA B C 1
ATOM 6296 O O . ALA B 1 312 ? -0.483 -7.848 -15.633 1 92.69 312 ALA B O 1
ATOM 6297 N N . SER B 1 313 ? -0.106 -5.984 -16.859 1 93.88 313 SER B N 1
ATOM 6298 C CA . SER B 1 313 ? -0.944 -5.152 -15.992 1 93.88 313 SER B CA 1
ATOM 6299 C C . SER B 1 313 ? -2.404 -5.203 -16.422 1 93.88 313 SER B C 1
ATOM 6301 O O . SER B 1 313 ? -2.725 -5.762 -17.484 1 93.88 313 SER B O 1
ATOM 6303 N N . ARG B 1 314 ? -3.244 -4.703 -15.594 1 93.81 314 ARG B N 1
ATOM 6304 C CA . ARG B 1 314 ? -4.676 -4.656 -15.867 1 93.81 314 ARG B CA 1
ATOM 6305 C C . ARG B 1 314 ? -5.227 -3.25 -15.656 1 93.81 314 ARG B C 1
ATOM 6307 O O . ARG B 1 314 ? -4.594 -2.42 -15.008 1 93.81 314 ARG B O 1
ATOM 6314 N N . CYS B 1 315 ? -6.398 -2.992 -16.281 1 95 315 CYS B N 1
ATOM 6315 C CA . CYS B 1 315 ? -7.07 -1.715 -16.078 1 95 315 CYS B CA 1
ATOM 6316 C C . CYS B 1 315 ? -8.453 -1.918 -15.469 1 95 315 CYS B C 1
ATOM 6318 O O . CYS B 1 315 ? -9.109 -2.922 -15.734 1 95 315 CYS B O 1
ATOM 6320 N N . ALA B 1 316 ? -8.852 -0.942 -14.695 1 96.19 316 ALA B N 1
ATOM 6321 C CA . ALA B 1 316 ? -10.18 -0.957 -14.078 1 96.19 316 ALA B CA 1
ATOM 6322 C C . ALA B 1 316 ? -10.867 0.399 -14.227 1 96.19 316 ALA B C 1
ATOM 6324 O O . ALA B 1 316 ? -10.203 1.439 -14.242 1 96.19 316 ALA B O 1
ATOM 6325 N N . SER B 1 317 ? -12.117 0.373 -14.352 1 95.94 317 SER B N 1
ATOM 6326 C CA . SER B 1 317 ? -12.961 1.561 -14.398 1 95.94 317 SER B CA 1
ATOM 6327 C C . SER B 1 317 ? -14.305 1.312 -13.719 1 95.94 317 SER B C 1
ATOM 6329 O O . SER B 1 317 ? -14.758 0.169 -13.625 1 95.94 317 SER B O 1
ATOM 6331 N N . ALA B 1 318 ? -14.891 2.367 -13.211 1 93.75 318 ALA B N 1
ATOM 6332 C CA . ALA B 1 318 ? -16.203 2.256 -12.594 1 93.75 318 ALA B CA 1
ATOM 6333 C C . ALA B 1 318 ? -17.25 1.802 -13.602 1 93.75 318 ALA B C 1
ATOM 6335 O O . ALA B 1 318 ? -18.281 1.221 -13.234 1 93.75 318 ALA B O 1
ATOM 6336 N N . GLU B 1 319 ? -17 1.982 -14.852 1 91.38 319 GLU B N 1
ATOM 6337 C CA . GLU B 1 319 ? -17.969 1.67 -15.898 1 91.38 319 GLU B CA 1
ATOM 6338 C C . GLU B 1 319 ? -17.703 0.287 -16.484 1 91.38 319 GLU B C 1
ATOM 6340 O O . GLU B 1 319 ? -18.359 -0.11 -17.453 1 91.38 319 GLU B O 1
ATOM 6345 N N . MET B 1 320 ? -16.734 -0.387 -15.938 1 88.62 320 MET B N 1
ATOM 6346 C CA . MET B 1 320 ? -16.406 -1.702 -16.484 1 88.62 320 MET B CA 1
ATOM 6347 C C . MET B 1 320 ? -17.562 -2.676 -16.281 1 88.62 320 MET B C 1
ATOM 6349 O O . MET B 1 320 ? -18.219 -2.654 -15.234 1 88.62 320 MET B O 1
ATOM 6353 N N . ASN B 1 321 ? -17.859 -3.412 -17.297 1 83.06 321 ASN B N 1
ATOM 6354 C CA . ASN B 1 321 ? -18.922 -4.414 -17.312 1 83.06 321 ASN B CA 1
ATOM 6355 C C . ASN B 1 321 ? -18.594 -5.559 -18.266 1 83.06 321 ASN B C 1
ATOM 6357 O O . ASN B 1 321 ? -17.516 -5.566 -18.891 1 83.06 321 ASN B O 1
ATOM 6361 N N . ALA B 1 322 ? -19.453 -6.551 -18.359 1 74.31 322 ALA B N 1
ATOM 6362 C CA . ALA B 1 322 ? -19.203 -7.766 -19.141 1 74.31 322 ALA B CA 1
ATOM 6363 C C . ALA B 1 322 ? -18.984 -7.438 -20.609 1 74.31 322 ALA B C 1
ATOM 6365 O O . ALA B 1 322 ? -18.266 -8.156 -21.312 1 74.31 322 ALA B O 1
ATOM 6366 N N . SER B 1 323 ? -19.438 -6.344 -21.047 1 77.88 323 SER B N 1
ATOM 6367 C CA . SER B 1 323 ? -19.406 -6.02 -22.469 1 77.88 323 SER B CA 1
ATOM 6368 C C . SER B 1 323 ? -18.094 -5.32 -22.828 1 77.88 323 SER B C 1
ATOM 6370 O O . SER B 1 323 ? -17.719 -5.297 -24 1 77.88 323 SER B O 1
ATOM 6372 N N . ASN B 1 324 ? -17.406 -4.812 -21.812 1 81.12 324 ASN B N 1
ATOM 6373 C CA . ASN B 1 324 ? -16.219 -4.047 -22.188 1 81.12 324 ASN B CA 1
ATOM 6374 C C . ASN B 1 324 ? -14.969 -4.617 -21.531 1 81.12 324 ASN B C 1
ATOM 6376 O O . ASN B 1 324 ? -13.906 -3.998 -21.578 1 81.12 324 ASN B O 1
ATOM 6380 N N . THR B 1 325 ? -15.234 -5.715 -20.906 1 82.12 325 THR B N 1
ATOM 6381 C CA . THR B 1 325 ? -14.062 -6.348 -20.312 1 82.12 325 THR B CA 1
ATOM 6382 C C . THR B 1 325 ? -13.469 -7.375 -21.266 1 82.12 325 THR B C 1
ATOM 6384 O O . THR B 1 325 ? -14.164 -7.895 -22.141 1 82.12 325 THR B O 1
ATOM 6387 N N . ASN B 1 326 ? -12.211 -7.621 -21.125 1 69.69 326 ASN B N 1
ATOM 6388 C CA . ASN B 1 326 ? -11.469 -8.539 -21.984 1 69.69 326 ASN B CA 1
ATOM 6389 C C . ASN B 1 326 ? -11.906 -9.984 -21.75 1 69.69 326 ASN B C 1
ATOM 6391 O O . ASN B 1 326 ? -11.695 -10.539 -20.672 1 69.69 326 ASN B O 1
ATOM 6395 N N . ALA B 1 327 ? -12.453 -10.68 -22.719 1 58.78 327 ALA B N 1
ATOM 6396 C CA . ALA B 1 327 ? -13.008 -12.031 -22.641 1 58.78 327 ALA B CA 1
ATOM 6397 C C . ALA B 1 327 ? -11.922 -13.055 -22.328 1 58.78 327 ALA B C 1
ATOM 6399 O O . ALA B 1 327 ? -12.195 -14.094 -21.719 1 58.78 327 ALA B O 1
ATOM 6400 N N . ALA B 1 328 ? -10.742 -12.766 -22.688 1 58.44 328 ALA B N 1
ATOM 6401 C CA . ALA B 1 328 ? -9.633 -13.703 -22.578 1 58.44 328 ALA B CA 1
ATOM 6402 C C . ALA B 1 328 ? -9.172 -13.836 -21.125 1 58.44 328 ALA B C 1
ATOM 6404 O O . ALA B 1 328 ? -8.469 -14.781 -20.781 1 58.44 328 ALA B O 1
ATOM 6405 N N . ASN B 1 329 ? -9.633 -12.891 -20.312 1 69.94 329 ASN B N 1
ATOM 6406 C CA . ASN B 1 329 ? -9.055 -12.852 -18.984 1 69.94 329 ASN B CA 1
ATOM 6407 C C . ASN B 1 329 ? -10.008 -13.43 -17.938 1 69.94 329 ASN B C 1
ATOM 6409 O O . ASN B 1 329 ? -11.164 -13.023 -17.859 1 69.94 329 ASN B O 1
ATOM 6413 N N . ILE B 1 330 ? -9.453 -14.445 -17.312 1 76.56 330 ILE B N 1
ATOM 6414 C CA . ILE B 1 330 ? -10.203 -15.031 -16.203 1 76.56 330 ILE B CA 1
ATOM 6415 C C . ILE B 1 330 ? -10.5 -13.953 -15.164 1 76.56 330 ILE B C 1
ATOM 6417 O O . ILE B 1 330 ? -11.594 -13.906 -14.602 1 76.56 330 ILE B O 1
ATOM 6421 N N . VAL B 1 331 ? -9.586 -13.055 -15.008 1 79.25 331 VAL B N 1
ATOM 6422 C CA . VAL B 1 331 ? -9.789 -11.875 -14.164 1 79.25 331 VAL B CA 1
ATOM 6423 C C . VAL B 1 331 ? -10.258 -10.703 -15.016 1 79.25 331 VAL B C 1
ATOM 6425 O O . VAL B 1 331 ? -9.5 -10.18 -15.836 1 79.25 331 VAL B O 1
ATOM 6428 N N . LYS B 1 332 ? -11.422 -10.305 -14.875 1 81.88 332 LYS B N 1
ATOM 6429 C CA . LYS B 1 332 ? -12.039 -9.273 -15.703 1 81.88 332 LYS B CA 1
ATOM 6430 C C . LYS B 1 332 ? -11.328 -7.934 -15.539 1 81.88 332 LYS B C 1
ATOM 6432 O O . LYS B 1 332 ? -11.078 -7.492 -14.414 1 81.88 332 LYS B O 1
ATOM 6437 N N . SER B 1 333 ? -10.875 -7.371 -16.656 1 89.75 333 SER B N 1
ATOM 6438 C CA . SER B 1 333 ? -10.18 -6.09 -16.703 1 89.75 333 SER B CA 1
ATOM 6439 C C . SER B 1 333 ? -10.359 -5.418 -18.062 1 89.75 333 SER B C 1
ATOM 6441 O O . SER B 1 333 ? -10.82 -6.047 -19.016 1 89.75 333 SER B O 1
ATOM 6443 N N . LEU B 1 334 ? -10.039 -4.207 -18.156 1 92.12 334 LEU B N 1
ATOM 6444 C CA . LEU B 1 334 ? -10.102 -3.465 -19.406 1 92.12 334 LEU B CA 1
ATOM 6445 C C . LEU B 1 334 ? -8.766 -3.51 -20.141 1 92.12 334 LEU B C 1
ATOM 6447 O O . LEU B 1 334 ? -7.711 -3.609 -19.5 1 92.12 334 LEU B O 1
ATOM 6451 N N . LYS B 1 335 ? -8.883 -3.41 -21.422 1 91 335 LYS B N 1
ATOM 6452 C CA . LYS B 1 335 ? -7.672 -3.275 -22.234 1 91 335 LYS B CA 1
ATOM 6453 C C . LYS B 1 335 ? -7.051 -1.891 -22.062 1 91 335 LYS B C 1
ATOM 6455 O O . LYS B 1 335 ? -7.758 -0.881 -22.094 1 91 335 LYS B O 1
ATOM 6460 N N . ASN B 1 336 ? -5.797 -1.789 -21.797 1 94.56 336 ASN B N 1
ATOM 6461 C CA . ASN B 1 336 ? -5.07 -0.525 -21.766 1 94.56 336 ASN B CA 1
ATOM 6462 C C . ASN B 1 336 ? -4.734 -0.035 -23.172 1 94.56 336 ASN B C 1
ATOM 6464 O O . ASN B 1 336 ? -3.988 -0.69 -23.906 1 94.56 336 ASN B O 1
ATOM 6468 N N . PRO B 1 337 ? -5.238 1.04 -23.594 1 95.38 337 PRO B N 1
ATOM 6469 C CA . PRO B 1 337 ? -5.031 1.489 -24.984 1 95.38 337 PRO B CA 1
ATOM 6470 C C . PRO B 1 337 ? -3.625 2.027 -25.219 1 95.38 337 PRO B C 1
ATOM 6472 O O . PRO B 1 337 ? -3.256 2.318 -26.359 1 95.38 337 PRO B O 1
ATOM 6475 N N . HIS B 1 338 ? -2.803 2.119 -24.203 1 96.81 338 HIS B N 1
ATOM 6476 C CA . HIS B 1 338 ? -1.521 2.809 -24.312 1 96.81 338 HIS B CA 1
ATOM 6477 C C . HIS B 1 338 ? -0.364 1.817 -24.375 1 96.81 338 HIS B C 1
ATOM 6479 O O . HIS B 1 338 ? 0.802 2.217 -24.391 1 96.81 338 HIS B O 1
ATOM 6485 N N . ILE B 1 339 ? -0.618 0.525 -24.359 1 96 339 ILE B N 1
ATOM 6486 C CA . ILE B 1 339 ? 0.456 -0.459 -24.422 1 96 339 ILE B CA 1
ATOM 6487 C C . ILE B 1 339 ? 0.155 -1.474 -25.531 1 96 339 ILE B C 1
ATOM 6489 O O . ILE B 1 339 ? -1.009 -1.704 -25.859 1 96 339 ILE B O 1
ATOM 6493 N N . PRO B 1 340 ? 1.216 -2.117 -26.172 1 95.12 340 PRO B N 1
ATOM 6494 C CA . PRO B 1 340 ? 0.97 -3.18 -27.141 1 95.12 340 PRO B CA 1
ATOM 6495 C C . PRO B 1 340 ? 0.422 -4.453 -26.5 1 95.12 340 PRO B C 1
ATOM 6497 O O . PRO B 1 340 ? 0.46 -4.602 -25.281 1 95.12 340 PRO B O 1
ATOM 6500 N N . ALA B 1 341 ? -0.181 -5.332 -27.344 1 91.75 341 ALA B N 1
ATOM 6501 C CA . ALA B 1 341 ? -0.733 -6.602 -26.875 1 91.75 341 ALA B CA 1
ATOM 6502 C C . ALA B 1 341 ? -0.122 -7.777 -27.641 1 91.75 341 ALA B C 1
ATOM 6504 O O . ALA B 1 341 ? 0.297 -7.629 -28.797 1 91.75 341 ALA B O 1
ATOM 6505 N N . SER B 1 342 ? -0.038 -8.875 -26.953 1 88.25 342 SER B N 1
ATOM 6506 C CA . SER B 1 342 ? 0.374 -10.117 -27.609 1 88.25 342 SER B CA 1
ATOM 6507 C C . SER B 1 342 ? -0.69 -10.602 -28.594 1 88.25 342 SER B C 1
ATOM 6509 O O . SER B 1 342 ? -1.765 -10 -28.688 1 88.25 342 SER B O 1
ATOM 6511 N N . GLU B 1 343 ? -0.349 -11.734 -29.234 1 84.19 343 GLU B N 1
ATOM 6512 C CA . GLU B 1 343 ? -1.282 -12.352 -30.172 1 84.19 343 GLU B CA 1
ATOM 6513 C C . GLU B 1 343 ? -2.523 -12.875 -29.469 1 84.19 343 GLU B C 1
ATOM 6515 O O . GLU B 1 343 ? -3.572 -13.062 -30.078 1 84.19 343 GLU B O 1
ATOM 6520 N N . TRP B 1 344 ? -2.4 -13.055 -28.219 1 81.19 344 TRP B N 1
ATOM 6521 C CA . TRP B 1 344 ? -3.516 -13.586 -27.438 1 81.19 344 TRP B CA 1
ATOM 6522 C C . TRP B 1 344 ? -4.23 -12.477 -26.688 1 81.19 344 TRP B C 1
ATOM 6524 O O . TRP B 1 344 ? -5.047 -12.742 -25.797 1 81.19 344 TRP B O 1
ATOM 6534 N N . GLY B 1 345 ? -3.789 -11.203 -26.906 1 84.12 345 GLY B N 1
ATOM 6535 C CA . GLY B 1 345 ? -4.531 -10.07 -26.375 1 84.12 345 GLY B CA 1
ATOM 6536 C C . GLY B 1 345 ? -4.039 -9.609 -25.016 1 84.12 345 GLY B C 1
ATOM 6537 O O . GLY B 1 345 ? -4.648 -8.734 -24.391 1 84.12 345 GLY B O 1
ATOM 6538 N N . TRP B 1 346 ? -2.953 -10.125 -24.484 1 87.88 346 TRP B N 1
ATOM 6539 C CA . TRP B 1 346 ? -2.4 -9.695 -23.219 1 87.88 346 TRP B CA 1
ATOM 6540 C C . TRP B 1 346 ? -1.479 -8.492 -23.391 1 87.88 346 TRP B C 1
ATOM 6542 O O . TRP B 1 346 ? -0.633 -8.484 -24.297 1 87.88 346 TRP B O 1
ATOM 6552 N N . GLY B 1 347 ? -1.704 -7.477 -22.609 1 91.81 347 GLY B N 1
ATOM 6553 C CA . GLY B 1 347 ? -0.855 -6.297 -22.688 1 91.81 347 GLY B CA 1
ATOM 6554 C C . GLY B 1 347 ? 0.597 -6.586 -22.359 1 91.81 347 GLY B C 1
ATOM 6555 O O . GLY B 1 347 ? 0.89 -7.406 -21.484 1 91.81 347 GLY B O 1
ATOM 6556 N N . ILE B 1 348 ? 1.459 -6.027 -23.078 1 96.5 348 ILE B N 1
ATOM 6557 C CA . ILE B 1 348 ? 2.891 -6.121 -22.812 1 96.5 348 ILE B CA 1
ATOM 6558 C C . ILE B 1 348 ? 3.361 -4.871 -22.062 1 96.5 348 ILE B C 1
ATOM 6560 O O . ILE B 1 348 ? 3.426 -3.785 -22.641 1 96.5 348 ILE B O 1
ATOM 6564 N N . ASP B 1 349 ? 3.652 -4.98 -20.812 1 97.5 349 ASP B N 1
ATOM 6565 C CA . ASP B 1 349 ? 3.922 -3.84 -19.938 1 97.5 349 ASP B CA 1
ATOM 6566 C C . ASP B 1 349 ? 5.082 -4.137 -18.984 1 97.5 349 ASP B C 1
ATOM 6568 O O . ASP B 1 349 ? 4.875 -4.367 -17.797 1 97.5 349 ASP B O 1
ATOM 6572 N N . PRO B 1 350 ? 6.332 -4.004 -19.422 1 98.19 350 PRO B N 1
ATOM 6573 C CA . PRO B 1 350 ? 7.477 -4.246 -18.531 1 98.19 350 PRO B CA 1
ATOM 6574 C C . PRO B 1 350 ? 7.508 -3.297 -17.344 1 98.19 350 PRO B C 1
ATOM 6576 O O . PRO B 1 350 ? 7.828 -3.713 -16.234 1 98.19 350 PRO B O 1
ATOM 6579 N N . LEU B 1 351 ? 7.152 -2.033 -17.531 1 98.44 351 LEU B N 1
ATOM 6580 C CA . LEU B 1 351 ? 7.125 -1.094 -16.422 1 98.44 351 LEU B CA 1
ATOM 6581 C C . LEU B 1 351 ? 6.086 -1.513 -15.383 1 98.44 351 LEU B C 1
ATOM 6583 O O . LEU B 1 351 ? 6.285 -1.31 -14.188 1 98.44 351 LEU B O 1
ATOM 6587 N N . GLY B 1 352 ? 5.023 -2.1 -15.891 1 98.38 352 GLY B N 1
ATOM 6588 C CA . GLY B 1 352 ? 4.016 -2.635 -14.984 1 98.38 352 GLY B CA 1
ATOM 6589 C C . GLY B 1 352 ? 4.566 -3.666 -14.016 1 98.38 352 GLY B C 1
ATOM 6590 O O . GLY B 1 352 ? 4.09 -3.777 -12.883 1 98.38 352 GLY B O 1
ATOM 6591 N N . LEU B 1 353 ? 5.535 -4.434 -14.438 1 98.56 353 LEU B N 1
ATOM 6592 C CA . LEU B 1 353 ? 6.195 -5.371 -13.539 1 98.56 353 LEU B CA 1
ATOM 6593 C C . LEU B 1 353 ? 6.895 -4.637 -12.398 1 98.56 353 LEU B C 1
ATOM 6595 O O . LEU B 1 353 ? 6.738 -5 -11.234 1 98.56 353 LEU B O 1
ATOM 6599 N N . ARG B 1 354 ? 7.645 -3.613 -12.727 1 98.44 354 ARG B N 1
ATOM 6600 C CA . ARG B 1 354 ? 8.328 -2.82 -11.711 1 98.44 354 ARG B CA 1
ATOM 6601 C C . ARG B 1 354 ? 7.324 -2.203 -10.734 1 98.44 354 ARG B C 1
ATOM 6603 O O . ARG B 1 354 ? 7.531 -2.24 -9.523 1 98.44 354 ARG B O 1
ATOM 6610 N N . ILE B 1 355 ? 6.234 -1.652 -11.289 1 98.5 355 ILE B N 1
ATOM 6611 C CA . ILE B 1 355 ? 5.191 -1.038 -10.477 1 98.5 355 ILE B CA 1
ATOM 6612 C C . ILE B 1 355 ? 4.602 -2.076 -9.523 1 98.5 355 ILE B C 1
ATOM 6614 O O . ILE B 1 355 ? 4.469 -1.822 -8.32 1 98.5 355 ILE B O 1
ATOM 6618 N N . THR B 1 356 ? 4.316 -3.254 -10.039 1 98.25 356 THR B N 1
ATOM 6619 C CA . THR B 1 356 ? 3.734 -4.332 -9.25 1 98.25 356 THR B CA 1
ATOM 6620 C C . THR B 1 356 ? 4.668 -4.73 -8.109 1 98.25 356 THR B C 1
ATOM 6622 O O . THR B 1 356 ? 4.234 -4.875 -6.965 1 98.25 356 THR B O 1
ATOM 6625 N N . MET B 1 357 ? 5.926 -4.883 -8.414 1 98.38 357 MET B N 1
ATOM 6626 C CA . MET B 1 357 ? 6.914 -5.285 -7.414 1 98.38 357 MET B CA 1
ATOM 6627 C C . MET B 1 357 ? 7.031 -4.238 -6.312 1 98.38 357 MET B C 1
ATOM 6629 O O . MET B 1 357 ? 7.094 -4.574 -5.129 1 98.38 357 MET B O 1
ATOM 6633 N N . ASN B 1 358 ? 7.059 -3.008 -6.695 1 97.94 358 ASN B N 1
ATOM 6634 C CA . ASN B 1 358 ? 7.152 -1.937 -5.711 1 97.94 358 ASN B CA 1
ATOM 6635 C C . ASN B 1 358 ? 5.914 -1.88 -4.824 1 97.94 358 ASN B C 1
ATOM 6637 O O . ASN B 1 358 ? 6.023 -1.741 -3.604 1 97.94 358 ASN B O 1
ATOM 6641 N N . MET B 1 359 ? 4.781 -2.008 -5.434 1 96.62 359 MET B N 1
ATOM 6642 C CA . MET B 1 359 ? 3.539 -1.963 -4.668 1 96.62 359 MET B CA 1
ATOM 6643 C C . MET B 1 359 ? 3.475 -3.115 -3.67 1 96.62 359 MET B C 1
ATOM 6645 O O . MET B 1 359 ? 3.08 -2.922 -2.518 1 96.62 359 MET B O 1
ATOM 6649 N N . MET B 1 360 ? 3.891 -4.305 -4.039 1 97 360 MET B N 1
ATOM 6650 C CA . MET B 1 360 ? 3.859 -5.469 -3.156 1 97 360 MET B CA 1
ATOM 6651 C C . MET B 1 360 ? 4.836 -5.297 -2 1 97 360 MET B C 1
ATOM 6653 O O . MET B 1 360 ? 4.5 -5.578 -0.849 1 97 360 MET B O 1
ATOM 6657 N N . TYR B 1 361 ? 6.004 -4.805 -2.301 1 97.44 361 TYR B N 1
ATOM 6658 C CA . TYR B 1 361 ? 6.984 -4.664 -1.228 1 97.44 361 TYR B CA 1
ATOM 6659 C C . TYR B 1 361 ? 6.59 -3.545 -0.272 1 97.44 361 TYR B C 1
ATOM 6661 O O . TYR B 1 361 ? 6.797 -3.652 0.939 1 97.44 361 TYR B O 1
ATOM 6669 N N . ASP B 1 362 ? 6.039 -2.455 -0.854 1 96.31 362 ASP B N 1
ATOM 6670 C CA . ASP B 1 362 ? 5.57 -1.364 -0.006 1 96.31 362 ASP B CA 1
ATOM 6671 C C . ASP B 1 362 ? 4.504 -1.848 0.972 1 96.31 362 ASP B C 1
ATOM 6673 O O . ASP B 1 362 ? 4.391 -1.33 2.086 1 96.31 362 ASP B O 1
ATOM 6677 N N . ARG B 1 363 ? 3.77 -2.801 0.589 1 95.75 363 ARG B N 1
ATOM 6678 C CA . ARG B 1 363 ? 2.646 -3.289 1.382 1 95.75 363 ARG B CA 1
ATOM 6679 C C . ARG B 1 363 ? 3.105 -4.332 2.398 1 95.75 363 ARG B C 1
ATOM 6681 O O . ARG B 1 363 ? 2.746 -4.254 3.576 1 95.75 363 ARG B O 1
ATOM 6688 N N . TYR B 1 364 ? 4.043 -5.289 2.004 1 97 364 TYR B N 1
ATOM 6689 C CA . TYR B 1 364 ? 4.254 -6.48 2.822 1 97 364 TYR B CA 1
ATOM 6690 C C . TYR B 1 364 ? 5.648 -6.484 3.434 1 97 364 TYR B C 1
ATOM 6692 O O . TYR B 1 364 ? 5.902 -7.184 4.414 1 97 364 TYR B O 1
ATOM 6700 N N . GLN B 1 365 ? 6.633 -5.758 2.773 1 96.62 365 GLN B N 1
ATOM 6701 C CA . GLN B 1 365 ? 8.016 -5.723 3.225 1 96.62 365 GLN B CA 1
ATOM 6702 C C . GLN B 1 365 ? 8.57 -7.133 3.422 1 96.62 365 GLN B C 1
ATOM 6704 O O . GLN B 1 365 ? 9.18 -7.426 4.453 1 96.62 365 GLN B O 1
ATOM 6709 N N . LYS B 1 366 ? 8.289 -8.055 2.49 1 98.06 366 LYS B N 1
ATOM 6710 C CA . LYS B 1 366 ? 8.836 -9.406 2.396 1 98.06 366 LYS B CA 1
ATOM 6711 C C . LYS B 1 366 ? 9.57 -9.609 1.071 1 98.06 366 LYS B C 1
ATOM 6713 O O . LYS B 1 366 ? 9.18 -9.039 0.05 1 98.06 366 LYS B O 1
ATOM 6718 N N . PRO B 1 367 ? 10.641 -10.414 1.098 1 98.62 367 PRO B N 1
ATOM 6719 C CA . PRO B 1 367 ? 11.305 -10.688 -0.177 1 98.62 367 PRO B CA 1
ATOM 6720 C C . PRO B 1 367 ? 10.336 -11.172 -1.254 1 98.62 367 PRO B C 1
ATOM 6722 O O . PRO B 1 367 ? 9.359 -11.859 -0.947 1 98.62 367 PRO B O 1
ATOM 6725 N N . LEU B 1 368 ? 10.625 -10.742 -2.459 1 98.62 368 LEU B N 1
ATOM 6726 C CA . LEU B 1 368 ? 9.773 -11.141 -3.578 1 98.62 368 LEU B CA 1
ATOM 6727 C C . LEU B 1 368 ? 10.445 -12.234 -4.406 1 98.62 368 LEU B C 1
ATOM 6729 O O . LEU B 1 368 ? 11.664 -12.391 -4.363 1 98.62 368 LEU B O 1
ATOM 6733 N N . PHE B 1 369 ? 9.641 -13.031 -5.094 1 98.81 369 PHE B N 1
ATOM 6734 C CA . PHE B 1 369 ? 10.094 -14.047 -6.039 1 98.81 369 PHE B CA 1
ATOM 6735 C C . PHE B 1 369 ? 9.203 -14.07 -7.277 1 98.81 369 PHE B C 1
ATOM 6737 O O . PHE B 1 369 ? 8.016 -14.398 -7.191 1 98.81 369 PHE B O 1
ATOM 6744 N N . LEU B 1 370 ? 9.703 -13.602 -8.43 1 98.69 370 LEU B N 1
ATOM 6745 C CA . LEU B 1 370 ? 8.961 -13.703 -9.68 1 98.69 370 LEU B CA 1
ATOM 6746 C C . LEU B 1 370 ? 9.039 -15.117 -10.242 1 98.69 370 LEU B C 1
ATOM 6748 O O . LEU B 1 370 ? 10.023 -15.484 -10.883 1 98.69 370 LEU B O 1
ATOM 6752 N N . VAL B 1 371 ? 7.934 -15.812 -10.055 1 98.62 371 VAL B N 1
ATOM 6753 C CA . VAL B 1 371 ? 8.07 -17.25 -10.266 1 98.62 371 VAL B CA 1
ATOM 6754 C C . VAL B 1 371 ? 7.363 -17.656 -11.555 1 98.62 371 VAL B C 1
ATOM 6756 O O . VAL B 1 371 ? 7.363 -18.844 -11.922 1 98.62 371 VAL B O 1
ATOM 6759 N N . GLU B 1 372 ? 6.695 -16.75 -12.25 1 98.31 372 GLU B N 1
ATOM 6760 C CA . GLU B 1 372 ? 6.195 -16.953 -13.602 1 98.31 372 GLU B CA 1
ATOM 6761 C C . GLU B 1 372 ? 6.219 -15.648 -14.398 1 98.31 372 GLU B C 1
ATOM 6763 O O . GLU B 1 372 ? 5.672 -14.633 -13.953 1 98.31 372 GLU B O 1
ATOM 6768 N N . ASN B 1 373 ? 6.77 -15.664 -15.492 1 97.88 373 ASN B N 1
ATOM 6769 C CA . ASN B 1 373 ? 6.801 -14.594 -16.484 1 97.88 373 ASN B CA 1
ATOM 6770 C C . ASN B 1 373 ? 7.09 -15.133 -17.891 1 97.88 373 ASN B C 1
ATOM 6772 O O . ASN B 1 373 ? 7.91 -16.031 -18.047 1 97.88 373 ASN B O 1
ATOM 6776 N N . GLY B 1 374 ? 6.387 -14.648 -18.828 1 96.25 374 GLY B N 1
ATOM 6777 C CA . GLY B 1 374 ? 6.645 -15.164 -20.172 1 96.25 374 GLY B CA 1
ATOM 6778 C C . GLY B 1 374 ? 5.605 -14.734 -21.188 1 96.25 374 GLY B C 1
ATOM 6779 O O . GLY B 1 374 ? 4.664 -14.016 -20.844 1 96.25 374 GLY B O 1
ATOM 6780 N N . LEU B 1 375 ? 5.832 -15.156 -22.422 1 95.56 375 LEU B N 1
ATOM 6781 C CA . LEU B 1 375 ? 4.988 -14.805 -23.562 1 95.56 375 LEU B CA 1
ATOM 6782 C C . LEU B 1 375 ? 4.5 -16.047 -24.281 1 95.56 375 LEU B C 1
ATOM 6784 O O . LEU B 1 375 ? 5.305 -16.859 -24.766 1 95.56 375 LEU B O 1
ATOM 6788 N N . GLY B 1 376 ? 3.17 -16.219 -24.297 1 92.94 376 GLY B N 1
ATOM 6789 C CA . GLY B 1 376 ? 2.621 -17.219 -25.203 1 92.94 376 GLY B CA 1
ATOM 6790 C C . GLY B 1 376 ? 2.643 -16.781 -26.656 1 92.94 376 GLY B C 1
ATOM 6791 O O . GLY B 1 376 ? 2.143 -15.703 -26.984 1 92.94 376 GLY B O 1
ATOM 6792 N N . ALA B 1 377 ? 3.268 -17.562 -27.484 1 93.69 377 ALA B N 1
ATOM 6793 C CA . ALA B 1 377 ? 3.381 -17.219 -28.906 1 93.69 377 ALA B CA 1
ATOM 6794 C C . ALA B 1 377 ? 3.264 -18.453 -29.781 1 93.69 377 ALA B C 1
ATOM 6796 O O . ALA B 1 377 ? 3.424 -19.578 -29.312 1 93.69 377 ALA B O 1
ATOM 6797 N N . ARG B 1 378 ? 2.934 -18.188 -31.016 1 93.62 378 ARG B N 1
ATOM 6798 C CA . ARG B 1 378 ? 2.963 -19.25 -32 1 93.62 378 ARG B CA 1
ATOM 6799 C C . ARG B 1 378 ? 4.332 -19.344 -32.688 1 93.62 378 ARG B C 1
ATOM 6801 O O . ARG B 1 378 ? 4.73 -18.438 -33.406 1 93.62 378 ARG B O 1
ATOM 6808 N N . ASP B 1 379 ? 4.961 -20.469 -32.406 1 94.81 379 ASP B N 1
ATOM 6809 C CA . ASP B 1 379 ? 6.301 -20.656 -32.938 1 94.81 379 ASP B CA 1
ATOM 6810 C C . ASP B 1 379 ? 6.246 -21.297 -34.344 1 94.81 379 ASP B C 1
ATOM 6812 O O . ASP B 1 379 ? 5.391 -22.141 -34.594 1 94.81 379 ASP B O 1
ATOM 6816 N N . GLU B 1 380 ? 7.168 -20.812 -35.156 1 93.81 380 GLU B N 1
ATOM 6817 C CA . GLU B 1 380 ? 7.312 -21.391 -36.469 1 93.81 380 GLU B CA 1
ATOM 6818 C C . GLU B 1 380 ? 8.688 -22.016 -36.656 1 93.81 380 GLU B C 1
ATOM 6820 O O . GLU B 1 380 ? 9.703 -21.422 -36.281 1 93.81 380 GLU B O 1
ATOM 6825 N N . ILE B 1 381 ? 8.719 -23.188 -37.188 1 94.69 381 ILE B N 1
ATOM 6826 C CA . ILE B 1 381 ? 9.969 -23.844 -37.562 1 94.69 381 ILE B CA 1
ATOM 6827 C C . ILE B 1 381 ? 10.383 -23.406 -38.969 1 94.69 381 ILE B C 1
ATOM 6829 O O . ILE B 1 381 ? 9.633 -23.594 -39.938 1 94.69 381 ILE B O 1
ATOM 6833 N N . ASP B 1 382 ? 11.531 -22.922 -39.094 1 95.75 382 ASP B N 1
ATOM 6834 C CA . ASP B 1 382 ? 11.945 -22.422 -40.375 1 95.75 382 ASP B CA 1
ATOM 6835 C C . ASP B 1 382 ? 12.484 -23.547 -41.25 1 95.75 382 ASP B C 1
ATOM 6837 O O . ASP B 1 382 ? 12.398 -24.719 -40.906 1 95.75 382 ASP B O 1
ATOM 6841 N N . ALA B 1 383 ? 12.984 -23.156 -42.469 1 96 383 ALA B N 1
ATOM 6842 C CA . ALA B 1 383 ? 13.414 -24.125 -43.469 1 96 383 ALA B CA 1
ATOM 6843 C C . ALA B 1 383 ? 14.609 -24.938 -42.969 1 96 383 ALA B C 1
ATOM 6845 O O . ALA B 1 383 ? 14.789 -26.094 -43.375 1 96 383 ALA B O 1
ATOM 6846 N N . ASN B 1 384 ? 15.367 -24.438 -42.062 1 95.25 384 ASN B N 1
ATOM 6847 C CA . ASN B 1 384 ? 16.531 -25.109 -41.5 1 95.25 384 ASN B CA 1
ATOM 6848 C C . ASN B 1 384 ? 16.188 -25.922 -40.25 1 95.25 384 ASN B C 1
ATOM 6850 O O . ASN B 1 384 ? 17.047 -26.578 -39.688 1 95.25 384 ASN B O 1
ATOM 6854 N N . GLY B 1 385 ? 14.93 -25.828 -39.812 1 94.31 385 GLY B N 1
ATOM 6855 C CA . GLY B 1 385 ? 14.484 -26.562 -38.656 1 94.31 385 GLY B CA 1
ATOM 6856 C C . GLY B 1 385 ? 14.641 -25.766 -37.344 1 94.31 385 GLY B C 1
ATOM 6857 O O . GLY B 1 385 ? 14.43 -26.297 -36.25 1 94.31 385 GLY B O 1
ATOM 6858 N N . ASP B 1 386 ? 15.008 -24.547 -37.469 1 96.19 386 ASP B N 1
ATOM 6859 C CA . ASP B 1 386 ? 15.273 -23.719 -36.312 1 96.19 386 ASP B CA 1
ATOM 6860 C C . ASP B 1 386 ? 14.055 -22.891 -35.938 1 96.19 386 ASP B C 1
ATOM 6862 O O . ASP B 1 386 ? 13.18 -22.656 -36.75 1 96.19 386 ASP B O 1
ATOM 6866 N N . ILE B 1 387 ? 13.914 -22.578 -34.688 1 97.44 387 ILE B N 1
ATOM 6867 C CA . ILE B 1 387 ? 12.883 -21.672 -34.188 1 97.44 387 ILE B CA 1
ATOM 6868 C C . ILE B 1 387 ? 13.523 -20.375 -33.719 1 97.44 387 ILE B C 1
ATOM 6870 O O . ILE B 1 387 ? 14.219 -20.344 -32.719 1 97.44 387 ILE B O 1
ATOM 6874 N N . ASN B 1 388 ? 13.266 -19.312 -34.469 1 97.56 388 ASN B N 1
ATOM 6875 C CA . ASN B 1 388 ? 13.805 -18 -34.188 1 97.56 388 ASN B CA 1
ATOM 6876 C C . ASN B 1 388 ? 12.789 -17.125 -33.438 1 97.56 388 ASN B C 1
ATOM 6878 O O . ASN B 1 388 ? 12.164 -16.25 -34.031 1 97.56 388 ASN B O 1
ATOM 6882 N N . ASP B 1 389 ? 12.727 -17.25 -32.219 1 97.19 389 ASP B N 1
ATOM 6883 C CA . ASP B 1 389 ? 11.68 -16.594 -31.406 1 97.19 389 ASP B CA 1
ATOM 6884 C C . ASP B 1 389 ? 12.188 -15.297 -30.797 1 97.19 389 ASP B C 1
ATOM 6886 O O . ASP B 1 389 ? 12.078 -15.094 -29.578 1 97.19 389 ASP B O 1
ATOM 6890 N N . ASP B 1 390 ? 12.516 -14.328 -31.625 1 97.19 390 ASP B N 1
ATOM 6891 C CA . ASP B 1 390 ? 12.961 -13.008 -31.219 1 97.19 390 ASP B CA 1
ATOM 6892 C C . ASP B 1 390 ? 11.875 -12.281 -30.438 1 97.19 390 ASP B C 1
ATOM 6894 O O . ASP B 1 390 ? 12.164 -11.461 -29.562 1 97.19 390 ASP B O 1
ATOM 6898 N N . TYR B 1 391 ? 10.633 -12.57 -30.75 1 96.06 391 TYR B N 1
ATOM 6899 C CA . TYR B 1 391 ? 9.516 -11.969 -30.031 1 96.06 391 TYR B CA 1
ATOM 6900 C C . TYR B 1 391 ? 9.531 -12.367 -28.562 1 96.06 391 TYR B C 1
ATOM 6902 O O . TYR B 1 391 ? 9.227 -11.555 -27.688 1 96.06 391 TYR B O 1
ATOM 6910 N N . ARG B 1 392 ? 9.883 -13.586 -28.281 1 97.06 392 ARG B N 1
ATOM 6911 C CA . ARG B 1 392 ? 9.984 -14.062 -26.906 1 97.06 392 ARG B CA 1
ATOM 6912 C C . ARG B 1 392 ? 11.188 -13.445 -26.188 1 97.06 392 ARG B C 1
ATOM 6914 O O . ARG B 1 392 ? 11.07 -12.984 -25.062 1 97.06 392 ARG B O 1
ATOM 6921 N N . ILE B 1 393 ? 12.312 -13.414 -26.875 1 98.12 393 ILE B N 1
ATOM 6922 C CA . ILE B 1 393 ? 13.531 -12.828 -26.344 1 98.12 393 ILE B CA 1
ATOM 6923 C C . ILE B 1 393 ? 13.289 -11.367 -25.984 1 98.12 393 ILE B C 1
ATOM 6925 O O . ILE B 1 393 ? 13.656 -10.914 -24.891 1 98.12 393 ILE B O 1
ATOM 6929 N N . SER B 1 394 ? 12.641 -10.688 -26.891 1 97.5 394 SER B N 1
ATOM 6930 C CA . SER B 1 394 ? 12.367 -9.273 -26.656 1 97.5 394 SER B CA 1
ATOM 6931 C C . SER B 1 394 ? 11.492 -9.07 -25.422 1 97.5 394 SER B C 1
ATOM 6933 O O . SER B 1 394 ? 11.773 -8.203 -24.594 1 97.5 394 SER B O 1
ATOM 6935 N N . TYR B 1 395 ? 10.461 -9.836 -25.328 1 97.5 395 TYR B N 1
ATOM 6936 C CA . TYR B 1 395 ? 9.562 -9.758 -24.188 1 97.5 395 TYR B CA 1
ATOM 6937 C C . TYR B 1 395 ? 10.32 -10.008 -22.875 1 97.5 395 TYR B C 1
ATOM 6939 O O . TYR B 1 395 ? 10.227 -9.211 -21.938 1 97.5 395 TYR B O 1
ATOM 6947 N N . LEU B 1 396 ? 11.039 -11.07 -22.844 1 98.25 396 LEU B N 1
ATOM 6948 C CA . LEU B 1 396 ? 11.742 -11.453 -21.609 1 98.25 396 LEU B CA 1
ATOM 6949 C C . LEU B 1 396 ? 12.82 -10.438 -21.266 1 98.25 396 LEU B C 1
ATOM 6951 O O . LEU B 1 396 ? 12.984 -10.078 -20.094 1 98.25 396 LEU B O 1
ATOM 6955 N N . ARG B 1 397 ? 13.508 -9.992 -22.25 1 98.31 397 ARG B N 1
ATOM 6956 C CA . ARG B 1 397 ? 14.562 -9 -22.047 1 98.31 397 ARG B CA 1
ATOM 6957 C C . ARG B 1 397 ? 14.016 -7.758 -21.359 1 98.31 397 ARG B C 1
ATOM 6959 O O . ARG B 1 397 ? 14.586 -7.293 -20.375 1 98.31 397 ARG B O 1
ATOM 6966 N N . GLU B 1 398 ? 12.914 -7.27 -21.844 1 98 398 GLU B N 1
ATOM 6967 C CA . GLU B 1 398 ? 12.352 -6.031 -21.312 1 98 398 GLU B CA 1
ATOM 6968 C C . GLU B 1 398 ? 11.836 -6.223 -19.891 1 98 398 GLU B C 1
ATOM 6970 O O . GLU B 1 398 ? 11.945 -5.324 -19.062 1 98 398 GLU B O 1
ATOM 6975 N N . HIS B 1 399 ? 11.305 -7.328 -19.609 1 98.38 399 HIS B N 1
ATOM 6976 C CA . HIS B 1 399 ? 10.781 -7.566 -18.266 1 98.38 399 HIS B CA 1
ATOM 6977 C C . HIS B 1 399 ? 11.906 -7.852 -17.281 1 98.38 399 HIS B C 1
ATOM 6979 O O . HIS B 1 399 ? 11.828 -7.457 -16.109 1 98.38 399 HIS B O 1
ATOM 6985 N N . ILE B 1 400 ? 12.961 -8.531 -17.719 1 98.62 400 ILE B N 1
ATOM 6986 C CA . ILE B 1 400 ? 14.125 -8.742 -16.859 1 98.62 400 ILE B CA 1
ATOM 6987 C C . ILE B 1 400 ? 14.781 -7.406 -16.547 1 98.62 400 ILE B C 1
ATOM 6989 O O . ILE B 1 400 ? 15.203 -7.168 -15.406 1 98.62 400 ILE B O 1
ATOM 6993 N N . ARG B 1 401 ? 14.805 -6.539 -17.547 1 98.25 401 ARG B N 1
ATOM 6994 C CA . ARG B 1 401 ? 15.328 -5.195 -17.297 1 98.25 401 ARG B CA 1
ATOM 6995 C C . ARG B 1 401 ? 14.492 -4.461 -16.25 1 98.25 401 ARG B C 1
ATOM 6997 O O . ARG B 1 401 ? 15.039 -3.814 -15.359 1 98.25 401 ARG B O 1
ATOM 7004 N N . ALA B 1 402 ? 13.172 -4.547 -16.375 1 98.25 402 ALA B N 1
ATOM 7005 C CA . ALA B 1 402 ? 12.273 -3.916 -15.414 1 98.25 402 ALA B CA 1
ATOM 7006 C C . ALA B 1 402 ? 12.484 -4.488 -14.016 1 98.25 402 ALA B C 1
ATOM 7008 O O . ALA B 1 402 ? 12.453 -3.756 -13.023 1 98.25 402 ALA B O 1
ATOM 7009 N N . MET B 1 403 ? 12.672 -5.785 -13.914 1 98.56 403 MET B N 1
ATOM 7010 C CA . MET B 1 403 ? 12.961 -6.43 -12.633 1 98.56 403 MET B CA 1
ATOM 7011 C C . MET B 1 403 ? 14.273 -5.914 -12.055 1 98.56 403 MET B C 1
ATOM 7013 O O . MET B 1 403 ? 14.367 -5.664 -10.852 1 98.56 403 MET B O 1
ATOM 7017 N N . ARG B 1 404 ? 15.25 -5.793 -12.891 1 98.25 404 ARG B N 1
ATOM 7018 C CA . ARG B 1 404 ? 16.531 -5.234 -12.461 1 98.25 404 ARG B CA 1
ATOM 7019 C C . ARG B 1 404 ? 16.344 -3.844 -11.859 1 98.25 404 ARG B C 1
ATOM 7021 O O . ARG B 1 404 ? 16.938 -3.523 -10.828 1 98.25 404 ARG B O 1
ATOM 7028 N N . ASP B 1 405 ? 15.539 -3.051 -12.523 1 97.75 405 ASP B N 1
ATOM 7029 C CA . ASP B 1 405 ? 15.242 -1.714 -12.016 1 97.75 405 ASP B CA 1
ATOM 7030 C C . ASP B 1 405 ? 14.562 -1.784 -10.648 1 97.75 405 ASP B C 1
ATOM 7032 O O . ASP B 1 405 ? 14.836 -0.964 -9.766 1 97.75 405 ASP B O 1
ATOM 7036 N N . ALA B 1 406 ? 13.633 -2.693 -10.461 1 98.19 406 ALA B N 1
ATOM 7037 C CA . ALA B 1 406 ? 12.961 -2.873 -9.172 1 98.19 406 ALA B CA 1
ATOM 7038 C C . ALA B 1 406 ? 13.961 -3.26 -8.086 1 98.19 406 ALA B C 1
ATOM 7040 O O . ALA B 1 406 ? 13.852 -2.803 -6.949 1 98.19 406 ALA B O 1
ATOM 7041 N N . ILE B 1 407 ? 14.914 -4.164 -8.43 1 98.19 407 ILE B N 1
ATOM 7042 C CA . ILE B 1 407 ? 15.984 -4.504 -7.504 1 98.19 407 ILE B CA 1
ATOM 7043 C C . ILE B 1 407 ? 16.797 -3.256 -7.168 1 98.19 407 ILE B C 1
ATOM 7045 O O . ILE B 1 407 ? 17.156 -3.041 -6.008 1 98.19 407 ILE B O 1
ATOM 7049 N N . GLY B 1 408 ? 17.016 -2.408 -8.164 1 96.88 408 GLY B N 1
ATOM 7050 C CA . GLY B 1 408 ? 17.688 -1.135 -7.961 1 96.88 408 GLY B CA 1
ATOM 7051 C C . GLY B 1 408 ? 16.922 -0.199 -7.043 1 96.88 408 GLY B C 1
ATOM 7052 O O . GLY B 1 408 ? 17.516 0.683 -6.414 1 96.88 408 GLY B O 1
ATOM 7053 N N . ASP B 1 409 ? 15.609 -0.362 -7 1 97.25 409 ASP B N 1
ATOM 7054 C CA . ASP B 1 409 ? 14.781 0.415 -6.082 1 97.25 409 ASP B CA 1
ATOM 7055 C C . ASP B 1 409 ? 15 -0.031 -4.637 1 97.25 409 ASP B C 1
ATOM 7057 O O . ASP B 1 409 ? 14.539 0.625 -3.701 1 97.25 409 ASP B O 1
ATOM 7061 N N . GLY B 1 410 ? 15.664 -1.178 -4.414 1 96.94 410 GLY B N 1
ATOM 7062 C CA . GLY B 1 410 ? 15.992 -1.668 -3.082 1 96.94 410 GLY B CA 1
ATOM 7063 C C . GLY B 1 410 ? 15.211 -2.906 -2.693 1 96.94 410 GLY B C 1
ATOM 7064 O O . GLY B 1 410 ? 15.375 -3.436 -1.594 1 96.94 410 GLY B O 1
ATOM 7065 N N . ILE B 1 411 ? 14.422 -3.469 -3.578 1 98 411 ILE B N 1
ATOM 7066 C CA . ILE B 1 411 ? 13.555 -4.594 -3.262 1 98 411 ILE B CA 1
ATOM 7067 C C . ILE B 1 411 ? 14.367 -5.883 -3.223 1 98 411 ILE B C 1
ATOM 7069 O O . ILE B 1 411 ? 15.062 -6.215 -4.184 1 98 411 ILE B O 1
ATOM 7073 N N . PRO B 1 412 ? 14.344 -6.586 -2.156 1 98.25 412 PRO B N 1
ATOM 7074 C CA . PRO B 1 412 ? 14.969 -7.91 -2.143 1 98.25 412 PRO B CA 1
ATOM 7075 C C . PRO B 1 412 ? 14.219 -8.93 -2.994 1 98.25 412 PRO B C 1
ATOM 7077 O O . PRO B 1 412 ? 13.055 -9.227 -2.717 1 98.25 412 PRO B O 1
ATOM 7080 N N . VAL B 1 413 ? 14.836 -9.406 -4.004 1 98.56 413 VAL B N 1
ATOM 7081 C CA . VAL B 1 413 ? 14.25 -10.391 -4.906 1 98.56 413 VAL B CA 1
ATOM 7082 C C . VAL B 1 413 ? 15.07 -11.68 -4.879 1 98.56 413 VAL B C 1
ATOM 7084 O O . VAL B 1 413 ? 16.281 -11.648 -5.09 1 98.56 413 VAL B O 1
ATOM 7087 N N . LEU B 1 414 ? 14.43 -12.781 -4.664 1 98.69 414 LEU B N 1
ATOM 7088 C CA . LEU B 1 414 ? 15.117 -14.062 -4.48 1 98.69 414 LEU B CA 1
ATOM 7089 C C . LEU B 1 414 ? 15.539 -14.648 -5.82 1 98.69 414 LEU B C 1
ATOM 7091 O O . LEU B 1 414 ? 16.578 -15.312 -5.914 1 98.69 414 LEU B O 1
ATOM 7095 N N . GLY B 1 415 ? 14.656 -14.422 -6.777 1 98.75 415 GLY B N 1
ATOM 7096 C CA . GLY B 1 415 ? 14.961 -15.07 -8.047 1 98.75 415 GLY B CA 1
ATOM 7097 C C . GLY B 1 415 ? 13.898 -14.844 -9.102 1 98.75 415 GLY B C 1
ATOM 7098 O O . GLY B 1 415 ? 12.984 -14.039 -8.914 1 98.75 415 GLY B O 1
ATOM 7099 N N . TYR B 1 416 ? 14.109 -15.469 -10.258 1 98.69 416 TYR B N 1
ATOM 7100 C CA . TYR B 1 416 ? 13.266 -15.367 -11.445 1 98.69 416 TYR B CA 1
ATOM 7101 C C . TYR B 1 416 ? 13.117 -16.719 -12.125 1 98.69 416 TYR B C 1
ATOM 7103 O O . TYR B 1 416 ? 14.117 -17.391 -12.43 1 98.69 416 TYR B O 1
ATOM 7111 N N . THR B 1 417 ? 11.859 -17.109 -12.32 1 98.81 417 THR B N 1
ATOM 7112 C CA . THR B 1 417 ? 11.609 -18.281 -13.148 1 98.81 417 THR B CA 1
ATOM 7113 C C . THR B 1 417 ? 10.719 -17.938 -14.336 1 98.81 417 THR B C 1
ATOM 7115 O O . THR B 1 417 ? 9.617 -17.406 -14.156 1 98.81 417 THR B O 1
ATOM 7118 N N . SER B 1 418 ? 11.164 -18.25 -15.508 1 98.12 418 SER B N 1
ATOM 7119 C CA . SER B 1 418 ? 10.344 -18.094 -16.703 1 98.12 418 SER B CA 1
ATOM 7120 C C . SER B 1 418 ? 9.281 -19.172 -16.797 1 98.12 418 SER B C 1
ATOM 7122 O O . SER B 1 418 ? 9.484 -20.297 -16.344 1 98.12 418 SER B O 1
ATOM 7124 N N . TRP B 1 419 ? 8.055 -18.75 -17.281 1 96.75 419 TRP B N 1
ATOM 7125 C CA . TRP B 1 419 ? 7.008 -19.719 -17.594 1 96.75 419 TRP B CA 1
ATOM 7126 C C . TRP B 1 419 ? 6.934 -19.984 -19.094 1 96.75 419 TRP B C 1
ATOM 7128 O O . TRP B 1 419 ? 6.797 -19.047 -19.875 1 96.75 419 TRP B O 1
ATOM 7138 N N . GLY B 1 420 ? 6.895 -21.312 -19.406 1 88.94 420 GLY B N 1
ATOM 7139 C CA . GLY B 1 420 ? 7.219 -22.719 -19.375 1 88.94 420 GLY B CA 1
ATOM 7140 C C . GLY B 1 420 ? 8.562 -23.047 -20 1 88.94 420 GLY B C 1
ATOM 7141 O O . GLY B 1 420 ? 8.711 -22.984 -21.219 1 88.94 420 GLY B O 1
ATOM 7142 N N . CYS B 1 421 ? 9.648 -23.219 -19.109 1 94.5 421 CYS B N 1
ATOM 7143 C CA . CYS B 1 421 ? 11.023 -23.406 -19.562 1 94.5 421 CYS B CA 1
ATOM 7144 C C . CYS B 1 421 ? 11.102 -24.453 -20.656 1 94.5 421 CYS B C 1
ATOM 7146 O O . CYS B 1 421 ? 12.109 -24.547 -21.359 1 94.5 421 CYS B O 1
ATOM 7148 N N . ILE B 1 422 ? 10.031 -25.203 -20.875 1 98.38 422 ILE B N 1
ATOM 7149 C CA . ILE B 1 422 ? 9.766 -26.172 -21.938 1 98.38 422 ILE B CA 1
ATOM 7150 C C . ILE B 1 422 ? 8.297 -26.078 -22.359 1 98.38 422 ILE B C 1
ATOM 7152 O O . ILE B 1 422 ? 7.422 -25.812 -21.531 1 98.38 422 ILE B O 1
ATOM 7156 N N . ASP B 1 423 ? 8.047 -26.203 -23.703 1 98.12 423 ASP B N 1
ATOM 7157 C CA . ASP B 1 423 ? 6.656 -26.156 -24.141 1 98.12 423 ASP B CA 1
ATOM 7158 C C . ASP B 1 423 ? 5.805 -27.172 -23.406 1 98.12 423 ASP B C 1
ATOM 7160 O O . ASP B 1 423 ? 6.227 -28.312 -23.203 1 98.12 423 ASP B O 1
ATOM 7164 N N . LEU B 1 424 ? 4.633 -26.719 -22.969 1 98 424 LEU B N 1
ATOM 7165 C CA . LEU B 1 424 ? 3.701 -27.562 -22.234 1 98 424 LEU B CA 1
ATOM 7166 C C . LEU B 1 424 ? 2.258 -27.172 -22.516 1 98 424 LEU B C 1
ATOM 7168 O O . LEU B 1 424 ? 2.012 -26.203 -23.25 1 98 424 LEU B O 1
ATOM 7172 N N . VAL B 1 425 ? 1.313 -27.906 -22 1 96.62 425 VAL B N 1
ATOM 7173 C CA . VAL B 1 425 ? -0.105 -27.656 -22.219 1 96.62 425 VAL B CA 1
ATOM 7174 C C . VAL B 1 425 ? -0.508 -26.359 -21.516 1 96.62 425 VAL B C 1
ATOM 7176 O O . VAL B 1 425 ? -0.251 -26.172 -20.328 1 96.62 425 VAL B O 1
ATOM 7179 N N . SER B 1 426 ? -1.049 -25.453 -22.25 1 93.31 426 SER B N 1
ATOM 7180 C CA . SER B 1 426 ? -1.502 -24.219 -21.625 1 93.31 426 SER B CA 1
ATOM 7181 C C . SER B 1 426 ? -2.648 -24.469 -20.656 1 93.31 426 SER B C 1
ATOM 7183 O O . SER B 1 426 ? -3.498 -25.328 -20.891 1 93.31 426 SER B O 1
ATOM 7185 N N . ALA B 1 427 ? -2.734 -23.734 -19.625 1 89.75 427 ALA B N 1
ATOM 7186 C CA . ALA B 1 427 ? -3.709 -23.953 -18.547 1 89.75 427 ALA B CA 1
ATOM 7187 C C . ALA B 1 427 ? -5.105 -23.516 -18.984 1 89.75 427 ALA B C 1
ATOM 7189 O O . ALA B 1 427 ? -6.082 -24.234 -18.781 1 89.75 427 ALA B O 1
ATOM 7190 N N . SER B 1 428 ? -5.242 -22.359 -19.609 1 86.56 428 SER B N 1
ATOM 7191 C CA . SER B 1 428 ? -6.539 -21.766 -19.891 1 86.56 428 SER B CA 1
ATOM 7192 C C . SER B 1 428 ? -7.219 -22.453 -21.062 1 86.56 428 SER B C 1
ATOM 7194 O O . SER B 1 428 ? -8.391 -22.844 -20.984 1 86.56 428 SER B O 1
ATOM 7196 N N . THR B 1 429 ? -6.422 -22.797 -22.156 1 87.25 429 THR B N 1
ATOM 7197 C CA . THR B 1 429 ? -7.066 -23.266 -23.375 1 87.25 429 THR B CA 1
ATOM 7198 C C . THR B 1 429 ? -6.734 -24.734 -23.641 1 87.25 429 THR B C 1
ATOM 7200 O O . THR B 1 429 ? -7.359 -25.375 -24.484 1 87.25 429 THR B O 1
ATOM 7203 N N . GLY B 1 430 ? -5.746 -25.25 -22.922 1 92.38 430 GLY B N 1
ATOM 7204 C CA . GLY B 1 430 ? -5.355 -26.641 -23.125 1 92.38 430 GLY B CA 1
ATOM 7205 C C . GLY B 1 430 ? -4.594 -26.859 -24.422 1 92.38 430 GLY B C 1
ATOM 7206 O O . GLY B 1 430 ? -4.547 -27.969 -24.938 1 92.38 430 GLY B O 1
ATOM 7207 N N . GLU B 1 431 ? -4.008 -25.781 -24.938 1 93.38 431 GLU B N 1
ATOM 7208 C CA . GLU B 1 431 ? -3.373 -25.844 -26.25 1 93.38 431 GLU B CA 1
ATOM 7209 C C . GLU B 1 431 ? -1.863 -26.031 -26.125 1 93.38 431 GLU B C 1
ATOM 7211 O O . GLU B 1 431 ? -1.233 -25.453 -25.234 1 93.38 431 GLU B O 1
ATOM 7216 N N . MET B 1 432 ? -1.319 -26.812 -27.031 1 95.94 432 MET B N 1
ATOM 7217 C CA . MET B 1 432 ? 0.126 -26.891 -27.219 1 95.94 432 MET B CA 1
ATOM 7218 C C . MET B 1 432 ? 0.613 -25.781 -28.156 1 95.94 432 MET B C 1
ATOM 7220 O O . MET B 1 432 ? 1.778 -25.391 -28.094 1 95.94 432 MET B O 1
ATOM 7224 N N . SER B 1 433 ? -0.282 -25.266 -28.969 1 94 433 SER B N 1
ATOM 7225 C CA . SER B 1 433 ? 0.086 -24.25 -29.953 1 94 433 SER B CA 1
ATOM 7226 C C . SER B 1 433 ? 0.467 -22.938 -29.281 1 94 433 SER B C 1
ATOM 7228 O O . SER B 1 433 ? 1.172 -22.125 -29.859 1 94 433 SER B O 1
ATOM 7230 N N . LYS B 1 434 ? -0.085 -22.672 -28.078 1 93.06 434 LYS B N 1
ATOM 7231 C CA . LYS B 1 434 ? 0.393 -21.562 -27.25 1 93.06 434 LYS B CA 1
ATOM 7232 C C . LYS B 1 434 ? 1.702 -21.922 -26.547 1 93.06 434 LYS B C 1
ATOM 7234 O O . LYS B 1 434 ? 1.692 -22.469 -25.453 1 93.06 434 LYS B O 1
ATOM 7239 N N . ARG B 1 435 ? 2.785 -21.516 -27.234 1 94.88 435 ARG B N 1
ATOM 7240 C CA . ARG B 1 435 ? 4.105 -21.969 -26.797 1 94.88 435 ARG B CA 1
ATOM 7241 C C . ARG B 1 435 ? 4.766 -20.922 -25.891 1 94.88 435 ARG B C 1
ATOM 7243 O O . ARG B 1 435 ? 4.754 -19.734 -26.203 1 94.88 435 ARG B O 1
ATOM 7250 N N . TYR B 1 436 ? 5.371 -21.422 -24.781 1 94.06 436 TYR B N 1
ATOM 7251 C CA . TYR B 1 436 ? 6.039 -20.531 -23.828 1 94.06 436 TYR B CA 1
ATOM 7252 C C . TYR B 1 436 ? 7.523 -20.875 -23.719 1 94.06 436 TYR B C 1
ATOM 7254 O O . TYR B 1 436 ? 8.344 -20 -23.422 1 94.06 436 TYR B O 1
ATOM 7262 N N . GLY B 1 437 ? 7.863 -22.125 -24.062 1 96.94 437 GLY B N 1
ATOM 7263 C CA . GLY B 1 437 ? 9.117 -22.672 -23.578 1 96.94 437 GLY B CA 1
ATOM 7264 C C . GLY B 1 437 ? 10.312 -22.25 -24.406 1 96.94 437 GLY B C 1
ATOM 7265 O O . GLY B 1 437 ? 10.156 -21.812 -25.547 1 96.94 437 GLY B O 1
ATOM 7266 N N . PHE B 1 438 ? 11.516 -22.422 -23.766 1 98.44 438 PHE B N 1
ATOM 7267 C CA . PHE B 1 438 ? 12.789 -22.312 -24.469 1 98.44 438 PHE B CA 1
ATOM 7268 C C . PHE B 1 438 ? 13.055 -23.562 -25.297 1 98.44 438 PHE B C 1
ATOM 7270 O O . PHE B 1 438 ? 13.891 -23.547 -26.203 1 98.44 438 PHE B O 1
ATOM 7277 N N . VAL B 1 439 ? 12.445 -24.594 -24.922 1 98.62 439 VAL B N 1
ATOM 7278 C CA . VAL B 1 439 ? 12.555 -25.891 -25.578 1 98.62 439 VAL B CA 1
ATOM 7279 C C . VAL B 1 439 ? 11.227 -26.234 -26.266 1 98.62 439 VAL B C 1
ATOM 7281 O O . VAL B 1 439 ? 10.188 -26.312 -25.609 1 98.62 439 VAL B O 1
ATOM 7284 N N . TYR B 1 440 ? 11.305 -26.406 -27.516 1 98.19 440 TYR B N 1
ATOM 7285 C CA . TYR B 1 440 ? 10.148 -26.812 -28.312 1 98.19 440 TYR B CA 1
ATOM 7286 C C . TYR B 1 440 ? 9.859 -28.297 -28.141 1 98.19 440 TYR B C 1
ATOM 7288 O O . TYR B 1 440 ? 10.781 -29.109 -28.094 1 98.19 440 TYR B O 1
ATOM 7296 N N . VAL B 1 441 ? 8.641 -28.672 -27.953 1 98.38 441 VAL B N 1
ATOM 7297 C CA . VAL B 1 441 ? 8.219 -30.062 -27.922 1 98.38 441 VAL B CA 1
ATOM 7298 C C . VAL B 1 441 ? 7.328 -30.359 -29.125 1 98.38 441 VAL B C 1
ATOM 7300 O O . VAL B 1 441 ? 6.305 -29.703 -29.328 1 98.38 441 VAL B O 1
ATOM 7303 N N . ASP B 1 442 ? 7.664 -31.344 -29.891 1 97.44 442 ASP B N 1
ATOM 7304 C CA . ASP B 1 442 ? 6.91 -31.719 -31.078 1 97.44 442 ASP B CA 1
ATOM 7305 C C . ASP B 1 442 ? 5.605 -32.406 -30.719 1 97.44 442 ASP B C 1
ATOM 7307 O O . ASP B 1 442 ? 5.523 -33.625 -30.734 1 97.44 442 ASP B O 1
ATOM 7311 N N . ARG B 1 443 ? 4.586 -31.594 -30.469 1 97.19 443 ARG B N 1
ATOM 7312 C CA . ARG B 1 443 ? 3.225 -32.031 -30.156 1 97.19 443 ARG B CA 1
ATOM 7313 C C . ARG B 1 443 ? 2.217 -30.922 -30.484 1 97.19 443 ARG B C 1
ATOM 7315 O O . ARG B 1 443 ? 2.479 -29.734 -30.25 1 97.19 443 ARG B O 1
ATOM 7322 N N . ASP B 1 444 ? 1.161 -31.297 -31.062 1 96.56 444 ASP B N 1
ATOM 7323 C CA . ASP B 1 444 ? 0.179 -30.281 -31.438 1 96.56 444 ASP B CA 1
ATOM 7324 C C . ASP B 1 444 ? -1.053 -30.344 -30.547 1 96.56 444 ASP B C 1
ATOM 7326 O O . ASP B 1 444 ? -1.059 -31.062 -29.547 1 96.56 444 ASP B O 1
ATOM 7330 N N . ASP B 1 445 ? -2.051 -29.594 -30.828 1 95.81 445 ASP B N 1
ATOM 7331 C CA . ASP B 1 445 ? -3.221 -29.438 -29.969 1 95.81 445 ASP B CA 1
ATOM 7332 C C . ASP B 1 445 ? -4.047 -30.719 -29.906 1 95.81 445 ASP B C 1
ATOM 7334 O O . ASP B 1 445 ? -4.812 -30.922 -28.969 1 95.81 445 ASP B O 1
ATOM 7338 N N . ALA B 1 446 ? -3.867 -31.594 -30.891 1 94.81 446 ALA B N 1
ATOM 7339 C CA . ALA B 1 446 ? -4.629 -32.844 -30.969 1 94.81 446 ALA B CA 1
ATOM 7340 C C . ALA B 1 446 ? -3.84 -34 -30.375 1 94.81 446 ALA B C 1
ATOM 7342 O O . ALA B 1 446 ? -4.312 -35.156 -30.359 1 94.81 446 ALA B O 1
ATOM 7343 N N . GLY B 1 447 ? -2.672 -33.688 -29.891 1 95.44 447 GLY B N 1
ATOM 7344 C CA . GLY B 1 447 ? -1.856 -34.719 -29.25 1 95.44 447 GLY B CA 1
ATOM 7345 C C . GLY B 1 447 ? -0.955 -35.469 -30.234 1 95.44 447 GLY B C 1
ATOM 7346 O O . GLY B 1 447 ? -0.354 -36.469 -29.875 1 95.44 447 GLY B O 1
ATOM 7347 N N . ASN B 1 448 ? -0.883 -34.938 -31.438 1 97.06 448 ASN B N 1
ATOM 7348 C CA . ASN B 1 448 ? -0.018 -35.562 -32.406 1 97.06 448 ASN B CA 1
ATOM 7349 C C . ASN B 1 448 ? 1.408 -35.031 -32.344 1 97.06 448 ASN B C 1
ATOM 7351 O O . ASN B 1 448 ? 1.62 -33.844 -32 1 97.06 448 ASN B O 1
ATOM 7355 N N . GLY B 1 449 ? 2.395 -35.844 -32.688 1 97 449 GLY B N 1
ATOM 7356 C CA . GLY B 1 449 ? 3.803 -35.5 -32.719 1 97 449 GLY B CA 1
ATOM 7357 C C . GLY B 1 449 ? 4.703 -36.531 -32.094 1 97 449 GLY B C 1
ATOM 7358 O O . GLY B 1 449 ? 4.223 -37.562 -31.578 1 97 449 GLY B O 1
ATOM 7359 N N . THR B 1 450 ? 5.965 -36.344 -32.062 1 97.69 450 THR B N 1
ATOM 7360 C CA . THR B 1 450 ? 6.949 -37.312 -31.609 1 97.69 450 THR B CA 1
ATOM 7361 C C . THR B 1 450 ? 7.398 -37.031 -30.188 1 97.69 450 THR B C 1
ATOM 7363 O O . THR B 1 450 ? 8.109 -37.844 -29.578 1 97.69 450 THR B O 1
ATOM 7366 N N . LEU B 1 451 ? 7.043 -35.875 -29.656 1 98 451 LEU B N 1
ATOM 7367 C CA . LEU B 1 451 ? 7.449 -35.406 -28.344 1 98 451 LEU B CA 1
ATOM 7368 C C . LEU B 1 451 ? 8.93 -35.031 -28.328 1 98 451 LEU B C 1
ATOM 7370 O O . LEU B 1 451 ? 9.508 -34.781 -27.25 1 98 451 LEU B O 1
ATOM 7374 N N . ALA B 1 452 ? 9.547 -35 -29.469 1 97.62 452 ALA B N 1
ATOM 7375 C CA . ALA B 1 452 ? 10.953 -34.625 -29.547 1 97.62 452 ALA B CA 1
ATOM 7376 C C . ALA B 1 452 ? 11.18 -33.219 -29.016 1 97.62 452 ALA B C 1
ATOM 7378 O O . ALA B 1 452 ? 10.336 -32.344 -29.203 1 97.62 452 ALA B O 1
ATOM 7379 N N . ARG B 1 453 ? 12.289 -33 -28.344 1 98 453 ARG B N 1
ATOM 7380 C CA . ARG B 1 453 ? 12.672 -31.688 -27.812 1 98 453 ARG B CA 1
ATOM 7381 C C . ARG B 1 453 ? 13.688 -31 -28.734 1 98 453 ARG B C 1
ATOM 7383 O O . ARG B 1 453 ? 14.586 -31.656 -29.266 1 98 453 ARG B O 1
ATOM 7390 N N . LYS B 1 454 ? 13.453 -29.734 -28.938 1 97.31 454 LYS B N 1
ATOM 7391 C CA . LYS B 1 454 ? 14.367 -28.906 -29.734 1 97.31 454 LYS B CA 1
ATOM 7392 C C . LYS B 1 454 ? 14.633 -27.578 -29.047 1 97.31 454 LYS B C 1
ATOM 7394 O O . LYS B 1 454 ? 13.703 -26.922 -28.578 1 97.31 454 LYS B O 1
ATOM 7399 N N . ARG B 1 455 ? 15.914 -27.188 -28.984 1 98.25 455 ARG B N 1
ATOM 7400 C CA . ARG B 1 455 ? 16.297 -25.906 -28.422 1 98.25 455 ARG B CA 1
ATOM 7401 C C . ARG B 1 455 ? 15.898 -24.75 -29.344 1 98.25 455 ARG B C 1
ATOM 7403 O O . ARG B 1 455 ? 16.219 -24.781 -30.531 1 98.25 455 ARG B O 1
ATOM 7410 N N . LYS B 1 456 ? 15.18 -23.766 -28.844 1 98.44 456 LYS B N 1
ATOM 7411 C CA . LYS B 1 456 ? 14.883 -22.547 -29.594 1 98.44 456 LYS B CA 1
ATOM 7412 C C . LYS B 1 456 ? 16.031 -21.547 -29.5 1 98.44 456 LYS B C 1
ATOM 7414 O O . LYS B 1 456 ? 17 -21.781 -28.766 1 98.44 456 LYS B O 1
ATOM 7419 N N . LYS B 1 457 ? 15.922 -20.453 -30.25 1 98.31 457 LYS B N 1
ATOM 7420 C CA . LYS B 1 457 ? 16.906 -19.391 -30.156 1 98.31 457 LYS B CA 1
ATOM 7421 C C . LYS B 1 457 ? 16.969 -18.812 -28.75 1 98.31 457 LYS B C 1
ATOM 7423 O O . LYS B 1 457 ? 18.047 -18.516 -28.234 1 98.31 457 LYS B O 1
ATOM 7428 N N . SER B 1 458 ? 15.883 -18.688 -28.094 1 98.5 458 SER B N 1
ATOM 7429 C CA . SER B 1 458 ? 15.781 -18.125 -26.75 1 98.5 458 SER B CA 1
ATOM 7430 C C . SER B 1 458 ? 16.516 -18.984 -25.734 1 98.5 458 SER B C 1
ATOM 7432 O O . SER B 1 458 ? 16.938 -18.484 -24.688 1 98.5 458 SER B O 1
ATOM 7434 N N . PHE B 1 459 ? 16.656 -20.281 -26.047 1 98.62 459 PHE B N 1
ATOM 7435 C CA . PHE B 1 459 ? 17.406 -21.188 -25.172 1 98.62 459 PHE B CA 1
ATOM 7436 C C . PHE B 1 459 ? 18.828 -20.672 -24.969 1 98.62 459 PHE B C 1
ATOM 7438 O O . PHE B 1 459 ? 19.281 -20.547 -23.828 1 98.62 459 PHE B O 1
ATOM 7445 N N . PHE B 1 460 ? 19.438 -20.344 -25.984 1 98.56 460 PHE B N 1
ATOM 7446 C CA . PHE B 1 460 ? 20.828 -19.906 -25.953 1 98.56 460 PHE B CA 1
ATOM 7447 C C . PHE B 1 460 ? 20.953 -18.484 -25.422 1 98.56 460 PHE B C 1
ATOM 7449 O O . PHE B 1 460 ? 21.922 -18.156 -24.734 1 98.56 460 PHE B O 1
ATOM 7456 N N . TRP B 1 461 ? 19.984 -17.688 -25.703 1 98.62 461 TRP B N 1
ATOM 7457 C CA . TRP B 1 461 ? 19.953 -16.344 -25.141 1 98.62 461 TRP B CA 1
ATOM 7458 C C . TRP B 1 461 ? 19.859 -16.391 -23.625 1 98.62 461 TRP B C 1
ATOM 7460 O O . TRP B 1 461 ? 20.625 -15.711 -22.922 1 98.62 461 TRP B O 1
ATOM 7470 N N . TYR B 1 462 ? 18.984 -17.219 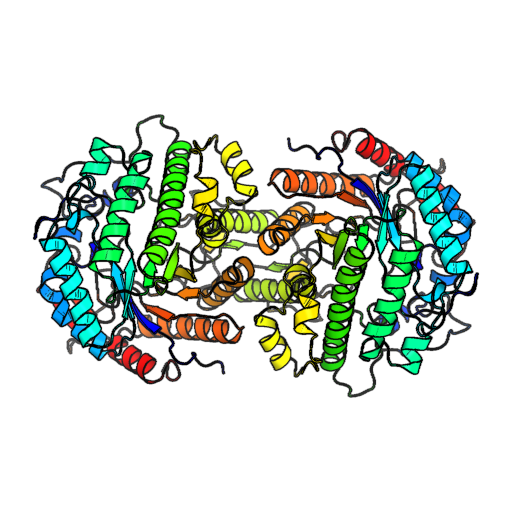-23.141 1 98.62 462 TYR B N 1
ATOM 7471 C CA . TYR B 1 462 ? 18.766 -17.297 -21.703 1 98.62 462 TYR B CA 1
ATOM 7472 C C . TYR B 1 462 ? 19.984 -17.891 -21.016 1 98.62 462 TYR B C 1
ATOM 7474 O O . TYR B 1 462 ? 20.328 -17.516 -19.891 1 98.62 462 TYR B O 1
ATOM 7482 N N . GLN B 1 463 ? 20.594 -18.828 -21.688 1 98.44 463 GLN B N 1
ATOM 7483 C CA . GLN B 1 463 ? 21.844 -19.375 -21.188 1 98.44 463 GLN B CA 1
ATOM 7484 C C . GLN B 1 463 ? 22.859 -18.266 -20.922 1 98.44 463 GLN B C 1
ATOM 7486 O O . GLN B 1 463 ? 23.531 -18.266 -19.875 1 98.44 463 GLN B O 1
ATOM 7491 N N . LYS B 1 464 ? 22.922 -17.328 -21.812 1 98.12 464 LYS B N 1
ATOM 7492 C CA . LYS B 1 464 ? 23.844 -16.203 -21.688 1 98.12 464 LYS B CA 1
ATOM 7493 C C . LYS B 1 464 ? 23.422 -15.281 -20.547 1 98.12 464 LYS B C 1
ATOM 7495 O O . LYS B 1 464 ? 24.266 -14.758 -19.812 1 98.12 464 LYS B O 1
ATOM 7500 N N . VAL B 1 465 ? 22.141 -15.078 -20.406 1 98.25 465 VAL B N 1
ATOM 7501 C CA . VAL B 1 465 ? 21.609 -14.234 -19.344 1 98.25 465 VAL B CA 1
ATOM 7502 C C . VAL B 1 465 ? 22.016 -14.805 -17.984 1 98.25 465 VAL B C 1
ATOM 7504 O O . VAL B 1 465 ? 22.531 -14.07 -17.141 1 98.25 465 VAL B O 1
ATOM 7507 N N . ILE B 1 466 ? 21.891 -16.125 -17.797 1 98.31 466 ILE B N 1
ATOM 7508 C CA . ILE B 1 466 ? 22.188 -16.766 -16.516 1 98.31 466 ILE B CA 1
ATOM 7509 C C . ILE B 1 466 ? 23.688 -16.734 -16.266 1 98.31 466 ILE B C 1
ATOM 7511 O O . ILE B 1 466 ? 24.125 -16.391 -15.164 1 98.31 466 ILE B O 1
ATOM 7515 N N . ALA B 1 467 ? 24.438 -17.031 -17.281 1 97.88 467 ALA B N 1
ATOM 7516 C CA . ALA B 1 467 ? 25.875 -17.109 -17.141 1 97.88 467 ALA B CA 1
ATOM 7517 C C . ALA B 1 467 ? 26.469 -15.758 -16.719 1 97.88 467 ALA B C 1
ATOM 7519 O O . ALA B 1 467 ? 27.484 -15.695 -16.031 1 97.88 467 ALA B O 1
ATOM 7520 N N . SER B 1 468 ? 25.797 -14.695 -17.109 1 97.69 468 SER B N 1
ATOM 7521 C CA . SER B 1 468 ? 26.281 -13.352 -16.812 1 97.69 468 SER B CA 1
ATOM 7522 C C . SER B 1 468 ? 25.594 -12.766 -15.586 1 97.69 468 SER B C 1
ATOM 7524 O O . SER B 1 468 ? 25.75 -11.578 -15.297 1 97.69 468 SER B O 1
ATOM 7526 N N . ASN B 1 469 ? 24.797 -13.492 -14.977 1 97.94 469 ASN B N 1
ATOM 7527 C CA . ASN B 1 469 ? 24 -13.016 -13.859 1 97.94 469 ASN B CA 1
ATOM 7528 C C . ASN B 1 469 ? 23.188 -11.789 -14.242 1 97.94 469 ASN B C 1
ATOM 7530 O O . ASN B 1 469 ? 23.156 -10.805 -13.5 1 97.94 469 ASN B O 1
ATOM 7534 N N . GLY B 1 470 ? 22.625 -11.836 -15.484 1 97.38 470 GLY B N 1
ATOM 7535 C CA . GLY B 1 470 ? 21.719 -10.797 -15.945 1 97.38 470 GLY B CA 1
ATOM 7536 C C . GLY B 1 470 ? 22.438 -9.594 -16.531 1 97.38 470 GLY B C 1
ATOM 7537 O O . GLY B 1 470 ? 21.797 -8.602 -16.891 1 97.38 470 GLY B O 1
ATOM 7538 N N . ALA B 1 471 ? 23.75 -9.586 -16.656 1 96.69 471 ALA B N 1
ATOM 7539 C CA . ALA B 1 471 ? 24.5 -8.453 -17.172 1 96.69 471 ALA B CA 1
ATOM 7540 C C . ALA B 1 471 ? 24.375 -8.359 -18.703 1 96.69 471 ALA B C 1
ATOM 7542 O O . ALA B 1 471 ? 24.422 -7.266 -19.266 1 96.69 471 ALA B O 1
ATOM 7543 N N . ASP B 1 472 ? 24.219 -9.508 -19.391 1 97 472 ASP B N 1
ATOM 7544 C CA . ASP B 1 472 ? 24.078 -9.555 -20.844 1 97 472 ASP B CA 1
ATOM 7545 C C . ASP B 1 472 ? 22.656 -9.938 -21.25 1 97 472 ASP B C 1
ATOM 7547 O O . ASP B 1 472 ? 22.297 -11.117 -21.234 1 97 472 ASP B O 1
ATOM 7551 N N . LEU B 1 473 ? 21.984 -8.977 -21.734 1 96.69 473 LEU B N 1
ATOM 7552 C CA . LEU B 1 473 ? 20.609 -9.227 -22.141 1 96.69 473 LEU B CA 1
ATOM 7553 C C . LEU B 1 473 ? 20.453 -9.125 -23.656 1 96.69 473 LEU B C 1
ATOM 7555 O O . LEU B 1 473 ? 19.344 -9.117 -24.188 1 96.69 473 LEU B O 1
ATOM 7559 N N . ASP B 1 474 ? 21.578 -8.984 -24.344 1 92.56 474 ASP B N 1
ATOM 7560 C CA . ASP B 1 474 ? 21.547 -8.859 -25.797 1 92.56 474 ASP B CA 1
ATOM 7561 C C . ASP B 1 474 ? 21.672 -10.227 -26.469 1 92.56 474 ASP B C 1
ATOM 7563 O O . ASP B 1 474 ? 22.328 -11.125 -25.938 1 92.56 474 ASP B O 1
#

Nearest PDB structures (foldseek):
  6wgd-assembly3_C  TM=9.727E-01  e=3.289E-63  Bacillus licheniformis
  6wgd-assembly2_B  TM=9.663E-01  e=4.576E-63  Bacillus licheniformis
  2xhy-assembly2_A  TM=9.551E-01  e=1.761E-59  Escherichia coli K-12
  7bbs-assembly1_B  TM=8.837E-01  e=1.390E-36  uncultured bacterium
  5naq-assembly1_F  TM=8.401E-01  e=1.566E-35  Lactiplantibacillus plantarum

pLDDT: mean 95.84, std 5.27, range [57.28, 98.94]

Sequence (948 aa):
MASFPQGFLWGGALAANQSEGAYLEGGKGLTTVDTLPHGAHRLPVKLGLEKRFTLRGDEFYPSHQAIDFYHRYKEDIALMAEMGFSVFRTSIAWSRLFPRGDEQQPNPQGIAFYRSLFEECKKHGIEPLVTLCHFDVPMHLVMEYGSWRNRKMVDFFSHYARTCFEAFDGLVKYWLTFNEINIMLHSPYSGAGLVFEEGENQEQVKYQAAHHELVASALATKIAHEINPQNQVGCMLAGGNFYPYSCKPEDVWMALEKDRENLFFIDVQARGAYPVWAARVFREKGVTIAKQPGDDEILKNTVDFVSFSYYASRCASAEMNASNTNAANIVKSLKNPHIPASEWGWGIDPLGLRITMNMMYDRYQKPLFLVENGLGARDEIDANGDINDDYRISYLREHIRAMRDAIGDGIPVLGYTSWGCIDLVSASTGEMSKRYGFVYVDRDDAGNGTLARKRKKSFFWYQKVIASNGADLDMASFPQGFLWGGALAANQSEGAYLEGGKGLTTVDTLPHGAHRLPVKLGLEKRFTLRGDEFYPSHQAIDFYHRYKEDIALMAEMGFSVFRTSIAWSRLFPRGDEQQPNPQGIAFYRSLFEECKKHGIEPLVTLCHFDVPMHLVMEYGSWRNRKMVDFFSHYARTCFEAFDGLVKYWLTFNEINIMLHSPYSGAGLVFEEGENQEQVKYQAAHHELVASALATKIAHEINPQNQVGCMLAGGNFYPYSCKPEDVWMALEKDRENLFFIDVQARGAYPVWAARVFREKGVTIAKQPGDDEILKNTVDFVSFSYYASRCASAEMNASNTNAANIVKSLKNPHIPASEWGWGIDPLGLRITMNMMYDRYQKPLFLVENGLGARDEIDANGDINDDYRISYLREHIRAMRDAIGDGIPVLGYTSWGCIDLVSASTGEMSKRYGFVYVDRDDAGNGTLARKRKKSFFWYQKVIASNGADLD